Protein AF-A0AAU1WTR4-F1 (afdb_monomer)

pLDDT: mean 78.78, std 19.71, range [22.56, 98.06]

Solvent-accessible surface area (backbone atoms only — not comparable to full-atom values): 45059 Å² total; per-residue (Å²): 136,81,74,84,66,48,56,64,45,71,62,31,53,51,43,58,46,64,65,34,77,82,55,58,58,69,59,56,50,51,45,41,43,74,64,73,50,58,78,36,94,65,96,75,75,68,93,69,55,74,41,37,46,53,50,47,22,39,60,71,53,52,49,40,70,42,69,65,50,37,52,46,54,50,52,35,48,28,53,51,51,52,48,49,28,50,55,29,41,74,73,75,42,93,34,65,58,68,71,61,53,48,55,31,33,57,36,30,45,76,46,46,21,40,60,48,96,85,48,44,77,42,74,46,86,79,85,79,79,86,81,77,85,84,48,82,75,55,81,75,36,68,63,61,45,63,66,51,47,51,51,49,52,49,52,39,54,76,67,65,56,61,61,36,44,78,48,49,66,67,65,42,44,58,76,79,41,68,38,83,78,35,71,31,96,46,91,92,35,83,15,31,49,58,35,47,46,43,33,60,71,73,64,59,78,58,63,99,61,47,68,59,73,38,71,93,66,24,49,61,83,42,34,39,50,58,35,45,52,51,58,26,47,37,34,20,59,91,26,25,79,50,62,67,53,29,48,55,52,40,52,54,50,20,71,52,42,43,78,44,44,26,46,45,42,73,73,49,65,58,99,84,41,59,30,44,38,69,37,55,56,52,82,79,56,50,76,71,49,83,77,87,72,82,94,70,90,72,78,63,95,68,66,71,52,60,64,51,50,56,40,66,67,72,55,71,88,83,83,80,83,86,79,86,92,79,87,82,82,90,81,87,85,84,90,86,88,84,82,82,90,76,76,93,79,85,71,77,70,74,57,66,77,49,47,63,48,40,76,68,51,77,51,52,74,86,50,45,52,64,53,97,59,56,80,47,89,69,84,81,44,39,38,21,49,24,32,35,64,91,77,68,44,68,26,28,36,40,33,57,78,74,92,73,85,77,60,61,62,26,57,43,39,37,57,55,52,36,74,80,36,47,78,40,82,21,36,61,39,72,43,35,51,28,59,88,84,39,34,39,28,29,75,55,59,81,43,35,40,62,81,42,31,79,59,33,54,40,69,67,54,34,48,54,45,50,50,28,50,36,57,41,47,46,51,33,47,59,72,46,102,60,19,45,44,50,47,47,45,42,44,84,33,29,30,34,47,97,92,38,47,19,49,42,75,46,46,69,46,50,79,44,90,90,77,78,94,72,99,77,74,95,64,76,54,53,46,88,30,27,37,35,74,57,25,67,77,42,58,88,72,67,51,62,29,35,39,41,17,5,52,16,38,43,53,23,32,33,56,55,74,50,83,56,46,77,92,54,89,68,68,34,69,94,56,51,64,27,58,50,31,49,36,27,52,37,87,55,59,84,67,21,43,67,44,53,64,49,46,50,50,50,46,48,54,44,73,71,42,85,85,68,51,70,36,59,51,44,46,56,35,47,59,49,30,68,72,76,53,68,64,40,37,42,54,33,49,50,55,49,36,71,43,57,84,43,56,54,30,42,64,65,39,54,53,69,53,58,34,70,60,47,41,62,37,32,76,75,34,64,76,44,34,56,47,40,41,52,30,50,39,57,50,67,76,41,81,90,56,86,79,46,73,71,46,55,53,42,45,36,48,34,28,48,45,26,20,54,46,21,53,76,70,68,39,61,68,62,22,41,52,25,38,35,31,26,32,53,42,41,45,76,64,69,53,71,71,58,45,59,56,50,55,58,52,53,46,69,36,55,70,70,55,27,50,43,50,16,50,30,27,52,78,26,30,70,31,15,40,78,50,50,86,46,66,85,40,86,62,41,35,69,56,40,44,50,19,25,52,52,20,50,56,74,71,60,131

Structure (mmCIF, N/CA/C/O backbone):
data_AF-A0AAU1WTR4-F1
#
_entry.id   AF-A0AAU1WTR4-F1
#
loop_
_atom_site.group_PDB
_atom_site.id
_atom_site.type_symbol
_atom_site.label_atom_id
_atom_site.label_alt_id
_atom_site.label_comp_id
_atom_site.label_asym_id
_atom_site.label_entity_id
_atom_site.label_seq_id
_atom_site.pdbx_PDB_ins_code
_atom_site.Cartn_x
_atom_site.Cartn_y
_atom_site.Cartn_z
_atom_site.occupancy
_atom_site.B_iso_or_equiv
_atom_site.auth_seq_id
_atom_site.auth_comp_id
_atom_site.auth_asym_id
_atom_site.auth_atom_id
_atom_site.pdbx_PDB_model_num
ATOM 1 N N . MET A 1 1 ? -10.008 62.491 5.059 1.00 37.91 1 MET A N 1
ATOM 2 C CA . MET A 1 1 ? -10.797 61.600 5.933 1.00 37.91 1 MET A CA 1
ATOM 3 C C . MET A 1 1 ? -11.943 61.028 5.116 1.00 37.91 1 MET A C 1
ATOM 5 O O . MET A 1 1 ? -13.003 61.637 5.052 1.00 37.91 1 MET A O 1
ATOM 9 N N . ALA A 1 2 ? -11.693 59.932 4.400 1.00 38.12 2 ALA A N 1
ATOM 10 C CA . ALA A 1 2 ? -12.765 59.130 3.823 1.00 38.12 2 ALA A CA 1
ATOM 11 C C . ALA A 1 2 ? -13.223 58.192 4.944 1.00 38.12 2 ALA A C 1
ATOM 13 O O . ALA A 1 2 ? -12.414 57.419 5.438 1.00 38.12 2 ALA A O 1
ATOM 14 N N . ALA A 1 3 ? -14.451 58.353 5.432 1.00 42.75 3 ALA A N 1
ATOM 15 C CA . ALA A 1 3 ? -15.030 57.395 6.367 1.00 42.75 3 ALA A CA 1
ATOM 16 C C . ALA A 1 3 ? -15.203 56.055 5.637 1.00 42.75 3 ALA A C 1
ATOM 18 O O . ALA A 1 3 ? -15.705 56.072 4.507 1.00 42.75 3 ALA A O 1
ATOM 19 N N . ASP A 1 4 ? -14.787 54.947 6.259 1.00 56.88 4 ASP A N 1
ATOM 20 C CA . ASP A 1 4 ? -14.949 53.595 5.716 1.00 56.88 4 ASP A CA 1
ATOM 21 C C . ASP A 1 4 ? -16.409 53.381 5.319 1.00 56.88 4 ASP A C 1
ATOM 23 O O . ASP A 1 4 ? -17.328 53.392 6.146 1.00 56.88 4 ASP A O 1
ATOM 27 N N . ARG A 1 5 ? -16.647 53.302 4.008 1.00 75.12 5 ARG A N 1
ATOM 28 C CA . ARG A 1 5 ? -17.990 53.092 3.480 1.00 75.12 5 ARG A CA 1
ATOM 29 C C . ARG A 1 5 ? -18.346 51.620 3.670 1.00 75.12 5 ARG A C 1
ATOM 31 O O . ARG A 1 5 ? -17.533 50.769 3.324 1.00 75.12 5 ARG A O 1
ATOM 38 N N . PRO A 1 6 ? -19.554 51.311 4.168 1.00 81.56 6 PRO A N 1
ATOM 39 C CA . PRO A 1 6 ? -19.993 49.931 4.294 1.00 81.56 6 PRO A CA 1
ATOM 40 C C . PRO A 1 6 ? -20.043 49.257 2.917 1.00 81.56 6 PRO A C 1
ATOM 42 O O . PRO A 1 6 ? -20.557 49.850 1.968 1.00 81.56 6 PRO A O 1
ATOM 45 N N . ILE A 1 7 ? -19.540 48.023 2.847 1.00 85.31 7 ILE A N 1
ATOM 46 C CA . ILE A 1 7 ? -19.459 47.166 1.657 1.00 85.31 7 ILE A CA 1
ATOM 47 C C . ILE A 1 7 ? -20.855 46.921 1.074 1.00 85.31 7 ILE A C 1
ATOM 49 O O . ILE A 1 7 ? -21.028 46.957 -0.137 1.00 85.31 7 ILE A O 1
ATOM 53 N N . VAL A 1 8 ? -21.864 46.729 1.934 1.00 88.25 8 VAL A N 1
ATOM 54 C CA . VAL A 1 8 ? -23.275 46.634 1.528 1.00 88.25 8 VAL A CA 1
ATOM 55 C C . VAL A 1 8 ? -24.018 47.907 1.924 1.00 88.25 8 VAL A C 1
ATOM 57 O O . VAL A 1 8 ? -24.086 48.315 3.097 1.00 88.25 8 VAL A O 1
ATOM 60 N N . SER A 1 9 ? -24.623 48.549 0.930 1.00 87.44 9 SER A N 1
ATOM 61 C CA . SER A 1 9 ? -25.320 49.812 1.098 1.00 87.44 9 SER A CA 1
ATOM 62 C C . SER A 1 9 ? -26.527 49.676 2.018 1.00 87.44 9 SER A C 1
ATOM 64 O O . SER A 1 9 ? -27.171 48.636 2.173 1.00 87.44 9 SER A O 1
ATOM 66 N N . ARG A 1 10 ? -26.902 50.803 2.625 1.00 86.12 10 ARG A N 1
ATOM 67 C CA . ARG A 1 10 ? -28.145 50.900 3.398 1.00 86.12 10 ARG A CA 1
ATOM 68 C C . ARG A 1 10 ? -29.385 50.627 2.533 1.00 86.12 10 ARG A C 1
ATOM 70 O O . ARG A 1 10 ? -30.416 50.239 3.073 1.00 86.12 10 ARG A O 1
ATOM 77 N N . ALA A 1 11 ? -29.301 50.834 1.216 1.00 84.88 11 ALA A N 1
ATOM 78 C CA . ALA A 1 11 ? -30.392 50.547 0.290 1.00 84.88 11 ALA A CA 1
ATOM 79 C C . ALA A 1 11 ? -30.659 49.036 0.200 1.00 84.88 11 ALA A C 1
ATOM 81 O O . ALA A 1 11 ? -31.792 48.621 0.439 1.00 84.88 11 ALA A O 1
ATOM 82 N N . ALA A 1 12 ? -29.616 48.224 -0.015 1.00 88.38 12 ALA A N 1
ATOM 83 C CA . ALA A 1 12 ? -29.733 46.765 -0.059 1.00 88.38 12 ALA A CA 1
ATOM 84 C C . ALA A 1 12 ? -30.271 46.197 1.267 1.00 88.38 12 ALA A C 1
ATOM 86 O O . ALA A 1 12 ? -31.209 45.400 1.283 1.00 88.38 12 ALA A O 1
ATOM 87 N N . ARG A 1 13 ? -29.768 46.699 2.402 1.00 93.12 13 ARG A N 1
ATOM 88 C CA . ARG A 1 13 ? -30.227 46.282 3.740 1.00 93.12 13 ARG A CA 1
ATOM 89 C C . ARG A 1 13 ? -31.691 46.629 4.001 1.00 93.12 13 ARG A C 1
ATOM 91 O O . ARG A 1 13 ? -32.446 45.813 4.524 1.00 93.12 13 ARG A O 1
ATOM 98 N N . ASN A 1 14 ? -32.130 47.816 3.583 1.00 88.62 14 ASN A N 1
ATOM 99 C CA . ASN A 1 14 ? -33.529 48.224 3.714 1.00 88.62 14 ASN A CA 1
ATOM 100 C C . ASN A 1 14 ? -34.478 47.397 2.837 1.00 88.62 14 ASN A C 1
ATOM 102 O O . ASN A 1 14 ? -35.618 47.168 3.251 1.00 88.62 14 ASN A O 1
ATOM 106 N N . ALA A 1 15 ? -34.032 46.965 1.655 1.00 88.06 15 ALA A N 1
ATOM 107 C CA . ALA A 1 15 ? -34.824 46.108 0.781 1.00 88.06 15 ALA A CA 1
ATOM 108 C C . ALA A 1 15 ? -35.112 44.760 1.462 1.00 88.06 15 ALA A C 1
ATOM 110 O O . ALA A 1 15 ? -36.280 44.419 1.646 1.00 88.06 15 ALA A O 1
ATOM 111 N N . VAL A 1 16 ? -34.081 44.086 1.990 1.00 90.19 16 VAL A N 1
ATOM 112 C CA . VAL A 1 16 ? -34.245 42.836 2.762 1.00 90.19 16 VAL A CA 1
ATOM 113 C C . VAL A 1 16 ? -35.099 43.059 4.014 1.00 90.19 16 VAL A C 1
ATOM 115 O O . VAL A 1 16 ? -36.027 42.297 4.286 1.00 90.19 16 VAL A O 1
ATOM 118 N N . ARG A 1 17 ? -34.861 44.153 4.750 1.00 90.31 17 ARG A N 1
ATOM 119 C CA . ARG A 1 17 ? -35.626 44.497 5.958 1.00 90.31 17 ARG A CA 1
ATOM 120 C C . ARG A 1 17 ? -37.135 44.580 5.704 1.00 90.31 17 ARG A C 1
ATOM 122 O O . ARG A 1 17 ? -37.916 44.151 6.551 1.00 90.31 17 ARG A O 1
ATOM 129 N N . ARG A 1 18 ? -37.581 45.148 4.577 1.00 87.12 18 ARG A N 1
ATOM 130 C CA . ARG A 1 18 ? -39.023 45.283 4.277 1.00 87.12 18 ARG A CA 1
ATOM 131 C C . ARG A 1 18 ? -39.702 43.926 4.074 1.00 87.12 18 ARG A C 1
ATOM 133 O O . ARG A 1 18 ? -40.816 43.735 4.571 1.00 87.12 18 ARG A O 1
ATOM 140 N N . MET A 1 19 ? -38.985 42.977 3.476 1.00 86.94 19 MET A N 1
ATOM 141 C CA . MET A 1 19 ? -39.467 41.624 3.188 1.00 86.94 19 MET A CA 1
ATOM 142 C C . MET A 1 19 ? -39.654 40.762 4.455 1.00 86.94 19 MET A C 1
ATOM 144 O O . MET A 1 19 ? -40.380 39.771 4.433 1.00 86.94 19 MET A O 1
ATOM 148 N N . MET A 1 20 ? -39.084 41.158 5.605 1.00 82.06 20 MET A N 1
ATOM 149 C CA . MET A 1 20 ? -39.171 40.407 6.876 1.00 82.06 20 MET A CA 1
ATOM 150 C C . MET A 1 20 ? -40.585 40.317 7.463 1.00 82.06 20 MET A C 1
ATOM 152 O O . MET A 1 20 ? -40.826 39.583 8.422 1.00 82.06 20 MET A O 1
ATOM 156 N N . SER A 1 21 ? -41.538 41.068 6.912 1.00 70.12 21 SER A N 1
ATOM 157 C CA . SER A 1 21 ? -42.906 41.179 7.423 1.00 70.12 21 SER A CA 1
ATOM 158 C C . SER A 1 21 ? -43.645 39.832 7.492 1.00 70.12 21 SER A C 1
ATOM 160 O O . SER A 1 21 ? -44.506 39.674 8.362 1.00 70.12 21 SER A O 1
ATOM 162 N N . ASN A 1 22 ? -43.251 38.858 6.660 1.00 67.94 22 ASN A N 1
ATOM 163 C CA . ASN A 1 22 ? -43.903 37.552 6.501 1.00 67.94 22 ASN A CA 1
ATOM 164 C C . ASN A 1 22 ? -43.164 36.367 7.161 1.00 67.94 22 ASN A C 1
ATOM 166 O O . ASN A 1 22 ? -43.604 35.231 7.014 1.00 67.94 22 ASN A O 1
ATOM 170 N N . LEU A 1 23 ? -42.079 36.600 7.914 1.00 77.94 23 LEU A N 1
ATOM 171 C CA . LEU A 1 23 ? -41.337 35.537 8.617 1.00 77.94 23 LEU A CA 1
ATOM 172 C C . LEU A 1 23 ? -41.706 35.423 10.101 1.00 77.94 23 LEU A C 1
ATOM 174 O O . LEU A 1 23 ? -42.087 36.395 10.755 1.00 77.94 23 LEU A O 1
ATOM 178 N N . TYR A 1 24 ? -41.553 34.233 10.681 1.00 80.88 24 TYR A N 1
ATOM 179 C CA . TYR A 1 24 ? -41.590 34.085 12.137 1.00 80.88 24 TYR A CA 1
ATOM 180 C C . TYR A 1 24 ? -40.327 34.688 12.762 1.00 80.88 24 TYR A C 1
ATOM 182 O O . TYR A 1 24 ? -39.235 34.512 12.233 1.00 80.88 24 TYR A O 1
ATOM 190 N N . ILE A 1 25 ? -40.470 35.359 13.910 1.00 83.69 25 ILE A N 1
ATOM 191 C CA . ILE A 1 25 ? -39.339 35.964 14.641 1.00 83.69 25 ILE A CA 1
ATOM 192 C C . ILE A 1 25 ? -38.270 34.907 14.957 1.00 83.69 25 ILE A C 1
ATOM 194 O O . ILE A 1 25 ? -37.100 35.147 14.695 1.00 83.69 25 ILE A O 1
ATOM 198 N N . ALA A 1 26 ? -38.686 33.710 15.385 1.00 79.06 26 ALA A N 1
ATOM 199 C CA . ALA A 1 26 ? -37.774 32.603 15.677 1.00 79.06 26 ALA A CA 1
ATOM 200 C C . ALA A 1 26 ? -36.923 32.169 14.470 1.00 79.06 26 ALA A C 1
ATOM 202 O O . ALA A 1 26 ? -35.784 31.768 14.653 1.00 79.06 26 ALA A O 1
ATOM 203 N N . ALA A 1 27 ? -37.447 32.280 13.243 1.00 81.69 27 ALA A N 1
ATOM 204 C CA . ALA A 1 27 ? -36.674 31.961 12.042 1.00 81.69 27 ALA A CA 1
ATOM 205 C C . ALA A 1 27 ? -35.625 33.043 11.746 1.00 81.69 27 ALA A C 1
ATOM 207 O O . ALA A 1 27 ? -34.535 32.738 11.280 1.00 81.69 27 ALA A O 1
ATOM 208 N N . ILE A 1 28 ? -35.940 34.312 12.036 1.00 86.44 28 ILE A N 1
ATOM 209 C CA . ILE A 1 28 ? -34.961 35.400 11.933 1.00 86.44 28 ILE A CA 1
ATOM 210 C C . ILE A 1 28 ? -33.827 35.148 12.937 1.00 86.44 28 ILE A C 1
ATOM 212 O O . ILE A 1 28 ? -32.667 35.215 12.548 1.00 86.44 28 ILE A O 1
ATOM 216 N N . ASP A 1 29 ? -34.155 34.789 14.180 1.00 86.12 29 ASP A N 1
ATOM 217 C CA . ASP A 1 29 ? -33.159 34.470 15.214 1.00 86.12 29 ASP A CA 1
ATOM 218 C C . ASP A 1 29 ? -32.263 33.300 14.813 1.00 86.12 29 ASP A C 1
ATOM 220 O O . ASP A 1 29 ? -31.044 33.442 14.779 1.00 86.12 29 ASP A O 1
ATOM 224 N N . GLU A 1 30 ? -32.875 32.179 14.425 1.00 88.81 30 GLU A N 1
ATOM 225 C CA . GLU A 1 30 ? -32.176 30.956 14.029 1.00 88.81 30 GLU A CA 1
ATOM 226 C C . GLU A 1 30 ? -31.133 31.221 12.936 1.00 88.81 30 GLU A C 1
ATOM 228 O O . GLU A 1 30 ? -29.993 30.772 13.043 1.00 88.81 30 GLU A O 1
ATOM 233 N N . TYR A 1 31 ? -31.490 31.979 11.894 1.00 90.62 31 TYR A N 1
ATOM 234 C CA . TYR A 1 31 ? -30.582 32.195 10.768 1.00 90.62 31 TYR A CA 1
ATOM 235 C C . TYR A 1 31 ? -29.439 33.147 11.105 1.00 90.62 31 TYR A C 1
ATOM 237 O O . TYR A 1 31 ? -28.299 32.877 10.726 1.00 90.62 31 TYR A O 1
ATOM 245 N N . TRP A 1 32 ? -29.699 34.222 11.849 1.00 92.88 32 TRP A N 1
ATOM 246 C CA . TRP A 1 32 ? -28.628 35.118 12.284 1.00 92.88 32 TRP A CA 1
ATOM 247 C C . TRP A 1 32 ? -27.688 34.443 13.297 1.00 92.88 32 TRP A C 1
ATOM 249 O O . TRP A 1 32 ? -26.470 34.597 13.191 1.00 92.88 32 TRP A O 1
ATOM 259 N N . GLU A 1 33 ? -28.220 33.643 14.223 1.00 91.12 33 GLU A N 1
ATOM 260 C CA . GLU A 1 33 ? -27.426 32.896 15.207 1.00 91.12 33 GLU A CA 1
ATOM 261 C C . GLU A 1 33 ? -26.630 31.749 14.573 1.00 91.12 33 GLU A C 1
ATOM 263 O O . GLU A 1 33 ? -25.499 31.498 14.988 1.00 91.12 33 GLU A O 1
ATOM 268 N N . SER A 1 34 ? -27.158 31.098 13.527 1.00 86.31 34 SER A N 1
ATOM 269 C CA . SER A 1 34 ? -26.430 30.055 12.783 1.00 86.31 34 SER A CA 1
ATOM 270 C C . SER A 1 34 ? -25.150 30.577 12.125 1.00 86.31 34 SER A C 1
ATOM 272 O O . SER A 1 34 ? -24.164 29.855 12.009 1.00 86.31 34 SER A O 1
ATOM 274 N N . GLU A 1 35 ? -25.141 31.861 11.768 1.00 90.69 35 GLU A N 1
ATOM 275 C CA . GLU A 1 35 ? -23.970 32.569 11.256 1.00 90.69 35 GLU A CA 1
ATOM 276 C C . GLU A 1 35 ? -23.238 33.329 12.367 1.00 90.69 35 GLU A C 1
ATOM 278 O O . GLU A 1 35 ? -22.439 34.210 12.067 1.00 90.69 35 GLU A O 1
ATOM 283 N N . ASN A 1 36 ? -23.478 32.986 13.639 1.00 88.69 36 ASN A N 1
ATOM 284 C CA . ASN A 1 36 ? -22.815 33.488 14.845 1.00 88.69 36 ASN A CA 1
ATOM 285 C C . ASN A 1 36 ? -22.940 35.015 15.061 1.00 88.69 36 ASN A C 1
ATOM 287 O O . ASN A 1 36 ? -21.990 35.671 15.498 1.00 88.69 36 ASN A O 1
ATOM 291 N N . PHE A 1 37 ? -24.097 35.599 14.726 1.00 90.50 37 PHE A N 1
ATOM 292 C CA . PHE A 1 37 ? -24.459 36.968 15.110 1.00 90.50 37 PHE A CA 1
ATOM 293 C C . PHE A 1 37 ? -25.341 36.979 16.361 1.00 90.50 37 PHE A C 1
ATOM 295 O O . PHE A 1 37 ? -26.203 36.123 16.539 1.00 90.50 37 PHE A O 1
ATOM 302 N N . ALA A 1 38 ? -25.160 37.992 17.209 1.00 87.94 38 ALA A N 1
ATOM 303 C CA . ALA A 1 38 ? -25.958 38.205 18.414 1.00 87.94 38 ALA A CA 1
ATOM 304 C C . ALA A 1 38 ? -26.733 39.524 18.317 1.00 87.94 38 ALA A C 1
ATOM 306 O O . ALA A 1 38 ? -26.234 40.511 17.774 1.00 87.94 38 ALA A O 1
ATOM 307 N N . ARG A 1 39 ? -27.949 39.565 18.875 1.00 87.62 39 ARG A N 1
ATOM 308 C CA . ARG A 1 39 ? -28.759 40.791 18.894 1.00 87.62 39 ARG A CA 1
ATOM 309 C C . ARG A 1 39 ? -28.028 41.908 19.637 1.00 87.62 39 ARG A C 1
ATOM 311 O O . ARG A 1 39 ? -27.531 41.708 20.745 1.00 87.62 39 ARG A O 1
ATOM 318 N N . ARG A 1 40 ? -28.035 43.109 19.063 1.00 87.25 40 ARG A N 1
ATOM 319 C CA . ARG A 1 40 ? -27.521 44.323 19.701 1.00 87.25 40 ARG A CA 1
ATOM 320 C C . ARG A 1 40 ? -28.671 45.217 20.151 1.00 87.25 40 ARG A C 1
ATOM 322 O O . ARG A 1 40 ? -29.614 45.444 19.396 1.00 87.25 40 ARG A O 1
ATOM 329 N N . GLU A 1 41 ? -28.584 45.757 21.365 1.00 79.94 41 GLU A N 1
ATOM 330 C CA . GLU A 1 41 ? -29.553 46.749 21.838 1.00 79.94 41 GLU A CA 1
ATOM 331 C C . GLU A 1 41 ? -29.481 48.031 20.997 1.00 79.94 41 GLU A C 1
ATOM 333 O O . GLU A 1 41 ? -28.409 48.605 20.790 1.00 79.94 41 GLU A O 1
ATOM 338 N N . ILE A 1 42 ? -30.641 48.494 20.523 1.00 79.19 42 ILE A N 1
ATOM 339 C CA . ILE A 1 42 ? -30.780 49.736 19.758 1.00 79.19 42 ILE A CA 1
ATOM 340 C C . ILE A 1 42 ? -31.575 50.725 20.601 1.00 79.19 42 ILE A C 1
ATOM 342 O O . ILE A 1 42 ? -32.735 50.492 20.927 1.00 79.19 42 ILE A O 1
ATOM 346 N N . THR A 1 43 ? -30.962 51.862 20.919 1.00 70.69 43 THR A N 1
ATOM 347 C CA . THR A 1 43 ? -31.549 52.900 21.783 1.00 70.69 43 THR A CA 1
ATOM 348 C C . THR A 1 43 ? -32.710 53.656 21.132 1.00 70.69 43 THR A C 1
ATOM 350 O O . THR A 1 43 ? -33.552 54.214 21.827 1.00 70.69 43 THR A O 1
ATOM 353 N N . THR A 1 44 ? -32.776 53.670 19.798 1.00 72.75 44 THR A N 1
ATOM 354 C CA . THR A 1 44 ? -33.860 54.278 19.008 1.00 72.75 44 THR A CA 1
ATOM 355 C C . THR A 1 44 ? -34.294 53.329 17.884 1.00 72.75 44 THR A C 1
ATOM 357 O O . THR A 1 44 ? -33.765 53.394 16.772 1.00 72.75 44 THR A O 1
ATOM 360 N N . PRO A 1 45 ? -35.228 52.399 18.153 1.00 70.44 45 PRO A N 1
ATOM 361 C CA . PRO A 1 45 ? -35.680 51.451 17.144 1.00 70.44 45 PRO A CA 1
ATOM 362 C C . PRO A 1 45 ? -36.390 52.167 15.989 1.00 70.44 45 PRO A C 1
ATOM 364 O O . PRO A 1 45 ? -37.159 53.112 16.181 1.00 70.44 45 PRO A O 1
ATOM 367 N N . ARG A 1 46 ? -36.130 51.710 14.760 1.00 78.75 46 ARG A N 1
ATOM 368 C CA . ARG A 1 46 ? -36.764 52.251 13.550 1.00 78.75 46 ARG A CA 1
ATOM 369 C C . ARG A 1 46 ? -38.257 51.906 13.558 1.00 78.75 46 ARG A C 1
ATOM 371 O O . ARG A 1 46 ? -38.641 50.816 13.979 1.00 78.75 46 ARG A O 1
ATOM 378 N N . HIS A 1 47 ? -39.107 52.796 13.036 1.00 73.31 47 HIS A N 1
ATOM 379 C CA . HIS A 1 47 ? -40.530 52.483 12.859 1.00 73.31 47 HIS A CA 1
ATOM 380 C C . HIS A 1 47 ? -40.707 51.220 11.991 1.00 73.31 47 HIS A C 1
ATOM 382 O O . HIS A 1 47 ? -40.105 51.087 10.923 1.00 73.31 47 HIS A O 1
ATOM 388 N N . GLY A 1 48 ? -41.501 50.267 12.484 1.00 73.38 48 GLY A N 1
ATOM 389 C CA . GLY A 1 48 ? -41.710 48.953 11.874 1.00 73.38 48 GLY A CA 1
ATOM 390 C C . GLY A 1 48 ? -42.294 47.947 12.869 1.00 73.38 48 GLY A C 1
ATOM 391 O O . GLY A 1 48 ? -42.303 48.199 14.075 1.00 73.38 48 GLY A O 1
ATOM 392 N N . GLY A 1 49 ? -42.796 46.816 12.367 1.00 80.19 49 GLY A N 1
ATOM 393 C CA . GLY A 1 49 ? -43.324 45.727 13.202 1.00 80.19 49 GLY A CA 1
ATOM 394 C C . GLY A 1 49 ? -42.224 44.928 13.918 1.00 80.19 49 GLY A C 1
ATOM 395 O O . GLY A 1 49 ? -41.051 45.022 13.559 1.00 80.19 49 GLY A O 1
ATOM 396 N N . ALA A 1 50 ? -42.603 44.088 14.889 1.00 81.19 50 ALA A N 1
ATOM 397 C CA . ALA A 1 50 ? -41.667 43.341 15.747 1.00 81.19 50 ALA A CA 1
ATOM 398 C C . ALA A 1 50 ? -40.609 42.516 14.978 1.00 81.19 50 ALA A C 1
ATOM 400 O O . ALA A 1 50 ? -39.467 42.401 15.414 1.00 81.19 50 ALA A O 1
ATOM 401 N N . ARG A 1 51 ? -40.956 41.993 13.795 1.00 85.31 51 ARG A N 1
ATOM 402 C CA . ARG A 1 51 ? -40.039 41.248 12.908 1.00 85.31 51 ARG A CA 1
ATOM 403 C C . ARG A 1 51 ? -38.940 42.132 12.323 1.00 85.31 51 ARG A C 1
ATOM 405 O O . ARG A 1 51 ? -37.771 41.773 12.358 1.00 85.31 51 ARG A O 1
ATOM 412 N N . GLN A 1 52 ? -39.317 43.310 11.829 1.00 87.75 52 GLN A N 1
ATOM 413 C CA . GLN A 1 52 ? -38.367 44.278 11.282 1.00 87.75 52 GLN A CA 1
ATOM 414 C C . GLN A 1 52 ? -37.470 44.845 12.383 1.00 87.75 52 GLN A C 1
ATOM 416 O O . GLN A 1 52 ? -36.286 45.038 12.150 1.00 87.75 52 GLN A O 1
ATOM 421 N N . GLN A 1 53 ? -38.012 45.043 13.589 1.00 86.62 53 GLN A N 1
ATOM 422 C CA . GLN A 1 53 ? -37.219 45.444 14.753 1.00 86.62 53 GLN A CA 1
ATOM 423 C C . GLN A 1 53 ? -36.234 44.347 15.179 1.00 86.62 53 GLN A C 1
ATOM 425 O O . GLN A 1 53 ? -35.095 44.653 15.509 1.00 86.62 53 GLN A O 1
ATOM 430 N N . THR A 1 54 ? -36.635 43.072 15.118 1.00 87.88 54 THR A N 1
ATOM 431 C CA . THR A 1 54 ? -35.724 41.944 15.383 1.00 87.88 54 THR A CA 1
ATOM 432 C C . THR A 1 54 ? -34.580 41.925 14.368 1.00 87.88 54 THR A C 1
ATOM 434 O O . THR A 1 54 ? -33.416 41.884 14.757 1.00 87.88 54 THR A O 1
ATOM 437 N N . PHE A 1 55 ? -34.892 42.061 13.076 1.00 91.19 55 PHE A N 1
ATOM 438 C CA . PHE A 1 55 ? -33.878 42.204 12.031 1.00 91.19 55 PHE A CA 1
ATOM 439 C C . PHE A 1 55 ? -32.954 43.403 12.289 1.00 91.19 55 PHE A C 1
ATOM 441 O O . PHE A 1 55 ? -31.741 43.251 12.199 1.00 91.19 55 PHE A O 1
ATOM 448 N N . ASP A 1 56 ? -33.504 44.560 12.679 1.00 89.38 56 ASP A N 1
ATOM 449 C CA . ASP A 1 56 ? -32.714 45.757 12.989 1.00 89.38 56 ASP A CA 1
ATOM 450 C C . ASP A 1 56 ? -31.670 45.462 14.086 1.00 89.38 56 ASP A C 1
ATOM 452 O O . ASP A 1 56 ? -30.516 45.868 13.945 1.00 89.38 56 ASP A O 1
ATOM 456 N N . THR A 1 57 ? -32.031 44.714 15.144 1.00 90.75 57 THR A N 1
ATOM 457 C CA . THR A 1 57 ? -31.095 44.372 16.239 1.00 90.75 57 THR A CA 1
ATOM 458 C C . THR A 1 57 ? -29.909 43.522 15.792 1.00 90.75 57 THR A C 1
ATOM 460 O O . THR A 1 57 ? -28.805 43.720 16.301 1.00 90.75 57 THR A O 1
ATOM 463 N N . TYR A 1 58 ? -30.098 42.619 14.827 1.00 92.75 58 TYR A N 1
ATOM 464 C CA . TYR A 1 58 ? -28.990 41.871 14.232 1.00 92.75 58 TYR A CA 1
ATOM 465 C C . TYR A 1 58 ? -28.230 42.712 13.204 1.00 92.75 58 TYR A C 1
ATOM 467 O O . TYR A 1 58 ? -27.002 42.716 13.233 1.00 92.75 58 TYR A O 1
ATOM 475 N N . GLU A 1 59 ? -28.914 43.507 12.371 1.00 91.06 59 GLU A N 1
ATOM 476 C CA . GLU A 1 59 ? -28.275 44.399 11.389 1.00 91.06 59 GLU A CA 1
ATOM 477 C C . GLU A 1 59 ? -27.290 45.372 12.066 1.00 91.06 59 GLU A C 1
ATOM 479 O O . GLU A 1 59 ? -26.225 45.665 11.519 1.00 91.06 59 GLU A O 1
ATOM 484 N N . ALA A 1 60 ? -27.619 45.843 13.275 1.00 88.19 60 ALA A N 1
ATOM 485 C CA . ALA A 1 60 ? -26.774 46.724 14.084 1.00 88.19 60 ALA A CA 1
ATOM 486 C C . ALA A 1 60 ? -25.544 46.032 14.715 1.00 88.19 60 ALA A C 1
ATOM 488 O O . ALA A 1 60 ? -24.629 46.715 15.194 1.00 88.19 60 ALA A O 1
ATOM 489 N N . SER A 1 61 ? -25.531 44.696 14.759 1.00 89.94 61 SER A N 1
ATOM 490 C CA . SER A 1 61 ? -24.396 43.888 15.230 1.00 89.94 61 SER A CA 1
ATOM 491 C C . SER A 1 61 ? -23.348 43.634 14.141 1.00 89.94 61 SER A C 1
ATOM 493 O O . SER A 1 61 ? -22.197 43.350 14.461 1.00 89.94 61 SER A O 1
ATOM 495 N N . VAL A 1 62 ? -23.728 43.779 12.867 1.00 91.25 62 VAL A N 1
ATOM 496 C CA . VAL A 1 62 ? -22.844 43.523 11.728 1.00 91.25 62 VAL A CA 1
ATOM 497 C C . VAL A 1 62 ? -21.902 44.704 11.515 1.00 91.25 62 VAL A C 1
ATOM 499 O O . VAL A 1 62 ? -22.336 45.852 11.375 1.00 91.25 62 VAL A O 1
ATOM 502 N N . ASP A 1 63 ? -20.608 44.405 11.423 1.00 90.88 63 ASP A N 1
ATOM 503 C CA . ASP A 1 63 ? -19.628 45.353 10.900 1.00 90.88 63 ASP A CA 1
ATOM 504 C C . ASP A 1 63 ? -19.633 45.297 9.370 1.00 90.88 63 ASP A C 1
ATOM 506 O O . ASP A 1 63 ? -19.040 44.418 8.753 1.00 90.88 63 ASP A O 1
ATOM 510 N N . TRP A 1 64 ? -20.337 46.243 8.754 1.00 89.88 64 TRP A N 1
ATOM 511 C CA . TRP A 1 64 ? -20.483 46.311 7.300 1.00 89.88 64 TRP A CA 1
ATOM 512 C C . TRP A 1 64 ? -19.236 46.824 6.574 1.00 89.88 64 TRP A C 1
ATOM 514 O O . TRP A 1 64 ? -19.264 46.924 5.350 1.00 89.88 64 TRP A O 1
ATOM 524 N N . THR A 1 65 ? -18.183 47.214 7.291 1.00 86.00 65 THR A N 1
ATOM 525 C CA . THR A 1 65 ? -16.889 47.582 6.693 1.00 86.00 65 THR A CA 1
ATOM 526 C C . THR A 1 65 ? -15.922 46.404 6.647 1.00 86.00 65 THR A C 1
ATOM 528 O O . THR A 1 65 ? -15.014 46.398 5.821 1.00 86.00 65 THR A O 1
ATOM 531 N N . ASP A 1 66 ? -16.172 45.374 7.458 1.00 87.94 66 ASP A N 1
ATOM 532 C CA . ASP A 1 66 ? -15.413 44.133 7.456 1.00 87.94 66 ASP A CA 1
ATOM 533 C C . ASP A 1 66 ? -15.953 43.146 6.408 1.00 87.94 66 ASP A C 1
ATOM 535 O O . ASP A 1 66 ? -17.161 42.891 6.295 1.00 87.94 66 ASP A O 1
ATOM 539 N N . GLN A 1 67 ? -15.040 42.594 5.609 1.00 78.56 67 GLN A N 1
ATOM 540 C CA . GLN A 1 67 ? -15.378 41.747 4.468 1.00 78.56 67 GLN A CA 1
ATOM 541 C C . GLN A 1 67 ? -15.944 40.390 4.903 1.00 78.56 67 GLN A C 1
ATOM 543 O O . GLN A 1 67 ? -16.866 39.874 4.264 1.00 78.56 67 GLN A O 1
ATOM 548 N N . GLU A 1 68 ? -15.451 39.822 6.003 1.00 81.81 68 GLU A N 1
ATOM 549 C CA . GLU A 1 68 ? -15.898 38.523 6.504 1.00 81.81 68 GLU A CA 1
ATOM 550 C C . GLU A 1 68 ? -17.264 38.629 7.198 1.00 81.81 68 GLU A C 1
ATOM 552 O O . GLU A 1 68 ? -18.172 37.836 6.916 1.00 81.81 68 GLU A O 1
ATOM 557 N N . HIS A 1 69 ? -17.456 39.650 8.036 1.00 88.62 69 HIS A N 1
ATOM 558 C CA . HIS A 1 69 ? -18.734 39.970 8.671 1.00 88.62 69 HIS A CA 1
ATOM 559 C C . HIS A 1 69 ? -19.812 40.268 7.630 1.00 88.62 69 HIS A C 1
ATOM 561 O O . HIS A 1 69 ? -20.927 39.749 7.724 1.00 88.62 69 HIS A O 1
ATOM 567 N N . THR A 1 70 ? -19.472 41.027 6.589 1.00 87.00 70 THR A N 1
ATOM 568 C CA . THR A 1 70 ? -20.395 41.290 5.484 1.00 87.00 70 THR A CA 1
ATOM 569 C C . THR A 1 70 ? -20.742 40.004 4.727 1.00 87.00 70 THR A C 1
ATOM 571 O O . THR A 1 70 ? -21.917 39.763 4.447 1.00 87.00 70 THR A O 1
ATOM 574 N N . ARG A 1 71 ? -19.765 39.123 4.452 1.00 85.06 71 ARG A N 1
ATOM 575 C CA . ARG A 1 71 ? -20.009 37.839 3.765 1.00 85.06 71 ARG A CA 1
ATOM 576 C C . ARG A 1 71 ? -20.943 36.925 4.561 1.00 85.06 71 ARG A C 1
ATOM 578 O O . ARG A 1 71 ? -21.829 36.305 3.976 1.00 85.06 71 ARG A O 1
ATOM 585 N N . ARG A 1 72 ? -20.766 36.848 5.884 1.00 91.50 72 ARG A N 1
ATOM 586 C CA . ARG A 1 72 ? -21.661 36.107 6.792 1.00 91.50 72 ARG A CA 1
ATOM 587 C C . ARG A 1 72 ? -23.078 36.680 6.762 1.00 91.50 72 ARG A C 1
ATOM 589 O O . ARG A 1 72 ? -24.032 35.936 6.561 1.00 91.50 72 ARG A O 1
ATOM 596 N N . ALA A 1 73 ? -23.224 38.001 6.864 1.00 90.62 73 ALA A N 1
ATOM 597 C CA . ALA A 1 73 ? -24.533 38.653 6.811 1.00 90.62 73 ALA A CA 1
ATOM 598 C C . ALA A 1 73 ? -25.250 38.451 5.458 1.00 90.62 73 ALA A C 1
ATOM 600 O O . ALA A 1 73 ? -26.463 38.240 5.428 1.00 90.62 73 ALA A O 1
ATOM 601 N N . LEU A 1 74 ? -24.516 38.438 4.338 1.00 92.00 74 LEU A N 1
ATOM 602 C CA . LEU A 1 74 ? -25.081 38.138 3.017 1.00 92.00 74 LEU A CA 1
ATOM 603 C C . LEU A 1 74 ? -25.596 36.691 2.908 1.00 92.00 74 LEU A C 1
ATOM 605 O O . LEU A 1 74 ? -26.657 36.486 2.322 1.00 92.00 74 LEU A O 1
ATOM 609 N N . ARG A 1 75 ? -24.946 35.697 3.535 1.00 91.25 75 ARG A N 1
ATOM 610 C CA . ARG A 1 75 ? -25.487 34.319 3.613 1.00 91.25 75 ARG A CA 1
ATOM 611 C C . ARG A 1 75 ? -26.786 34.238 4.408 1.00 91.25 75 ARG A C 1
ATOM 613 O O . ARG A 1 75 ? -27.701 33.499 4.029 1.00 91.25 75 ARG A O 1
ATOM 620 N N . VAL A 1 76 ? -26.905 35.033 5.473 1.00 92.25 76 VAL A N 1
ATOM 621 C CA . VAL A 1 76 ? -28.179 35.165 6.193 1.00 92.25 76 VAL A CA 1
ATOM 622 C C . VAL A 1 76 ? -29.249 35.746 5.265 1.00 92.25 76 VAL A C 1
ATOM 624 O O . VAL A 1 76 ? -30.366 35.232 5.231 1.00 92.25 76 VAL A O 1
ATOM 627 N N . PHE A 1 77 ? -28.917 36.757 4.452 1.00 93.94 77 PHE A N 1
ATOM 628 C CA . PHE A 1 77 ? -29.856 37.327 3.477 1.00 93.94 77 PHE A CA 1
ATOM 629 C C . PHE A 1 77 ? -30.309 36.288 2.442 1.00 93.94 77 PHE A C 1
ATOM 631 O O . PHE A 1 77 ? -31.511 36.168 2.213 1.00 93.94 77 PHE A O 1
ATOM 638 N N . GLU A 1 78 ? -29.402 35.486 1.878 1.00 93.25 78 GLU A N 1
ATOM 639 C CA . GLU A 1 78 ? -29.761 34.391 0.959 1.00 93.25 78 GLU A CA 1
ATOM 640 C C . GLU A 1 78 ? -30.730 33.391 1.600 1.00 93.25 78 GLU A C 1
ATOM 642 O O . GLU A 1 78 ? -31.734 32.994 1.002 1.00 93.25 78 GLU A O 1
ATOM 647 N N . THR A 1 79 ? -30.441 32.997 2.841 1.00 91.38 79 THR A N 1
ATOM 648 C CA . THR A 1 79 ? -31.247 32.025 3.587 1.00 91.38 79 THR A CA 1
ATOM 649 C C . THR A 1 79 ? -32.645 32.577 3.866 1.00 91.38 79 THR A C 1
ATOM 651 O O . THR A 1 79 ? -33.644 31.889 3.634 1.00 91.38 79 THR A O 1
ATOM 654 N N . LEU A 1 80 ? -32.732 33.847 4.272 1.00 90.25 80 LEU A N 1
ATOM 655 C CA . LEU A 1 80 ? -33.993 34.555 4.487 1.00 90.25 80 LEU A CA 1
ATOM 656 C C . LEU A 1 80 ? -34.818 34.669 3.197 1.00 90.25 80 LEU A C 1
ATOM 658 O O . LEU A 1 80 ? -36.012 34.373 3.217 1.00 90.25 80 LEU A O 1
ATOM 662 N N . LEU A 1 81 ? -34.199 35.045 2.073 1.00 90.94 81 LEU A N 1
ATOM 663 C CA . LEU A 1 81 ? -34.876 35.181 0.776 1.00 90.94 81 LEU A CA 1
ATOM 664 C C . LEU A 1 81 ? -35.413 33.834 0.280 1.00 90.94 81 LEU A C 1
ATOM 666 O O . LEU A 1 81 ? -36.581 33.725 -0.083 1.00 90.94 81 LEU A O 1
ATOM 670 N N . ARG A 1 82 ? -34.606 32.771 0.343 1.00 90.44 82 ARG A N 1
ATOM 671 C CA . ARG A 1 82 ? -35.041 31.415 -0.037 1.00 90.44 82 ARG A CA 1
ATOM 672 C C . ARG A 1 82 ? -36.161 30.895 0.855 1.00 90.44 82 ARG A C 1
ATOM 674 O O . ARG A 1 82 ? -37.019 30.134 0.400 1.00 90.44 82 ARG A O 1
ATOM 681 N N . ARG A 1 83 ? -36.159 31.265 2.137 1.00 88.44 83 ARG A N 1
ATOM 682 C CA . ARG A 1 83 ? -37.242 30.912 3.056 1.00 88.44 83 ARG A CA 1
ATOM 683 C C . ARG A 1 83 ? -38.526 31.661 2.710 1.00 88.44 83 ARG A C 1
ATOM 685 O O . ARG A 1 83 ? -39.572 31.023 2.622 1.00 88.44 83 ARG A O 1
ATOM 692 N N . LEU A 1 84 ? -38.434 32.966 2.473 1.00 86.25 84 LEU A N 1
ATOM 693 C CA . LEU A 1 84 ? -39.555 33.810 2.061 1.00 86.25 84 LEU A CA 1
ATOM 694 C C . LEU A 1 84 ? -40.186 33.334 0.752 1.00 86.25 84 LEU A C 1
ATOM 696 O O . LEU A 1 84 ? -41.405 33.205 0.682 1.00 86.25 84 LEU A O 1
ATOM 700 N N . ASP A 1 85 ? -39.370 33.019 -0.253 1.00 85.56 85 ASP A N 1
ATOM 701 C CA . ASP A 1 85 ? -39.854 32.538 -1.548 1.00 85.56 85 ASP A CA 1
ATOM 702 C C . ASP A 1 85 ? -40.598 31.202 -1.410 1.00 85.56 85 ASP A C 1
ATOM 704 O O . ASP A 1 85 ? -41.713 31.038 -1.907 1.00 85.56 85 ASP A O 1
ATOM 708 N N . ARG A 1 86 ? -40.035 30.268 -0.635 1.00 85.25 86 ARG A N 1
ATOM 709 C CA . ARG A 1 86 ? -40.657 28.968 -0.353 1.00 85.25 86 ARG A CA 1
ATOM 710 C C . ARG A 1 86 ? -41.966 29.101 0.419 1.00 85.25 86 ARG A C 1
ATOM 712 O O . ARG A 1 86 ? -42.948 28.447 0.068 1.00 85.25 86 ARG A O 1
ATOM 719 N N . ASP A 1 87 ? -41.981 29.916 1.472 1.00 80.31 87 ASP A N 1
ATOM 720 C CA . ASP A 1 87 ? -43.176 30.118 2.289 1.00 80.31 87 ASP A CA 1
ATOM 721 C C . ASP A 1 87 ? -44.262 30.847 1.485 1.00 80.31 87 ASP A C 1
ATOM 723 O O . ASP A 1 87 ? -45.425 30.461 1.574 1.00 80.31 87 ASP A O 1
ATOM 727 N N . SER A 1 88 ? -43.906 31.808 0.628 1.00 79.81 88 SER A N 1
ATOM 728 C CA . SER A 1 88 ? -44.843 32.462 -0.296 1.00 79.81 88 SER A CA 1
ATOM 729 C C . SER A 1 88 ? -45.484 31.456 -1.265 1.00 79.81 88 SER A C 1
ATOM 731 O O . SER A 1 88 ? -46.713 31.346 -1.327 1.00 79.81 88 SER A O 1
ATOM 733 N N . ARG A 1 89 ? -44.669 30.618 -1.928 1.00 79.31 89 ARG A N 1
ATOM 734 C CA . ARG A 1 89 ? -45.151 29.560 -2.840 1.00 79.31 89 ARG A CA 1
ATOM 735 C C . ARG A 1 89 ? -46.047 28.538 -2.148 1.00 79.31 89 ARG A C 1
ATOM 737 O O . ARG A 1 89 ? -47.041 28.094 -2.718 1.00 79.31 89 ARG A O 1
ATOM 744 N N . LYS A 1 90 ? -45.743 28.192 -0.895 1.00 75.69 90 LYS A N 1
ATOM 745 C CA . LYS A 1 90 ? -46.548 27.254 -0.100 1.00 75.69 90 LYS A CA 1
ATOM 746 C C . LYS A 1 90 ? -47.953 27.784 0.209 1.00 75.69 90 LYS A C 1
ATOM 748 O O . LYS A 1 90 ? -48.874 26.986 0.357 1.00 75.69 90 LYS A O 1
ATOM 753 N N . HIS A 1 91 ? -48.129 29.103 0.286 1.00 69.12 91 HIS A N 1
ATOM 754 C CA . HIS A 1 91 ? -49.426 29.742 0.536 1.00 69.12 91 HIS A CA 1
ATOM 755 C C . HIS A 1 91 ? -50.148 30.171 -0.757 1.00 69.12 91 HIS A C 1
ATOM 757 O O . HIS A 1 91 ? -51.115 30.926 -0.693 1.00 69.12 91 HIS A O 1
ATOM 763 N N . GLY A 1 92 ? -49.717 29.664 -1.920 1.00 56.84 92 GLY A N 1
ATOM 764 C CA . GLY A 1 92 ? -50.387 29.873 -3.209 1.00 56.84 92 GLY A CA 1
ATOM 765 C C . GLY A 1 92 ? -50.047 31.189 -3.915 1.00 56.84 92 GLY A C 1
ATOM 766 O O . GLY A 1 92 ? -50.712 31.528 -4.892 1.00 56.84 92 GLY A O 1
ATOM 767 N N . ALA A 1 93 ? -49.038 31.927 -3.442 1.00 69.81 93 ALA A N 1
ATOM 768 C CA . ALA A 1 93 ? -48.511 33.120 -4.105 1.00 69.81 93 ALA A CA 1
ATOM 769 C C . ALA A 1 93 ? -47.307 32.776 -5.008 1.00 69.81 93 ALA A C 1
ATOM 771 O O . ALA A 1 93 ? -46.670 31.737 -4.849 1.00 69.81 93 ALA A O 1
ATOM 772 N N . ASN A 1 94 ? -46.966 33.651 -5.958 1.00 67.06 94 ASN A N 1
ATOM 773 C CA . ASN A 1 94 ? -45.924 33.402 -6.969 1.00 67.06 94 ASN A CA 1
ATOM 774 C C . ASN A 1 94 ? -44.478 33.646 -6.475 1.00 67.06 94 ASN A C 1
ATOM 776 O O . ASN A 1 94 ? -43.602 33.949 -7.281 1.00 67.06 94 ASN A O 1
ATOM 780 N N . GLY A 1 95 ? -44.210 33.492 -5.173 1.00 77.62 95 GLY A N 1
ATOM 781 C CA . GLY A 1 95 ? -42.893 33.767 -4.585 1.00 77.62 95 GLY A CA 1
ATOM 782 C C . GLY A 1 95 ? -42.760 35.192 -4.043 1.00 77.62 95 GLY A C 1
ATOM 783 O O . GLY A 1 95 ? -43.757 35.800 -3.647 1.00 77.62 95 GLY A O 1
ATOM 784 N N . ILE A 1 96 ? -41.532 35.705 -3.951 1.00 83.12 96 ILE A N 1
ATOM 785 C CA . ILE A 1 96 ? -41.281 37.117 -3.596 1.00 83.12 96 ILE A CA 1
ATOM 786 C C . ILE A 1 96 ? -41.767 38.018 -4.742 1.00 83.12 96 ILE A C 1
ATOM 788 O O . ILE A 1 96 ? -41.556 37.694 -5.910 1.00 83.12 96 ILE A O 1
ATOM 792 N N . GLU A 1 97 ? -42.400 39.151 -4.421 1.00 83.44 97 GLU A N 1
ATOM 793 C CA . GLU A 1 97 ? -42.894 40.096 -5.428 1.00 83.44 97 GLU A CA 1
ATOM 794 C C . GLU A 1 97 ? -41.755 40.555 -6.365 1.00 83.44 97 GLU A C 1
ATOM 796 O O . GLU A 1 97 ? -40.735 41.059 -5.879 1.00 83.44 97 GLU A O 1
ATOM 801 N N . PRO A 1 98 ? -41.904 40.439 -7.703 1.00 82.88 98 PRO A N 1
ATOM 802 C CA . PRO A 1 98 ? -40.825 40.733 -8.651 1.00 82.88 98 PRO A CA 1
ATOM 803 C C . PRO A 1 98 ? -40.242 42.144 -8.514 1.00 82.88 98 PRO A C 1
ATOM 805 O O . PRO A 1 98 ? -39.044 42.339 -8.694 1.00 82.88 98 PRO A O 1
ATOM 808 N N . ALA A 1 99 ? -41.078 43.123 -8.154 1.00 82.25 99 ALA A N 1
ATOM 809 C CA . ALA A 1 99 ? -40.649 44.502 -7.944 1.00 82.25 99 ALA A CA 1
ATOM 810 C C . ALA A 1 99 ? -39.731 44.661 -6.717 1.00 82.25 99 ALA A C 1
ATOM 812 O O . ALA A 1 99 ? -38.778 45.436 -6.767 1.00 82.25 99 ALA A O 1
ATOM 813 N N . GLU A 1 100 ? -39.983 43.921 -5.631 1.00 84.50 100 GLU A N 1
ATOM 814 C CA . GLU A 1 100 ? -39.128 43.961 -4.437 1.00 84.50 100 GLU A CA 1
ATOM 815 C C . GLU A 1 100 ? -37.785 43.262 -4.696 1.00 84.50 100 GLU A C 1
ATOM 817 O O . GLU A 1 100 ? -36.742 43.704 -4.208 1.00 84.50 100 GLU A O 1
ATOM 822 N N . LEU A 1 101 ? -37.805 42.183 -5.488 1.00 87.00 101 LEU A N 1
ATOM 823 C CA . LEU A 1 101 ? -36.605 41.438 -5.853 1.00 87.00 101 LEU A CA 1
ATOM 824 C C . LEU A 1 101 ? -35.698 42.236 -6.799 1.00 87.00 101 LEU A C 1
ATOM 826 O O . LEU A 1 101 ? -34.481 42.238 -6.612 1.00 87.00 101 LEU A O 1
ATOM 830 N N . GLU A 1 102 ? -36.275 42.946 -7.771 1.00 86.62 102 GLU A N 1
ATOM 831 C CA . GLU A 1 102 ? -35.508 43.790 -8.691 1.00 86.62 102 GLU A CA 1
ATOM 832 C C . GLU A 1 102 ? -34.886 44.993 -7.965 1.00 86.62 102 GLU A C 1
ATOM 834 O O . GLU A 1 102 ? -33.711 45.286 -8.168 1.00 86.62 102 GLU A O 1
ATOM 839 N N . GLU A 1 103 ? -35.602 45.620 -7.022 1.00 88.69 103 GLU A N 1
ATOM 840 C CA . GLU A 1 103 ? -35.037 46.701 -6.199 1.00 88.69 103 GLU A CA 1
ATOM 841 C C . GLU A 1 103 ? -33.824 46.222 -5.379 1.00 88.69 103 GLU A C 1
ATOM 843 O O . GLU A 1 103 ? -32.803 46.915 -5.289 1.00 88.69 103 GLU A O 1
ATOM 848 N N . LEU A 1 104 ? -33.904 45.020 -4.795 1.00 92.25 104 LEU A N 1
ATOM 849 C CA . LEU A 1 104 ? -32.776 44.416 -4.086 1.00 92.25 104 LEU A CA 1
ATOM 850 C C . LEU A 1 104 ? -31.614 44.106 -5.039 1.00 92.25 104 LEU A C 1
ATOM 852 O O . LEU A 1 104 ? -30.457 44.354 -4.697 1.00 92.25 104 LEU A O 1
ATOM 856 N N . ARG A 1 105 ? -31.911 43.596 -6.236 1.00 89.38 105 ARG A N 1
ATOM 857 C CA . ARG A 1 105 ? -30.916 43.250 -7.255 1.00 89.38 105 ARG A CA 1
ATOM 858 C C . ARG A 1 105 ? -30.158 44.478 -7.751 1.00 89.38 105 ARG A C 1
ATOM 860 O O . ARG A 1 105 ? -28.934 44.437 -7.831 1.00 89.38 105 ARG A O 1
ATOM 867 N N . GLU A 1 106 ? -30.846 45.589 -7.993 1.00 86.94 106 GLU A N 1
ATOM 868 C CA . GLU A 1 106 ? -30.222 46.868 -8.351 1.00 86.94 106 GLU A CA 1
ATOM 869 C C . GLU A 1 106 ? -29.369 47.451 -7.217 1.00 86.94 106 GLU A C 1
ATOM 871 O O . GLU A 1 106 ? -28.334 48.081 -7.461 1.00 86.94 106 GLU A O 1
ATOM 876 N N . ALA A 1 107 ? -29.803 47.290 -5.963 1.00 87.00 107 ALA A N 1
ATOM 877 C CA . ALA A 1 107 ? -29.034 47.741 -4.810 1.00 87.00 107 ALA A CA 1
ATOM 878 C C . ALA A 1 107 ? -27.749 46.917 -4.637 1.00 87.00 107 ALA A C 1
ATOM 880 O O . ALA A 1 107 ? -26.674 47.500 -4.536 1.00 87.00 107 ALA A O 1
ATOM 881 N N . LEU A 1 108 ? -27.846 45.585 -4.693 1.00 87.44 108 LEU A N 1
ATOM 882 C CA . LEU A 1 108 ? -26.692 44.689 -4.598 1.00 87.44 108 LEU A CA 1
ATOM 883 C C . LEU A 1 108 ? -25.724 44.877 -5.768 1.00 87.44 108 LEU A C 1
ATOM 885 O O . LEU A 1 108 ? -24.518 44.921 -5.545 1.00 87.44 108 LEU A O 1
ATOM 889 N N . ASN A 1 109 ? -26.223 45.080 -6.992 1.00 84.44 109 ASN A N 1
ATOM 890 C CA . ASN A 1 109 ? -25.361 45.270 -8.162 1.00 84.44 109 ASN A CA 1
ATOM 891 C C . ASN A 1 109 ? -24.507 46.540 -8.042 1.00 84.44 109 ASN A C 1
ATOM 893 O O . ASN A 1 109 ? -23.325 46.537 -8.380 1.00 84.44 109 ASN A O 1
ATOM 897 N N . ARG A 1 110 ? -25.070 47.617 -7.476 1.00 81.88 110 ARG A N 1
ATOM 898 C CA . ARG A 1 110 ? -24.307 48.836 -7.150 1.00 81.88 110 ARG A CA 1
ATOM 899 C C . ARG A 1 110 ? -23.265 48.619 -6.056 1.00 81.88 110 ARG A C 1
ATOM 901 O O . ARG A 1 110 ? -22.253 49.314 -6.055 1.00 81.88 110 ARG A O 1
ATOM 908 N N . ASP A 1 111 ? -23.511 47.661 -5.172 1.00 83.12 111 ASP A N 1
ATOM 909 C CA . ASP A 1 111 ? -22.600 47.261 -4.100 1.00 83.12 111 ASP A CA 1
ATOM 910 C C . ASP A 1 111 ? -21.558 46.229 -4.575 1.00 83.12 111 ASP A C 1
ATOM 912 O O . ASP A 1 111 ? -20.753 45.752 -3.780 1.00 83.12 111 ASP A O 1
ATOM 916 N N . GLY A 1 112 ? -21.547 45.890 -5.871 1.00 79.88 112 GLY A N 1
ATOM 917 C CA . GLY A 1 112 ? -20.618 44.918 -6.444 1.00 79.88 112 GLY A CA 1
ATOM 918 C C . GLY A 1 112 ? -21.030 43.466 -6.210 1.00 79.88 112 GLY A C 1
ATOM 919 O O . GLY A 1 112 ? -20.164 42.598 -6.178 1.00 79.88 112 GLY A O 1
ATOM 920 N N . TYR A 1 113 ? -22.328 43.190 -6.057 1.00 86.38 113 TYR A N 1
ATOM 921 C CA . TYR A 1 113 ? -22.888 41.848 -5.892 1.00 86.38 113 TYR A CA 1
ATOM 922 C C . TYR A 1 113 ? -24.051 41.579 -6.856 1.00 86.38 113 TYR A C 1
ATOM 924 O O . TYR A 1 113 ? -24.916 42.414 -7.081 1.00 86.38 113 TYR A O 1
ATOM 932 N N . LEU A 1 114 ? -24.136 40.370 -7.392 1.00 85.81 114 LEU A N 1
ATOM 933 C CA . LEU A 1 114 ? -25.233 39.906 -8.228 1.00 85.81 114 LEU A CA 1
ATOM 934 C C . LEU A 1 114 ? -26.149 38.984 -7.426 1.00 85.81 114 LEU A C 1
ATOM 936 O O . LEU A 1 114 ? -25.692 37.991 -6.864 1.00 85.81 114 LEU A O 1
ATOM 940 N N . LEU A 1 115 ? -27.448 39.288 -7.429 1.00 88.94 115 LEU A N 1
ATOM 941 C CA . LEU A 1 115 ? -28.492 38.357 -7.003 1.00 88.94 115 LEU A CA 1
ATOM 942 C C . LEU A 1 115 ? -28.945 37.537 -8.218 1.00 88.94 115 LEU A C 1
ATOM 944 O O . LEU A 1 115 ? -29.461 38.100 -9.193 1.00 88.94 115 LEU A O 1
ATOM 948 N N . ASN A 1 116 ? -28.698 36.228 -8.185 1.00 82.94 116 ASN A N 1
ATOM 949 C CA . ASN A 1 116 ? -29.053 35.312 -9.269 1.00 82.94 116 ASN A CA 1
ATOM 950 C C . ASN A 1 116 ? -30.501 34.791 -9.143 1.00 82.94 116 ASN A C 1
ATOM 952 O O . ASN A 1 116 ? -31.204 35.082 -8.174 1.00 82.94 116 ASN A O 1
ATOM 956 N N . GLN A 1 117 ? -30.956 34.026 -10.141 1.00 78.12 117 GLN A N 1
ATOM 957 C CA . GLN A 1 117 ? -32.331 33.505 -10.190 1.00 78.12 117 GLN A CA 1
ATOM 958 C C . GLN A 1 117 ? -32.644 32.517 -9.053 1.00 78.12 117 GLN A C 1
ATOM 960 O O . GLN A 1 117 ? -33.797 32.407 -8.646 1.00 78.12 117 GLN A O 1
ATOM 965 N N . ASP A 1 118 ? -31.621 31.880 -8.477 1.00 82.44 118 ASP A N 1
ATOM 966 C CA . ASP A 1 118 ? -31.743 31.000 -7.313 1.00 82.44 118 ASP A CA 1
ATOM 967 C C . ASP A 1 118 ? -31.660 31.760 -5.977 1.00 82.44 118 ASP A C 1
ATOM 969 O O . ASP A 1 118 ? -31.479 31.148 -4.923 1.00 82.44 118 ASP A O 1
ATOM 973 N N . LEU A 1 119 ? -31.752 33.093 -5.982 1.00 88.69 119 LEU A N 1
ATOM 974 C CA . LEU A 1 119 ? -31.652 33.938 -4.788 1.00 88.69 119 LEU A CA 1
ATOM 975 C C . LEU A 1 119 ? -30.303 33.801 -4.046 1.00 88.69 119 LEU A C 1
ATOM 977 O O . LEU A 1 119 ? -30.259 33.891 -2.817 1.00 88.69 119 LEU A O 1
ATOM 981 N N . ARG A 1 120 ? -29.202 33.551 -4.772 1.00 86.19 120 ARG A N 1
ATOM 982 C CA . ARG A 1 120 ? -27.822 33.646 -4.251 1.00 86.19 120 ARG A CA 1
ATOM 983 C C . ARG A 1 120 ? -27.212 35.002 -4.565 1.00 86.19 120 ARG A C 1
ATOM 985 O O . ARG A 1 120 ? -27.409 35.519 -5.663 1.00 86.19 120 ARG A O 1
ATOM 992 N N . ILE A 1 121 ? -26.456 35.537 -3.613 1.00 87.25 121 ILE A N 1
ATOM 993 C CA . ILE A 1 121 ? -25.738 36.802 -3.690 1.00 87.25 121 ILE A CA 1
ATOM 994 C C . ILE A 1 121 ? -24.251 36.489 -3.878 1.00 87.25 121 ILE A C 1
ATOM 996 O O . ILE A 1 121 ? -23.579 36.021 -2.964 1.00 87.25 121 ILE A O 1
ATOM 1000 N N . GLN A 1 122 ? -23.717 36.786 -5.058 1.00 82.88 122 GLN A N 1
ATOM 1001 C CA . GLN A 1 122 ? -22.313 36.538 -5.407 1.00 82.88 122 GLN A CA 1
ATOM 1002 C C . GLN A 1 122 ? -21.606 37.838 -5.797 1.00 82.88 122 GLN A C 1
ATOM 1004 O O . GLN A 1 122 ? -22.277 38.740 -6.287 1.00 82.88 122 GLN A O 1
ATOM 1009 N N . PRO A 1 123 ? -20.283 37.981 -5.621 1.00 76.75 123 PRO A N 1
ATOM 1010 C CA . PRO A 1 123 ? -19.562 39.153 -6.113 1.00 76.75 123 PRO A CA 1
ATOM 1011 C C . PRO A 1 123 ? -19.775 39.343 -7.622 1.00 76.75 123 PRO A C 1
ATOM 1013 O O . PRO A 1 123 ? -19.753 38.379 -8.390 1.00 76.75 123 PRO A O 1
ATOM 1016 N N . ALA A 1 124 ? -20.003 40.581 -8.051 1.00 66.44 124 ALA A N 1
ATOM 1017 C CA . ALA A 1 124 ? -20.073 40.931 -9.460 1.00 66.44 124 ALA A CA 1
ATOM 1018 C C . ALA A 1 124 ? -18.674 40.769 -10.085 1.00 66.44 124 ALA A C 1
ATOM 1020 O O . ALA A 1 124 ? -17.689 41.191 -9.477 1.00 66.44 124 ALA A O 1
ATOM 1021 N N . PRO A 1 125 ? -18.557 40.162 -11.278 1.00 49.53 125 PRO A N 1
ATOM 1022 C CA . PRO A 1 125 ? -17.266 39.938 -11.913 1.00 49.53 125 PRO A CA 1
ATOM 1023 C C . PRO A 1 125 ? -16.580 41.278 -12.214 1.00 49.53 125 PRO A C 1
ATOM 1025 O O . PRO A 1 125 ? -17.129 42.136 -12.909 1.00 49.53 125 PRO A O 1
ATOM 1028 N N . THR A 1 126 ? -15.382 41.473 -11.664 1.00 39.97 126 THR A N 1
ATOM 1029 C CA . THR A 1 126 ? -14.583 42.688 -11.847 1.00 39.97 126 THR A CA 1
ATOM 1030 C C . THR A 1 126 ? -14.093 42.780 -13.292 1.00 39.97 126 THR A C 1
ATOM 1032 O O . THR A 1 126 ? -13.488 41.845 -13.813 1.00 39.97 126 THR A O 1
ATOM 1035 N N . ALA A 1 127 ? -14.342 43.913 -13.952 1.00 33.50 127 ALA A N 1
ATOM 1036 C CA . ALA A 1 127 ? -13.946 44.130 -15.338 1.00 33.50 127 ALA A CA 1
ATOM 1037 C C . ALA A 1 127 ? -12.410 44.194 -15.516 1.00 33.50 127 ALA A C 1
ATOM 1039 O O . ALA A 1 127 ? -11.762 45.125 -15.047 1.00 33.50 127 ALA A O 1
ATOM 1040 N N . ALA A 1 128 ? -11.902 43.219 -16.275 1.00 31.42 128 ALA A N 1
ATOM 1041 C CA . ALA A 1 128 ? -10.729 43.210 -17.158 1.00 31.42 128 ALA A CA 1
ATOM 1042 C C . ALA A 1 128 ? -9.302 43.449 -16.598 1.00 31.42 128 ALA A C 1
ATOM 1044 O O . ALA A 1 128 ? -8.845 44.565 -16.362 1.00 31.42 128 ALA A O 1
ATOM 1045 N N . SER A 1 129 ? -8.514 42.372 -16.639 1.00 22.56 129 SER A N 1
ATOM 1046 C CA . SER A 1 129 ? -7.225 42.311 -17.354 1.00 22.56 129 SER A CA 1
ATOM 1047 C C . SER A 1 129 ? -7.274 41.085 -18.290 1.00 22.56 129 SER A C 1
ATOM 1049 O O . SER A 1 129 ? -8.101 40.207 -18.057 1.00 22.56 129 SER A O 1
ATOM 1051 N N . PRO A 1 130 ? -6.544 41.086 -19.418 1.00 33.12 130 PRO A N 1
ATOM 1052 C CA . PRO A 1 130 ? -7.054 40.635 -20.714 1.00 33.12 130 PRO A CA 1
ATOM 1053 C C . PRO A 1 130 ? -7.268 39.117 -20.790 1.00 33.12 130 PRO A C 1
ATOM 1055 O O . PRO A 1 130 ? -6.379 38.346 -20.443 1.00 33.12 130 PRO A O 1
ATOM 1058 N N . GLU A 1 131 ? -8.436 38.709 -21.293 1.00 27.58 131 GLU A N 1
ATOM 1059 C CA . GLU A 1 131 ? -8.747 37.314 -21.622 1.00 27.58 131 GLU A CA 1
ATOM 1060 C C . GLU A 1 131 ? -7.822 36.797 -22.742 1.00 27.58 131 GLU A C 1
ATOM 1062 O O . GLU A 1 131 ? -7.709 37.446 -23.791 1.00 27.58 131 GLU A O 1
ATOM 1067 N N . PRO A 1 132 ? -7.193 35.618 -22.585 1.00 28.47 132 PRO A N 1
ATOM 1068 C CA . PRO A 1 132 ? -6.725 34.849 -23.725 1.00 28.47 132 PRO A CA 1
ATOM 1069 C C . PRO A 1 132 ? -7.945 34.295 -24.479 1.00 28.47 132 PRO A C 1
ATOM 1071 O O . PRO A 1 132 ? -8.921 33.844 -23.888 1.00 28.47 132 PRO A O 1
ATOM 1074 N N . GLN A 1 133 ? -7.907 34.375 -25.806 1.00 30.72 133 GLN A N 1
ATOM 1075 C CA . GLN A 1 133 ? -9.014 34.033 -26.699 1.00 30.72 133 GLN A CA 1
ATOM 1076 C C . GLN A 1 133 ? -9.512 32.592 -26.459 1.00 30.72 133 GLN A C 1
ATOM 1078 O O . GLN A 1 133 ? -8.818 31.629 -26.781 1.00 30.72 133 GLN A O 1
ATOM 1083 N N . HIS A 1 134 ? -10.728 32.435 -25.924 1.00 37.44 134 HIS A N 1
ATOM 1084 C CA . HIS A 1 134 ? -11.381 31.134 -25.772 1.00 37.44 134 HIS A CA 1
ATOM 1085 C C . HIS A 1 134 ? -11.684 30.528 -27.149 1.00 37.44 134 HIS A C 1
ATOM 1087 O O . HIS A 1 134 ? -12.611 30.951 -27.842 1.00 37.44 134 HIS A O 1
ATOM 1093 N N . THR A 1 135 ? -10.931 29.504 -27.546 1.00 44.75 135 THR A N 1
ATOM 1094 C CA . THR A 1 135 ? -11.341 28.626 -28.644 1.00 44.75 135 THR A CA 1
ATOM 1095 C C . THR A 1 135 ? -12.266 27.540 -28.098 1.00 44.75 135 THR A C 1
ATOM 1097 O O . THR A 1 135 ? -11.903 26.776 -27.205 1.00 44.75 135 THR A O 1
ATOM 1100 N N . SER A 1 136 ? -13.501 27.494 -28.598 1.00 60.22 136 SER A N 1
ATOM 1101 C CA . SER A 1 136 ? -14.492 26.480 -28.227 1.00 60.22 136 SER A CA 1
ATOM 1102 C C . SER A 1 136 ? -14.030 25.086 -28.668 1.00 60.22 136 SER A C 1
ATOM 1104 O O . SER A 1 136 ? -13.759 24.886 -29.854 1.00 60.22 136 SER A O 1
ATOM 1106 N N . ILE A 1 137 ? -13.973 24.1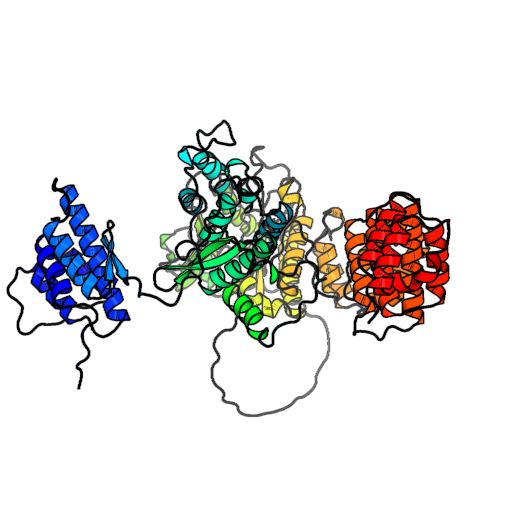27 -27.738 1.00 72.19 137 ILE A N 1
ATOM 1107 C CA . ILE A 1 137 ? -13.679 22.715 -28.027 1.00 72.19 137 ILE A CA 1
ATOM 1108 C C . ILE A 1 137 ? -14.876 22.108 -28.787 1.00 72.19 137 ILE A C 1
ATOM 1110 O O . ILE A 1 137 ? -15.994 22.169 -28.268 1.00 72.19 137 ILE A O 1
ATOM 1114 N N . PRO A 1 138 ? -14.690 21.542 -29.997 1.00 74.19 138 PRO A N 1
ATOM 1115 C CA . PRO A 1 138 ? -15.769 20.876 -30.729 1.00 74.19 138 PRO A CA 1
ATOM 1116 C C . PRO A 1 138 ? -16.357 19.699 -29.940 1.00 74.19 138 PRO A C 1
ATOM 1118 O O . PRO A 1 138 ? -15.626 18.948 -29.296 1.00 74.19 138 PRO A O 1
ATOM 1121 N N . SER A 1 139 ? -17.676 19.502 -30.016 1.00 67.12 139 SER A N 1
ATOM 1122 C CA . SER A 1 139 ? -18.384 18.452 -29.265 1.00 67.12 139 SER A CA 1
ATOM 1123 C C . SER A 1 139 ? -17.984 17.022 -29.647 1.00 67.12 139 SER A C 1
ATOM 1125 O O . SER A 1 139 ? -18.235 16.092 -28.887 1.00 67.12 139 SER A O 1
ATOM 1127 N N . ASP A 1 140 ? -17.379 16.841 -30.819 1.00 72.75 140 ASP A N 1
ATOM 1128 C CA . ASP A 1 140 ? -16.935 15.571 -31.394 1.00 72.75 140 ASP A CA 1
ATOM 1129 C C . ASP A 1 140 ? -15.403 15.421 -31.461 1.00 72.75 140 ASP A C 1
ATOM 1131 O O . ASP A 1 140 ? -14.915 14.441 -32.026 1.00 72.75 140 ASP A O 1
ATOM 1135 N N . ALA A 1 141 ? -14.640 16.350 -30.869 1.00 80.19 141 ALA A N 1
ATOM 1136 C CA . ALA A 1 141 ? -13.178 16.304 -30.860 1.00 80.19 141 ALA A CA 1
ATOM 1137 C C . ALA A 1 141 ? -12.641 15.011 -30.215 1.00 80.19 141 ALA A C 1
ATOM 1139 O O . ALA A 1 141 ? -13.199 14.515 -29.233 1.00 80.19 141 ALA A O 1
ATOM 1140 N N . ARG A 1 142 ? -11.561 14.464 -30.788 1.00 83.38 142 ARG A N 1
ATOM 1141 C CA . ARG A 1 142 ? -10.861 13.240 -30.341 1.00 83.38 142 ARG A CA 1
ATOM 1142 C C . ARG A 1 142 ? -9.342 13.380 -30.480 1.00 83.38 142 ARG A C 1
ATOM 1144 O O . ARG A 1 142 ? -8.651 12.459 -30.909 1.00 83.38 142 ARG A O 1
ATOM 1151 N N . ASP A 1 143 ? -8.857 14.573 -30.185 1.00 84.00 143 ASP A N 1
ATOM 1152 C CA . ASP A 1 143 ? -7.450 14.944 -30.201 1.00 84.00 143 ASP A CA 1
ATOM 1153 C C . ASP A 1 143 ? -6.692 14.307 -29.008 1.00 84.00 143 ASP A C 1
ATOM 1155 O O . ASP A 1 143 ? -5.514 13.980 -29.151 1.00 84.00 143 ASP A O 1
ATOM 1159 N N . ILE A 1 144 ? -7.351 14.043 -27.863 1.00 86.62 144 ILE A N 1
ATOM 1160 C CA . ILE A 1 144 ? -6.727 13.359 -26.711 1.00 86.62 144 ILE A CA 1
ATOM 1161 C C . ILE A 1 144 ? -6.520 11.879 -27.021 1.00 86.62 144 ILE A C 1
ATOM 1163 O O . ILE A 1 144 ? -7.471 11.097 -27.139 1.00 86.62 144 ILE A O 1
ATOM 1167 N N . THR A 1 145 ? -5.254 11.469 -27.081 1.00 85.31 145 THR A N 1
ATOM 1168 C CA . THR A 1 145 ? -4.883 10.114 -27.484 1.00 85.31 145 THR A CA 1
ATOM 1169 C C . THR A 1 145 ? -5.304 9.080 -26.438 1.00 85.31 145 THR A C 1
ATOM 1171 O O . THR A 1 145 ? -5.283 9.326 -25.230 1.00 85.31 145 THR A O 1
ATOM 1174 N N . HIS A 1 146 ? -5.603 7.855 -26.880 1.00 81.12 146 HIS A N 1
ATOM 1175 C CA . HIS A 1 146 ? -5.891 6.741 -25.966 1.00 81.12 146 HIS A CA 1
ATOM 1176 C C . HIS A 1 146 ? -4.723 6.461 -24.992 1.00 81.12 146 HIS A C 1
ATOM 1178 O O . HIS A 1 146 ? -4.939 5.998 -23.874 1.00 81.12 146 HIS A O 1
ATOM 1184 N N . VAL A 1 147 ? -3.476 6.778 -25.372 1.00 76.81 147 VAL A N 1
ATOM 1185 C CA . VAL A 1 147 ? -2.303 6.663 -24.485 1.00 76.81 147 VAL A CA 1
ATOM 1186 C C . VAL A 1 147 ? -2.378 7.672 -23.340 1.00 76.81 147 VAL A C 1
ATOM 1188 O O . VAL A 1 147 ? -2.146 7.294 -22.190 1.00 76.81 147 VAL A O 1
ATOM 1191 N N . THR A 1 148 ? -2.730 8.927 -23.626 1.00 82.00 148 THR A N 1
ATOM 1192 C CA . THR A 1 148 ? -2.927 9.963 -22.602 1.00 82.00 148 THR A CA 1
ATOM 1193 C C . THR A 1 148 ? -4.080 9.603 -21.676 1.00 82.00 148 THR A C 1
ATOM 1195 O O . THR A 1 148 ? -3.900 9.650 -20.463 1.00 82.00 148 THR A O 1
ATOM 1198 N N . ARG A 1 149 ? -5.216 9.135 -22.214 1.00 90.69 149 ARG A N 1
ATOM 1199 C CA . ARG A 1 149 ? -6.368 8.670 -21.415 1.00 90.69 149 ARG A CA 1
ATOM 1200 C C . ARG A 1 149 ? -5.990 7.528 -20.474 1.00 90.69 149 ARG A C 1
ATOM 1202 O O . ARG A 1 149 ? -6.200 7.629 -19.267 1.00 90.69 149 ARG A O 1
ATOM 1209 N N . LYS A 1 150 ? -5.324 6.490 -20.998 1.00 83.19 150 LYS A N 1
ATOM 1210 C CA . LYS A 1 150 ? -4.834 5.354 -20.203 1.00 83.19 150 LYS A CA 1
ATOM 1211 C C . LYS A 1 150 ? -3.880 5.804 -19.094 1.00 83.19 150 LYS A C 1
ATOM 1213 O O . LYS A 1 150 ? -4.043 5.391 -17.950 1.00 83.19 150 LYS A O 1
ATOM 1218 N N . ARG A 1 151 ? -2.896 6.655 -19.407 1.00 78.25 151 ARG A N 1
ATOM 1219 C CA . ARG A 1 151 ? -1.931 7.166 -18.415 1.00 78.25 151 ARG A CA 1
ATOM 1220 C C . ARG A 1 151 ? -2.600 8.032 -17.356 1.00 78.25 151 ARG A C 1
ATOM 1222 O O . ARG A 1 151 ? -2.230 7.924 -16.189 1.00 78.25 151 ARG A O 1
ATOM 1229 N N . LEU A 1 152 ? -3.569 8.851 -17.752 1.00 88.19 152 LEU A N 1
ATOM 1230 C CA . LEU A 1 152 ? -4.330 9.707 -16.855 1.00 88.19 152 LEU A CA 1
ATOM 1231 C C . LEU A 1 152 ? -5.117 8.866 -15.849 1.00 88.19 152 LEU A C 1
ATOM 1233 O O . LEU A 1 152 ? -4.923 9.032 -14.647 1.00 88.19 152 LEU A O 1
ATOM 1237 N N . PHE A 1 153 ? -5.897 7.884 -16.306 1.00 89.56 153 PHE A N 1
ATOM 1238 C CA . PHE A 1 153 ? -6.635 7.000 -15.398 1.00 89.56 153 PHE A CA 1
ATOM 1239 C C . PHE A 1 153 ? -5.713 6.130 -14.543 1.00 89.56 153 PHE A C 1
ATOM 1241 O O . PHE A 1 153 ? -5.978 5.959 -13.358 1.00 89.56 153 PHE A O 1
ATOM 1248 N N . GLN A 1 154 ? -4.582 5.656 -15.077 1.00 77.94 154 GLN A N 1
ATOM 1249 C CA . GLN A 1 154 ? -3.574 4.948 -14.280 1.00 77.94 154 GLN A CA 1
ATOM 1250 C C . GLN A 1 154 ? -2.996 5.817 -13.157 1.00 77.94 154 GLN A C 1
ATOM 1252 O O . GLN A 1 154 ? -2.804 5.316 -12.053 1.00 77.94 154 GLN A O 1
ATOM 1257 N N . HIS A 1 155 ? -2.729 7.103 -13.406 1.00 75.25 155 HIS A N 1
ATOM 1258 C CA . HIS A 1 155 ? -2.224 8.020 -12.377 1.00 75.25 155 HIS A CA 1
ATOM 1259 C C . HIS A 1 155 ? -3.287 8.375 -11.339 1.00 75.25 155 HIS A C 1
ATOM 1261 O O . HIS A 1 155 ? -2.971 8.448 -10.154 1.00 75.25 155 HIS A O 1
ATOM 1267 N N . LEU A 1 156 ? -4.537 8.578 -11.764 1.00 85.00 156 LEU A N 1
ATOM 1268 C CA . LEU A 1 156 ? -5.648 8.807 -10.840 1.00 85.00 156 LEU A CA 1
ATOM 1269 C C . LEU A 1 156 ? -5.895 7.571 -9.959 1.00 85.00 156 LEU A C 1
ATOM 1271 O O . LEU A 1 156 ? -6.057 7.704 -8.749 1.00 85.00 156 LEU A O 1
ATOM 1275 N N . THR A 1 157 ? -5.831 6.373 -10.542 1.00 80.69 157 THR A N 1
ATOM 1276 C CA . THR A 1 157 ? -6.045 5.097 -9.839 1.00 80.69 157 THR A CA 1
ATOM 1277 C C . THR A 1 157 ? -4.884 4.758 -8.903 1.00 80.69 157 THR A C 1
ATOM 1279 O O . THR A 1 157 ? -5.105 4.428 -7.740 1.00 80.69 157 THR A O 1
ATOM 1282 N N . SER A 1 158 ? -3.629 4.899 -9.352 1.00 64.12 158 SER A N 1
ATOM 1283 C CA . SER A 1 158 ? -2.446 4.580 -8.533 1.00 64.12 158 SER A CA 1
ATOM 1284 C C . SER A 1 158 ? -2.304 5.486 -7.312 1.00 64.12 158 SER A C 1
ATOM 1286 O O . SER A 1 158 ? -1.857 5.038 -6.258 1.00 64.12 158 SER A O 1
ATOM 1288 N N . ARG A 1 159 ? -2.737 6.745 -7.431 1.00 73.94 159 ARG A N 1
ATOM 1289 C CA . ARG A 1 159 ? -2.772 7.719 -6.333 1.00 73.94 159 ARG A CA 1
ATOM 1290 C C . ARG A 1 159 ? -4.054 7.641 -5.497 1.00 73.94 159 ARG A C 1
ATOM 1292 O O . ARG A 1 159 ? -4.221 8.458 -4.598 1.00 73.94 159 ARG A O 1
ATOM 1299 N N . LYS A 1 160 ? -4.948 6.683 -5.786 1.00 73.19 160 LYS A N 1
ATOM 1300 C CA . LYS A 1 160 ? -6.266 6.521 -5.146 1.00 73.19 160 LYS A CA 1
ATOM 1301 C C . LYS A 1 160 ? -7.060 7.830 -5.091 1.00 73.19 160 LYS A C 1
ATOM 1303 O O . LYS A 1 160 ? -7.689 8.155 -4.084 1.00 73.19 160 LYS A O 1
ATOM 1308 N N . VAL A 1 161 ? -7.011 8.603 -6.176 1.00 80.88 161 VAL A N 1
ATOM 1309 C CA . VAL A 1 161 ? -7.744 9.865 -6.266 1.00 80.88 161 VAL A CA 1
ATOM 1310 C C . VAL A 1 161 ? -9.234 9.549 -6.251 1.00 80.88 161 VAL A C 1
ATOM 1312 O O . VAL A 1 161 ? -9.763 8.954 -7.189 1.00 80.88 161 VAL A O 1
ATOM 1315 N N . ARG A 1 162 ? -9.925 9.993 -5.199 1.00 82.94 162 ARG A N 1
ATOM 1316 C CA . ARG A 1 162 ? -11.390 9.967 -5.133 1.00 82.94 162 ARG A CA 1
ATOM 1317 C C . ARG A 1 162 ? -11.939 10.945 -6.163 1.00 82.94 162 ARG A C 1
ATOM 1319 O O . ARG A 1 162 ? -12.002 12.141 -5.892 1.00 82.94 162 ARG A O 1
ATOM 1326 N N . TRP A 1 163 ? -12.296 10.465 -7.351 1.00 91.88 163 TRP A N 1
ATOM 1327 C CA . TRP A 1 163 ? -12.753 11.306 -8.466 1.00 91.88 163 TRP A CA 1
ATOM 1328 C C . TRP A 1 163 ? -14.025 12.102 -8.144 1.00 91.88 163 TRP A C 1
ATOM 1330 O O . TRP A 1 163 ? -14.205 13.205 -8.644 1.00 91.88 163 TRP A O 1
ATOM 1340 N N . PHE A 1 164 ? -14.847 11.597 -7.230 1.00 88.69 164 PHE A N 1
ATOM 1341 C CA . PHE A 1 164 ? -16.039 12.265 -6.710 1.00 88.69 164 PHE A CA 1
ATOM 1342 C C . PHE A 1 164 ? -15.776 13.213 -5.522 1.00 88.69 164 PHE A C 1
ATOM 1344 O O . PHE A 1 164 ? -16.720 13.812 -5.010 1.00 88.69 164 PHE A O 1
ATOM 1351 N N . GLY A 1 165 ? -14.521 13.337 -5.068 1.00 88.75 165 GLY A N 1
ATOM 1352 C CA . GLY A 1 165 ? -14.120 14.198 -3.952 1.00 88.75 165 GLY A CA 1
ATOM 1353 C C . GLY A 1 165 ? -14.941 13.963 -2.678 1.00 88.75 165 GLY A C 1
ATOM 1354 O O . GLY A 1 165 ? -15.054 12.830 -2.201 1.00 88.75 165 GLY A O 1
ATOM 1355 N N . ASP A 1 166 ? -15.512 15.040 -2.147 1.00 80.44 166 ASP A N 1
ATOM 1356 C CA . ASP A 1 166 ? -16.341 15.104 -0.941 1.00 80.44 166 ASP A CA 1
ATOM 1357 C C . ASP A 1 166 ? -17.804 14.680 -1.169 1.00 80.44 166 ASP A C 1
ATOM 1359 O O . ASP A 1 166 ? -18.566 14.563 -0.207 1.00 80.44 166 ASP A O 1
ATOM 1363 N N . LEU A 1 167 ? -18.218 14.443 -2.420 1.00 81.44 167 LEU A N 1
ATOM 1364 C CA . LEU A 1 167 ? -19.573 13.992 -2.750 1.00 81.44 167 LEU A CA 1
ATOM 1365 C C . LEU A 1 167 ? -19.715 12.462 -2.651 1.00 81.44 167 LEU A C 1
ATOM 1367 O O . LEU A 1 167 ? -18.780 11.738 -2.326 1.00 81.44 167 LEU A O 1
ATOM 1371 N N . GLU A 1 168 ? -20.912 11.953 -2.937 1.00 79.50 168 GLU A N 1
ATOM 1372 C CA . GLU A 1 168 ? -21.136 10.534 -3.240 1.00 79.50 168 GLU A CA 1
ATOM 1373 C C . GLU A 1 168 ? -21.017 10.300 -4.759 1.00 79.50 168 GLU A C 1
ATOM 1375 O O . GLU A 1 168 ? -21.344 11.196 -5.539 1.00 79.50 168 GLU A O 1
ATOM 1380 N N . GLU A 1 169 ? -20.604 9.104 -5.201 1.00 85.94 169 GLU A N 1
ATOM 1381 C CA . GLU A 1 169 ? -20.407 8.770 -6.629 1.00 85.94 169 GLU A CA 1
ATOM 1382 C C . GLU A 1 169 ? -21.624 9.119 -7.501 1.00 85.94 169 GLU A C 1
ATOM 1384 O O . GLU A 1 169 ? -21.482 9.785 -8.527 1.00 85.94 169 GLU A O 1
ATOM 1389 N N . ILE A 1 170 ? -22.835 8.763 -7.059 1.00 84.62 170 ILE A N 1
ATOM 1390 C CA . ILE A 1 170 ? -24.083 9.093 -7.771 1.00 84.62 170 ILE A CA 1
ATOM 1391 C C . ILE A 1 170 ? -24.314 10.609 -7.819 1.00 84.62 170 ILE A C 1
ATOM 1393 O O . ILE A 1 170 ? -24.715 11.147 -8.852 1.00 84.62 170 ILE A O 1
ATOM 1397 N N . ALA A 1 171 ? -24.048 11.320 -6.720 1.00 79.31 171 ALA A N 1
ATOM 1398 C CA . ALA A 1 171 ? -24.219 12.770 -6.655 1.00 79.31 171 ALA A CA 1
ATOM 1399 C C . ALA A 1 171 ? -23.230 13.504 -7.571 1.00 79.31 171 ALA A C 1
ATOM 1401 O O . ALA A 1 171 ? -23.601 14.502 -8.187 1.00 79.31 171 ALA A O 1
ATOM 1402 N N . PHE A 1 172 ? -22.003 12.996 -7.705 1.00 92.25 172 PHE A N 1
ATOM 1403 C CA . PHE A 1 172 ? -21.035 13.496 -8.675 1.00 92.25 172 PHE A CA 1
ATOM 1404 C C . PHE A 1 172 ? -21.488 13.213 -10.112 1.00 92.25 172 PHE A C 1
ATOM 1406 O O . PHE A 1 172 ? -21.558 14.131 -10.927 1.00 92.25 172 PHE A O 1
ATOM 1413 N N . LEU A 1 173 ? -21.843 11.963 -10.425 1.00 90.06 173 LEU A N 1
ATOM 1414 C CA . LEU A 1 173 ? -22.194 11.555 -11.786 1.00 90.06 173 LEU A CA 1
ATOM 1415 C C . LEU A 1 173 ? -23.461 12.246 -12.303 1.00 90.06 173 LEU A C 1
ATOM 1417 O O . LEU A 1 173 ? -23.493 12.633 -13.468 1.00 90.06 173 LEU A O 1
ATOM 1421 N N . ARG A 1 174 ? -24.452 12.518 -11.443 1.00 87.50 174 ARG A N 1
ATOM 1422 C CA . ARG A 1 174 ? -25.651 13.309 -11.791 1.00 87.50 174 ARG A CA 1
ATOM 1423 C C . ARG A 1 174 ? -25.349 14.734 -12.259 1.00 87.50 174 ARG A C 1
ATOM 1425 O O . ARG A 1 174 ? -26.186 15.347 -12.915 1.00 87.50 174 ARG A O 1
ATOM 1432 N N . ARG A 1 175 ? -24.169 15.280 -11.941 1.00 85.00 175 ARG A N 1
ATOM 1433 C CA . ARG A 1 175 ? -23.739 16.602 -12.435 1.00 85.00 175 ARG A CA 1
ATOM 1434 C C . ARG A 1 175 ? -23.318 16.569 -13.903 1.00 85.00 175 ARG A C 1
ATOM 1436 O O . ARG A 1 175 ? -23.249 17.622 -14.529 1.00 85.00 175 ARG A O 1
ATOM 1443 N N . LEU A 1 176 ? -23.000 15.385 -14.423 1.00 84.56 176 LEU A N 1
ATOM 1444 C CA . LEU A 1 176 ? -22.441 15.178 -15.758 1.00 84.56 176 LEU A CA 1
ATOM 1445 C C . LEU A 1 176 ? -23.364 14.358 -16.666 1.00 84.56 176 LEU A C 1
ATOM 1447 O O . LEU A 1 176 ? -23.373 14.579 -17.874 1.00 84.56 176 LEU A O 1
ATOM 1451 N N . TYR A 1 177 ? -24.142 13.435 -16.097 1.00 86.94 177 TYR A N 1
ATOM 1452 C CA . TYR A 1 177 ? -24.901 12.433 -16.838 1.00 86.94 177 TYR A CA 1
ATOM 1453 C C . TYR A 1 177 ? -26.340 12.301 -16.315 1.00 86.94 177 TYR A C 1
ATOM 1455 O O . TYR A 1 177 ? -26.551 12.268 -15.098 1.00 86.94 177 TYR A O 1
ATOM 1463 N N . PRO A 1 178 ? -27.338 12.151 -17.206 1.00 83.19 178 PRO A N 1
ATOM 1464 C CA . PRO A 1 178 ? -28.702 11.803 -16.822 1.00 83.19 178 PRO A CA 1
ATOM 1465 C C . PRO A 1 178 ? -28.783 10.300 -16.501 1.00 83.19 178 PRO A C 1
ATOM 1467 O O . PRO A 1 178 ? -29.148 9.490 -17.349 1.00 83.19 178 PRO A O 1
ATOM 1470 N N . LEU A 1 179 ? -28.400 9.906 -15.281 1.00 86.25 179 LEU A N 1
ATOM 1471 C CA . LEU A 1 179 ? -28.280 8.487 -14.893 1.00 86.25 179 LEU A CA 1
ATOM 1472 C C . LEU A 1 179 ? -29.586 7.688 -15.015 1.00 86.25 179 LEU A C 1
ATOM 1474 O O . LEU A 1 179 ? -29.541 6.494 -15.293 1.00 86.25 179 LEU A O 1
ATOM 1478 N N . GLU A 1 180 ? -30.729 8.352 -14.853 1.00 81.19 180 GLU A N 1
ATOM 1479 C CA . GLU A 1 180 ? -32.070 7.761 -14.980 1.00 81.19 180 GLU A CA 1
ATOM 1480 C C . GLU A 1 180 ? -32.442 7.436 -16.442 1.00 81.19 180 GLU A C 1
ATOM 1482 O O . GLU A 1 180 ? -33.371 6.674 -16.694 1.00 81.19 180 GLU A O 1
ATOM 1487 N N . GLU A 1 181 ? -31.717 8.000 -17.416 1.00 80.69 181 GLU A N 1
ATOM 1488 C CA . GLU A 1 181 ? -31.926 7.774 -18.854 1.00 80.69 181 GLU A CA 1
ATOM 1489 C C . GLU A 1 181 ? -30.889 6.812 -19.462 1.00 80.69 181 GLU A C 1
ATOM 1491 O O . GLU A 1 181 ? -31.063 6.342 -20.589 1.00 80.69 181 GLU A O 1
ATOM 1496 N N . LEU A 1 182 ? -29.805 6.512 -18.736 1.00 84.12 182 LEU A N 1
ATOM 1497 C CA . LEU A 1 182 ? -28.762 5.588 -19.180 1.00 84.12 182 LEU A CA 1
ATOM 1498 C C . LEU A 1 182 ? -29.153 4.131 -18.886 1.00 84.12 182 LEU A C 1
ATOM 1500 O O . LEU A 1 182 ? -29.680 3.845 -17.811 1.00 84.12 182 LEU A O 1
ATOM 1504 N N . PRO A 1 183 ? -28.864 3.186 -19.799 1.00 80.44 183 PRO A N 1
ATOM 1505 C CA . PRO A 1 183 ? -29.207 1.784 -19.596 1.00 80.44 183 PRO A CA 1
ATOM 1506 C C . PRO A 1 183 ? -28.380 1.150 -18.467 1.00 80.44 183 PRO A C 1
ATOM 1508 O O . PRO A 1 183 ? -27.208 1.479 -18.260 1.00 80.44 183 PRO A O 1
ATOM 1511 N N . SER A 1 184 ? -28.986 0.200 -17.758 1.00 82.94 184 SER A N 1
ATOM 1512 C CA . SER A 1 184 ? -28.276 -0.687 -16.832 1.00 82.94 184 SER A CA 1
ATOM 1513 C C . SER A 1 184 ? -27.384 -1.672 -17.601 1.00 82.94 184 SER A C 1
ATOM 1515 O O . SER A 1 184 ? -27.767 -2.141 -18.674 1.00 82.94 184 SER A O 1
ATOM 1517 N N . SER A 1 185 ? -26.217 -2.010 -17.048 1.00 70.44 185 SER A N 1
ATOM 1518 C CA . SER A 1 185 ? -25.370 -3.114 -17.528 1.00 70.44 185 SER A CA 1
ATOM 1519 C C . SER A 1 185 ? -25.835 -4.477 -16.988 1.00 70.44 185 SER A C 1
ATOM 1521 O O . SER A 1 185 ? -25.379 -5.523 -17.451 1.00 70.44 185 SER A O 1
ATOM 1523 N N . ASP A 1 186 ? -26.761 -4.465 -16.028 1.00 69.00 186 ASP A N 1
ATOM 1524 C CA . ASP A 1 186 ? -27.457 -5.622 -15.479 1.00 69.00 186 ASP A CA 1
ATOM 1525 C C . ASP A 1 186 ? -28.953 -5.538 -15.812 1.00 69.00 186 ASP A C 1
ATOM 1527 O O . ASP A 1 186 ? -29.676 -4.681 -15.298 1.00 69.00 186 ASP A O 1
ATOM 1531 N N . ASP A 1 187 ? -29.432 -6.468 -16.641 1.00 66.88 187 ASP A N 1
ATOM 1532 C CA . ASP A 1 187 ? -30.825 -6.559 -17.106 1.00 66.88 187 ASP A CA 1
ATOM 1533 C C . ASP A 1 187 ? -31.871 -6.625 -15.968 1.00 66.88 187 ASP A C 1
ATOM 1535 O O . ASP A 1 187 ? -33.075 -6.499 -16.210 1.00 66.88 187 ASP A O 1
ATOM 1539 N N . ARG A 1 188 ? -31.448 -6.853 -14.716 1.00 66.94 188 ARG A N 1
ATOM 1540 C CA . ARG A 1 188 ? -32.315 -6.831 -13.527 1.00 66.94 188 ARG A CA 1
ATOM 1541 C C . ARG A 1 188 ? -32.724 -5.420 -13.092 1.00 66.94 188 ARG A C 1
ATOM 1543 O O . ARG A 1 188 ? -33.687 -5.306 -12.331 1.00 66.94 188 ARG A O 1
ATOM 1550 N N . PHE A 1 189 ? -32.028 -4.380 -13.549 1.00 77.25 189 PHE A N 1
ATOM 1551 C CA . PHE A 1 189 ? -32.297 -2.979 -13.215 1.00 77.25 189 PHE A CA 1
ATOM 1552 C C . PHE A 1 189 ? -32.671 -2.173 -14.458 1.00 77.25 189 PHE A C 1
ATOM 1554 O O . PHE A 1 189 ? -32.276 -2.489 -15.577 1.00 77.25 189 PHE A O 1
ATOM 1561 N N . THR A 1 190 ? -33.482 -1.135 -14.262 1.00 73.25 190 THR A N 1
ATOM 1562 C CA . THR A 1 190 ? -34.032 -0.317 -15.353 1.00 73.25 190 THR A CA 1
ATOM 1563 C C . THR A 1 190 ? -33.065 0.731 -15.884 1.00 73.25 190 THR A C 1
ATOM 1565 O O . THR A 1 190 ? -33.120 1.049 -17.069 1.00 73.25 190 THR A O 1
ATOM 1568 N N . ASP A 1 191 ? -32.193 1.256 -15.031 1.00 78.50 191 ASP A N 1
ATOM 1569 C CA . ASP A 1 191 ? -31.362 2.425 -15.307 1.00 78.50 191 ASP A CA 1
ATOM 1570 C C . ASP A 1 191 ? -29.984 2.294 -14.643 1.00 78.50 191 ASP A C 1
ATOM 1572 O O . ASP A 1 191 ? -29.773 1.470 -13.745 1.00 78.50 191 ASP A O 1
ATOM 1576 N N . ALA A 1 192 ? -29.027 3.095 -15.114 1.00 82.62 192 ALA A N 1
ATOM 1577 C CA . ALA A 1 192 ? -27.652 3.070 -14.633 1.00 82.62 192 ALA A CA 1
ATOM 1578 C C . ALA A 1 192 ? -27.540 3.447 -13.150 1.00 82.62 192 ALA A C 1
ATOM 1580 O O . ALA A 1 192 ? -26.644 2.963 -12.466 1.00 82.62 192 ALA A O 1
ATOM 1581 N N . GLU A 1 193 ? -28.438 4.282 -12.622 1.00 83.81 193 GLU A N 1
ATOM 1582 C CA . GLU A 1 193 ? -28.415 4.633 -11.202 1.00 83.81 193 GLU A CA 1
ATOM 1583 C C . GLU A 1 193 ? -28.764 3.439 -10.307 1.00 83.81 193 GLU A C 1
ATOM 1585 O O . GLU A 1 193 ? -28.071 3.199 -9.316 1.00 83.81 193 GLU A O 1
ATOM 1590 N N . GLY A 1 194 ? -29.803 2.675 -10.650 1.00 74.44 194 GLY A N 1
ATOM 1591 C CA . GLY A 1 194 ? -30.180 1.459 -9.929 1.00 74.44 194 GLY A CA 1
ATOM 1592 C C . GLY A 1 194 ? -29.081 0.396 -9.974 1.00 74.44 194 GLY A C 1
ATOM 1593 O O . GLY A 1 194 ? -28.781 -0.222 -8.951 1.00 74.44 194 GLY A O 1
ATOM 1594 N N . ASP A 1 195 ? -28.438 0.260 -11.132 1.00 78.62 195 ASP A N 1
ATOM 1595 C CA . ASP A 1 195 ? -27.283 -0.609 -11.378 1.00 78.62 195 ASP A CA 1
ATOM 1596 C C . ASP A 1 195 ? -26.086 -0.238 -10.479 1.00 78.62 195 ASP A C 1
ATOM 1598 O O . ASP A 1 195 ? -25.628 -1.039 -9.660 1.00 78.62 195 ASP A O 1
ATOM 1602 N N . ILE A 1 196 ? -25.657 1.030 -10.527 1.00 79.31 196 ILE A N 1
ATOM 1603 C CA . ILE A 1 196 ? -24.559 1.569 -9.707 1.00 79.31 196 ILE A CA 1
ATOM 1604 C C . ILE A 1 196 ? -24.899 1.466 -8.220 1.00 79.31 196 ILE A C 1
ATOM 1606 O O . ILE A 1 196 ? -24.062 1.059 -7.419 1.00 79.31 196 ILE A O 1
ATOM 1610 N N . THR A 1 197 ? -26.132 1.795 -7.827 1.00 72.38 197 THR A N 1
ATOM 1611 C CA . THR A 1 197 ? -26.584 1.685 -6.433 1.00 72.38 197 THR A CA 1
ATOM 1612 C C . THR A 1 197 ? -26.451 0.250 -5.939 1.00 72.38 197 THR A C 1
ATOM 1614 O O . THR A 1 197 ? -25.941 0.004 -4.842 1.00 72.38 197 THR A O 1
ATOM 1617 N N . GLN A 1 198 ? -26.873 -0.718 -6.753 1.00 67.75 198 GLN A N 1
ATOM 1618 C CA . GLN A 1 198 ? -26.770 -2.115 -6.379 1.00 67.75 198 GLN A CA 1
ATOM 1619 C C . GLN A 1 198 ? -25.312 -2.556 -6.251 1.00 67.75 198 GLN A C 1
ATOM 1621 O O . GLN A 1 198 ? -24.954 -3.156 -5.239 1.00 67.75 198 GLN A O 1
ATOM 1626 N N . HIS A 1 199 ? -24.480 -2.263 -7.241 1.00 65.31 199 HIS A N 1
ATOM 1627 C CA . HIS A 1 199 ? -23.127 -2.801 -7.296 1.00 65.31 199 HIS A CA 1
ATOM 1628 C C . HIS A 1 199 ? -22.135 -2.051 -6.394 1.00 65.31 199 HIS A C 1
ATOM 1630 O O . HIS A 1 199 ? -21.363 -2.671 -5.667 1.00 65.31 199 HIS A O 1
ATOM 1636 N N . ARG A 1 200 ? -22.212 -0.719 -6.314 1.00 73.25 200 ARG A N 1
ATOM 1637 C CA . ARG A 1 200 ? -21.299 0.099 -5.492 1.00 73.25 200 ARG A CA 1
ATOM 1638 C C . ARG A 1 200 ? -21.728 0.268 -4.040 1.00 73.25 200 ARG A C 1
ATOM 1640 O O . ARG A 1 200 ? -20.864 0.382 -3.178 1.00 73.25 200 ARG A O 1
ATOM 1647 N N . TYR A 1 201 ? -23.030 0.269 -3.746 1.00 54.34 201 TYR A N 1
ATOM 1648 C CA . TYR A 1 201 ? -23.525 0.580 -2.395 1.00 54.34 201 TYR A CA 1
ATOM 1649 C C . TYR A 1 201 ? -24.193 -0.602 -1.687 1.00 54.34 201 TYR A C 1
ATOM 1651 O O . TYR A 1 201 ? -24.152 -0.664 -0.459 1.00 54.34 201 TYR A O 1
ATOM 1659 N N . ASN A 1 202 ? -24.799 -1.541 -2.424 1.00 44.53 202 ASN A N 1
ATOM 1660 C CA . ASN A 1 202 ? -25.446 -2.709 -1.814 1.00 44.53 202 ASN A CA 1
ATOM 1661 C C . ASN A 1 202 ? -24.557 -3.965 -1.830 1.00 44.53 202 ASN A C 1
ATOM 1663 O O . ASN A 1 202 ? -24.554 -4.706 -0.846 1.00 44.53 202 ASN A O 1
ATOM 1667 N N . ASN A 1 203 ? -23.821 -4.210 -2.919 1.00 50.06 203 ASN A N 1
ATOM 1668 C CA . ASN A 1 203 ? -23.000 -5.410 -3.111 1.00 50.06 203 ASN A CA 1
ATOM 1669 C C . ASN A 1 203 ? -21.499 -5.169 -2.906 1.00 50.06 203 ASN A C 1
ATOM 1671 O O . ASN A 1 203 ? -20.820 -6.092 -2.465 1.00 50.06 203 ASN A O 1
ATOM 1675 N N . TYR A 1 204 ? -21.010 -3.957 -3.187 1.00 48.69 204 TYR A N 1
ATOM 1676 C CA . TYR A 1 204 ? -19.589 -3.582 -3.164 1.00 48.69 204 TYR A CA 1
ATOM 1677 C C . TYR A 1 204 ? -18.705 -4.450 -4.079 1.00 48.69 204 TYR A C 1
ATOM 1679 O O . TYR A 1 204 ? -17.601 -4.821 -3.703 1.00 48.69 204 TYR A O 1
ATOM 1687 N N . ASP A 1 205 ? -19.200 -4.802 -5.266 1.00 53.03 205 ASP A N 1
ATOM 1688 C CA . ASP A 1 205 ? -18.570 -5.757 -6.194 1.00 53.03 205 ASP A CA 1
ATOM 1689 C C . ASP A 1 205 ? -17.985 -5.108 -7.466 1.00 53.03 205 ASP A C 1
ATOM 1691 O O . ASP A 1 205 ? -17.527 -5.811 -8.366 1.00 53.03 205 ASP A O 1
ATOM 1695 N N . TRP A 1 206 ? -17.974 -3.774 -7.547 1.00 65.88 206 TRP A N 1
ATOM 1696 C CA . TRP A 1 206 ? -17.233 -3.002 -8.557 1.00 65.88 206 TRP A CA 1
ATOM 1697 C C . TRP A 1 206 ? -16.026 -2.324 -7.903 1.00 65.88 206 TRP A C 1
ATOM 1699 O O . TRP A 1 206 ? -16.129 -1.900 -6.759 1.00 65.88 206 TRP A O 1
ATOM 1709 N N . GLU A 1 207 ? -14.906 -2.197 -8.615 1.00 69.94 207 GLU A N 1
ATOM 1710 C CA . GLU A 1 207 ? -13.673 -1.525 -8.154 1.00 69.94 207 GLU A CA 1
ATOM 1711 C C . GLU A 1 207 ? -13.840 0.005 -8.084 1.00 69.94 207 GLU A C 1
ATOM 1713 O O . GLU A 1 207 ? -14.728 0.547 -8.727 1.00 69.94 207 GLU A O 1
ATOM 1718 N N . ASP A 1 208 ? -12.996 0.745 -7.354 1.00 73.88 208 ASP A N 1
ATOM 1719 C CA . ASP A 1 208 ? -13.124 2.217 -7.205 1.00 73.88 208 ASP A CA 1
ATOM 1720 C C . ASP A 1 208 ? -12.867 3.018 -8.503 1.00 73.88 208 ASP A C 1
ATOM 1722 O O . ASP A 1 208 ? -13.230 4.196 -8.610 1.00 73.88 208 ASP A O 1
ATOM 1726 N N . ASP A 1 209 ? -12.251 2.383 -9.500 1.00 81.38 209 ASP A N 1
ATOM 1727 C CA . ASP A 1 209 ? -11.924 2.941 -10.814 1.00 81.38 209 ASP A CA 1
ATOM 1728 C C . ASP A 1 209 ? -12.900 2.503 -11.924 1.00 81.38 209 ASP A C 1
ATOM 1730 O O . ASP A 1 209 ? -12.701 2.847 -13.094 1.00 81.38 209 ASP A O 1
ATOM 1734 N N . TRP A 1 210 ? -13.989 1.809 -11.558 1.00 86.38 210 TRP A N 1
ATOM 1735 C CA . TRP A 1 210 ? -14.988 1.238 -12.471 1.00 86.38 210 TRP A CA 1
ATOM 1736 C C . TRP A 1 210 ? -15.455 2.227 -13.552 1.00 86.38 210 TRP A C 1
ATOM 1738 O O . TRP A 1 210 ? -15.533 1.880 -14.736 1.00 86.38 210 TRP A O 1
ATOM 1748 N N . VAL A 1 211 ? -15.676 3.487 -13.157 1.00 90.19 211 VAL A N 1
ATOM 1749 C CA . VAL A 1 211 ? -16.192 4.567 -14.010 1.00 90.19 211 VAL A CA 1
ATOM 1750 C C . VAL A 1 211 ? -15.294 4.852 -15.218 1.00 90.19 211 VAL A C 1
ATOM 1752 O O . VAL A 1 211 ? -15.788 5.248 -16.271 1.00 90.19 211 VAL A O 1
ATOM 1755 N N . TYR A 1 212 ? -13.979 4.623 -15.114 1.00 89.44 212 TYR A N 1
ATOM 1756 C CA . TYR A 1 212 ? -13.041 4.878 -16.212 1.00 89.44 212 TYR A CA 1
ATOM 1757 C C . TYR A 1 212 ? -13.150 3.843 -17.336 1.00 89.44 212 TYR A C 1
ATOM 1759 O O . TYR A 1 212 ? -12.741 4.118 -18.465 1.00 89.44 212 TYR A O 1
ATOM 1767 N N . THR A 1 213 ? -13.690 2.663 -17.031 1.00 81.81 213 THR A N 1
ATOM 1768 C CA . THR A 1 213 ? -13.826 1.542 -17.974 1.00 81.81 213 THR A CA 1
ATOM 1769 C C . THR A 1 213 ? -15.260 1.305 -18.438 1.00 81.81 213 THR A C 1
ATOM 1771 O O . THR A 1 213 ? -15.469 0.562 -19.392 1.00 81.81 213 THR A O 1
ATOM 1774 N N . ASP A 1 214 ? -16.238 1.951 -17.802 1.00 86.50 214 ASP A N 1
ATOM 1775 C CA . ASP A 1 214 ? -17.648 1.822 -18.148 1.00 86.50 214 ASP A CA 1
ATOM 1776 C C . ASP A 1 214 ? -17.984 2.640 -19.409 1.00 86.50 214 ASP A C 1
ATOM 1778 O O . ASP A 1 214 ? -17.928 3.877 -19.440 1.00 86.50 214 ASP A O 1
ATOM 1782 N N . ASP A 1 215 ? -18.340 1.920 -20.475 1.00 84.44 215 ASP A N 1
ATOM 1783 C CA . ASP A 1 215 ? -18.601 2.487 -21.797 1.00 84.44 215 ASP A CA 1
ATOM 1784 C C . ASP A 1 215 ? -19.780 3.480 -21.813 1.00 84.44 215 ASP A C 1
ATOM 1786 O O . ASP A 1 215 ? -19.817 4.352 -22.686 1.00 84.44 215 ASP A O 1
ATOM 1790 N N . ARG A 1 216 ? -20.710 3.422 -20.842 1.00 87.62 216 ARG A N 1
ATOM 1791 C CA . ARG A 1 216 ? -21.863 4.343 -20.759 1.00 87.62 216 ARG A CA 1
ATOM 1792 C C . ARG A 1 216 ? -21.435 5.790 -20.530 1.00 87.62 216 ARG A C 1
ATOM 1794 O O . ARG A 1 216 ? -22.119 6.706 -20.982 1.00 87.62 216 ARG A O 1
ATOM 1801 N N . PHE A 1 217 ? -20.298 5.996 -19.866 1.00 89.00 217 PHE A N 1
ATOM 1802 C CA . PHE A 1 217 ? -19.746 7.322 -19.568 1.00 89.00 217 PHE A CA 1
ATOM 1803 C C . PHE A 1 217 ? -18.746 7.803 -20.621 1.00 89.00 217 PHE A C 1
ATOM 1805 O O . PHE A 1 217 ? -18.337 8.961 -20.607 1.00 89.00 217 PHE A O 1
ATOM 1812 N N . ALA A 1 218 ? -18.352 6.926 -21.551 1.00 85.69 218 ALA A N 1
ATOM 1813 C CA . ALA A 1 218 ? -17.506 7.240 -22.699 1.00 85.69 218 ALA A CA 1
ATOM 1814 C C . ALA A 1 218 ? -16.187 7.975 -22.347 1.00 85.69 218 ALA A C 1
ATOM 1816 O O . ALA A 1 218 ? -15.630 8.709 -23.165 1.00 85.69 218 ALA A O 1
ATOM 1817 N N . LEU A 1 219 ? -15.643 7.753 -21.145 1.00 89.94 219 LEU A N 1
ATOM 1818 C CA . LEU A 1 219 ? -14.433 8.430 -20.663 1.00 89.94 219 LEU A CA 1
ATOM 1819 C C . LEU A 1 219 ? -13.158 7.931 -21.351 1.00 89.94 219 LEU A C 1
ATOM 1821 O O . LEU A 1 219 ? -12.247 8.717 -21.614 1.00 89.94 219 LEU A O 1
ATOM 1825 N N . ASN A 1 220 ? -13.091 6.642 -21.690 1.00 85.31 220 ASN A N 1
ATOM 1826 C CA . ASN A 1 220 ? -11.914 6.065 -22.340 1.00 85.31 220 ASN A CA 1
ATOM 1827 C C . ASN A 1 220 ? -11.947 6.181 -23.876 1.00 85.31 220 ASN A C 1
ATOM 1829 O O . ASN A 1 220 ? -10.917 6.443 -24.492 1.00 85.31 220 ASN A O 1
ATOM 1833 N N . ASN A 1 221 ? -13.128 6.040 -24.490 1.00 80.31 221 ASN A N 1
ATOM 1834 C CA . ASN A 1 221 ? -13.285 5.924 -25.951 1.00 80.31 221 ASN A CA 1
ATOM 1835 C C . ASN A 1 221 ? -14.203 6.992 -26.592 1.00 80.31 221 ASN A C 1
ATOM 1837 O O . ASN A 1 221 ? -14.430 6.968 -27.806 1.00 80.31 221 ASN A O 1
ATOM 1841 N N . GLY A 1 222 ? -14.765 7.907 -25.797 1.00 82.19 222 GLY A N 1
ATOM 1842 C CA . GLY A 1 222 ? -15.694 8.948 -26.244 1.00 82.19 222 GLY A CA 1
ATOM 1843 C C . GLY A 1 222 ? -15.041 10.289 -26.591 1.00 82.19 222 GLY A C 1
ATOM 1844 O O . GLY A 1 222 ? -13.815 10.408 -26.599 1.00 82.19 222 GLY A O 1
ATOM 1845 N N . PRO A 1 223 ? -15.854 11.319 -26.893 1.00 86.06 223 PRO A N 1
ATOM 1846 C CA . PRO A 1 223 ? -15.361 12.655 -27.228 1.00 86.06 223 PRO A CA 1
ATOM 1847 C C . PRO A 1 223 ? -14.486 13.261 -26.121 1.00 86.06 223 PRO A C 1
ATOM 1849 O O . PRO A 1 223 ? -14.730 13.050 -24.933 1.00 86.06 223 PRO A O 1
ATOM 1852 N N . ASP A 1 224 ? -13.476 14.045 -26.496 1.00 89.12 224 ASP A N 1
ATOM 1853 C CA . ASP A 1 224 ? -12.584 14.757 -25.568 1.00 89.12 224 ASP A CA 1
ATOM 1854 C C . ASP A 1 224 ? -13.356 15.664 -24.622 1.00 89.12 224 ASP A C 1
ATOM 1856 O O . ASP A 1 224 ? -13.029 15.740 -23.443 1.00 89.12 224 ASP A O 1
ATOM 1860 N N . LEU A 1 225 ? -14.418 16.304 -25.117 1.00 85.38 225 LEU A N 1
ATOM 1861 C CA . LEU A 1 225 ? -15.252 17.188 -24.313 1.00 85.38 225 LEU A CA 1
ATOM 1862 C C . LEU A 1 225 ? -15.839 16.471 -23.087 1.00 85.38 225 LEU A C 1
ATOM 1864 O O . LEU A 1 225 ? -15.860 17.054 -22.008 1.00 85.38 225 LEU A O 1
ATOM 1868 N N . VAL A 1 226 ? -16.252 15.207 -23.233 1.00 85.62 226 VAL A N 1
ATOM 1869 C CA . VAL A 1 226 ? -16.816 14.400 -22.135 1.00 85.62 226 VAL A CA 1
ATOM 1870 C C . VAL A 1 226 ? -15.754 14.132 -21.068 1.00 85.62 226 VAL A C 1
ATOM 1872 O O . VAL A 1 226 ? -15.987 14.353 -19.880 1.00 85.62 226 VAL A O 1
ATOM 1875 N N . LEU A 1 227 ? -14.551 13.736 -21.494 1.00 91.19 227 LEU A N 1
ATOM 1876 C CA . LEU A 1 227 ? -13.420 13.526 -20.591 1.00 91.19 227 LEU A CA 1
ATOM 1877 C C . LEU A 1 227 ? -13.017 14.821 -19.878 1.00 91.19 227 LEU A C 1
ATOM 1879 O O . LEU A 1 227 ? -12.862 14.837 -18.662 1.00 91.19 227 LEU A O 1
ATOM 1883 N N . LEU A 1 228 ? -12.861 15.916 -20.616 1.00 90.62 228 LEU A N 1
ATOM 1884 C CA . LEU A 1 228 ? -12.416 17.192 -20.064 1.00 90.62 228 LEU A CA 1
ATOM 1885 C C . LEU A 1 228 ? -13.446 17.780 -19.090 1.00 90.62 228 LEU A C 1
ATOM 1887 O O . LEU A 1 228 ? -13.056 18.324 -18.061 1.00 90.62 228 LEU A O 1
ATOM 1891 N N . GLN A 1 229 ? -14.748 17.611 -19.349 1.00 89.31 229 GLN A N 1
ATOM 1892 C CA . GLN A 1 229 ? -15.809 17.984 -18.406 1.00 89.31 229 GLN A CA 1
ATOM 1893 C C . GLN A 1 229 ? -15.763 17.151 -17.125 1.00 89.31 229 GLN A C 1
ATOM 1895 O O . GLN A 1 229 ? -15.907 17.705 -16.033 1.00 89.31 229 GLN A O 1
ATOM 1900 N N . PHE A 1 230 ? -15.522 15.843 -17.244 1.00 93.69 230 PHE A N 1
ATOM 1901 C CA . PHE A 1 230 ? -15.342 14.969 -16.090 1.00 93.69 230 PHE A CA 1
ATOM 1902 C C . PHE A 1 230 ? -14.151 15.420 -15.231 1.00 93.69 230 PHE A C 1
ATOM 1904 O O . PHE A 1 230 ? -14.308 15.633 -14.029 1.00 93.69 230 PHE A O 1
ATOM 1911 N N . LEU A 1 231 ? -12.994 15.673 -15.851 1.00 94.06 231 LEU A N 1
ATOM 1912 C CA . LEU A 1 231 ? -11.785 16.145 -15.164 1.00 94.06 231 LEU A CA 1
ATOM 1913 C C . LEU A 1 231 ? -11.968 17.533 -14.532 1.00 94.06 231 LEU A C 1
ATOM 1915 O O . LEU A 1 231 ? -11.508 17.761 -13.417 1.00 94.06 231 LEU A O 1
ATOM 1919 N N . SER A 1 232 ? -12.693 18.440 -15.192 1.00 91.50 232 SER A N 1
ATOM 1920 C CA . SER A 1 232 ? -13.090 19.733 -14.620 1.00 91.50 232 SER A CA 1
ATOM 1921 C C . SER A 1 232 ? -13.970 19.588 -13.381 1.00 91.50 232 SER A C 1
ATOM 1923 O O . SER A 1 232 ? -13.760 20.304 -12.405 1.00 91.50 232 SER A O 1
ATOM 1925 N N . GLN A 1 233 ? -14.935 18.661 -13.380 1.00 92.62 233 GLN A N 1
ATOM 1926 C CA . GLN A 1 233 ? -15.765 18.426 -12.196 1.00 92.62 233 GLN A CA 1
ATOM 1927 C C . GLN A 1 233 ? -14.974 17.786 -11.047 1.00 92.62 233 GLN A C 1
ATOM 1929 O O . GLN A 1 233 ? -15.228 18.129 -9.898 1.00 92.62 233 GLN A O 1
ATOM 1934 N N . MET A 1 234 ? -13.986 16.923 -11.320 1.00 94.06 234 MET A N 1
ATOM 1935 C CA . MET A 1 234 ? -13.155 16.2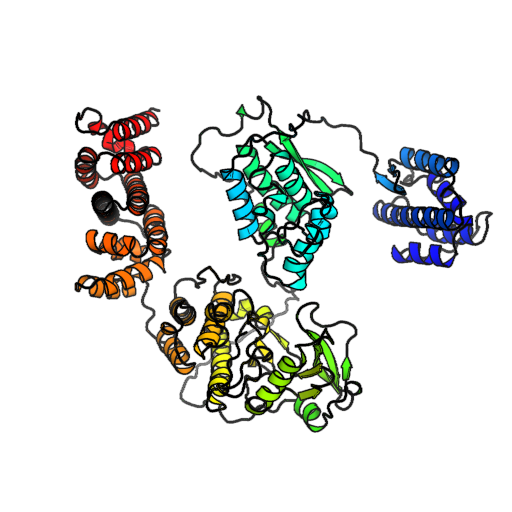84 -10.278 1.00 94.06 234 MET A CA 1
ATOM 1936 C C . MET A 1 234 ? -12.399 17.273 -9.375 1.00 94.06 234 MET A C 1
ATOM 1938 O O . MET A 1 234 ? -12.083 16.950 -8.225 1.00 94.06 234 MET A O 1
ATOM 1942 N N . VAL A 1 235 ? -12.059 18.449 -9.909 1.00 92.25 235 VAL A N 1
ATOM 1943 C CA . VAL A 1 235 ? -11.340 19.524 -9.200 1.00 92.25 235 VAL A CA 1
ATOM 1944 C C . VAL A 1 235 ? -12.237 20.729 -8.912 1.00 92.25 235 VAL A C 1
ATOM 1946 O O . VAL A 1 235 ? -11.754 21.788 -8.522 1.00 92.25 235 VAL A O 1
ATOM 1949 N N . HIS A 1 236 ? -13.546 20.598 -9.136 1.00 90.44 236 HIS A N 1
ATOM 1950 C CA . HIS A 1 236 ? -14.486 21.682 -8.900 1.00 90.44 236 HIS A CA 1
ATOM 1951 C C . HIS A 1 236 ? -14.617 21.953 -7.389 1.00 90.44 236 HIS A C 1
ATOM 1953 O O . HIS A 1 236 ? -14.795 20.993 -6.641 1.00 90.44 236 HIS A O 1
ATOM 1959 N N . PRO A 1 237 ? -14.648 23.218 -6.921 1.00 84.62 237 PRO A N 1
ATOM 1960 C CA . PRO A 1 237 ? -14.673 23.542 -5.484 1.00 84.62 237 PRO A CA 1
ATOM 1961 C C . PRO A 1 237 ? -15.852 22.953 -4.682 1.00 84.62 237 PRO A C 1
ATOM 1963 O O . PRO A 1 237 ? -15.758 22.747 -3.480 1.00 84.62 237 PRO A O 1
ATOM 1966 N N . GLU A 1 238 ? -16.992 22.678 -5.329 1.00 85.31 238 GLU A N 1
ATOM 1967 C CA . GLU A 1 238 ? -18.134 21.982 -4.691 1.00 85.31 238 GLU A CA 1
ATOM 1968 C C . GLU A 1 238 ? -17.954 20.463 -4.578 1.00 85.31 238 GLU A C 1
ATOM 1970 O O . GLU A 1 238 ? -18.650 19.815 -3.802 1.00 85.31 238 GLU A O 1
ATOM 1975 N N . VAL A 1 239 ? -17.088 19.894 -5.415 1.00 87.75 239 VAL A N 1
ATOM 1976 C CA . VAL A 1 239 ? -16.755 18.469 -5.407 1.00 87.75 239 VAL A CA 1
ATOM 1977 C C . VAL A 1 239 ? -15.565 18.228 -4.493 1.00 87.75 239 VAL A C 1
ATOM 1979 O O . VAL A 1 239 ? -15.525 17.216 -3.810 1.00 87.75 239 VAL A O 1
ATOM 1982 N N . ARG A 1 240 ? -14.602 19.147 -4.474 1.00 89.19 240 ARG A N 1
ATOM 1983 C CA . ARG A 1 240 ? -13.354 19.025 -3.734 1.00 89.19 240 ARG A CA 1
ATOM 1984 C C . ARG A 1 240 ? -13.088 20.319 -2.984 1.00 89.19 240 ARG A C 1
ATOM 1986 O O . ARG A 1 240 ? -12.753 21.325 -3.603 1.00 89.19 240 ARG A O 1
ATOM 1993 N N . SER A 1 241 ? -13.274 20.280 -1.668 1.00 80.75 241 SER A N 1
ATOM 1994 C CA . SER A 1 241 ? -13.164 21.462 -0.807 1.00 80.75 241 SER A CA 1
ATOM 1995 C C . SER A 1 241 ? -11.727 21.841 -0.427 1.00 80.75 241 SER A C 1
ATOM 1997 O O . SER A 1 241 ? -11.512 22.949 0.062 1.00 80.75 241 SER A O 1
ATOM 1999 N N . ASP A 1 242 ? -10.748 20.959 -0.658 1.00 79.94 242 ASP A N 1
ATOM 2000 C CA . ASP A 1 242 ? -9.324 21.252 -0.465 1.00 79.94 242 ASP A CA 1
ATOM 2001 C C . ASP A 1 242 ? -8.712 21.881 -1.732 1.00 79.94 242 ASP A C 1
ATOM 2003 O O . ASP A 1 242 ? -8.527 21.232 -2.767 1.00 79.94 242 ASP A O 1
ATOM 2007 N N . ASP A 1 243 ? -8.372 23.167 -1.642 1.00 72.81 243 ASP A N 1
ATOM 2008 C CA . ASP A 1 243 ? -7.830 23.947 -2.759 1.00 72.81 243 ASP A CA 1
ATOM 2009 C C . ASP A 1 243 ? -6.446 23.492 -3.206 1.00 72.81 243 ASP A C 1
ATOM 2011 O O . ASP A 1 243 ? -6.102 23.586 -4.386 1.00 72.81 243 ASP A O 1
ATOM 2015 N N . ALA A 1 244 ? -5.623 23.032 -2.268 1.00 70.12 244 ALA A N 1
ATOM 2016 C CA . ALA A 1 244 ? -4.274 22.597 -2.574 1.00 70.12 244 ALA A CA 1
ATOM 2017 C C . ALA A 1 244 ? -4.313 21.213 -3.241 1.00 70.12 244 ALA A C 1
ATOM 2019 O O . ALA A 1 244 ? -3.556 20.950 -4.177 1.00 70.12 244 ALA A O 1
ATOM 2020 N N . GLU A 1 245 ? -5.269 20.371 -2.851 1.00 78.19 245 GLU A N 1
ATOM 2021 C CA . GLU A 1 245 ? -5.609 19.125 -3.538 1.00 78.19 245 GLU A CA 1
ATOM 2022 C C . GLU A 1 245 ? -6.116 19.372 -4.968 1.00 78.19 245 GLU A C 1
ATOM 2024 O O . GLU A 1 245 ? -5.626 18.755 -5.921 1.00 78.19 245 GLU A O 1
ATOM 2029 N N . ALA A 1 246 ? -7.049 20.316 -5.139 1.00 80.12 246 ALA A N 1
ATOM 2030 C CA . ALA A 1 246 ? -7.574 20.714 -6.443 1.00 80.12 246 ALA A CA 1
ATOM 2031 C C . ALA A 1 246 ? -6.478 21.299 -7.350 1.00 80.12 246 ALA A C 1
ATOM 2033 O O . ALA A 1 246 ? -6.408 20.948 -8.532 1.00 80.12 246 ALA A O 1
ATOM 2034 N N . ALA A 1 247 ? -5.573 22.114 -6.798 1.00 76.94 247 ALA A N 1
ATOM 2035 C CA . ALA A 1 247 ? -4.439 22.675 -7.524 1.00 76.94 247 ALA A CA 1
ATOM 2036 C C . ALA A 1 247 ? -3.470 21.585 -8.013 1.00 76.94 247 ALA A C 1
ATOM 2038 O O . ALA A 1 247 ? -3.170 21.536 -9.206 1.00 76.94 247 ALA A O 1
ATOM 2039 N N . ILE A 1 248 ? -3.054 20.654 -7.145 1.00 77.25 248 ILE A N 1
ATOM 2040 C CA . ILE A 1 248 ? -2.165 19.537 -7.523 1.00 77.25 248 ILE A CA 1
ATOM 2041 C C . ILE A 1 248 ? -2.789 18.689 -8.639 1.00 77.25 248 ILE A C 1
ATOM 2043 O O . ILE A 1 248 ? -2.114 18.307 -9.599 1.00 77.25 248 ILE A O 1
ATOM 2047 N N . LEU A 1 249 ? -4.080 18.372 -8.519 1.00 83.31 249 LEU A N 1
ATOM 2048 C CA . LEU A 1 249 ? -4.785 17.585 -9.528 1.00 83.31 249 LEU A CA 1
ATOM 2049 C C . LEU A 1 249 ? -4.922 18.348 -10.847 1.00 83.31 249 LEU A C 1
ATOM 2051 O O . LEU A 1 249 ? -4.759 17.746 -11.907 1.00 83.31 249 LEU A O 1
ATOM 2055 N N . SER A 1 250 ? -5.155 19.661 -10.800 1.00 85.75 250 SER A N 1
ATOM 2056 C CA . SER A 1 250 ? -5.215 20.491 -12.003 1.00 85.75 250 SER A CA 1
ATOM 2057 C C . SER A 1 250 ? -3.881 20.533 -12.755 1.00 85.75 250 SER A C 1
ATOM 2059 O O . SER A 1 250 ? -3.874 20.395 -13.976 1.00 85.75 250 SER A O 1
ATOM 2061 N N . GLU A 1 251 ? -2.751 20.615 -12.043 1.00 82.31 251 GLU A N 1
ATOM 2062 C CA . GLU A 1 251 ? -1.411 20.580 -12.641 1.00 82.31 251 GLU A CA 1
ATOM 2063 C C . GLU A 1 251 ? -1.101 19.214 -13.262 1.00 82.31 251 GLU A C 1
ATOM 2065 O O . GLU A 1 251 ? -0.546 19.131 -14.361 1.00 82.31 251 GLU A O 1
ATOM 2070 N N . LEU A 1 252 ? -1.499 18.128 -12.588 1.00 85.00 252 LEU A N 1
ATOM 2071 C CA . LEU A 1 252 ? -1.379 16.776 -13.129 1.00 85.00 252 LEU A CA 1
ATOM 2072 C C . LEU A 1 252 ? -2.163 16.645 -14.441 1.00 85.00 252 LEU A C 1
ATOM 2074 O O . LEU A 1 252 ? -1.599 16.190 -15.438 1.00 85.00 252 LEU A O 1
ATOM 2078 N N . VAL A 1 253 ? -3.433 17.064 -14.444 1.00 88.31 253 VAL A N 1
ATOM 2079 C CA . VAL A 1 253 ? -4.303 17.011 -15.626 1.00 88.31 253 VAL A CA 1
ATOM 2080 C C . VAL A 1 253 ? -3.729 17.864 -16.756 1.00 88.31 253 VAL A C 1
ATOM 2082 O O . VAL A 1 253 ? -3.565 17.343 -17.860 1.00 88.31 253 VAL A O 1
ATOM 2085 N N . ASP A 1 254 ? -3.344 19.116 -16.484 1.00 89.25 254 ASP A N 1
ATOM 2086 C CA . ASP A 1 254 ? -2.730 20.015 -17.470 1.00 89.25 254 ASP A CA 1
ATOM 2087 C C . ASP A 1 254 ? -1.484 19.389 -18.101 1.00 89.25 254 ASP A C 1
ATOM 2089 O O . ASP A 1 254 ? -1.380 19.319 -19.323 1.00 89.25 254 ASP A O 1
ATOM 2093 N N . SER A 1 255 ? -0.574 18.836 -17.292 1.00 83.56 255 SER A N 1
ATOM 2094 C CA . SER A 1 255 ? 0.675 18.237 -17.785 1.00 83.56 255 SER A CA 1
ATOM 2095 C C . SER A 1 255 ? 0.465 17.077 -18.772 1.00 83.56 255 SER A C 1
ATOM 2097 O O . SER A 1 255 ? 1.333 16.804 -19.612 1.00 83.56 255 SER A O 1
ATOM 2099 N N . MET A 1 256 ? -0.682 16.396 -18.679 1.00 85.69 256 MET A N 1
ATOM 2100 C CA . MET A 1 256 ? -1.045 15.270 -19.533 1.00 85.69 256 MET A CA 1
ATOM 2101 C C . MET A 1 256 ? -1.775 15.730 -20.793 1.00 85.69 256 MET A C 1
ATOM 2103 O O . MET A 1 256 ? -1.342 15.386 -21.892 1.00 85.69 256 MET A O 1
ATOM 2107 N N . VAL A 1 257 ? -2.835 16.534 -20.656 1.00 86.94 257 VAL A N 1
ATOM 2108 C CA . VAL A 1 257 ? -3.668 16.951 -21.801 1.00 86.94 257 VAL A CA 1
ATOM 2109 C C . VAL A 1 257 ? -2.992 18.014 -22.676 1.00 86.94 257 VAL A C 1
ATOM 2111 O O . VAL A 1 257 ? -3.300 18.118 -23.863 1.00 86.94 257 VAL A O 1
ATOM 2114 N N . ARG A 1 258 ? -1.987 18.725 -22.143 1.00 85.06 258 ARG A N 1
ATOM 2115 C CA . ARG A 1 258 ? -1.154 19.688 -22.889 1.00 85.06 258 ARG A CA 1
ATOM 2116 C C . ARG A 1 258 ? -0.370 19.065 -24.028 1.00 85.06 258 ARG A C 1
ATOM 2118 O O . ARG A 1 258 ? -0.154 19.728 -25.039 1.00 85.06 258 ARG A O 1
ATOM 2125 N N . ARG A 1 259 ? -0.009 17.787 -23.910 1.00 79.94 259 ARG A N 1
ATOM 2126 C CA . ARG A 1 259 ? 0.659 17.029 -24.983 1.00 79.94 259 ARG A CA 1
ATOM 2127 C C . ARG A 1 259 ? -0.259 16.758 -26.172 1.00 79.94 259 ARG A C 1
ATOM 2129 O O . ARG A 1 259 ? 0.230 16.606 -27.284 1.00 79.94 259 ARG A O 1
ATOM 2136 N N . ASP A 1 260 ? -1.565 16.769 -25.928 1.00 84.25 260 ASP A N 1
ATOM 2137 C CA . ASP A 1 260 ? -2.604 16.512 -26.921 1.00 84.25 260 ASP A CA 1
ATOM 2138 C C . ASP A 1 260 ? -3.320 17.809 -27.346 1.00 84.25 260 ASP A C 1
ATOM 2140 O O . ASP A 1 260 ? -4.427 17.782 -27.879 1.00 84.25 260 ASP A O 1
ATOM 2144 N N . GLY A 1 261 ? -2.690 18.968 -27.115 1.00 83.12 261 GLY A N 1
ATOM 2145 C CA . GLY A 1 261 ? -3.166 20.254 -27.628 1.00 83.12 261 GLY A CA 1
ATOM 2146 C C . GLY A 1 261 ? -4.223 20.954 -26.772 1.00 83.12 261 GLY A C 1
ATOM 2147 O O . GLY A 1 261 ? -4.881 21.867 -27.274 1.00 83.12 261 GLY A O 1
ATOM 2148 N N . TYR A 1 262 ? -4.375 20.589 -25.496 1.00 88.12 262 TYR A N 1
ATOM 2149 C CA . TYR A 1 262 ? -5.287 21.260 -24.562 1.00 88.12 262 TYR A CA 1
ATOM 2150 C C . TYR A 1 262 ? -4.550 21.842 -23.360 1.00 88.12 262 TYR A C 1
ATOM 2152 O O . TYR A 1 262 ? -3.720 21.175 -22.768 1.00 88.12 262 TYR A O 1
ATOM 2160 N N . ALA A 1 263 ? -4.891 23.046 -22.924 1.00 86.12 263 ALA A N 1
ATOM 2161 C CA . ALA A 1 263 ? -4.471 23.537 -21.614 1.00 86.12 263 ALA A CA 1
ATOM 2162 C C . ALA A 1 263 ? -5.623 23.409 -20.620 1.00 86.12 263 ALA A C 1
ATOM 2164 O O . ALA A 1 263 ? -6.768 23.702 -20.960 1.00 86.12 263 ALA A O 1
ATOM 2165 N N . PHE A 1 264 ? -5.307 22.982 -19.402 1.00 89.44 264 PHE A N 1
ATOM 2166 C CA . PHE A 1 264 ? -6.232 22.854 -18.287 1.00 89.44 264 PHE A CA 1
ATOM 2167 C C . PHE A 1 264 ? -5.878 23.904 -17.234 1.00 89.44 264 PHE A C 1
ATOM 2169 O O . PHE A 1 264 ? -4.922 23.768 -16.475 1.00 89.44 264 PHE A O 1
ATOM 2176 N N . VAL A 1 265 ? -6.619 25.006 -17.238 1.00 85.06 265 VAL A N 1
ATOM 2177 C CA . VAL A 1 265 ? -6.271 26.227 -16.497 1.00 85.06 265 VAL A CA 1
ATOM 2178 C C . VAL A 1 265 ? -7.489 26.770 -15.753 1.00 85.06 265 VAL A C 1
ATOM 2180 O O . VAL A 1 265 ? -8.618 26.398 -16.079 1.00 85.06 265 VAL A O 1
ATOM 2183 N N . PRO A 1 266 ? -7.308 27.654 -14.758 1.00 82.44 266 PRO A N 1
ATOM 2184 C CA . PRO A 1 266 ? -8.424 28.369 -14.153 1.00 82.44 266 PRO A CA 1
ATOM 2185 C C . PRO A 1 266 ? -9.192 29.165 -15.217 1.00 82.44 266 PRO A C 1
ATOM 2187 O O . PRO A 1 266 ? -8.639 30.070 -15.840 1.00 82.44 266 PRO A O 1
ATOM 2190 N N . VAL A 1 267 ? -10.464 28.829 -15.426 1.00 78.56 267 VAL A N 1
ATOM 2191 C CA . VAL A 1 267 ? -11.362 29.516 -16.375 1.00 78.56 267 VAL A CA 1
ATOM 2192 C C . VAL A 1 267 ? -12.376 30.413 -15.672 1.00 78.56 267 VAL A C 1
ATOM 2194 O O . VAL A 1 267 ? -12.919 31.331 -16.276 1.00 78.56 267 VAL A O 1
ATOM 2197 N N . ALA A 1 268 ? -12.641 30.162 -14.392 1.00 74.06 268 ALA A N 1
ATOM 2198 C CA . ALA A 1 268 ? -13.528 30.970 -13.567 1.00 74.06 268 ALA A CA 1
ATOM 2199 C C . ALA A 1 268 ? -13.103 30.880 -12.097 1.00 74.06 268 ALA A C 1
ATOM 2201 O O . ALA A 1 268 ? -12.178 30.149 -11.755 1.00 74.06 268 ALA A O 1
ATOM 2202 N N . HIS A 1 269 ? -13.777 31.627 -11.224 1.00 71.31 269 HIS A N 1
ATOM 2203 C CA . HIS A 1 269 ? -13.639 31.481 -9.777 1.00 71.31 269 HIS A CA 1
ATOM 2204 C C . HIS A 1 269 ? -15.025 31.443 -9.130 1.00 71.31 269 HIS A C 1
ATOM 2206 O O . HIS A 1 269 ? -15.894 32.242 -9.480 1.00 71.31 269 HIS A O 1
ATOM 2212 N N . ILE A 1 270 ? -15.226 30.549 -8.161 1.00 61.88 270 ILE A N 1
ATOM 2213 C CA . ILE A 1 270 ? -16.432 30.478 -7.329 1.00 61.88 270 ILE A CA 1
ATOM 2214 C C . ILE A 1 270 ? -16.006 30.719 -5.887 1.00 61.88 270 ILE A C 1
ATOM 2216 O O . ILE A 1 270 ? -15.189 29.989 -5.343 1.00 61.88 270 ILE A O 1
ATOM 2220 N N . SER A 1 271 ? -16.549 31.758 -5.249 1.00 51.16 271 SER A N 1
ATOM 2221 C CA . SER A 1 271 ? -16.189 32.132 -3.869 1.00 51.16 271 SER A CA 1
ATOM 2222 C C . SER A 1 271 ? -14.687 32.381 -3.637 1.00 51.16 271 SER A C 1
ATOM 2224 O O . SER A 1 271 ? -14.213 32.236 -2.517 1.00 51.16 271 SER A O 1
ATOM 2226 N N . GLY A 1 272 ? -13.951 32.791 -4.678 1.00 63.84 272 GLY A N 1
ATOM 2227 C CA . GLY A 1 272 ? -12.496 32.991 -4.630 1.00 63.84 272 GLY A CA 1
ATOM 2228 C C . GLY A 1 272 ? -11.675 31.745 -4.970 1.00 63.84 272 GLY A C 1
ATOM 2229 O O . GLY A 1 272 ? -10.471 31.869 -5.167 1.00 63.84 272 GLY A O 1
ATOM 2230 N N . TYR A 1 273 ? -12.317 30.585 -5.121 1.00 66.06 273 TYR A N 1
ATOM 2231 C CA . TYR A 1 273 ? -11.670 29.327 -5.483 1.00 66.06 273 TYR A CA 1
ATOM 2232 C C . TYR A 1 273 ? -11.665 29.128 -7.002 1.00 66.06 273 TYR A C 1
ATOM 2234 O O . TYR A 1 273 ? -12.703 29.356 -7.636 1.00 66.06 273 TYR A O 1
ATOM 2242 N N . PRO A 1 274 ? -10.531 28.739 -7.608 1.00 72.88 274 PRO A N 1
ATOM 2243 C CA . PRO A 1 274 ? -10.427 28.564 -9.050 1.00 72.88 274 PRO A CA 1
ATOM 2244 C C . PRO A 1 274 ? -11.287 27.391 -9.532 1.00 72.88 274 PRO A C 1
ATOM 2246 O O . PRO A 1 274 ? -11.276 26.301 -8.970 1.00 72.88 274 PRO A O 1
ATOM 2249 N N . VAL A 1 275 ? -12.023 27.616 -10.615 1.00 81.69 275 VAL A N 1
ATOM 2250 C CA . VAL A 1 275 ? -12.695 26.572 -11.388 1.00 81.69 275 VAL A CA 1
ATOM 2251 C C . VAL A 1 275 ? -11.857 26.319 -12.625 1.00 81.69 275 VAL A C 1
ATOM 2253 O O . VAL A 1 275 ? -11.641 27.228 -13.429 1.00 81.69 275 VAL A O 1
ATOM 2256 N N . TYR A 1 276 ? -11.394 25.085 -12.775 1.00 86.25 276 TYR A N 1
ATOM 2257 C CA . TYR A 1 276 ? -10.515 24.695 -13.867 1.00 86.25 276 TYR A CA 1
ATOM 2258 C C . TYR A 1 276 ? -11.302 24.186 -15.070 1.00 86.25 276 TYR A C 1
ATOM 2260 O O . TYR A 1 276 ? -12.278 23.443 -14.945 1.00 86.25 276 TYR A O 1
ATOM 2268 N N . GLY A 1 277 ? -10.856 24.579 -16.256 1.00 85.12 277 GLY A N 1
ATOM 2269 C CA . GLY A 1 277 ? -11.457 24.218 -17.528 1.00 85.12 277 GLY A CA 1
ATOM 2270 C C . GLY A 1 277 ? -10.391 23.957 -18.574 1.00 85.12 277 GLY A C 1
ATOM 2271 O O . GLY A 1 277 ? -9.293 24.511 -18.523 1.00 85.12 277 GLY A O 1
ATOM 2272 N N . ALA A 1 278 ? -10.734 23.110 -19.537 1.00 86.62 278 ALA A N 1
ATOM 2273 C CA . ALA A 1 278 ? -9.880 22.856 -20.680 1.00 86.62 278 ALA A CA 1
ATOM 2274 C C . ALA A 1 278 ? -10.165 23.846 -21.815 1.00 86.62 278 ALA A C 1
ATOM 2276 O O . ALA A 1 278 ? -11.325 24.134 -22.116 1.00 86.62 278 ALA A O 1
ATOM 2277 N N . HIS A 1 279 ? -9.123 24.312 -22.497 1.00 83.25 279 HIS A N 1
ATOM 2278 C CA . HIS A 1 279 ? -9.246 25.009 -23.775 1.00 83.25 279 HIS A CA 1
ATOM 2279 C C . HIS A 1 279 ? -8.216 24.488 -24.774 1.00 83.25 279 HIS A C 1
ATOM 2281 O O . HIS A 1 279 ? -7.144 24.012 -24.399 1.00 83.25 279 HIS A O 1
ATOM 2287 N N . ARG A 1 280 ? -8.538 24.575 -26.064 1.00 82.81 280 ARG A N 1
ATOM 2288 C CA . ARG A 1 280 ? -7.644 24.113 -27.128 1.00 82.81 280 ARG A CA 1
ATOM 2289 C C . ARG A 1 280 ? -6.509 25.121 -27.333 1.00 82.81 280 ARG A C 1
ATOM 2291 O O . ARG A 1 280 ? -6.726 26.333 -27.275 1.00 82.81 280 ARG A O 1
ATOM 2298 N N . LEU A 1 281 ? -5.296 24.630 -27.549 1.00 79.44 281 LEU A N 1
ATOM 2299 C CA . LEU A 1 281 ? -4.128 25.448 -27.871 1.00 79.44 281 LEU A CA 1
ATOM 2300 C C . LEU A 1 281 ? -4.164 25.810 -29.363 1.00 79.44 281 LEU A C 1
ATOM 2302 O O . LEU A 1 281 ? -4.425 24.956 -30.211 1.00 79.44 281 LEU A O 1
ATOM 2306 N N . THR A 1 282 ? -3.938 27.084 -29.699 1.00 64.94 282 THR A N 1
ATOM 2307 C CA . THR A 1 282 ? -3.870 27.547 -31.100 1.00 64.94 282 THR A CA 1
ATOM 2308 C C . THR A 1 282 ? -2.420 27.709 -31.554 1.00 64.94 282 THR A C 1
ATOM 2310 O O . THR A 1 282 ? -1.509 27.696 -30.733 1.00 64.94 282 THR A O 1
ATOM 2313 N N . GLY A 1 283 ? -2.189 27.837 -32.866 1.00 47.84 283 GLY A N 1
ATOM 2314 C CA . GLY A 1 283 ? -0.873 27.690 -33.512 1.00 47.84 283 GLY A CA 1
ATOM 2315 C C . GLY A 1 283 ? 0.286 28.565 -33.005 1.00 47.84 283 GLY A C 1
ATOM 2316 O O . GLY A 1 283 ? 1.416 28.274 -33.359 1.00 47.84 283 GLY A O 1
ATOM 2317 N N . ALA A 1 284 ? 0.051 29.586 -32.172 1.00 46.12 284 ALA A N 1
ATOM 2318 C CA . ALA A 1 284 ? 1.124 30.330 -31.498 1.00 46.12 284 ALA A CA 1
ATOM 2319 C C . ALA A 1 284 ? 1.568 29.689 -30.164 1.00 46.12 284 ALA A C 1
ATOM 2321 O O . ALA A 1 284 ? 2.732 29.801 -29.793 1.00 46.12 284 ALA A O 1
ATOM 2322 N N . ASP A 1 285 ? 0.664 28.988 -29.469 1.00 43.34 285 ASP A N 1
ATOM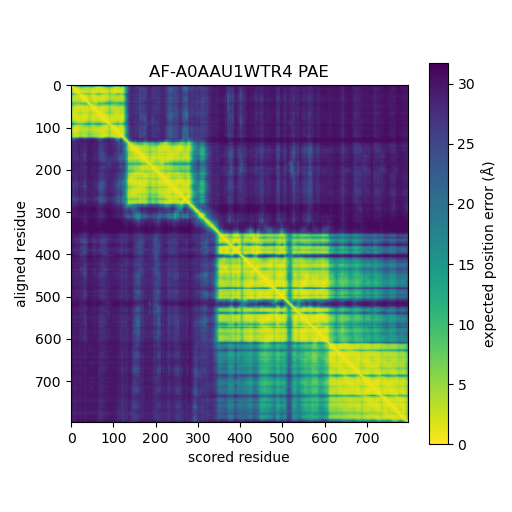 2323 C CA . ASP A 1 285 ? 0.946 28.259 -28.225 1.00 43.34 285 ASP A CA 1
ATOM 2324 C C . ASP A 1 285 ? 1.448 26.831 -28.506 1.00 43.34 285 ASP A C 1
ATOM 2326 O O . ASP A 1 285 ? 2.262 26.295 -27.752 1.00 43.34 285 ASP A O 1
ATOM 2330 N N . ALA A 1 286 ? 1.013 26.229 -29.621 1.00 44.25 286 ALA A N 1
ATOM 2331 C CA . ALA A 1 286 ? 1.454 24.904 -30.068 1.00 44.25 286 ALA A CA 1
ATOM 2332 C C . ALA A 1 286 ? 2.952 24.859 -30.442 1.00 44.25 286 ALA A C 1
ATOM 2334 O O . ALA A 1 286 ? 3.613 23.868 -30.154 1.00 44.25 286 ALA A O 1
ATOM 2335 N N . ASP A 1 287 ? 3.511 25.953 -30.977 1.00 39.28 287 ASP A N 1
ATOM 2336 C CA . ASP A 1 287 ? 4.943 26.077 -31.322 1.00 39.28 287 ASP A CA 1
ATOM 2337 C C . ASP A 1 287 ? 5.867 26.198 -30.089 1.00 39.28 287 ASP A C 1
ATOM 2339 O O . ASP A 1 287 ? 7.091 26.135 -30.212 1.00 39.28 287 ASP A O 1
ATOM 2343 N N . THR A 1 288 ? 5.301 26.349 -28.885 1.00 41.50 288 THR A N 1
ATOM 2344 C CA . THR A 1 288 ? 6.047 26.303 -27.611 1.00 41.50 288 THR A CA 1
ATOM 2345 C C . THR A 1 288 ? 5.853 25.001 -26.838 1.00 41.50 288 THR A C 1
ATOM 2347 O O . THR A 1 288 ? 6.523 24.783 -25.823 1.00 41.50 288 THR A O 1
ATOM 2350 N N . ALA A 1 289 ? 4.977 24.111 -27.313 1.00 36.75 289 ALA A N 1
ATOM 2351 C CA . ALA A 1 289 ? 4.911 22.751 -26.809 1.00 36.75 289 ALA A CA 1
ATOM 2352 C C . ALA A 1 289 ? 6.123 21.979 -27.357 1.00 36.75 289 ALA A C 1
ATOM 2354 O O . ALA A 1 289 ? 6.390 22.047 -28.558 1.00 36.75 289 ALA A O 1
ATOM 2355 N N . PRO A 1 290 ? 6.894 21.266 -26.516 1.00 33.56 290 PRO A N 1
ATOM 2356 C CA . PRO A 1 290 ? 8.061 20.537 -26.983 1.00 33.56 290 PRO A CA 1
ATOM 2357 C C . PRO A 1 290 ? 7.603 19.363 -27.855 1.00 33.56 290 PRO A C 1
ATOM 2359 O O . PRO A 1 290 ? 7.297 18.281 -27.359 1.00 33.56 290 PRO A O 1
ATOM 2362 N N . HIS A 1 291 ? 7.554 19.592 -29.164 1.00 37.38 291 HIS A N 1
ATOM 2363 C CA . HIS A 1 291 ? 7.642 18.540 -30.159 1.00 37.38 291 HIS A CA 1
ATOM 2364 C C . HIS A 1 291 ? 9.114 18.109 -30.213 1.00 37.38 291 HIS A C 1
ATOM 2366 O O . HIS A 1 291 ? 9.990 18.912 -30.517 1.00 37.38 291 HIS A O 1
ATOM 2372 N N . ASP A 1 292 ? 9.369 16.856 -29.839 1.00 34.41 292 ASP A N 1
ATOM 2373 C CA . ASP A 1 292 ? 10.676 16.188 -29.805 1.00 34.41 292 ASP A CA 1
ATOM 2374 C C . ASP A 1 292 ? 11.715 16.739 -28.805 1.00 34.41 292 ASP A C 1
ATOM 2376 O O . ASP A 1 292 ? 12.645 17.465 -29.149 1.00 34.41 292 ASP A O 1
ATOM 2380 N N . ALA A 1 293 ? 11.638 16.283 -27.547 1.00 24.73 293 ALA A N 1
ATOM 2381 C CA . ALA A 1 293 ? 12.808 16.219 -26.666 1.00 24.73 293 ALA A CA 1
ATOM 2382 C C . ALA A 1 293 ? 12.715 15.019 -25.697 1.00 24.73 293 ALA A C 1
ATOM 2384 O O . ALA A 1 293 ? 11.678 14.841 -25.048 1.00 24.73 293 ALA A O 1
ATOM 2385 N N . PRO A 1 294 ? 13.776 14.199 -25.551 1.00 27.38 294 PRO A N 1
ATOM 2386 C CA . PRO A 1 294 ? 13.815 13.137 -24.555 1.00 27.38 294 PRO A CA 1
ATOM 2387 C C . PRO A 1 294 ? 13.818 13.746 -23.151 1.00 27.38 294 PRO A C 1
ATOM 2389 O O . PRO A 1 294 ? 14.425 14.790 -22.909 1.00 27.38 294 PRO A O 1
ATOM 2392 N N . SER A 1 295 ? 13.128 13.068 -22.235 1.00 28.34 295 SER A N 1
ATOM 2393 C CA . SER A 1 295 ? 12.978 13.397 -20.817 1.00 28.34 295 SER A CA 1
ATOM 2394 C C . SER A 1 295 ? 14.274 13.911 -20.169 1.00 28.34 295 SER A C 1
ATOM 2396 O O . SER A 1 295 ? 15.081 13.149 -19.643 1.00 28.34 295 SER A O 1
ATOM 2398 N N . ARG A 1 296 ? 14.440 15.234 -20.143 1.00 25.86 296 ARG A N 1
ATOM 2399 C CA . ARG A 1 296 ? 15.241 15.942 -19.146 1.00 25.86 296 ARG A CA 1
ATOM 2400 C C . ARG A 1 296 ? 14.316 16.902 -18.428 1.00 25.86 296 ARG A C 1
ATOM 2402 O O . ARG A 1 296 ? 14.129 18.044 -18.833 1.00 25.86 296 ARG A O 1
ATOM 2409 N N . TYR A 1 297 ? 13.737 16.405 -17.344 1.00 26.31 297 TYR A N 1
ATOM 2410 C CA . TYR A 1 297 ? 13.246 17.251 -16.273 1.00 26.31 297 TYR A CA 1
ATOM 2411 C C . TYR A 1 297 ? 14.444 18.034 -15.719 1.00 26.31 297 TYR A C 1
ATOM 2413 O O . TYR A 1 297 ? 15.252 17.504 -14.960 1.00 26.31 297 TYR A O 1
ATOM 2421 N N . THR A 1 298 ? 14.613 19.281 -16.152 1.00 24.00 298 THR A N 1
ATOM 2422 C CA . THR A 1 298 ? 15.434 20.253 -15.433 1.00 24.00 298 THR A CA 1
ATOM 2423 C C . THR A 1 298 ? 14.496 21.037 -14.520 1.00 24.00 298 THR A C 1
ATOM 2425 O O . THR A 1 298 ? 13.638 21.777 -15.010 1.00 24.00 298 THR A O 1
ATOM 2428 N N . PRO A 1 299 ? 14.591 20.871 -13.190 1.00 24.94 299 PRO A N 1
ATOM 2429 C CA . PRO A 1 299 ? 13.734 21.612 -12.284 1.00 24.94 299 PRO A CA 1
ATOM 2430 C C . PRO A 1 299 ? 14.059 23.103 -12.405 1.00 24.94 299 PRO A C 1
ATOM 2432 O O . PRO A 1 299 ? 15.218 23.513 -12.302 1.00 24.94 299 PRO A O 1
ATOM 2435 N N . ARG A 1 300 ? 13.027 23.931 -12.610 1.00 24.56 300 ARG A N 1
ATOM 2436 C CA . ARG A 1 300 ? 13.141 25.372 -12.360 1.00 24.56 300 ARG A CA 1
ATOM 2437 C C . ARG A 1 300 ? 13.552 25.570 -10.888 1.00 24.56 300 ARG A C 1
ATOM 2439 O O . ARG A 1 300 ? 13.058 24.838 -10.025 1.00 24.56 300 ARG A O 1
ATOM 2446 N N . PRO A 1 301 ? 14.434 26.535 -10.572 1.00 28.44 301 PRO A N 1
ATOM 2447 C CA . PRO A 1 301 ? 14.801 26.809 -9.190 1.00 28.44 301 PRO A CA 1
ATOM 2448 C C . PRO A 1 301 ? 13.550 27.303 -8.451 1.00 28.44 301 PRO A C 1
ATOM 2450 O O . PRO A 1 301 ? 13.001 28.346 -8.794 1.00 28.44 301 PRO A O 1
ATOM 2453 N N . GLY A 1 302 ? 13.071 26.488 -7.508 1.00 31.48 302 GLY A N 1
ATOM 2454 C CA . GLY A 1 302 ? 11.760 26.617 -6.854 1.00 31.48 302 GLY A CA 1
ATOM 2455 C C . GLY A 1 302 ? 11.050 25.278 -6.586 1.00 31.48 302 GLY A C 1
ATOM 2456 O O . GLY A 1 302 ? 10.024 25.252 -5.918 1.00 31.48 302 GLY A O 1
ATOM 2457 N N . ALA A 1 303 ? 11.613 24.153 -7.045 1.00 30.36 303 ALA A N 1
ATOM 2458 C CA . ALA A 1 303 ? 11.086 22.793 -6.858 1.00 30.36 303 ALA A CA 1
ATOM 2459 C C . ALA A 1 303 ? 10.954 22.304 -5.395 1.00 30.36 303 ALA A C 1
ATOM 2461 O O . ALA A 1 303 ? 10.492 21.190 -5.171 1.00 30.36 303 ALA A O 1
ATOM 2462 N N . SER A 1 304 ? 11.313 23.114 -4.394 1.00 33.84 304 SER A N 1
ATOM 2463 C CA . SER A 1 304 ? 11.104 22.771 -2.985 1.00 33.84 304 SER A CA 1
ATOM 2464 C C . SER A 1 304 ? 9.639 22.840 -2.558 1.00 33.84 304 SER A C 1
ATOM 2466 O O . SER A 1 304 ? 9.286 22.195 -1.582 1.00 33.84 304 SER A O 1
ATOM 2468 N N . ASP A 1 305 ? 8.777 23.594 -3.248 1.00 35.56 305 ASP A N 1
ATOM 2469 C CA . ASP A 1 305 ? 7.405 23.820 -2.769 1.00 35.56 305 ASP A CA 1
ATOM 2470 C C . ASP A 1 305 ? 6.400 22.762 -3.253 1.00 35.56 305 ASP A C 1
ATOM 2472 O O . ASP A 1 305 ? 5.452 22.461 -2.536 1.00 35.56 305 ASP A O 1
ATOM 2476 N N . PHE A 1 306 ? 6.649 22.099 -4.386 1.00 34.34 306 PHE A N 1
ATOM 2477 C CA . PHE A 1 306 ? 5.766 21.055 -4.927 1.00 34.34 306 PHE A CA 1
ATOM 2478 C C . PHE A 1 306 ? 5.756 19.778 -4.064 1.00 34.34 306 PHE A C 1
ATOM 2480 O O . PHE A 1 306 ? 4.692 19.287 -3.691 1.00 34.34 306 PHE A O 1
ATOM 2487 N N . GLU A 1 307 ? 6.931 19.282 -3.655 1.00 36.22 307 GLU A N 1
ATOM 2488 C CA . GLU A 1 307 ? 7.040 18.156 -2.709 1.00 36.22 307 GLU A CA 1
ATOM 2489 C C . GLU A 1 307 ? 6.503 18.519 -1.319 1.00 36.22 307 GLU A C 1
ATOM 2491 O O . GLU A 1 307 ? 5.899 17.684 -0.645 1.00 36.22 307 GLU A O 1
ATOM 2496 N N . ARG A 1 308 ? 6.658 19.779 -0.893 1.00 36.53 308 ARG A N 1
ATOM 2497 C CA . ARG A 1 308 ? 6.152 20.267 0.398 1.00 36.53 308 ARG A CA 1
ATOM 2498 C C . ARG A 1 308 ? 4.627 20.385 0.427 1.00 36.53 308 ARG A C 1
ATOM 2500 O O . ARG A 1 308 ? 4.033 19.998 1.428 1.00 36.53 308 ARG A O 1
ATOM 2507 N N . ILE A 1 309 ? 3.995 20.867 -0.645 1.00 36.19 309 ILE A N 1
ATOM 2508 C CA . ILE A 1 309 ? 2.531 21.006 -0.741 1.00 36.19 309 ILE A CA 1
ATOM 2509 C C . ILE A 1 309 ? 1.874 19.633 -0.950 1.00 36.19 309 ILE A C 1
ATOM 2511 O O . ILE A 1 309 ? 0.906 19.318 -0.264 1.00 36.19 309 ILE A O 1
ATOM 2515 N N . ALA A 1 310 ? 2.455 18.752 -1.775 1.00 34.44 310 ALA A N 1
ATOM 2516 C CA . ALA A 1 310 ? 1.983 17.369 -1.916 1.00 34.44 310 ALA A CA 1
ATOM 2517 C C . ALA A 1 310 ? 2.068 16.573 -0.597 1.00 34.44 310 ALA A C 1
ATOM 2519 O O . ALA A 1 310 ? 1.183 15.773 -0.302 1.00 34.44 310 ALA A O 1
ATOM 2520 N N . THR A 1 311 ? 3.082 16.838 0.235 1.00 37.38 311 THR A N 1
ATOM 2521 C CA . THR A 1 311 ? 3.209 16.253 1.585 1.00 37.38 311 THR A CA 1
ATOM 2522 C C . THR A 1 311 ? 2.232 16.871 2.598 1.00 37.38 311 THR A C 1
ATOM 2524 O O . THR A 1 311 ? 1.836 16.202 3.552 1.00 37.38 311 THR A O 1
ATOM 2527 N N . ALA A 1 312 ? 1.835 18.134 2.414 1.00 35.31 312 ALA A N 1
ATOM 2528 C CA . ALA A 1 312 ? 0.926 18.852 3.310 1.00 35.31 312 ALA A CA 1
ATOM 2529 C C . ALA A 1 312 ? -0.557 18.507 3.082 1.00 35.31 312 ALA A C 1
ATOM 2531 O O . ALA A 1 312 ? -1.305 18.423 4.049 1.00 35.31 312 ALA A O 1
ATOM 2532 N N . VAL A 1 313 ? -0.962 18.274 1.830 1.00 33.53 313 VAL A N 1
ATOM 2533 C CA . VAL A 1 313 ? -2.353 17.958 1.446 1.00 33.53 313 VAL A CA 1
ATOM 2534 C C . VAL A 1 313 ? -2.693 16.489 1.681 1.00 33.53 313 VAL A C 1
ATOM 2536 O O . VAL A 1 313 ? -3.751 16.154 2.200 1.00 33.53 313 VAL A O 1
ATOM 2539 N N . TRP A 1 314 ? -1.762 15.594 1.350 1.00 37.34 314 TRP A N 1
ATOM 2540 C CA . TRP A 1 314 ? -1.971 14.145 1.438 1.00 37.34 314 TRP A CA 1
ATOM 2541 C C . TRP A 1 314 ? -1.340 13.510 2.688 1.00 37.34 314 TRP A C 1
ATOM 2543 O O . TRP A 1 314 ? -1.456 12.304 2.893 1.00 37.34 314 TRP A O 1
ATOM 2553 N N . GLY A 1 315 ? -0.720 14.339 3.538 1.00 27.17 315 GLY A N 1
ATOM 2554 C CA . GLY A 1 315 ? -0.201 14.015 4.865 1.00 27.17 315 GLY A CA 1
ATOM 2555 C C . GLY A 1 315 ? 1.080 13.166 4.905 1.00 27.17 315 GLY A C 1
ATOM 2556 O O . GLY A 1 315 ? 1.154 12.072 4.350 1.00 27.17 315 GLY A O 1
ATOM 2557 N N . ARG A 1 316 ? 2.060 13.604 5.714 1.00 29.39 316 ARG A N 1
ATOM 2558 C CA . ARG A 1 316 ? 2.866 12.680 6.539 1.00 29.39 316 ARG A CA 1
ATOM 2559 C C . ARG A 1 316 ? 2.172 12.466 7.897 1.00 29.39 316 ARG A C 1
ATOM 2561 O O . ARG A 1 316 ? 1.562 13.402 8.414 1.00 29.39 316 ARG A O 1
ATOM 2568 N N . PRO A 1 317 ? 2.287 11.272 8.504 1.00 27.61 317 PRO A N 1
ATOM 2569 C CA . PRO A 1 317 ? 1.666 10.961 9.785 1.00 27.61 317 PRO A CA 1
ATOM 2570 C C . PRO A 1 317 ? 2.402 11.636 10.954 1.00 27.61 317 PRO A C 1
ATOM 2572 O O . PRO A 1 317 ? 3.596 11.433 11.137 1.00 27.61 317 PRO A O 1
ATOM 2575 N N . GLY A 1 318 ? 1.648 12.400 11.751 1.00 28.48 318 GLY A N 1
ATOM 2576 C CA . GLY A 1 318 ? 1.905 12.701 13.164 1.00 28.48 318 GLY A CA 1
ATOM 2577 C C . GLY A 1 318 ? 3.085 13.618 13.508 1.00 28.48 318 GLY A C 1
ATOM 2578 O O . GLY A 1 318 ? 4.178 13.142 13.790 1.00 28.48 318 GLY A O 1
ATOM 2579 N N . ALA A 1 319 ? 2.829 14.921 13.664 1.00 27.08 319 ALA A N 1
ATOM 2580 C CA . ALA A 1 319 ? 3.636 15.792 14.523 1.00 27.08 319 ALA A CA 1
ATOM 2581 C C . ALA A 1 319 ? 2.703 16.546 15.480 1.00 27.08 319 ALA A C 1
ATOM 2583 O O . ALA A 1 319 ? 2.001 17.480 15.095 1.00 27.08 319 ALA A O 1
ATOM 2584 N N . GLY A 1 320 ? 2.661 16.069 16.725 1.00 30.08 320 GLY A N 1
ATOM 2585 C CA . GLY A 1 320 ? 2.042 16.760 17.844 1.00 30.08 320 GLY A CA 1
ATOM 2586 C C . GLY A 1 320 ? 2.901 17.938 18.301 1.00 30.08 320 GLY A C 1
ATOM 2587 O O . GLY A 1 320 ? 4.126 17.888 18.275 1.00 30.08 320 GLY A O 1
ATOM 2588 N N . SER A 1 321 ? 2.200 18.985 18.710 1.00 26.91 321 SER A N 1
ATOM 2589 C CA . SER A 1 321 ? 2.636 20.197 19.404 1.00 26.91 321 SER A CA 1
ATOM 2590 C C . SER A 1 321 ? 3.801 20.029 20.395 1.00 26.91 321 SER A C 1
ATOM 2592 O O . SER A 1 321 ? 3.733 19.196 21.300 1.00 26.91 321 SER A O 1
ATOM 2594 N N . GLU A 1 322 ? 4.803 20.905 20.272 1.00 24.20 322 GLU A N 1
ATOM 2595 C CA . GLU A 1 322 ? 5.837 21.172 21.283 1.00 24.20 322 GLU A CA 1
ATOM 2596 C C . GLU A 1 322 ? 5.233 21.644 22.618 1.00 24.20 322 GLU A C 1
ATOM 2598 O O . GLU A 1 322 ? 4.247 22.392 22.632 1.00 24.20 322 GLU A O 1
ATOM 2603 N N . PRO A 1 323 ? 5.893 21.309 23.741 1.00 27.33 323 PRO A N 1
ATOM 2604 C CA . PRO A 1 323 ? 6.093 22.316 24.772 1.00 27.33 323 PRO A CA 1
ATOM 2605 C C . PRO A 1 323 ? 7.549 22.404 25.260 1.00 27.33 323 PRO A C 1
ATOM 2607 O O . PRO A 1 323 ? 8.194 21.407 25.566 1.00 27.33 323 PRO A O 1
ATOM 2610 N N . ASP A 1 324 ? 7.990 23.658 25.334 1.00 23.72 324 ASP A N 1
ATOM 2611 C CA . ASP A 1 324 ? 8.764 24.338 26.380 1.00 23.72 324 ASP A CA 1
ATOM 2612 C C . ASP A 1 324 ? 10.014 23.680 27.004 1.00 23.72 324 ASP A C 1
ATOM 2614 O O . ASP A 1 324 ? 10.009 22.589 27.575 1.00 23.72 324 ASP A O 1
ATOM 2618 N N . GLN A 1 325 ? 11.102 24.448 26.947 1.00 24.30 325 GLN A N 1
ATOM 2619 C CA . GLN A 1 325 ? 12.447 24.102 27.383 1.00 24.30 325 GLN A CA 1
ATOM 2620 C C . GLN A 1 325 ? 12.671 24.517 28.841 1.00 24.30 325 GLN A C 1
ATOM 2622 O O . GLN A 1 325 ? 12.703 25.704 29.158 1.00 24.30 325 GLN A O 1
ATOM 2627 N N . SER A 1 326 ? 12.991 23.557 29.709 1.00 24.88 326 SER A N 1
ATOM 2628 C CA . SER A 1 326 ? 13.794 23.836 30.906 1.00 24.88 326 SER A CA 1
ATOM 2629 C C . SER A 1 326 ? 14.546 22.591 31.384 1.00 24.88 326 SER A C 1
ATOM 2631 O O . SER A 1 326 ? 13.954 21.681 31.965 1.00 24.88 326 SER A O 1
ATOM 2633 N N . SER A 1 327 ? 15.863 22.576 31.154 1.00 24.42 327 SER A N 1
ATOM 2634 C CA . SER A 1 327 ? 16.841 21.702 31.827 1.00 24.42 327 SER A CA 1
ATOM 2635 C C . SER A 1 327 ? 16.966 22.059 33.321 1.00 24.42 327 SER A C 1
ATOM 2637 O O . SER A 1 327 ? 16.651 23.189 33.705 1.00 24.42 327 SER A O 1
ATOM 2639 N N . PRO A 1 328 ? 17.468 21.138 34.170 1.00 31.73 328 PRO A N 1
ATOM 2640 C CA . PRO A 1 328 ? 18.920 21.118 34.398 1.00 31.73 328 PRO A CA 1
ATOM 2641 C C . PRO A 1 328 ? 19.565 19.721 34.543 1.00 31.73 328 PRO A C 1
ATOM 2643 O O . PRO A 1 328 ? 18.987 18.789 35.091 1.00 31.73 328 PRO A O 1
ATOM 2646 N N . ASP A 1 329 ? 20.810 19.655 34.061 1.00 26.89 329 ASP A N 1
ATOM 2647 C CA . ASP A 1 329 ? 21.991 18.940 34.570 1.00 26.89 329 ASP A CA 1
ATOM 2648 C C . ASP A 1 329 ? 21.892 17.511 35.150 1.00 26.89 329 ASP A C 1
ATOM 2650 O O . ASP A 1 329 ? 21.526 17.291 36.299 1.00 26.89 329 ASP A O 1
ATOM 2654 N N . GLY A 1 330 ? 22.486 16.573 34.399 1.00 25.41 330 GLY A N 1
ATOM 2655 C CA . GLY A 1 330 ? 23.797 16.011 34.756 1.00 25.41 330 GLY A CA 1
ATOM 2656 C C . GLY A 1 330 ? 23.849 14.842 35.748 1.00 25.41 330 GLY A C 1
ATOM 2657 O O . GLY A 1 330 ? 23.804 15.050 36.958 1.00 25.41 330 GLY A O 1
ATOM 2658 N N . ARG A 1 331 ? 24.154 13.635 35.241 1.00 28.11 331 ARG A N 1
ATOM 2659 C CA . ARG A 1 331 ? 25.411 12.893 35.515 1.00 28.11 331 ARG A CA 1
ATOM 2660 C C . ARG A 1 331 ? 25.408 11.489 34.892 1.00 28.11 331 ARG A C 1
ATOM 2662 O O . ARG A 1 331 ? 24.476 10.712 35.058 1.00 28.11 331 ARG A O 1
ATOM 2669 N N . GLU A 1 332 ? 26.510 11.223 34.199 1.00 24.28 332 GLU A N 1
ATOM 2670 C CA . GLU A 1 332 ? 27.003 9.956 33.650 1.00 24.28 332 GLU A CA 1
ATOM 2671 C C . GLU A 1 332 ? 27.110 8.879 34.752 1.00 24.28 332 GLU A C 1
ATOM 2673 O O . GLU A 1 332 ? 27.470 9.183 35.887 1.00 24.28 332 GLU A O 1
ATOM 2678 N N . ALA A 1 333 ? 26.552 7.690 34.514 1.00 23.33 333 ALA A N 1
ATOM 2679 C CA . ALA A 1 333 ? 27.204 6.474 34.002 1.00 23.33 333 ALA A CA 1
ATOM 2680 C C . ALA A 1 333 ? 27.849 5.621 35.104 1.00 23.33 333 ALA A C 1
ATOM 2682 O O . ALA A 1 333 ? 28.816 6.047 35.715 1.00 23.33 333 ALA A O 1
ATOM 2683 N N . GLU A 1 334 ? 27.362 4.385 35.279 1.00 24.89 334 GLU A N 1
ATOM 2684 C CA . GLU A 1 334 ? 28.185 3.254 35.729 1.00 24.89 334 GLU A CA 1
ATOM 2685 C C . GLU A 1 334 ? 27.519 1.896 35.411 1.00 24.89 334 GLU A C 1
ATOM 2687 O O . GLU A 1 334 ? 26.506 1.493 35.975 1.00 24.89 334 GLU A O 1
ATOM 2692 N N . THR A 1 335 ? 28.107 1.247 34.405 1.00 25.39 335 THR A N 1
ATOM 2693 C CA . THR A 1 335 ? 28.357 -0.189 34.185 1.00 25.39 335 THR A CA 1
ATOM 2694 C C . THR A 1 335 ? 27.731 -1.244 35.110 1.00 25.39 335 THR A C 1
ATOM 2696 O O . THR A 1 335 ? 28.049 -1.316 36.294 1.00 25.39 335 THR A O 1
ATOM 2699 N N . GLY A 1 336 ? 27.041 -2.219 34.502 1.00 24.83 336 GLY A N 1
ATOM 2700 C CA . GLY A 1 336 ? 26.822 -3.537 35.109 1.00 24.83 336 GLY A CA 1
ATOM 2701 C C . GLY A 1 336 ? 25.924 -4.479 34.299 1.00 24.83 336 GLY A C 1
ATOM 2702 O O . GLY A 1 336 ? 24.709 -4.431 34.430 1.00 24.83 336 GLY A O 1
ATOM 2703 N N . VAL A 1 337 ? 26.522 -5.378 33.510 1.00 24.86 337 VAL A N 1
ATOM 2704 C CA . VAL A 1 337 ? 25.886 -6.623 33.024 1.00 24.86 337 VAL A CA 1
ATOM 2705 C C . VAL A 1 337 ? 26.380 -7.751 33.935 1.00 24.86 337 VAL A C 1
ATOM 2707 O O . VAL A 1 337 ? 27.594 -7.836 34.147 1.00 24.86 337 VAL A O 1
ATOM 2710 N N . PRO A 1 338 ? 25.491 -8.579 34.525 1.00 30.06 338 PRO A N 1
ATOM 2711 C CA . PRO A 1 338 ? 25.371 -9.954 34.017 1.00 30.06 338 PRO A CA 1
ATOM 2712 C C . PRO A 1 338 ? 23.988 -10.629 34.177 1.00 30.06 338 PRO A C 1
ATOM 2714 O O . PRO A 1 338 ? 23.362 -10.556 35.226 1.00 30.06 338 PRO A O 1
ATOM 2717 N N . GLY A 1 339 ? 23.631 -11.449 33.179 1.00 24.73 339 GLY A N 1
ATOM 2718 C CA . GLY A 1 339 ? 23.226 -12.842 33.425 1.00 24.73 339 GLY A CA 1
ATOM 2719 C C . GLY A 1 339 ? 21.734 -13.206 33.488 1.00 24.73 339 GLY A C 1
ATOM 2720 O O . GLY A 1 339 ? 21.109 -13.060 34.525 1.00 24.73 339 GLY A O 1
ATOM 2721 N N . GLN A 1 340 ? 21.284 -13.850 32.402 1.00 25.03 340 GLN A N 1
ATOM 2722 C CA . GLN A 1 340 ? 20.413 -15.042 32.327 1.00 25.03 340 GLN A CA 1
ATOM 2723 C C . GLN A 1 340 ? 18.960 -15.020 32.849 1.00 25.03 340 GLN A C 1
ATOM 2725 O O . GLN A 1 340 ? 18.675 -14.767 34.011 1.00 25.03 340 GLN A O 1
ATOM 2730 N N . ASP A 1 341 ? 18.078 -15.452 31.937 1.00 32.41 341 ASP A N 1
ATOM 2731 C CA . ASP A 1 341 ? 16.837 -16.207 32.152 1.00 32.41 341 ASP A CA 1
ATOM 2732 C C . ASP A 1 341 ? 15.928 -15.780 33.308 1.00 32.41 341 ASP A C 1
ATOM 2734 O O . ASP A 1 341 ? 15.934 -16.368 34.384 1.00 32.41 341 ASP A O 1
ATOM 2738 N N . THR A 1 342 ? 14.987 -14.885 33.005 1.00 26.41 342 THR A N 1
ATOM 2739 C CA . THR A 1 342 ? 13.599 -15.053 33.458 1.00 26.41 342 THR A CA 1
ATOM 2740 C C . THR A 1 342 ? 12.653 -14.536 32.374 1.00 26.41 342 THR A C 1
ATOM 2742 O O . THR A 1 342 ? 12.553 -13.340 32.116 1.00 26.41 342 THR A O 1
ATOM 2745 N N . ARG A 1 343 ? 11.942 -15.452 31.707 1.00 31.67 343 ARG A N 1
ATOM 2746 C CA . ARG A 1 343 ? 10.724 -15.102 30.964 1.00 31.67 343 ARG A CA 1
ATOM 2747 C C . ARG A 1 343 ? 9.708 -14.574 31.981 1.00 31.67 343 ARG A C 1
ATOM 2749 O O . ARG A 1 343 ? 9.484 -15.267 32.973 1.00 31.67 343 ARG A O 1
ATOM 2756 N N . PRO A 1 344 ? 9.013 -13.450 31.758 1.00 32.31 344 PRO A N 1
ATOM 2757 C CA . PRO A 1 344 ? 7.813 -13.148 32.521 1.00 32.31 344 PRO A CA 1
ATOM 2758 C C . PRO A 1 344 ? 6.618 -13.892 31.899 1.00 32.31 344 PRO A C 1
ATOM 2760 O O . PRO A 1 344 ? 5.663 -13.280 31.430 1.00 32.31 344 PRO A O 1
ATOM 2763 N N . SER A 1 345 ? 6.675 -15.225 31.886 1.00 43.28 345 SER A N 1
ATOM 2764 C CA . SER A 1 345 ? 5.502 -16.089 31.727 1.00 43.28 345 SER A CA 1
ATOM 2765 C C . SER A 1 345 ? 5.229 -16.695 33.100 1.00 43.28 345 SER A C 1
ATOM 2767 O O . SER A 1 345 ? 6.010 -17.548 33.500 1.00 43.28 345 SER A O 1
ATOM 2769 N N . ASP A 1 346 ? 4.243 -16.157 33.836 1.00 37.53 346 ASP A N 1
ATOM 2770 C CA . ASP A 1 346 ? 3.496 -16.825 34.937 1.00 37.53 346 ASP A CA 1
ATOM 2771 C C . ASP A 1 346 ? 2.667 -15.871 35.833 1.00 37.53 346 ASP A C 1
ATOM 2773 O O . ASP A 1 346 ? 2.141 -16.278 36.867 1.00 37.53 346 ASP A O 1
ATOM 2777 N N . LEU A 1 347 ? 2.451 -14.607 35.449 1.00 37.66 347 LEU A N 1
ATOM 2778 C CA . LEU A 1 347 ? 1.447 -13.764 36.114 1.00 37.66 347 LEU A CA 1
ATOM 2779 C C . LEU A 1 347 ? 0.213 -13.609 35.214 1.00 37.66 347 LEU A C 1
ATOM 2781 O O . LEU A 1 347 ? 0.358 -13.048 34.123 1.00 37.66 347 LEU A O 1
ATOM 2785 N N . PRO A 1 348 ? -1.002 -14.031 35.634 1.00 41.66 348 PRO A N 1
ATOM 2786 C CA . PRO A 1 348 ? -2.210 -13.547 34.981 1.00 41.66 348 PRO A CA 1
ATOM 2787 C C . PRO A 1 348 ? -2.199 -12.027 35.134 1.00 41.66 348 PRO A C 1
ATOM 2789 O O . PRO A 1 348 ? -2.105 -11.523 36.255 1.00 41.66 348 PRO A O 1
ATOM 2792 N N . ALA A 1 349 ? -2.216 -11.286 34.024 1.00 46.97 349 ALA A N 1
ATOM 2793 C CA . ALA A 1 349 ? -2.287 -9.836 34.106 1.00 46.97 349 ALA A CA 1
ATOM 2794 C C . ALA A 1 349 ? -3.579 -9.494 34.864 1.00 46.97 349 ALA A C 1
ATOM 2796 O O . ALA A 1 349 ? -4.661 -9.860 34.390 1.00 46.97 349 ALA A O 1
ATOM 2797 N N . PRO A 1 350 ? -3.516 -8.850 36.046 1.00 52.47 350 PRO A N 1
ATOM 2798 C CA . PRO A 1 350 ? -4.728 -8.326 36.637 1.00 52.47 350 PRO A CA 1
ATOM 2799 C C . PRO A 1 350 ? -5.284 -7.360 35.598 1.00 52.47 350 PRO A C 1
ATOM 2801 O O . PRO A 1 350 ? -4.544 -6.523 35.087 1.00 52.47 350 PRO A O 1
ATOM 2804 N N . LEU A 1 351 ? -6.567 -7.487 35.271 1.00 61.28 351 LEU A N 1
ATOM 2805 C CA . LEU A 1 351 ? -7.316 -6.593 34.384 1.00 61.28 351 LEU A CA 1
ATOM 2806 C C . LEU A 1 351 ? -7.373 -5.146 34.927 1.00 61.28 351 LEU A C 1
ATOM 2808 O O . LEU A 1 351 ? -8.340 -4.444 34.670 1.00 61.28 351 LEU A O 1
ATOM 2812 N N . GLY A 1 352 ? -6.413 -4.720 35.753 1.00 72.19 352 GLY A N 1
ATOM 2813 C CA . GLY A 1 352 ? -6.367 -3.455 36.461 1.00 72.19 352 GLY A CA 1
ATOM 2814 C C . GLY A 1 352 ? -7.748 -3.064 37.002 1.00 72.19 352 GLY A C 1
ATOM 2815 O O . GLY A 1 352 ? -8.406 -3.874 37.664 1.00 72.19 352 GLY A O 1
ATOM 2816 N N . PRO A 1 353 ? -8.239 -1.852 36.698 1.00 78.81 353 PRO A N 1
ATOM 2817 C CA . PRO A 1 353 ? -9.573 -1.412 37.103 1.00 78.81 353 PRO A CA 1
ATOM 2818 C C . PRO A 1 353 ? -10.722 -2.192 36.426 1.00 78.81 353 PRO A C 1
ATOM 2820 O O . PRO A 1 353 ? -11.849 -2.190 36.923 1.00 78.81 353 PRO A O 1
ATOM 2823 N N . TYR A 1 354 ? -10.471 -2.888 35.317 1.00 88.31 354 TYR A N 1
ATOM 2824 C CA . TYR A 1 354 ? -11.477 -3.615 34.538 1.00 88.31 354 TYR A CA 1
ATOM 2825 C C . TYR A 1 354 ? -11.931 -4.934 35.181 1.00 88.31 354 TYR A C 1
ATOM 2827 O O . TYR A 1 354 ? -13.054 -5.368 34.920 1.00 88.31 354 TYR A O 1
ATOM 2835 N N . ALA A 1 355 ? -11.139 -5.531 36.083 1.00 84.31 355 ALA A N 1
ATOM 2836 C CA . ALA A 1 355 ? -11.563 -6.704 36.863 1.00 84.31 355 ALA A CA 1
ATOM 2837 C C . ALA A 1 355 ? -12.850 -6.421 37.661 1.00 84.31 355 ALA A C 1
ATOM 2839 O O . ALA A 1 355 ? -13.740 -7.267 37.762 1.00 84.31 355 ALA A O 1
ATOM 2840 N N . ALA A 1 356 ? -12.975 -5.197 38.186 1.00 86.12 356 ALA A N 1
ATOM 2841 C CA . ALA A 1 356 ? -14.157 -4.760 38.917 1.00 86.12 356 ALA A CA 1
ATOM 2842 C C . ALA A 1 356 ? -15.396 -4.675 38.015 1.00 86.12 356 ALA A C 1
ATOM 2844 O O . ALA A 1 356 ? -16.493 -4.977 38.474 1.00 86.12 356 ALA A O 1
ATOM 2845 N N . VAL A 1 357 ? -15.230 -4.284 36.744 1.00 88.56 357 VAL A N 1
ATOM 2846 C CA . VAL A 1 357 ? -16.323 -4.254 35.757 1.00 88.56 357 VAL A CA 1
ATOM 2847 C C . VAL A 1 357 ? -16.791 -5.677 35.472 1.00 88.56 357 VAL A C 1
ATOM 2849 O O . VAL A 1 357 ? -17.973 -5.968 35.623 1.00 88.56 357 VAL A O 1
ATOM 2852 N N . GLN A 1 358 ? -15.861 -6.581 35.156 1.00 86.50 358 GLN A N 1
ATOM 2853 C CA . GLN A 1 358 ? -16.177 -7.974 34.834 1.00 86.50 358 GLN A CA 1
ATOM 2854 C C . GLN A 1 358 ? -16.871 -8.708 35.994 1.00 86.50 358 GLN A C 1
ATOM 2856 O O . GLN A 1 358 ? -17.802 -9.476 35.771 1.00 86.50 358 GLN A O 1
ATOM 2861 N N . GLY A 1 359 ? -16.470 -8.442 37.243 1.00 85.62 359 GLY A N 1
ATOM 2862 C CA . GLY A 1 359 ? -17.048 -9.087 38.428 1.00 85.62 359 GLY A CA 1
ATOM 2863 C C . GLY A 1 359 ? -18.499 -8.697 38.740 1.00 85.62 359 GLY A C 1
ATOM 2864 O O . GLY A 1 359 ? -19.179 -9.420 39.469 1.00 85.62 359 GLY A O 1
ATOM 2865 N N . VAL A 1 360 ? -18.987 -7.570 38.211 1.00 88.31 360 VAL A N 1
ATOM 2866 C CA . VAL A 1 360 ? -20.365 -7.094 38.443 1.00 88.31 360 VAL A CA 1
ATOM 2867 C C . VAL A 1 360 ? -21.177 -6.919 37.161 1.00 88.31 360 VAL A C 1
ATOM 2869 O O . VAL A 1 360 ? -22.336 -6.511 37.250 1.00 88.31 360 VAL A O 1
ATOM 2872 N N . ALA A 1 361 ? -20.589 -7.226 36.004 1.00 86.06 361 ALA A N 1
ATOM 2873 C CA . ALA A 1 361 ? -21.216 -7.205 34.690 1.00 86.06 361 ALA A CA 1
ATOM 2874 C C . ALA A 1 361 ? -22.476 -8.087 34.654 1.00 86.06 361 ALA A C 1
ATOM 2876 O O . ALA A 1 361 ? -22.503 -9.196 35.190 1.00 86.06 361 ALA A O 1
ATOM 2877 N N . ARG A 1 362 ? -23.551 -7.581 34.037 1.00 86.75 362 ARG A N 1
ATOM 2878 C CA . ARG A 1 362 ? -24.868 -8.254 33.985 1.00 86.75 362 ARG A CA 1
ATOM 2879 C C . ARG A 1 362 ? -25.469 -8.300 32.582 1.00 86.75 362 ARG A C 1
ATOM 2881 O O . ARG A 1 362 ? -26.633 -8.680 32.451 1.00 86.75 362 ARG A O 1
ATOM 2888 N N . GLY A 1 363 ? -24.746 -7.857 31.552 1.00 87.19 363 GLY A N 1
ATOM 2889 C CA . GLY A 1 363 ? -25.275 -7.759 30.193 1.00 87.19 363 GLY A CA 1
ATOM 2890 C C . GLY A 1 363 ? -26.371 -6.698 30.039 1.00 87.19 363 GLY A C 1
ATOM 2891 O O . GLY A 1 363 ? -27.248 -6.846 29.185 1.00 87.19 363 GLY A O 1
ATOM 2892 N N . GLN A 1 364 ? -26.371 -5.642 30.868 1.00 90.12 364 GLN A N 1
ATOM 2893 C CA . GLN A 1 364 ? -27.399 -4.590 30.853 1.00 90.12 364 GLN A CA 1
ATOM 2894 C C . GLN A 1 364 ? -26.840 -3.264 30.324 1.00 90.12 364 GLN A C 1
ATOM 2896 O O . GLN A 1 364 ? -26.067 -2.579 30.988 1.00 90.12 364 GLN A O 1
ATOM 2901 N N . ARG A 1 365 ? -27.323 -2.814 29.158 1.00 90.94 365 ARG A N 1
ATOM 2902 C CA . ARG A 1 365 ? -26.855 -1.576 28.503 1.00 90.94 365 ARG A CA 1
ATOM 2903 C C . ARG A 1 365 ? -26.980 -0.326 29.383 1.00 90.94 365 ARG A C 1
ATOM 2905 O O . ARG A 1 365 ? -26.194 0.612 29.256 1.00 90.94 365 ARG A O 1
ATOM 2912 N N . LYS A 1 366 ? -27.982 -0.279 30.268 1.00 92.31 366 LYS A N 1
ATOM 2913 C CA . LYS A 1 366 ? -28.224 0.861 31.173 1.00 92.31 366 LYS A CA 1
ATOM 2914 C C . LYS A 1 366 ? -27.114 1.063 32.210 1.00 92.31 366 LYS A C 1
ATOM 2916 O O . LYS A 1 366 ? -27.041 2.162 32.764 1.00 92.31 366 LYS A O 1
ATOM 2921 N N . ASP A 1 367 ? -26.267 0.061 32.439 1.00 93.00 367 ASP A N 1
ATOM 2922 C CA . ASP A 1 367 ? -25.147 0.127 33.384 1.00 93.00 367 ASP A CA 1
ATOM 2923 C C . ASP A 1 367 ? -23.964 0.931 32.811 1.00 93.00 367 ASP A C 1
ATOM 2925 O O . ASP A 1 367 ? -23.054 1.305 33.546 1.00 93.00 367 ASP A O 1
ATOM 2929 N N . TYR A 1 368 ? -24.029 1.298 31.524 1.00 95.56 368 TYR A N 1
ATOM 2930 C CA . TYR A 1 368 ? -23.007 2.064 30.815 1.00 95.56 368 TYR A CA 1
ATOM 2931 C C . TYR A 1 368 ? -23.540 3.431 30.366 1.00 95.56 368 TYR A C 1
ATOM 2933 O O . TYR A 1 368 ? -24.542 3.547 29.642 1.00 95.56 368 TYR A O 1
ATOM 2941 N N . ALA A 1 369 ? -22.864 4.490 30.810 1.00 94.88 369 ALA A N 1
ATOM 2942 C CA . ALA A 1 369 ? -23.058 5.850 30.322 1.00 94.88 369 ALA A CA 1
ATOM 2943 C C . ALA A 1 369 ? -22.125 6.076 29.126 1.00 94.88 369 ALA A C 1
ATOM 2945 O O . ALA A 1 369 ? -20.917 6.105 29.309 1.00 94.88 369 ALA A O 1
ATOM 2946 N N . LEU A 1 370 ? -22.681 6.164 27.916 1.00 93.56 370 LEU A N 1
ATOM 2947 C CA . LEU A 1 370 ? -21.914 6.351 26.678 1.00 93.56 370 LEU A CA 1
ATOM 2948 C C . LEU A 1 370 ? -21.707 7.842 26.414 1.00 93.56 370 LEU A C 1
ATOM 2950 O O . LEU A 1 370 ? -22.632 8.628 26.635 1.00 93.56 370 LEU A O 1
ATOM 2954 N N . GLU A 1 371 ? -20.543 8.190 25.878 1.00 91.25 371 GLU A N 1
ATOM 2955 C CA . GLU A 1 371 ? -20.280 9.517 25.330 1.00 91.25 371 GLU A CA 1
ATOM 2956 C C . GLU A 1 371 ? -21.217 9.851 24.161 1.00 91.25 371 GLU A C 1
ATOM 2958 O O . GLU A 1 371 ? -21.789 8.971 23.506 1.00 91.25 371 GLU A O 1
ATOM 2963 N N . ARG A 1 372 ? -21.400 11.154 23.902 1.00 83.12 372 ARG A N 1
ATOM 2964 C CA . ARG A 1 372 ? -22.378 11.640 22.909 1.00 83.12 372 ARG A CA 1
ATOM 2965 C C . ARG A 1 372 ? -22.053 11.181 21.486 1.00 83.12 372 ARG A C 1
ATOM 2967 O O . ARG A 1 372 ? -22.970 10.927 20.707 1.00 83.12 372 ARG A O 1
ATOM 2974 N N . LEU A 1 373 ? -20.769 11.120 21.146 1.00 83.00 373 LEU A N 1
ATOM 2975 C CA . LEU A 1 373 ? -20.274 10.762 19.821 1.00 83.00 373 LEU A CA 1
ATOM 2976 C C . LEU A 1 373 ? -19.430 9.482 19.905 1.00 83.00 373 LEU A C 1
ATOM 2978 O O . LEU A 1 373 ? -18.747 9.272 20.909 1.00 83.00 373 LEU A O 1
ATOM 2982 N N . PRO A 1 374 ? -19.474 8.613 18.881 1.00 84.44 374 PRO A N 1
ATOM 2983 C CA . PRO A 1 374 ? -18.589 7.458 18.815 1.00 84.44 374 PRO A CA 1
ATOM 2984 C C . PRO A 1 374 ? -17.140 7.901 18.562 1.00 84.44 374 PRO A C 1
ATOM 2986 O O . PRO A 1 374 ? -16.896 8.923 17.925 1.00 84.44 374 PRO A O 1
ATOM 2989 N N . MET A 1 375 ? -16.181 7.093 19.016 1.00 77.12 375 MET A N 1
ATOM 2990 C CA . MET A 1 375 ? -14.740 7.317 18.825 1.00 77.12 375 MET A CA 1
ATOM 2991 C C . MET A 1 375 ? -14.318 7.201 17.354 1.00 77.12 375 MET A C 1
ATOM 2993 O O . MET A 1 375 ? -13.303 7.758 16.953 1.00 77.12 375 MET A O 1
ATOM 2997 N N . LYS A 1 376 ? -15.090 6.463 16.547 1.00 61.59 376 LYS A N 1
ATOM 2998 C CA . LYS A 1 376 ? -14.883 6.302 15.103 1.00 61.59 376 LYS A CA 1
ATOM 2999 C C . LYS A 1 376 ? -16.247 6.248 14.410 1.00 61.59 376 LYS A C 1
ATOM 3001 O O . LYS A 1 376 ? -17.171 5.598 14.908 1.00 61.59 376 LYS A O 1
ATOM 3006 N N . VAL A 1 377 ? -16.382 6.949 13.284 1.00 48.81 377 VAL A N 1
ATOM 3007 C CA . VAL A 1 377 ? -17.600 6.982 12.459 1.00 48.81 377 VAL A CA 1
ATOM 3008 C C . VAL A 1 377 ? -17.328 6.175 11.186 1.00 48.81 377 VAL A C 1
ATOM 3010 O O . VAL A 1 377 ? -16.403 6.502 10.452 1.00 48.81 377 VAL A O 1
ATOM 3013 N N . GLY A 1 378 ? -18.100 5.108 10.948 1.00 46.81 378 GLY A N 1
ATOM 3014 C CA . GLY A 1 378 ? -17.936 4.193 9.805 1.00 46.81 378 GLY A CA 1
ATOM 3015 C C . GLY A 1 378 ? -17.586 2.750 10.209 1.00 46.81 378 GLY A C 1
ATOM 3016 O O . GLY A 1 378 ? -17.151 2.499 11.331 1.00 46.81 378 GLY A O 1
ATOM 3017 N N . GLY A 1 379 ? -17.805 1.788 9.305 1.00 53.69 379 GLY A N 1
ATOM 3018 C CA . GLY A 1 379 ? -17.556 0.354 9.531 1.00 53.69 379 GLY A CA 1
ATOM 3019 C C . GLY A 1 379 ? -18.794 -0.450 9.959 1.00 53.69 379 GLY A C 1
ATOM 3020 O O . GLY A 1 379 ? -19.921 0.008 9.837 1.00 53.69 379 GLY A O 1
ATOM 3021 N N . GLN A 1 380 ? -18.601 -1.682 10.448 1.00 61.34 380 GLN A N 1
ATOM 3022 C CA . GLN A 1 380 ? -19.696 -2.612 10.800 1.00 61.34 380 GLN A CA 1
ATOM 3023 C C . GLN A 1 380 ? -20.261 -2.402 12.224 1.00 61.34 380 GLN A C 1
ATOM 3025 O O . GLN A 1 380 ? -21.301 -2.967 12.588 1.00 61.34 380 GLN A O 1
ATOM 3030 N N . ALA A 1 381 ? -19.576 -1.604 13.048 1.00 71.44 381 ALA A N 1
ATOM 3031 C CA . ALA A 1 381 ? -19.934 -1.302 14.430 1.00 71.44 381 ALA A CA 1
ATOM 3032 C C . ALA A 1 381 ? -19.455 0.105 14.824 1.00 71.44 381 ALA A C 1
ATOM 3034 O O . ALA A 1 381 ? -18.450 0.592 14.322 1.00 71.44 381 ALA A O 1
ATOM 3035 N N . GLN A 1 382 ? -20.163 0.733 15.757 1.00 84.56 382 GLN A N 1
ATOM 3036 C CA . GLN A 1 382 ? -19.765 1.962 16.434 1.00 84.56 382 GLN A CA 1
ATOM 3037 C C . GLN A 1 382 ? -19.096 1.622 17.760 1.00 84.56 382 GLN A C 1
ATOM 3039 O O . GLN A 1 382 ? -19.658 0.869 18.559 1.00 84.56 382 GLN A O 1
ATOM 3044 N N . VAL A 1 383 ? -17.939 2.218 18.024 1.00 87.69 383 VAL A N 1
ATOM 3045 C CA . VAL A 1 383 ? -17.279 2.139 19.329 1.00 87.69 383 VAL A CA 1
ATOM 3046 C C . VAL A 1 383 ? -17.458 3.471 20.036 1.00 87.69 383 VAL A C 1
ATOM 3048 O O . VAL A 1 383 ? -17.140 4.519 19.482 1.00 87.69 383 VAL A O 1
ATOM 3051 N N . PHE A 1 384 ? -17.995 3.430 21.247 1.00 91.88 384 PHE A N 1
ATOM 3052 C CA . PHE A 1 384 ? -18.156 4.587 22.114 1.00 91.88 384 PHE A CA 1
ATOM 3053 C C . PHE A 1 384 ? -17.198 4.463 23.281 1.00 91.88 384 PHE A C 1
ATOM 3055 O O . PHE A 1 384 ? -17.053 3.382 23.852 1.00 91.88 384 PHE A O 1
ATOM 3062 N N . GLU A 1 385 ? -16.622 5.579 23.696 1.00 94.31 385 GLU A N 1
ATOM 3063 C CA . GLU A 1 385 ? -16.149 5.659 25.063 1.00 94.31 385 GLU A CA 1
ATOM 3064 C C . GLU A 1 385 ? -17.367 5.633 25.998 1.00 94.31 385 GLU A C 1
ATOM 3066 O O . GLU A 1 385 ? -18.406 6.242 25.720 1.00 94.31 385 GLU A O 1
ATOM 3071 N N . ALA A 1 386 ? -17.276 4.875 27.085 1.00 94.81 386 ALA A N 1
ATOM 3072 C CA . ALA A 1 386 ? -18.336 4.772 28.068 1.00 94.81 386 ALA A CA 1
ATOM 3073 C C . ALA A 1 386 ? -17.777 4.686 29.486 1.00 94.81 386 ALA A C 1
ATOM 3075 O O . ALA A 1 386 ? -16.668 4.218 29.707 1.00 94.81 386 ALA A O 1
ATOM 3076 N N . THR A 1 387 ? -18.581 5.073 30.469 1.00 95.94 387 THR A N 1
ATOM 3077 C CA . THR A 1 387 ? -18.291 4.865 31.889 1.00 95.94 387 THR A CA 1
ATOM 3078 C C . THR A 1 387 ? -19.227 3.801 32.449 1.00 95.94 387 THR A C 1
ATOM 3080 O O . THR A 1 387 ? -20.454 3.928 32.359 1.00 95.94 387 THR A O 1
ATOM 3083 N N . HIS A 1 388 ? -18.663 2.752 33.046 1.00 95.94 388 HIS A N 1
ATOM 3084 C CA . HIS A 1 388 ? -19.430 1.754 33.783 1.00 95.94 388 HIS A CA 1
ATOM 3085 C C . HIS A 1 388 ? -19.880 2.339 35.129 1.00 95.94 388 HIS A C 1
ATOM 3087 O O . HIS A 1 388 ? -19.067 2.628 36.006 1.00 95.94 388 HIS A O 1
ATOM 3093 N N . LYS A 1 389 ? -21.190 2.537 35.302 1.00 94.69 389 LYS A N 1
ATOM 3094 C CA . LYS A 1 389 ? -21.761 3.368 36.376 1.00 94.69 389 LYS A CA 1
ATOM 3095 C C . LYS A 1 389 ? -21.460 2.860 37.782 1.00 94.69 389 LYS A C 1
ATOM 3097 O O . LYS A 1 389 ? -21.284 3.671 38.683 1.00 94.69 389 LYS A O 1
ATOM 3102 N N . ALA A 1 390 ? -21.423 1.542 37.980 1.00 92.25 390 ALA A N 1
ATOM 3103 C CA . ALA A 1 390 ? -21.223 0.964 39.308 1.00 92.25 390 ALA A CA 1
ATOM 3104 C C . ALA A 1 390 ? -19.773 1.090 39.800 1.00 92.25 390 ALA A C 1
ATOM 3106 O O . ALA A 1 390 ? -19.551 1.195 41.002 1.00 92.25 390 ALA A O 1
ATOM 3107 N N . THR A 1 391 ? -18.795 1.080 38.889 1.00 92.69 391 THR A N 1
ATOM 3108 C CA . THR A 1 391 ? -17.364 1.116 39.242 1.00 92.69 391 THR A CA 1
ATOM 3109 C C . THR A 1 391 ? -16.687 2.444 38.908 1.00 92.69 391 THR A C 1
ATOM 3111 O O . THR A 1 391 ? -15.581 2.686 39.376 1.00 92.69 391 THR A O 1
ATOM 3114 N N . GLY A 1 392 ? -17.312 3.298 38.090 1.00 92.56 392 GLY A N 1
ATOM 3115 C CA . GLY A 1 392 ? -16.723 4.544 37.588 1.00 92.56 392 GLY A CA 1
ATOM 3116 C C . GLY A 1 392 ? -15.621 4.344 36.539 1.00 92.56 392 GLY A C 1
ATOM 3117 O O . GLY A 1 392 ? -14.966 5.306 36.151 1.00 92.56 392 GLY A O 1
ATOM 3118 N N . VAL A 1 393 ? -15.396 3.112 36.078 1.00 94.12 393 VAL A N 1
ATOM 3119 C CA . VAL A 1 393 ? -14.307 2.775 35.149 1.00 94.12 393 VAL A CA 1
ATOM 3120 C C . VAL A 1 393 ? -14.702 3.134 33.717 1.00 94.12 393 VAL A C 1
ATOM 3122 O O . VAL A 1 393 ? -15.788 2.765 33.260 1.00 94.12 393 VAL A O 1
ATOM 3125 N N . ARG A 1 394 ? -13.810 3.835 33.007 1.00 94.62 394 ARG A N 1
ATOM 3126 C CA . ARG A 1 394 ? -13.940 4.124 31.570 1.00 94.62 394 ARG A CA 1
ATOM 3127 C C . ARG A 1 394 ? -13.649 2.865 30.759 1.00 94.62 394 ARG A C 1
ATOM 3129 O O . ARG A 1 394 ? -12.692 2.162 31.055 1.00 94.62 394 ARG A O 1
ATOM 3136 N N . VAL A 1 395 ? -14.462 2.581 29.753 1.00 94.75 395 VAL A N 1
ATOM 3137 C CA . VAL A 1 395 ? -14.434 1.375 28.915 1.00 94.75 395 VAL A CA 1
ATOM 3138 C C . VAL A 1 395 ? -14.762 1.733 27.465 1.00 94.75 395 VAL A C 1
ATOM 3140 O O . VAL A 1 395 ? -15.339 2.785 27.194 1.00 94.75 395 VAL A O 1
ATOM 3143 N N . ALA A 1 396 ? -14.435 0.843 26.532 1.00 94.19 396 ALA A N 1
ATOM 3144 C CA . ALA A 1 396 ? -14.904 0.922 25.156 1.00 94.19 396 ALA A CA 1
ATOM 3145 C C . ALA A 1 396 ? -16.177 0.075 24.988 1.00 94.19 396 ALA A C 1
ATOM 3147 O O . ALA A 1 396 ? -16.201 -1.114 25.308 1.00 94.19 396 ALA A O 1
ATOM 3148 N N . PHE A 1 397 ? -17.241 0.685 24.472 1.00 93.00 397 PHE A N 1
ATOM 3149 C CA . PHE A 1 397 ? -18.536 0.060 24.218 1.00 93.00 397 PHE A CA 1
ATOM 3150 C C . PHE A 1 397 ? -18.750 -0.088 22.708 1.00 93.00 397 PHE A C 1
ATOM 3152 O O . PHE A 1 397 ? -19.018 0.893 22.012 1.00 93.00 397 PHE A O 1
ATOM 3159 N N . LYS A 1 398 ? -18.651 -1.314 22.187 1.00 89.81 398 LYS A N 1
ATOM 3160 C CA . LYS A 1 398 ? -18.851 -1.630 20.764 1.00 89.81 398 LYS A CA 1
ATOM 3161 C C . LYS A 1 398 ? -20.302 -2.036 20.532 1.00 89.81 398 LYS A C 1
ATOM 3163 O O . LYS A 1 398 ? -20.774 -3.036 21.070 1.00 89.81 398 LYS A O 1
ATOM 3168 N N . ARG A 1 399 ? -21.015 -1.272 19.706 1.00 86.62 399 ARG A N 1
ATOM 3169 C CA . ARG A 1 399 ? -22.419 -1.489 19.332 1.00 86.62 399 ARG A CA 1
ATOM 3170 C C . ARG A 1 399 ? -22.570 -1.602 17.824 1.00 86.62 399 ARG A C 1
ATOM 3172 O O . ARG A 1 399 ? -21.893 -0.933 17.060 1.00 86.62 399 ARG A O 1
ATOM 3179 N N . ARG A 1 400 ? -23.512 -2.417 17.384 1.00 77.62 400 ARG A N 1
ATOM 3180 C CA . ARG A 1 400 ? -23.761 -2.712 15.969 1.00 77.62 400 ARG A CA 1
ATOM 3181 C C . ARG A 1 400 ? -24.621 -1.632 15.316 1.00 77.62 400 ARG A C 1
ATOM 3183 O O . ARG A 1 400 ? -25.424 -0.996 15.995 1.00 77.62 400 ARG A O 1
ATOM 3190 N N . LEU A 1 401 ? -24.458 -1.448 14.006 1.00 66.50 401 LEU A N 1
ATOM 3191 C CA . LEU A 1 401 ? -25.186 -0.434 13.230 1.00 66.50 401 LEU A CA 1
ATOM 3192 C C . LEU A 1 401 ? -26.540 -0.917 12.665 1.00 66.50 401 LEU A C 1
ATOM 3194 O O . LEU A 1 401 ? -27.405 -0.086 12.413 1.00 66.50 401 LEU A O 1
ATOM 3198 N N . SER A 1 402 ? -26.762 -2.231 12.499 1.00 57.22 402 SER A N 1
ATOM 3199 C CA . SER A 1 402 ? -27.947 -2.792 11.814 1.00 57.22 402 SER A CA 1
ATOM 3200 C C . SER A 1 402 ? -28.670 -3.895 12.608 1.00 57.22 402 SER A C 1
ATOM 3202 O O . SER A 1 402 ? -28.031 -4.748 13.229 1.00 57.22 402 SER A O 1
ATOM 3204 N N . TRP A 1 403 ? -30.011 -3.889 12.515 1.00 42.91 403 TRP A N 1
ATOM 3205 C CA . TRP A 1 403 ? -30.948 -4.914 13.012 1.00 42.91 403 TRP A CA 1
ATOM 3206 C C . TRP A 1 403 ? -31.357 -5.962 11.952 1.00 42.91 403 TRP A C 1
ATOM 3208 O O . TRP A 1 403 ? -32.104 -6.879 12.283 1.00 42.91 403 TRP A O 1
ATOM 3218 N N . ARG A 1 404 ? -30.908 -5.856 10.689 1.00 40.47 404 ARG A N 1
ATOM 3219 C CA . ARG A 1 404 ? -31.280 -6.797 9.610 1.00 40.47 404 ARG A CA 1
ATOM 3220 C C . ARG A 1 404 ? -30.168 -7.825 9.334 1.00 40.47 404 ARG A C 1
ATOM 3222 O O . ARG A 1 404 ? -29.052 -7.455 8.991 1.00 40.47 404 ARG A O 1
ATOM 3229 N N . ASP A 1 405 ? -30.526 -9.087 9.592 1.00 45.97 405 ASP A N 1
ATOM 3230 C CA . ASP A 1 405 ? -30.050 -10.413 9.144 1.00 45.97 405 ASP A CA 1
ATOM 3231 C C . ASP A 1 405 ? -28.605 -10.618 8.632 1.00 45.97 405 ASP A C 1
ATOM 3233 O O . ASP A 1 405 ? -28.147 -9.955 7.715 1.00 45.97 405 ASP A O 1
ATOM 3237 N N . THR A 1 406 ? -27.913 -11.617 9.223 1.00 47.53 406 THR A N 1
ATOM 3238 C CA . THR A 1 406 ? -26.450 -11.947 9.278 1.00 47.53 406 THR A CA 1
ATOM 3239 C C . THR A 1 406 ? -25.596 -11.445 10.458 1.00 47.53 406 THR A C 1
ATOM 3241 O O . THR A 1 406 ? -24.586 -12.093 10.763 1.00 47.53 406 THR A O 1
ATOM 3244 N N . PRO A 1 407 ? -25.949 -10.391 11.216 1.00 50.53 407 PRO A N 1
ATOM 3245 C CA . PRO A 1 407 ? -24.966 -9.788 12.094 1.00 50.53 407 PRO A CA 1
ATOM 3246 C C . PRO A 1 407 ? -24.846 -10.572 13.442 1.00 50.53 407 PRO A C 1
ATOM 3248 O O . PRO A 1 407 ? -23.739 -10.672 13.967 1.00 50.53 407 PRO A O 1
ATOM 3251 N N . THR A 1 408 ? -25.872 -11.244 13.981 1.00 56.41 408 THR A N 1
ATOM 3252 C CA . THR A 1 408 ? -25.789 -11.956 15.289 1.00 56.41 408 THR A CA 1
ATOM 3253 C C . THR A 1 408 ? -24.664 -13.000 15.372 1.00 56.41 408 THR A C 1
ATOM 3255 O O . THR A 1 408 ? -24.064 -13.182 16.430 1.00 56.41 408 THR A O 1
ATOM 3258 N N . ALA A 1 409 ? -24.326 -13.652 14.254 1.00 63.88 409 ALA A N 1
ATOM 3259 C CA . ALA A 1 409 ? -23.281 -14.672 14.209 1.00 63.88 409 ALA A CA 1
ATOM 3260 C C . ALA A 1 409 ? -21.869 -14.115 14.480 1.00 63.88 409 ALA A C 1
ATOM 3262 O O . ALA A 1 409 ? -21.081 -14.800 15.118 1.00 63.88 409 ALA A O 1
ATOM 3263 N N . ARG A 1 410 ? -21.548 -12.882 14.051 1.00 65.75 410 ARG A N 1
ATOM 3264 C CA . ARG A 1 410 ? -20.206 -12.280 14.235 1.00 65.75 410 ARG A CA 1
ATOM 3265 C C . ARG A 1 410 ? -19.940 -11.874 15.685 1.00 65.75 410 ARG A C 1
ATOM 3267 O O . ARG A 1 410 ? -18.928 -12.252 16.255 1.00 65.75 410 ARG A O 1
ATOM 3274 N N . MET A 1 411 ? -20.901 -11.196 16.315 1.00 73.00 411 MET A N 1
ATOM 3275 C CA . MET A 1 411 ? -20.813 -10.834 17.740 1.00 73.00 411 MET A CA 1
ATOM 3276 C C . MET A 1 411 ? -20.811 -12.076 18.635 1.00 73.00 411 MET A C 1
ATOM 3278 O O . MET A 1 411 ? -20.083 -12.140 19.619 1.00 73.00 411 MET A O 1
ATOM 3282 N N . ARG A 1 412 ? -21.600 -13.096 18.270 1.00 75.12 412 ARG A N 1
ATOM 3283 C CA . ARG A 1 412 ? -21.572 -14.382 18.967 1.00 75.12 412 ARG A CA 1
ATOM 3284 C C . ARG A 1 412 ? -20.195 -15.056 18.855 1.00 75.12 412 ARG A C 1
ATOM 3286 O O . ARG A 1 412 ? -19.758 -15.618 19.847 1.00 75.12 412 ARG A O 1
ATOM 3293 N N . ARG A 1 413 ? -19.498 -14.954 17.714 1.00 75.50 413 ARG A N 1
ATOM 3294 C CA . ARG A 1 413 ? -18.120 -15.462 17.566 1.00 75.50 413 ARG A CA 1
ATOM 3295 C C . ARG A 1 413 ? -17.128 -14.728 18.461 1.00 75.50 413 ARG A C 1
ATOM 3297 O O . ARG A 1 413 ? -16.362 -15.402 19.127 1.00 75.50 413 ARG A O 1
ATOM 3304 N N . GLU A 1 414 ? -17.173 -13.395 18.534 1.00 80.12 414 GLU A N 1
ATOM 3305 C CA . GLU A 1 414 ? -16.298 -12.635 19.452 1.00 80.12 414 GLU A CA 1
ATOM 3306 C C . GLU A 1 414 ? -16.476 -13.097 20.909 1.00 80.12 414 GLU A C 1
ATOM 3308 O O . GLU A 1 414 ? -15.503 -13.252 21.639 1.00 80.12 414 GLU A O 1
ATOM 3313 N N . ILE A 1 415 ? -17.713 -13.394 21.317 1.00 80.56 415 ILE A N 1
ATOM 3314 C CA . ILE A 1 415 ? -18.011 -13.907 22.661 1.00 80.56 415 ILE A CA 1
ATOM 3315 C C . ILE A 1 415 ? -17.564 -15.368 22.836 1.00 80.56 415 ILE A C 1
ATOM 3317 O O . ILE A 1 415 ? -17.097 -15.723 23.912 1.00 80.56 415 ILE A O 1
ATOM 3321 N N . GLU A 1 416 ? -17.706 -16.218 21.813 1.00 82.56 416 GLU A N 1
ATOM 3322 C CA . GLU A 1 416 ? -17.234 -17.614 21.838 1.00 82.56 416 GLU A CA 1
ATOM 3323 C C . GLU A 1 416 ? -15.710 -17.682 21.949 1.00 82.56 416 GLU A C 1
ATOM 3325 O O . GLU A 1 416 ? -15.198 -18.357 22.833 1.00 82.56 416 GLU A O 1
ATOM 3330 N N . VAL A 1 417 ? -14.989 -16.917 21.127 1.00 85.12 417 VAL A N 1
ATOM 3331 C CA . VAL A 1 417 ? -13.523 -16.819 21.181 1.00 85.12 417 VAL A CA 1
ATOM 3332 C C . VAL A 1 417 ? -13.057 -16.314 22.547 1.00 85.12 417 VAL A C 1
ATOM 3334 O O . VAL A 1 417 ? -12.077 -16.817 23.096 1.00 85.12 417 VAL A O 1
ATOM 3337 N N . ALA A 1 418 ? -13.786 -15.365 23.143 1.00 86.06 418 ALA A N 1
ATOM 3338 C CA . ALA A 1 418 ? -13.475 -14.875 24.480 1.00 86.06 418 ALA A CA 1
ATOM 3339 C C . ALA A 1 418 ? -13.508 -15.982 25.547 1.00 86.06 418 ALA A C 1
ATOM 3341 O O . ALA A 1 418 ? -12.825 -15.837 26.553 1.00 86.06 418 ALA A O 1
ATOM 3342 N N . GLN A 1 419 ? -14.248 -17.084 25.361 1.00 83.25 419 GLN A N 1
ATOM 3343 C CA . GLN A 1 419 ? -14.254 -18.195 26.325 1.00 83.25 419 GLN A CA 1
ATOM 3344 C C . GLN A 1 419 ? -12.891 -18.885 26.417 1.00 83.25 419 GLN A C 1
ATOM 3346 O O . GLN A 1 419 ? -12.489 -19.272 27.513 1.00 83.25 419 GLN A O 1
ATOM 3351 N N . ASP A 1 420 ? -12.180 -18.986 25.294 1.00 84.44 420 ASP A N 1
ATOM 3352 C CA . ASP A 1 420 ? -10.863 -19.618 25.228 1.00 84.44 420 ASP A CA 1
ATOM 3353 C C . ASP A 1 420 ? -9.729 -18.613 25.496 1.00 84.44 420 ASP A C 1
ATOM 3355 O O . ASP A 1 420 ? -8.705 -18.973 26.074 1.00 84.44 420 ASP A O 1
ATOM 3359 N N . LEU A 1 421 ? -9.899 -17.345 25.090 1.00 89.25 421 LEU A N 1
ATOM 3360 C CA . LEU A 1 421 ? -8.800 -16.370 25.045 1.00 89.25 421 LEU A CA 1
ATOM 3361 C C . LEU A 1 421 ? -8.849 -15.257 26.106 1.00 89.25 421 LEU A C 1
ATOM 3363 O O . LEU A 1 421 ? -7.860 -14.538 26.229 1.00 89.25 421 LEU A O 1
ATOM 3367 N N . ASN A 1 422 ? -9.918 -15.089 26.904 1.00 88.12 422 ASN A N 1
ATOM 3368 C CA . ASN A 1 422 ? -10.030 -13.930 27.821 1.00 88.12 422 ASN A CA 1
ATOM 3369 C C . ASN A 1 422 ? -8.867 -13.795 28.817 1.00 88.12 422 ASN A C 1
ATOM 3371 O O . ASN A 1 422 ? -8.563 -12.687 29.256 1.00 88.12 422 ASN A O 1
ATOM 3375 N N . SER A 1 423 ? -8.257 -14.913 29.216 1.00 86.69 423 SER A N 1
ATOM 3376 C CA . SER A 1 423 ? -7.123 -14.933 30.145 1.00 86.69 423 SER A CA 1
ATOM 3377 C C . SER A 1 423 ? -5.777 -14.665 29.472 1.00 86.69 423 SER A C 1
ATOM 3379 O O . SER A 1 423 ? -4.773 -14.523 30.170 1.00 86.69 423 SER A O 1
ATOM 3381 N N . HIS A 1 424 ? -5.724 -14.621 28.139 1.00 91.19 424 HIS A N 1
ATOM 3382 C CA . HIS A 1 424 ? -4.480 -14.447 27.404 1.00 91.19 424 HIS A CA 1
ATOM 3383 C C . HIS A 1 424 ? -4.001 -12.983 27.468 1.00 91.19 424 HIS A C 1
ATOM 3385 O O . HIS A 1 424 ? -4.776 -12.069 27.170 1.00 91.19 424 HIS A O 1
ATOM 3391 N N . PRO A 1 425 ? -2.722 -12.715 27.805 1.00 90.75 425 PRO A N 1
ATOM 3392 C CA . PRO A 1 425 ? -2.219 -11.351 27.997 1.00 90.75 425 PRO A CA 1
ATOM 3393 C C . PRO A 1 425 ? -2.298 -10.480 26.736 1.00 90.75 425 PRO A C 1
ATOM 3395 O O . PRO A 1 425 ? -2.515 -9.274 26.843 1.00 90.75 425 PRO A O 1
ATOM 3398 N N . ASN A 1 426 ? -2.155 -11.082 25.553 1.00 94.75 426 ASN A N 1
ATOM 3399 C CA . ASN A 1 426 ? -2.206 -10.391 24.260 1.00 94.75 426 ASN A CA 1
ATOM 3400 C C . ASN A 1 426 ? -3.574 -10.489 23.559 1.00 94.75 426 ASN A C 1
ATOM 3402 O O . ASN A 1 426 ? -3.678 -10.193 22.374 1.00 94.75 426 ASN A O 1
ATOM 3406 N N . TYR A 1 427 ? -4.631 -10.887 24.271 1.00 94.00 427 TYR A N 1
ATOM 3407 C CA . TYR A 1 427 ? -6.014 -10.818 23.789 1.00 94.00 427 TYR A CA 1
ATOM 3408 C C . TYR A 1 427 ? -6.713 -9.581 24.369 1.00 94.00 427 TYR A C 1
ATOM 3410 O O . TYR A 1 427 ? -6.484 -9.221 25.527 1.00 94.00 427 TYR A O 1
ATOM 3418 N N . VAL A 1 428 ? -7.558 -8.906 23.583 1.00 92.94 428 VAL A N 1
ATOM 3419 C CA . VAL A 1 428 ? -8.409 -7.813 24.086 1.00 92.94 428 VAL A CA 1
ATOM 3420 C C . VAL A 1 428 ? -9.624 -8.421 24.798 1.00 92.94 428 VAL A C 1
ATOM 3422 O O . VAL A 1 428 ? -10.506 -8.958 24.128 1.00 92.94 428 VAL A O 1
ATOM 3425 N N . PRO A 1 429 ? -9.708 -8.349 26.139 1.00 90.62 429 PRO A N 1
ATOM 3426 C CA . PRO A 1 429 ? -10.703 -9.100 26.886 1.00 90.62 429 PRO A CA 1
ATOM 3427 C C . PRO A 1 429 ? -12.111 -8.522 26.718 1.00 90.62 429 PRO A C 1
ATOM 3429 O O . PRO A 1 429 ? -12.308 -7.305 26.666 1.00 90.62 429 PRO A O 1
ATOM 3432 N N . VAL A 1 430 ? -13.105 -9.408 26.714 1.00 92.00 430 VAL A N 1
ATOM 3433 C CA . VAL A 1 430 ? -14.523 -9.043 26.790 1.00 92.00 430 VAL A CA 1
ATOM 3434 C C . VAL A 1 430 ? -14.913 -8.951 28.264 1.00 92.00 430 VAL A C 1
ATOM 3436 O O . VAL A 1 430 ? -14.838 -9.938 29.001 1.00 92.00 430 VAL A O 1
ATOM 3439 N N . LEU A 1 431 ? -15.311 -7.751 28.691 1.00 91.88 431 LEU A N 1
ATOM 3440 C CA . LEU A 1 431 ? -15.668 -7.436 30.079 1.00 91.88 431 LEU A CA 1
ATOM 3441 C C . LEU A 1 431 ? -17.150 -7.687 30.365 1.00 91.88 431 LEU A C 1
ATOM 3443 O O . LEU A 1 431 ? -17.502 -8.170 31.436 1.00 91.88 431 LEU A O 1
ATOM 3447 N N . ASP A 1 432 ? -18.008 -7.342 29.408 1.00 92.19 432 ASP A N 1
ATOM 3448 C CA . ASP A 1 432 ? -19.457 -7.537 29.451 1.00 92.19 432 ASP A CA 1
ATOM 3449 C C . ASP A 1 432 ? -19.978 -7.611 28.015 1.00 92.19 432 ASP A C 1
ATOM 3451 O O . ASP A 1 432 ? -19.373 -7.052 27.098 1.00 92.19 432 ASP A O 1
ATOM 3455 N N . ALA A 1 433 ? -21.096 -8.286 27.792 1.00 90.56 433 ALA A N 1
ATOM 3456 C CA . ALA A 1 433 ? -21.692 -8.369 26.469 1.00 90.56 433 ALA A CA 1
ATOM 3457 C C . ALA A 1 433 ? -23.174 -8.710 26.535 1.00 90.56 433 ALA A C 1
ATOM 3459 O O . ALA A 1 433 ? -23.647 -9.406 27.433 1.00 90.56 433 ALA A O 1
ATOM 3460 N N . ASN A 1 434 ? -23.900 -8.291 25.504 1.00 87.50 434 ASN A N 1
ATOM 3461 C CA . ASN A 1 434 ? -25.236 -8.783 25.231 1.00 87.50 434 ASN A CA 1
ATOM 3462 C C . ASN A 1 434 ? -25.343 -9.128 23.737 1.00 87.50 434 ASN A C 1
ATOM 3464 O O . ASN A 1 434 ? -25.558 -8.242 22.903 1.00 87.50 434 ASN A O 1
ATOM 3468 N N . PRO A 1 435 ? -25.199 -10.413 23.365 1.00 78.81 435 PRO A N 1
ATOM 3469 C CA . PRO A 1 435 ? -25.259 -10.824 21.964 1.00 78.81 435 PRO A CA 1
ATOM 3470 C C . PRO A 1 435 ? -26.638 -10.611 21.336 1.00 78.81 435 PRO A C 1
ATOM 3472 O O . PRO A 1 435 ? -26.721 -10.456 20.119 1.00 78.81 435 PRO A O 1
ATOM 3475 N N . VAL A 1 436 ? -27.705 -10.614 22.145 1.00 78.31 436 VAL A N 1
ATOM 3476 C CA . VAL A 1 436 ? -29.088 -10.429 21.679 1.00 78.31 436 VAL A CA 1
ATOM 3477 C C . VAL A 1 436 ? -29.333 -8.967 21.318 1.00 78.31 436 VAL A C 1
ATOM 3479 O O . VAL A 1 436 ? -29.852 -8.681 20.245 1.00 78.31 436 VAL A O 1
ATOM 3482 N N . GLU A 1 437 ? -28.904 -8.041 22.177 1.00 78.69 437 GLU A N 1
ATOM 3483 C CA . GLU A 1 437 ? -28.976 -6.595 21.917 1.00 78.69 437 GLU A CA 1
ATOM 3484 C C . GLU A 1 437 ? -27.845 -6.084 21.011 1.00 78.69 437 GLU A C 1
ATOM 3486 O O . GLU A 1 437 ? -27.847 -4.926 20.592 1.00 78.69 437 GLU A O 1
ATOM 3491 N N . GLY A 1 438 ? -26.873 -6.937 20.692 1.00 81.50 438 GLY A N 1
ATOM 3492 C CA . GLY A 1 438 ? -25.837 -6.646 19.719 1.00 81.50 438 GLY A CA 1
ATOM 3493 C C . GLY A 1 438 ? -24.790 -5.640 20.201 1.00 81.50 438 GLY A C 1
ATOM 3494 O O . GLY A 1 438 ? -24.452 -4.705 19.467 1.00 81.50 438 GLY A O 1
ATOM 3495 N N . TRP A 1 439 ? -24.242 -5.838 21.396 1.00 87.81 439 TRP A N 1
ATOM 3496 C CA . TRP A 1 439 ? -23.126 -5.033 21.891 1.00 87.81 439 TRP A CA 1
ATOM 3497 C C . TRP A 1 439 ? -22.178 -5.824 22.796 1.00 87.81 439 TRP A C 1
ATOM 3499 O O . TRP A 1 439 ? -22.565 -6.835 23.386 1.00 87.81 439 TRP A O 1
ATOM 3509 N N . LEU A 1 440 ? -20.942 -5.337 22.910 1.00 91.25 440 LEU A N 1
ATOM 3510 C CA . LEU A 1 440 ? -19.951 -5.799 23.880 1.00 91.25 440 LEU A CA 1
ATOM 3511 C C . LEU A 1 440 ? -19.162 -4.633 24.480 1.00 91.25 440 LEU A C 1
ATOM 3513 O O . LEU A 1 440 ? -19.146 -3.526 23.935 1.00 91.25 440 LEU A O 1
ATOM 3517 N N . VAL A 1 441 ? -18.503 -4.903 25.600 1.00 93.12 441 VAL A N 1
ATOM 3518 C CA . VAL A 1 441 ? -17.665 -3.970 26.350 1.00 93.12 441 VAL A CA 1
ATOM 3519 C C . VAL A 1 441 ? -16.270 -4.556 26.504 1.00 93.12 441 VAL A C 1
ATOM 3521 O O . VAL A 1 441 ? -16.113 -5.725 26.857 1.00 93.12 441 VAL A O 1
ATOM 3524 N N . MET A 1 442 ? -15.261 -3.725 26.271 1.00 93.56 442 MET A N 1
ATOM 3525 C CA . MET A 1 442 ? -13.844 -4.072 26.367 1.00 93.56 442 MET A CA 1
ATOM 3526 C C . MET A 1 442 ? -13.055 -2.928 27.025 1.00 93.56 442 MET A C 1
ATOM 3528 O O . MET A 1 442 ? -13.588 -1.820 27.168 1.00 93.56 442 MET A O 1
ATOM 3532 N N . PRO A 1 443 ? -11.802 -3.158 27.455 1.00 93.38 443 PRO A N 1
ATOM 3533 C CA . PRO A 1 443 ? -10.943 -2.091 27.951 1.00 93.38 443 PRO A CA 1
ATOM 3534 C C . PRO A 1 443 ? -10.814 -0.937 26.957 1.00 93.38 443 PRO A C 1
ATOM 3536 O O . PRO A 1 443 ? -10.798 -1.146 25.743 1.00 93.38 443 PRO A O 1
ATOM 3539 N N . LEU A 1 444 ? -10.702 0.285 27.472 1.00 92.38 444 LEU A N 1
ATOM 3540 C CA . LEU A 1 444 ? -10.431 1.447 26.635 1.00 92.38 444 LEU A CA 1
ATOM 3541 C C . LEU A 1 444 ? -8.942 1.449 26.260 1.00 92.38 444 LEU A C 1
ATOM 3543 O O . LEU A 1 444 ? -8.082 1.564 27.136 1.00 92.38 444 LEU A O 1
ATOM 3547 N N . ALA A 1 445 ? -8.643 1.284 24.970 1.00 91.38 445 ALA A N 1
ATOM 3548 C CA . ALA A 1 445 ? -7.275 1.299 24.454 1.00 91.38 445 ALA A CA 1
ATOM 3549 C C . ALA A 1 445 ? -6.620 2.671 24.624 1.00 91.38 445 ALA A C 1
ATOM 3551 O O . ALA A 1 445 ? -7.276 3.700 24.480 1.00 91.38 445 ALA A O 1
ATOM 3552 N N . GLN A 1 446 ? -5.314 2.677 24.902 1.00 91.94 446 GLN A N 1
ATOM 3553 C CA . GLN A 1 446 ? -4.532 3.916 24.913 1.00 91.94 446 GLN A CA 1
ATOM 3554 C C . GLN A 1 446 ? -4.338 4.433 23.487 1.00 91.94 446 GLN A C 1
ATOM 3556 O O . GLN A 1 446 ? -4.385 5.634 23.251 1.00 91.94 446 GLN A O 1
ATOM 3561 N N . CYS A 1 447 ? -4.104 3.507 22.557 1.00 91.56 447 CYS A N 1
ATOM 3562 C CA . CYS A 1 447 ? -3.951 3.753 21.129 1.00 91.56 447 CYS A CA 1
ATOM 3563 C C . CYS A 1 447 ? -3.987 2.419 20.365 1.00 91.56 447 CYS A C 1
ATOM 3565 O O . CYS A 1 447 ? -3.995 1.340 20.968 1.00 91.56 447 CYS A O 1
ATOM 3567 N N . THR A 1 448 ? -4.015 2.500 19.044 1.00 93.88 448 THR A N 1
ATOM 3568 C CA . THR A 1 448 ? -3.876 1.381 18.106 1.00 93.88 448 THR A CA 1
ATOM 3569 C C . THR A 1 448 ? -2.443 1.298 17.570 1.00 93.88 448 THR A C 1
ATOM 3571 O O . THR A 1 448 ? -1.636 2.206 17.777 1.00 93.88 448 THR A O 1
ATOM 3574 N N . ALA A 1 449 ? -2.111 0.229 16.841 1.00 94.38 449 ALA A N 1
ATOM 3575 C CA . ALA A 1 449 ? -0.848 0.169 16.110 1.00 94.38 449 ALA A CA 1
ATOM 3576 C C . ALA A 1 449 ? -0.750 1.283 15.051 1.00 94.38 449 ALA A C 1
ATOM 3578 O O . ALA A 1 449 ? 0.346 1.798 14.843 1.00 94.38 449 ALA A O 1
ATOM 3579 N N . GLU A 1 450 ? -1.874 1.709 14.448 1.00 92.12 450 GLU A N 1
ATOM 3580 C CA . GLU A 1 450 ? -1.929 2.831 13.486 1.00 92.12 450 GLU A CA 1
ATOM 3581 C C . GLU A 1 450 ? -1.347 4.114 14.087 1.00 92.12 450 GLU A C 1
ATOM 3583 O O . GLU A 1 450 ? -0.508 4.766 13.467 1.00 92.12 450 GLU A O 1
ATOM 3588 N N . ASP A 1 451 ? -1.722 4.416 15.329 1.00 91.81 451 ASP A N 1
ATOM 3589 C CA . ASP A 1 451 ? -1.315 5.634 16.037 1.00 91.81 451 ASP A CA 1
ATOM 3590 C C . ASP A 1 451 ? 0.177 5.644 16.418 1.00 91.81 451 ASP A C 1
ATOM 3592 O O . ASP A 1 451 ? 0.745 6.700 16.691 1.00 91.81 451 ASP A O 1
ATOM 3596 N N . ARG A 1 452 ? 0.824 4.470 16.457 1.00 93.12 452 ARG A N 1
ATOM 3597 C CA . ARG A 1 452 ? 2.230 4.291 16.865 1.00 93.12 452 ARG A CA 1
ATOM 3598 C C . ARG A 1 452 ? 3.140 3.820 15.739 1.00 93.12 452 ARG A C 1
ATOM 3600 O O . ARG A 1 452 ? 4.260 3.387 15.997 1.00 93.12 452 ARG A O 1
ATOM 3607 N N . ARG A 1 453 ? 2.702 3.927 14.486 1.00 93.44 453 ARG A N 1
ATOM 3608 C CA . ARG A 1 453 ? 3.458 3.430 13.330 1.00 93.44 453 ARG A CA 1
ATOM 3609 C C . ARG A 1 453 ? 4.917 3.883 13.300 1.00 93.44 453 ARG A C 1
ATOM 3611 O O . ARG A 1 453 ? 5.787 3.076 13.003 1.00 93.44 453 ARG A O 1
ATOM 3618 N N . GLU A 1 454 ? 5.184 5.151 13.610 1.00 90.69 454 GLU A N 1
ATOM 3619 C CA . GLU A 1 454 ? 6.552 5.681 13.567 1.00 90.69 454 GLU A CA 1
ATOM 3620 C C . GLU A 1 454 ? 7.474 4.976 14.572 1.00 90.69 454 GLU A C 1
ATOM 3622 O O . GLU A 1 454 ? 8.623 4.695 14.257 1.00 90.69 454 GLU A O 1
ATOM 3627 N N . GLN A 1 455 ? 6.947 4.604 15.742 1.00 91.81 455 GLN A N 1
ATOM 3628 C CA . GLN A 1 455 ? 7.677 3.837 16.757 1.00 91.81 455 GLN A CA 1
ATOM 3629 C C . GLN A 1 455 ? 7.920 2.397 16.287 1.00 91.81 455 GLN A C 1
ATOM 3631 O O . GLN A 1 455 ? 8.972 1.830 16.548 1.00 91.81 455 GLN A O 1
ATOM 3636 N N . LEU A 1 456 ? 6.981 1.826 15.526 1.00 93.88 456 LEU A N 1
ATOM 3637 C CA . LEU A 1 456 ? 7.079 0.472 14.971 1.00 93.88 456 LEU A CA 1
ATOM 3638 C C . LEU A 1 456 ? 8.100 0.333 13.827 1.00 93.88 456 LEU A C 1
ATOM 3640 O O . LEU A 1 456 ? 8.261 -0.763 13.295 1.00 93.88 456 LEU A O 1
ATOM 3644 N N . LYS A 1 457 ? 8.797 1.406 13.435 1.00 90.06 457 LYS A N 1
ATOM 3645 C CA . LYS A 1 457 ? 9.988 1.299 12.577 1.00 90.06 457 LYS A CA 1
ATOM 3646 C C . LYS A 1 457 ? 11.203 0.780 13.345 1.00 90.06 457 LYS A C 1
ATOM 3648 O O . LYS A 1 457 ? 12.097 0.188 12.741 1.00 90.06 457 LYS A O 1
ATOM 3653 N N . GLU A 1 458 ? 11.230 0.982 14.661 1.00 90.31 458 GLU A N 1
ATOM 3654 C CA . GLU A 1 458 ? 12.282 0.455 15.521 1.00 90.31 458 GLU A CA 1
ATOM 3655 C C . GLU A 1 458 ? 12.163 -1.066 15.631 1.00 90.31 458 GLU A C 1
ATOM 3657 O O . GLU A 1 458 ? 11.094 -1.619 15.898 1.00 90.31 458 GLU A O 1
ATOM 3662 N N . THR A 1 459 ? 13.285 -1.765 15.440 1.00 88.12 459 THR A N 1
ATOM 3663 C CA . THR A 1 459 ? 13.297 -3.237 15.363 1.00 88.12 459 THR A CA 1
ATOM 3664 C C . THR A 1 459 ? 12.790 -3.890 16.648 1.00 88.12 459 THR A C 1
ATOM 3666 O O . THR A 1 459 ? 12.099 -4.904 16.575 1.00 88.12 459 THR A O 1
ATOM 3669 N N . THR A 1 460 ? 13.098 -3.319 17.813 1.00 91.69 460 THR A N 1
ATOM 3670 C CA . THR A 1 460 ? 12.642 -3.841 19.109 1.00 91.69 460 THR A CA 1
ATOM 3671 C C . THR A 1 460 ? 11.135 -3.678 19.285 1.00 91.69 460 THR A C 1
ATOM 3673 O O . THR A 1 460 ? 10.460 -4.649 19.606 1.00 91.69 460 THR A O 1
ATOM 3676 N N . GLU A 1 461 ? 10.590 -2.498 18.984 1.00 94.56 461 GLU A N 1
ATOM 3677 C CA . GLU A 1 461 ? 9.152 -2.212 19.102 1.00 94.56 461 GLU A CA 1
ATOM 3678 C C . GLU A 1 461 ? 8.322 -3.065 18.133 1.00 94.56 461 GLU A C 1
ATOM 3680 O O . GLU A 1 461 ? 7.270 -3.599 18.497 1.00 94.56 461 GLU A O 1
ATOM 3685 N N . LEU A 1 462 ? 8.810 -3.243 16.899 1.00 96.38 462 LEU A N 1
ATOM 3686 C CA . LEU A 1 462 ? 8.161 -4.118 15.928 1.00 96.38 462 LEU A CA 1
ATOM 3687 C C . LEU A 1 462 ? 8.210 -5.582 16.363 1.00 96.38 462 LEU A C 1
ATOM 3689 O O . LEU A 1 462 ? 7.201 -6.280 16.264 1.00 96.38 462 LEU A O 1
ATOM 3693 N N . ALA A 1 463 ? 9.361 -6.052 16.849 1.00 95.19 463 ALA A N 1
ATOM 3694 C CA . ALA A 1 463 ? 9.494 -7.413 17.354 1.00 95.19 463 ALA A CA 1
ATOM 3695 C C . ALA A 1 463 ? 8.563 -7.663 18.548 1.00 95.19 463 ALA A C 1
ATOM 3697 O O . ALA A 1 463 ? 7.917 -8.709 18.590 1.00 95.19 463 ALA A O 1
ATOM 3698 N N . ASP A 1 464 ? 8.429 -6.707 19.469 1.00 95.88 464 ASP A N 1
ATOM 3699 C CA . ASP A 1 464 ? 7.518 -6.798 20.613 1.00 95.88 464 ASP A CA 1
ATOM 3700 C C . ASP A 1 464 ? 6.050 -6.883 20.175 1.00 95.88 464 ASP A C 1
ATOM 3702 O O . ASP A 1 464 ? 5.297 -7.722 20.679 1.00 95.88 464 ASP A O 1
ATOM 3706 N N . LEU A 1 465 ? 5.640 -6.067 19.195 1.00 97.75 465 LEU A N 1
ATOM 3707 C CA . LEU A 1 465 ? 4.304 -6.156 18.602 1.00 97.75 465 LEU A CA 1
ATOM 3708 C C . LEU A 1 465 ? 4.083 -7.516 17.941 1.00 97.75 465 LEU A C 1
ATOM 3710 O O . LEU A 1 465 ? 3.075 -8.167 18.207 1.00 97.75 465 LEU A O 1
ATOM 3714 N N . VAL A 1 466 ? 5.006 -7.958 17.086 1.00 97.94 466 VAL A N 1
ATOM 3715 C CA . VAL A 1 466 ? 4.849 -9.211 16.340 1.00 97.94 466 VAL A CA 1
ATOM 3716 C C . VAL A 1 466 ? 4.819 -10.405 17.291 1.00 97.94 466 VAL A C 1
ATOM 3718 O O . VAL A 1 466 ? 3.921 -11.232 17.170 1.00 97.94 466 VAL A O 1
ATOM 3721 N N . ASN A 1 467 ? 5.709 -10.469 18.284 1.00 97.38 467 ASN A N 1
ATOM 3722 C CA . ASN A 1 467 ? 5.701 -11.531 19.293 1.00 97.38 467 ASN A CA 1
ATOM 3723 C C . ASN A 1 467 ? 4.375 -11.576 20.064 1.00 97.38 467 ASN A C 1
ATOM 3725 O O . ASN A 1 467 ? 3.808 -12.653 20.221 1.00 97.38 467 ASN A O 1
ATOM 3729 N N . ALA A 1 468 ? 3.822 -10.421 20.448 1.00 96.88 468 ALA A N 1
ATOM 3730 C CA . ALA A 1 468 ? 2.510 -10.351 21.089 1.00 96.88 468 ALA A CA 1
ATOM 3731 C C . ALA A 1 468 ? 1.381 -10.926 20.214 1.00 96.88 468 ALA A C 1
ATOM 3733 O O . ALA A 1 468 ? 0.485 -11.601 20.727 1.00 96.88 468 ALA A O 1
ATOM 3734 N N . LEU A 1 469 ? 1.414 -10.681 18.898 1.00 98.06 469 LEU A N 1
ATOM 3735 C CA . LEU A 1 469 ? 0.460 -11.285 17.961 1.00 98.06 469 LEU A CA 1
ATOM 3736 C C . LEU A 1 469 ? 0.664 -12.795 17.846 1.00 98.06 469 LEU A C 1
ATOM 3738 O O . LEU A 1 469 ? -0.312 -13.541 17.866 1.00 98.06 469 LEU A O 1
ATOM 3742 N N . LEU A 1 470 ? 1.913 -13.252 17.739 1.00 97.56 470 LEU A N 1
ATOM 3743 C CA . LEU A 1 470 ? 2.226 -14.676 17.633 1.00 97.56 470 LEU A CA 1
ATOM 3744 C C . LEU A 1 470 ? 1.805 -15.446 18.887 1.00 97.56 470 LEU A C 1
ATOM 3746 O O . LEU A 1 470 ? 1.260 -16.533 18.737 1.00 97.56 470 LEU A O 1
ATOM 3750 N N . ASP A 1 471 ? 1.975 -14.876 20.083 1.00 95.88 471 ASP A N 1
ATOM 3751 C CA . ASP A 1 471 ? 1.567 -15.503 21.347 1.00 95.88 471 ASP A CA 1
ATOM 3752 C C . ASP A 1 471 ? 0.047 -15.766 21.385 1.00 95.88 471 ASP A C 1
ATOM 3754 O O . ASP A 1 471 ? -0.393 -16.883 21.658 1.00 95.88 471 ASP A O 1
ATOM 3758 N N . VAL A 1 472 ? -0.785 -14.766 21.054 1.00 95.44 472 VAL A N 1
ATOM 3759 C CA . VAL A 1 472 ? -2.252 -14.949 21.064 1.00 95.44 472 VAL A CA 1
ATOM 3760 C C . VAL A 1 472 ? -2.741 -15.825 19.912 1.00 95.44 472 VAL A C 1
ATOM 3762 O O . VAL A 1 472 ? -3.653 -16.631 20.105 1.00 95.44 472 VAL A O 1
ATOM 3765 N N . LEU A 1 473 ? -2.139 -15.698 18.725 1.00 95.62 473 LEU A N 1
ATOM 3766 C CA . LEU A 1 473 ? -2.487 -16.523 17.570 1.00 95.62 473 LEU A CA 1
ATOM 3767 C C . LEU A 1 473 ? -2.112 -17.989 17.798 1.00 95.62 473 LEU A C 1
ATOM 3769 O O . LEU A 1 473 ? -2.881 -18.861 17.420 1.00 95.62 473 LEU A O 1
ATOM 3773 N N . GLU A 1 474 ? -1.000 -18.273 18.478 1.00 94.31 474 GLU A N 1
ATOM 3774 C CA . GLU A 1 474 ? -0.594 -19.636 18.827 1.00 94.31 474 GLU A CA 1
ATOM 3775 C C . GLU A 1 474 ? -1.648 -20.337 19.689 1.00 94.31 474 GLU A C 1
ATOM 3777 O O . GLU A 1 474 ? -2.041 -21.467 19.397 1.00 94.31 474 GLU A O 1
ATOM 3782 N N . VAL A 1 475 ? -2.159 -19.662 20.722 1.00 92.31 475 VAL A N 1
ATOM 3783 C CA . VAL A 1 475 ? -3.234 -20.218 21.556 1.00 92.31 475 VAL A CA 1
ATOM 3784 C C . VAL A 1 475 ? -4.532 -20.334 20.760 1.00 92.31 475 VAL A C 1
ATOM 3786 O O . VAL A 1 475 ? -5.201 -21.363 20.833 1.00 92.31 475 VAL A O 1
ATOM 3789 N N . ALA A 1 476 ? -4.872 -19.328 19.951 1.00 91.38 476 ALA A N 1
ATOM 3790 C CA . ALA A 1 476 ? -6.072 -19.345 19.119 1.00 91.38 476 ALA A CA 1
ATOM 3791 C C . ALA A 1 476 ? -6.066 -20.513 18.118 1.00 91.38 476 ALA A C 1
ATOM 3793 O O . ALA A 1 476 ? -7.035 -21.272 18.055 1.00 91.38 476 ALA A O 1
ATOM 3794 N N . HIS A 1 477 ? -4.963 -20.716 17.392 1.00 91.56 477 HIS A N 1
ATOM 3795 C CA . HIS A 1 477 ? -4.788 -21.798 16.416 1.00 91.56 477 HIS A CA 1
ATOM 3796 C C . HIS A 1 477 ? -4.850 -23.191 17.061 1.00 91.56 477 HIS A C 1
ATOM 3798 O O . HIS A 1 477 ? -5.210 -24.144 16.376 1.00 91.56 477 HIS A O 1
ATOM 3804 N N . ASN A 1 478 ? -4.573 -23.304 18.366 1.00 86.31 478 ASN A N 1
ATOM 3805 C CA . ASN A 1 478 ? -4.516 -24.572 19.100 1.00 86.31 478 ASN A CA 1
ATOM 3806 C C . ASN A 1 478 ? -5.671 -24.805 20.099 1.00 86.31 478 ASN A C 1
ATOM 3808 O O . ASN A 1 478 ? -5.714 -25.863 20.725 1.00 86.31 478 ASN A O 1
ATOM 3812 N N . ALA A 1 479 ? -6.600 -23.856 20.274 1.00 78.56 479 ALA A N 1
ATOM 3813 C CA . ALA A 1 479 ? -7.608 -23.895 21.344 1.00 78.56 479 ALA A CA 1
ATOM 3814 C C . ALA A 1 479 ? -8.510 -25.152 21.324 1.00 78.56 479 ALA A C 1
ATOM 3816 O O . ALA A 1 479 ? -8.919 -25.630 22.379 1.00 78.56 479 ALA A O 1
ATOM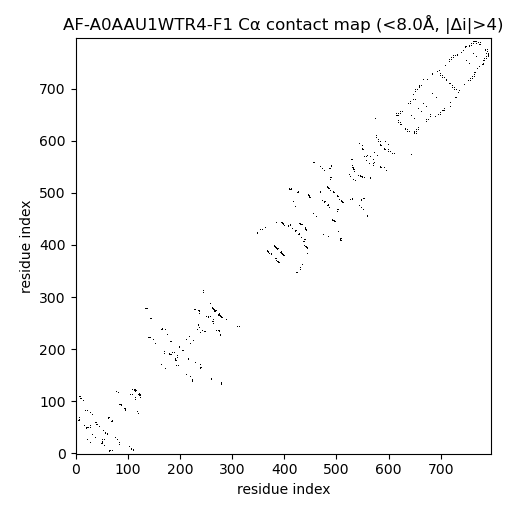 3817 N N . HIS A 1 480 ? -8.795 -25.709 20.137 1.00 67.00 480 HIS A N 1
ATOM 3818 C CA . HIS A 1 480 ? -9.597 -26.927 19.918 1.00 67.00 480 HIS A CA 1
ATOM 3819 C C . HIS A 1 480 ? -9.094 -27.678 18.671 1.00 67.00 480 HIS A C 1
ATOM 3821 O O . HIS A 1 480 ? -8.265 -27.145 17.942 1.00 67.00 480 HIS A O 1
ATOM 3827 N N . ALA A 1 481 ? -9.617 -28.880 18.377 1.00 54.34 481 ALA A N 1
ATOM 3828 C CA . ALA A 1 481 ? -9.125 -29.781 17.312 1.00 54.34 481 ALA A CA 1
ATOM 3829 C C . ALA A 1 481 ? -8.974 -29.168 15.897 1.00 54.34 481 ALA A C 1
ATOM 3831 O O . ALA A 1 481 ? -8.273 -29.743 15.071 1.00 54.34 481 ALA A O 1
ATOM 3832 N N . ASP A 1 482 ? -9.595 -28.016 15.628 1.00 60.03 482 ASP A N 1
ATOM 3833 C CA . ASP A 1 482 ? -9.495 -27.284 14.358 1.00 60.03 482 ASP A CA 1
ATOM 3834 C C . ASP A 1 482 ? -9.120 -25.784 14.514 1.00 60.03 482 ASP A C 1
ATOM 3836 O O . ASP A 1 482 ? -9.067 -25.077 13.507 1.00 60.03 482 ASP A O 1
ATOM 3840 N N . GLY A 1 483 ? -8.873 -25.291 15.740 1.00 77.25 483 GLY A N 1
ATOM 3841 C CA . GLY A 1 483 ? -8.403 -23.922 16.025 1.00 77.25 483 GLY A CA 1
ATOM 3842 C C . GLY A 1 483 ? -9.321 -22.751 15.623 1.00 77.25 483 GLY A C 1
ATOM 3843 O O . GLY A 1 483 ? -10.331 -22.904 14.935 1.00 77.25 483 GLY A O 1
ATOM 3844 N N . TRP A 1 484 ? -8.951 -21.540 16.047 1.00 87.56 484 TRP A N 1
ATOM 3845 C CA . TRP A 1 484 ? -9.549 -20.264 15.641 1.00 87.56 484 TRP A CA 1
ATOM 3846 C C . TRP A 1 484 ? -8.604 -19.503 14.712 1.00 87.56 484 TRP A C 1
ATOM 3848 O O . TRP A 1 484 ? -7.490 -19.190 15.107 1.00 87.56 484 TRP A O 1
ATOM 3858 N N . ILE A 1 485 ? -9.059 -19.145 13.508 1.00 89.38 485 ILE A N 1
ATOM 3859 C CA . ILE A 1 485 ? -8.285 -18.331 12.549 1.00 89.38 485 ILE A CA 1
ATOM 3860 C C . ILE A 1 485 ? -8.884 -16.925 12.508 1.00 89.38 485 ILE A C 1
ATOM 3862 O O . ILE A 1 485 ? -10.089 -16.796 12.261 1.00 89.38 485 ILE A O 1
ATOM 3866 N N . HIS A 1 486 ? -8.066 -15.894 12.726 1.00 91.31 486 HIS A N 1
ATOM 3867 C CA . HIS A 1 486 ? -8.513 -14.509 12.889 1.00 91.31 486 HIS A CA 1
ATOM 3868 C C . HIS A 1 486 ? -9.046 -13.888 11.593 1.00 91.31 486 HIS A C 1
ATOM 3870 O O . HIS A 1 486 ? -10.123 -13.289 11.602 1.00 91.31 486 HIS A O 1
ATOM 3876 N N . ARG A 1 487 ? -8.312 -14.033 10.480 1.00 89.38 487 ARG A N 1
ATOM 3877 C CA . ARG A 1 487 ? -8.654 -13.589 9.107 1.00 89.38 487 ARG A CA 1
ATOM 3878 C C . ARG A 1 487 ? -8.738 -12.080 8.873 1.00 89.38 487 ARG A C 1
ATOM 3880 O O . ARG A 1 487 ? -9.048 -11.659 7.765 1.00 89.38 487 ARG A O 1
ATOM 3887 N N . ASP A 1 488 ? -8.468 -11.276 9.893 1.00 89.62 488 ASP A N 1
ATOM 3888 C CA . ASP A 1 488 ? -8.539 -9.812 9.816 1.00 89.62 488 ASP A CA 1
ATOM 3889 C C . ASP A 1 488 ? -7.461 -9.155 10.688 1.00 89.62 488 ASP A C 1
ATOM 3891 O O . ASP A 1 488 ? -7.712 -8.218 11.447 1.00 89.62 488 ASP A O 1
ATOM 3895 N N . VAL A 1 489 ? -6.244 -9.703 10.629 1.00 94.12 489 VAL A N 1
ATOM 3896 C CA . VAL A 1 489 ? -5.079 -9.123 11.306 1.00 94.12 489 VAL A CA 1
ATOM 3897 C C . VAL A 1 489 ? -4.662 -7.861 10.551 1.00 94.12 489 VAL A C 1
ATOM 3899 O O . VAL A 1 489 ? -4.172 -7.939 9.426 1.00 94.12 489 VAL A O 1
ATOM 3902 N N . LYS A 1 490 ? -4.863 -6.696 11.172 1.00 93.31 490 LYS A N 1
ATOM 3903 C CA . LYS A 1 490 ? -4.534 -5.372 10.622 1.00 93.31 490 LYS A CA 1
ATOM 3904 C C . LYS A 1 490 ? -4.210 -4.369 11.737 1.00 93.31 490 LYS A C 1
ATOM 3906 O O . LYS A 1 490 ? -4.650 -4.580 12.869 1.00 93.31 490 LYS A O 1
ATOM 3911 N N . PRO A 1 491 ? -3.528 -3.249 11.436 1.00 94.38 491 PRO A N 1
ATOM 3912 C CA . PRO A 1 491 ? -3.102 -2.273 12.440 1.00 94.38 491 PRO A CA 1
ATOM 3913 C C . PRO A 1 491 ? -4.228 -1.736 13.337 1.00 94.38 491 PRO A C 1
ATOM 3915 O O . PRO A 1 491 ? -4.053 -1.658 14.551 1.00 94.38 491 PRO A O 1
ATOM 3918 N N . SER A 1 492 ? -5.414 -1.453 12.784 1.00 90.50 492 SER A N 1
ATOM 3919 C CA . SER A 1 492 ? -6.555 -0.938 13.561 1.00 90.50 492 SER A CA 1
ATOM 3920 C C . SER A 1 492 ? -7.104 -1.918 14.608 1.00 90.50 492 SER A C 1
ATOM 3922 O O . SER A 1 492 ? -7.824 -1.503 15.514 1.00 90.50 492 SER A O 1
ATOM 3924 N N . ASN A 1 493 ? -6.807 -3.214 14.467 1.00 94.12 493 ASN A N 1
ATOM 3925 C CA . ASN A 1 493 ? -7.271 -4.280 15.361 1.00 94.12 493 ASN A CA 1
ATOM 3926 C C . ASN A 1 493 ? -6.229 -4.630 16.437 1.00 94.12 493 ASN A C 1
ATOM 3928 O O . ASN A 1 493 ? -6.489 -5.456 17.312 1.00 94.12 493 ASN A O 1
ATOM 3932 N N . ILE A 1 494 ? -5.051 -4.005 16.387 1.00 96.75 494 ILE A N 1
ATOM 3933 C CA . ILE A 1 494 ? -3.948 -4.231 17.317 1.00 96.75 494 ILE A CA 1
ATOM 3934 C C . ILE A 1 494 ? -3.923 -3.054 18.288 1.00 96.75 494 ILE A C 1
ATOM 3936 O O . ILE A 1 494 ? -3.629 -1.922 17.909 1.00 96.75 494 ILE A O 1
ATOM 3940 N N . LEU A 1 495 ? -4.286 -3.311 19.540 1.00 95.38 495 LEU A N 1
ATOM 3941 C CA . LEU A 1 495 ? -4.501 -2.290 20.560 1.00 95.38 495 LEU A CA 1
ATOM 3942 C C . LEU A 1 495 ? -3.356 -2.284 21.569 1.00 95.38 495 LEU A C 1
ATOM 3944 O O . LEU A 1 495 ? -2.912 -3.339 22.021 1.00 95.38 495 LEU A O 1
ATOM 3948 N N . TYR A 1 496 ? -2.918 -1.095 21.972 1.00 94.00 496 TYR A N 1
ATOM 3949 C CA . TYR A 1 496 ? -1.972 -0.926 23.067 1.00 94.00 496 TYR A CA 1
ATOM 3950 C C . TYR A 1 496 ? -2.729 -0.686 24.377 1.00 94.00 496 TYR A C 1
ATOM 3952 O O . TYR A 1 496 ? -3.456 0.303 24.540 1.00 94.00 496 TYR A O 1
ATOM 3960 N N . LEU A 1 497 ? -2.581 -1.623 25.311 1.00 90.38 497 LEU A N 1
ATOM 3961 C CA . LEU A 1 497 ? -3.308 -1.678 26.575 1.00 90.38 497 LEU A CA 1
ATOM 3962 C C . LEU A 1 497 ? -2.343 -2.014 27.709 1.00 90.38 497 LEU A C 1
ATOM 3964 O O . LEU A 1 497 ? -1.747 -3.091 27.720 1.00 90.38 497 LEU A O 1
ATOM 3968 N N . GLU A 1 498 ? -2.234 -1.113 28.688 1.00 85.75 498 GLU A N 1
ATOM 3969 C CA . GLU A 1 498 ? -1.449 -1.331 29.915 1.00 85.75 498 GLU A CA 1
ATOM 3970 C C . GLU A 1 498 ? 0.010 -1.738 29.626 1.00 85.75 498 GLU A C 1
ATOM 3972 O O . GLU A 1 498 ? 0.557 -2.649 30.246 1.00 85.75 498 GLU A O 1
ATOM 3977 N N . GLY A 1 499 ? 0.634 -1.076 28.646 1.00 87.00 499 GLY A N 1
ATOM 3978 C CA . GLY A 1 499 ? 2.029 -1.323 28.278 1.00 87.00 499 GLY A CA 1
ATOM 3979 C C . GLY A 1 499 ? 2.256 -2.533 27.365 1.00 87.00 499 GLY A C 1
ATOM 3980 O O . GLY A 1 499 ? 3.403 -2.926 27.180 1.00 87.00 499 GLY A O 1
ATOM 3981 N N . ARG A 1 500 ? 1.200 -3.159 26.821 1.00 91.62 500 ARG A N 1
ATOM 3982 C CA . ARG A 1 500 ? 1.318 -4.349 25.960 1.00 91.62 500 ARG A CA 1
ATOM 3983 C C . ARG A 1 500 ? 0.420 -4.272 24.733 1.00 91.62 500 ARG A C 1
ATOM 3985 O O . ARG A 1 500 ? -0.697 -3.758 24.799 1.00 91.62 500 ARG A O 1
ATOM 3992 N N . TRP A 1 501 ? 0.888 -4.866 23.640 1.00 96.69 501 TRP A N 1
ATOM 3993 C CA . TRP A 1 501 ? 0.097 -5.091 22.434 1.00 96.69 501 TRP A CA 1
ATOM 3994 C C . TRP A 1 501 ? -0.891 -6.241 22.629 1.00 96.69 501 TRP A C 1
ATOM 3996 O O . TRP A 1 501 ? -0.532 -7.301 23.151 1.00 96.69 501 TRP A O 1
ATOM 4006 N N . ARG A 1 502 ? -2.142 -6.028 22.216 1.00 96.25 502 ARG A N 1
ATOM 4007 C CA . ARG A 1 502 ? -3.220 -7.017 22.279 1.00 96.25 502 ARG A CA 1
ATOM 4008 C C . ARG A 1 502 ? -4.024 -7.031 20.981 1.00 96.25 502 ARG A C 1
ATOM 4010 O O . ARG A 1 502 ? -4.324 -5.974 20.433 1.00 96.25 502 ARG A O 1
ATOM 4017 N N . LEU A 1 503 ? -4.407 -8.214 20.516 1.00 96.06 503 LEU A N 1
ATOM 4018 C CA . LEU A 1 503 ? -5.201 -8.406 19.303 1.00 96.06 503 LEU A CA 1
ATOM 4019 C C . LEU A 1 503 ? -6.702 -8.445 19.628 1.00 96.06 503 LEU A C 1
ATOM 4021 O O . LEU A 1 503 ? -7.150 -9.232 20.471 1.00 96.06 503 LEU A O 1
ATOM 4025 N N . GLY A 1 504 ? -7.473 -7.585 18.966 1.00 91.62 504 GLY A N 1
ATOM 4026 C CA . GLY A 1 504 ? -8.927 -7.484 19.089 1.00 91.62 504 GLY A CA 1
ATOM 4027 C C . GLY A 1 504 ? -9.663 -7.712 17.765 1.00 91.62 504 GLY A C 1
ATOM 4028 O O . GLY A 1 504 ? -9.055 -7.967 16.739 1.00 91.62 504 GLY A O 1
ATOM 4029 N N . ASP A 1 505 ? -10.990 -7.571 17.807 1.00 85.50 505 ASP A N 1
ATOM 4030 C CA . ASP A 1 505 ? -11.910 -7.705 16.660 1.00 85.50 505 ASP A CA 1
ATOM 4031 C C . ASP A 1 505 ? -11.961 -9.098 15.995 1.00 85.50 505 ASP A C 1
ATOM 4033 O O . ASP A 1 505 ? -11.719 -9.294 14.806 1.00 85.50 505 ASP A O 1
ATOM 4037 N N . TRP A 1 506 ? -12.392 -10.085 16.781 1.00 83.75 506 TRP A N 1
ATOM 4038 C CA . TRP A 1 506 ? -12.531 -11.496 16.394 1.00 83.75 506 TRP A CA 1
ATOM 4039 C C . TRP A 1 506 ? -13.852 -11.804 15.643 1.00 83.75 506 TRP A C 1
ATOM 4041 O O . TRP A 1 506 ? -14.326 -12.942 15.600 1.00 83.75 506 TRP A O 1
ATOM 4051 N N . GLY A 1 507 ? -14.495 -10.796 15.039 1.00 66.44 507 GLY A N 1
ATOM 4052 C CA . GLY A 1 507 ? -15.826 -10.917 14.421 1.00 66.44 507 GLY A CA 1
ATOM 4053 C C . GLY A 1 507 ? -15.867 -11.723 13.118 1.00 66.44 507 GLY A C 1
ATOM 4054 O O . GLY A 1 507 ? -16.932 -12.215 12.714 1.00 66.44 507 GLY A O 1
ATOM 4055 N N . VAL A 1 508 ? -14.717 -11.895 12.464 1.00 58.50 508 VAL A N 1
ATOM 4056 C CA . VAL A 1 508 ? -14.577 -12.551 11.149 1.00 58.50 508 VAL A CA 1
ATOM 4057 C C . VAL A 1 508 ? -14.003 -13.977 11.252 1.00 58.50 508 VAL A C 1
ATOM 4059 O O . VAL A 1 508 ? -13.746 -14.641 10.250 1.00 58.50 508 VAL A O 1
ATOM 4062 N N . VAL A 1 509 ? -13.887 -14.487 12.477 1.00 64.19 509 VAL A N 1
ATOM 4063 C CA . VAL A 1 509 ? -13.285 -15.783 12.810 1.00 64.19 509 VAL A CA 1
ATOM 4064 C C . VAL A 1 509 ? -14.129 -16.972 12.326 1.00 64.19 509 VAL A C 1
ATOM 4066 O O . VAL A 1 509 ? -15.355 -16.887 12.190 1.00 64.19 509 VAL A O 1
ATOM 4069 N N . ARG A 1 510 ? -13.484 -18.119 12.073 1.00 64.88 510 ARG A N 1
ATOM 4070 C CA . ARG A 1 510 ? -14.134 -19.371 11.641 1.00 64.88 510 ARG A CA 1
ATOM 4071 C C . ARG A 1 510 ? -14.099 -20.452 12.722 1.00 64.88 510 ARG A C 1
ATOM 4073 O O . ARG A 1 510 ? -13.083 -20.628 13.375 1.00 64.88 510 ARG A O 1
ATOM 4080 N N . ARG A 1 511 ? -15.202 -21.210 12.820 1.00 53.53 511 ARG A N 1
ATOM 4081 C CA . ARG A 1 511 ? -15.320 -22.440 13.615 1.00 53.53 511 ARG A CA 1
ATOM 4082 C C . ARG A 1 511 ? -14.602 -23.656 12.982 1.00 53.53 511 ARG A C 1
ATOM 4084 O O . ARG A 1 511 ? -14.444 -23.708 11.756 1.00 53.53 511 ARG A O 1
ATOM 4091 N N . PRO A 1 512 ? -14.289 -24.668 13.806 1.00 43.50 512 PRO A N 1
ATOM 4092 C CA . PRO A 1 512 ? -13.877 -26.015 13.411 1.00 43.50 512 PRO A CA 1
ATOM 4093 C C . PRO A 1 512 ? -14.587 -26.652 12.196 1.00 43.50 512 PRO A C 1
ATOM 4095 O O . PRO A 1 512 ? -15.762 -26.370 11.926 1.00 43.50 512 PRO A O 1
ATOM 4098 N N . ARG A 1 513 ? -13.894 -27.533 11.451 1.00 40.12 513 ARG A N 1
ATOM 4099 C CA . ARG A 1 513 ? -14.472 -28.327 10.348 1.00 40.12 513 ARG A CA 1
ATOM 4100 C C . ARG A 1 513 ? -15.521 -29.290 10.937 1.00 40.12 513 ARG A C 1
ATOM 4102 O O . ARG A 1 513 ? -15.233 -30.082 11.820 1.00 40.12 513 ARG A O 1
ATOM 4109 N N . GLY A 1 514 ? -16.760 -29.233 10.432 1.00 39.16 514 GLY A N 1
ATOM 4110 C CA . GLY A 1 514 ? -17.833 -30.173 10.805 1.00 39.16 514 GLY A CA 1
ATOM 4111 C C . GLY A 1 514 ? -18.987 -29.614 11.653 1.00 39.16 514 GLY A C 1
ATOM 4112 O O . GLY A 1 514 ? -19.895 -30.370 11.985 1.00 39.16 514 GLY A O 1
ATOM 4113 N N . GLN A 1 515 ? -19.013 -28.311 11.968 1.00 40.25 515 GLN A N 1
ATOM 4114 C CA . GLN A 1 515 ? -20.120 -27.666 12.710 1.00 40.25 515 GLN A CA 1
ATOM 4115 C C . GLN A 1 515 ? -20.762 -26.463 11.987 1.00 40.25 515 GLN A C 1
ATOM 4117 O O . GLN A 1 515 ? -21.250 -25.523 12.619 1.00 40.25 515 GLN A O 1
ATOM 4122 N N . THR A 1 516 ? -20.771 -26.454 10.653 1.00 37.34 516 THR A N 1
ATOM 4123 C CA . THR A 1 516 ? -21.380 -25.375 9.860 1.00 37.34 516 THR A CA 1
ATOM 4124 C C . THR A 1 516 ? -22.752 -25.780 9.326 1.00 37.34 516 THR A C 1
ATOM 4126 O O . THR A 1 516 ? -22.851 -26.522 8.357 1.00 37.34 516 THR A O 1
ATOM 4129 N N . THR A 1 517 ? -23.830 -25.237 9.895 1.00 33.06 517 THR A N 1
ATOM 4130 C CA . THR A 1 517 ? -25.104 -25.109 9.173 1.00 33.06 517 THR A CA 1
ATOM 4131 C C . THR A 1 517 ? -25.055 -23.845 8.321 1.00 33.06 517 THR A C 1
ATOM 4133 O O . THR A 1 517 ? -25.267 -22.758 8.857 1.00 33.06 517 THR A O 1
ATOM 4136 N N . SER A 1 518 ? -24.731 -23.995 7.030 1.00 34.28 518 SER A N 1
ATOM 4137 C CA . SER A 1 518 ? -25.218 -23.240 5.850 1.00 34.28 518 SER A CA 1
ATOM 4138 C C . SER A 1 518 ? -24.145 -23.077 4.759 1.00 34.28 518 SER A C 1
ATOM 4140 O O . SER A 1 518 ? -23.170 -22.351 4.920 1.00 34.28 518 SER A O 1
ATOM 4142 N N . ASP A 1 519 ? -24.393 -23.707 3.608 1.00 33.78 519 ASP A N 1
ATOM 4143 C CA . ASP A 1 519 ? -23.587 -23.675 2.375 1.00 33.78 519 ASP A CA 1
ATOM 4144 C C . ASP A 1 519 ? -23.836 -22.419 1.506 1.00 33.78 519 ASP A C 1
ATOM 4146 O O . ASP A 1 519 ? -23.854 -22.498 0.278 1.00 33.78 519 ASP A O 1
ATOM 4150 N N . ARG A 1 520 ? -24.136 -21.252 2.099 1.00 31.58 520 ARG A N 1
ATOM 4151 C CA . ARG A 1 520 ? -24.723 -20.123 1.337 1.00 31.58 520 ARG A CA 1
ATOM 4152 C C . ARG A 1 520 ? -24.118 -18.732 1.528 1.00 31.58 520 ARG A C 1
ATOM 4154 O O . ARG A 1 520 ? -24.710 -17.766 1.060 1.00 31.58 520 ARG A O 1
ATOM 4161 N N . THR A 1 521 ? -22.924 -18.601 2.096 1.00 34.31 521 THR A N 1
ATOM 4162 C CA . THR A 1 521 ? -22.271 -17.286 2.240 1.00 34.31 521 THR A CA 1
ATOM 4163 C C . THR A 1 521 ? -20.889 -17.276 1.587 1.00 34.31 521 THR A C 1
ATOM 4165 O O . THR A 1 521 ? -19.873 -17.383 2.264 1.00 34.31 521 THR A O 1
ATOM 4168 N N . ARG A 1 522 ? -20.851 -17.105 0.256 1.00 32.03 522 ARG A N 1
ATOM 4169 C CA . ARG A 1 522 ? -19.674 -16.606 -0.486 1.00 32.03 522 ARG A CA 1
ATOM 4170 C C . ARG A 1 522 ? -19.518 -15.094 -0.239 1.00 32.03 522 ARG A C 1
ATOM 4172 O O . ARG A 1 522 ? -19.631 -14.301 -1.160 1.00 32.03 522 ARG A O 1
ATOM 4179 N N . ALA A 1 523 ? -19.378 -14.688 1.021 1.00 39.03 523 ALA A N 1
ATOM 4180 C CA . ALA A 1 523 ? -19.015 -13.315 1.355 1.00 39.03 523 ALA A CA 1
ATOM 4181 C C . ALA A 1 523 ? -17.497 -13.273 1.526 1.00 39.03 523 ALA A C 1
ATOM 4183 O O . ALA A 1 523 ? -16.957 -14.064 2.303 1.00 39.03 523 ALA A O 1
ATOM 4184 N N . GLU A 1 524 ? -16.835 -12.387 0.790 1.00 49.81 524 GLU A N 1
ATOM 4185 C CA . GLU A 1 524 ? -15.414 -12.084 0.948 1.00 49.81 524 GLU A CA 1
ATOM 4186 C C . GLU A 1 524 ? -15.122 -11.691 2.408 1.00 49.81 524 GLU A C 1
ATOM 4188 O O . GLU A 1 524 ? -15.944 -11.073 3.096 1.00 49.81 524 GLU A O 1
ATOM 4193 N N . VAL A 1 525 ? -13.993 -12.165 2.939 1.00 52.75 525 VAL A N 1
ATOM 4194 C CA . VAL A 1 525 ? -13.654 -12.102 4.366 1.00 52.75 525 VAL A CA 1
ATOM 4195 C C . VAL A 1 525 ? -12.250 -11.530 4.534 1.00 52.75 525 VAL A C 1
ATOM 4197 O O . VAL A 1 525 ? -11.285 -12.139 4.086 1.00 52.75 525 VAL A O 1
ATOM 4200 N N . GLY A 1 526 ? -12.155 -10.414 5.261 1.00 55.78 526 GLY A N 1
ATOM 4201 C CA . GLY A 1 526 ? -10.903 -9.739 5.613 1.00 55.78 526 GLY A CA 1
ATOM 4202 C C . GLY A 1 526 ? -10.886 -8.280 5.151 1.00 55.78 526 GLY A C 1
ATOM 4203 O O . GLY A 1 526 ? -11.813 -7.831 4.482 1.00 55.78 526 GLY A O 1
ATOM 4204 N N . THR A 1 527 ? -9.865 -7.525 5.555 1.00 72.00 527 THR A N 1
ATOM 4205 C CA . THR A 1 527 ? -9.654 -6.134 5.123 1.00 72.00 527 THR A CA 1
ATOM 4206 C C . THR A 1 527 ? -8.689 -6.066 3.948 1.00 72.00 527 THR A C 1
ATOM 4208 O O . THR A 1 527 ? -7.601 -6.653 4.005 1.00 72.00 527 THR A O 1
ATOM 4211 N N . ASP A 1 528 ? -9.059 -5.298 2.925 1.00 72.62 528 ASP A N 1
ATOM 4212 C CA . ASP A 1 528 ? -8.259 -5.104 1.719 1.00 72.62 528 ASP A CA 1
ATOM 4213 C C . ASP A 1 528 ? -6.829 -4.684 2.038 1.00 72.62 528 ASP A C 1
ATOM 4215 O O . ASP A 1 528 ? -6.554 -3.860 2.914 1.00 72.62 528 ASP A O 1
ATOM 4219 N N . GLY A 1 529 ? -5.890 -5.310 1.334 1.00 80.31 529 GLY A N 1
ATOM 4220 C CA . GLY A 1 529 ? -4.468 -5.075 1.528 1.00 80.31 529 GLY A CA 1
ATOM 4221 C C . GLY A 1 529 ? -3.828 -5.883 2.655 1.00 80.31 529 GLY A C 1
ATOM 4222 O O . GLY A 1 529 ? -2.665 -6.246 2.504 1.00 80.31 529 GLY A O 1
ATOM 4223 N N . PHE A 1 530 ? -4.536 -6.228 3.733 1.00 89.06 530 PHE A N 1
ATOM 4224 C CA . PHE A 1 530 ? -3.983 -7.023 4.845 1.00 89.06 530 PHE A CA 1
ATOM 4225 C C . PHE A 1 530 ? -4.388 -8.498 4.793 1.00 89.06 530 PHE A C 1
ATOM 4227 O O . PHE A 1 530 ? -3.612 -9.366 5.195 1.00 89.06 530 PHE A O 1
ATOM 4234 N N . ALA A 1 531 ? -5.581 -8.787 4.280 1.00 88.94 531 ALA A N 1
ATOM 4235 C CA . ALA A 1 531 ? -6.102 -10.139 4.164 1.00 88.94 531 ALA A CA 1
ATOM 4236 C C . ALA A 1 531 ? -5.317 -10.985 3.149 1.00 88.94 531 ALA A C 1
ATOM 4238 O O . ALA A 1 531 ? -4.891 -10.505 2.095 1.00 88.94 531 ALA A O 1
ATOM 4239 N N . ALA A 1 532 ? -5.142 -12.267 3.472 1.00 89.12 532 ALA A N 1
ATOM 4240 C CA . ALA A 1 532 ? -4.448 -13.209 2.608 1.00 89.12 532 ALA A CA 1
ATOM 4241 C C . ALA A 1 532 ? -5.236 -13.467 1.307 1.00 89.12 532 ALA A C 1
ATOM 4243 O O . ALA A 1 532 ? -6.459 -13.615 1.375 1.00 89.12 532 ALA A O 1
ATOM 4244 N N . PRO A 1 533 ? -4.582 -13.568 0.131 1.00 85.88 533 PRO A N 1
ATOM 4245 C CA . PRO A 1 533 ? -5.273 -13.687 -1.155 1.00 85.88 533 PRO A CA 1
ATOM 4246 C C . PRO A 1 533 ? -6.265 -14.850 -1.245 1.00 85.88 533 PRO A C 1
ATOM 4248 O O . PRO A 1 533 ? -7.325 -14.737 -1.856 1.00 85.88 533 PRO A O 1
ATOM 4251 N N . GLU A 1 534 ? -5.953 -15.969 -0.597 1.00 85.19 534 GLU A N 1
ATOM 4252 C CA . GLU A 1 534 ? -6.816 -17.143 -0.564 1.00 85.19 534 GLU A CA 1
ATOM 4253 C C . GLU A 1 534 ? -8.145 -16.916 0.176 1.00 85.19 534 GLU A C 1
ATOM 4255 O O . GLU A 1 534 ? -9.099 -17.653 -0.072 1.00 85.19 534 GLU A O 1
ATOM 4260 N N . LEU A 1 535 ? -8.249 -15.892 1.037 1.00 81.94 535 LEU A N 1
ATOM 4261 C CA . LEU A 1 535 ? -9.496 -15.552 1.728 1.00 81.94 535 LEU A CA 1
ATOM 4262 C C . LEU A 1 535 ? -10.570 -15.022 0.770 1.00 81.94 535 LEU A C 1
ATOM 4264 O O . LEU A 1 535 ? -11.754 -15.221 1.030 1.00 81.94 535 LEU A O 1
ATOM 4268 N N . PHE A 1 536 ? -10.170 -14.426 -0.353 1.00 74.62 536 PHE A N 1
ATOM 4269 C CA . PHE A 1 536 ? -11.082 -13.913 -1.379 1.00 74.62 536 PHE A CA 1
ATOM 4270 C C . PHE A 1 536 ? -11.511 -15.008 -2.365 1.00 74.62 536 PHE A C 1
ATOM 4272 O O . PHE A 1 536 ? -12.633 -15.015 -2.856 1.00 74.62 536 PHE A O 1
ATOM 4279 N N . ILE A 1 537 ? -10.643 -15.996 -2.609 1.00 71.31 537 ILE A N 1
ATOM 4280 C CA . ILE A 1 537 ? -10.930 -17.115 -3.522 1.00 71.31 537 ILE A CA 1
ATOM 4281 C C . ILE A 1 537 ? -11.764 -18.189 -2.817 1.00 71.31 537 ILE A C 1
ATOM 4283 O O . ILE A 1 537 ? -12.763 -18.681 -3.345 1.00 71.31 537 ILE A O 1
ATOM 4287 N N . ASN A 1 538 ? -11.326 -18.596 -1.625 1.00 66.94 538 ASN A N 1
ATOM 4288 C CA . ASN A 1 538 ? -11.958 -19.655 -0.858 1.00 66.94 538 ASN A CA 1
ATOM 4289 C C . ASN A 1 538 ? -11.728 -19.451 0.646 1.00 66.94 538 ASN A C 1
ATOM 4291 O O . ASN A 1 538 ? -10.956 -20.162 1.296 1.00 66.94 538 ASN A O 1
ATOM 4295 N N . ALA A 1 539 ? -12.489 -18.519 1.228 1.00 62.84 539 ALA A N 1
ATOM 4296 C CA . ALA A 1 539 ? -12.517 -18.269 2.669 1.00 62.84 539 ALA A CA 1
ATOM 4297 C C . ALA A 1 539 ? -12.797 -19.531 3.516 1.00 62.84 539 ALA A C 1
ATOM 4299 O O . ALA A 1 539 ? -12.561 -19.530 4.731 1.00 62.84 539 ALA A O 1
ATOM 4300 N N . HIS A 1 540 ? -13.328 -20.610 2.927 1.00 61.66 540 HIS A N 1
ATOM 4301 C CA . HIS A 1 540 ? -13.617 -21.856 3.634 1.00 61.66 540 HIS A CA 1
ATOM 4302 C C . HIS A 1 540 ? -12.393 -22.765 3.829 1.00 61.66 540 HIS A C 1
ATOM 4304 O O . HIS A 1 540 ? -12.474 -23.663 4.662 1.00 61.66 540 HIS A O 1
ATOM 4310 N N . ASP A 1 541 ? -11.259 -22.518 3.180 1.00 67.81 541 ASP A N 1
ATOM 4311 C CA . ASP A 1 541 ? -10.047 -23.339 3.351 1.00 67.81 541 ASP A CA 1
ATOM 4312 C C . ASP A 1 541 ? -8.869 -22.579 3.971 1.00 67.81 541 ASP A C 1
ATOM 4314 O O . ASP A 1 541 ? -7.739 -23.058 3.948 1.00 67.81 541 ASP A O 1
ATOM 4318 N N . ALA A 1 542 ? -9.133 -21.415 4.577 1.00 76.12 542 ALA A N 1
ATOM 4319 C CA . ALA A 1 542 ? -8.109 -20.663 5.296 1.00 76.12 542 ALA A CA 1
ATOM 4320 C C . ALA A 1 542 ? -7.453 -21.519 6.391 1.00 76.12 542 ALA A C 1
ATOM 4322 O O . ALA A 1 542 ? -8.148 -22.202 7.147 1.00 76.12 542 ALA A O 1
ATOM 4323 N N . THR A 1 543 ? -6.132 -21.421 6.489 1.00 87.94 543 THR A N 1
ATOM 4324 C CA . THR A 1 543 ? -5.269 -22.081 7.478 1.00 87.94 543 THR A CA 1
ATOM 4325 C C . THR A 1 543 ? -4.610 -21.022 8.378 1.00 87.94 543 THR A C 1
ATOM 4327 O O . THR A 1 543 ? -4.718 -19.829 8.076 1.00 87.94 543 THR A O 1
ATOM 4330 N N . PRO A 1 544 ? -3.896 -21.402 9.456 1.00 92.12 544 PRO A N 1
ATOM 4331 C CA . PRO A 1 544 ? -3.053 -20.475 10.224 1.00 92.12 544 PRO A CA 1
ATOM 4332 C C . PRO A 1 544 ? -2.121 -19.595 9.369 1.00 92.12 544 PRO A C 1
ATOM 4334 O O . PRO A 1 544 ? -1.863 -18.441 9.714 1.00 92.12 544 PRO A O 1
ATOM 4337 N N . ALA A 1 545 ? -1.695 -20.088 8.198 1.00 93.69 545 ALA A N 1
ATOM 4338 C CA . ALA A 1 545 ? -0.883 -19.343 7.236 1.00 93.69 545 ALA A CA 1
ATOM 4339 C C . ALA A 1 545 ? -1.565 -18.067 6.686 1.00 93.69 545 ALA A C 1
ATOM 4341 O O . ALA A 1 545 ? -0.880 -17.184 6.162 1.00 93.69 545 ALA A O 1
ATOM 4342 N N . ALA A 1 546 ? -2.893 -17.941 6.805 1.00 93.00 546 ALA A N 1
ATOM 4343 C CA . ALA A 1 546 ? -3.622 -16.721 6.460 1.00 93.00 546 ALA A CA 1
ATOM 4344 C C . ALA A 1 546 ? -3.412 -15.608 7.505 1.00 93.00 546 ALA A C 1
ATOM 4346 O O . ALA A 1 546 ? -3.227 -14.448 7.140 1.00 93.00 546 ALA A O 1
ATOM 4347 N N . ASP A 1 547 ? -3.374 -15.949 8.798 1.00 95.19 547 ASP A N 1
ATOM 4348 C CA . ASP A 1 547 ? -3.079 -14.973 9.857 1.00 95.19 547 ASP A CA 1
ATOM 4349 C C . ASP A 1 547 ? -1.604 -14.560 9.819 1.00 95.19 547 ASP A C 1
ATOM 4351 O O . ASP A 1 547 ? -1.291 -13.381 9.970 1.00 95.19 547 ASP A O 1
ATOM 4355 N N . ILE A 1 548 ? -0.703 -15.506 9.526 1.00 97.25 548 ILE A N 1
ATOM 4356 C CA . ILE A 1 548 ? 0.731 -15.243 9.310 1.00 97.25 548 ILE A CA 1
ATOM 4357 C C . ILE A 1 548 ? 0.940 -14.257 8.156 1.00 97.25 548 ILE A C 1
ATOM 4359 O O . ILE A 1 548 ? 1.767 -13.352 8.269 1.00 97.25 548 ILE A O 1
ATOM 4363 N N . TYR A 1 549 ? 0.158 -14.372 7.079 1.00 96.00 549 TYR A N 1
ATOM 4364 C CA . TYR A 1 549 ? 0.165 -13.376 6.008 1.00 96.00 549 TYR A CA 1
ATOM 4365 C C . TYR A 1 549 ? -0.248 -11.995 6.520 1.00 96.00 549 TYR A C 1
ATOM 4367 O O . TYR A 1 549 ? 0.462 -11.025 6.263 1.00 96.00 549 TYR A O 1
ATOM 4375 N N . GLY A 1 550 ? -1.337 -11.900 7.289 1.00 95.81 550 GLY A N 1
ATOM 4376 C CA . GLY A 1 550 ? -1.778 -10.637 7.891 1.00 95.81 550 GLY A CA 1
ATOM 4377 C C . GLY A 1 550 ? -0.716 -10.006 8.799 1.00 95.81 550 GLY A C 1
ATOM 4378 O O . GLY A 1 550 ? -0.423 -8.818 8.667 1.00 95.81 550 GLY A O 1
ATOM 4379 N N . VAL A 1 551 ? -0.045 -10.805 9.639 1.00 98.06 551 VAL A N 1
ATOM 4380 C CA . VAL A 1 551 ? 1.120 -10.369 10.435 1.00 98.06 551 VAL A CA 1
ATOM 4381 C C . VAL A 1 551 ? 2.250 -9.872 9.522 1.00 98.06 551 VAL A C 1
ATOM 4383 O O . VAL A 1 551 ? 2.806 -8.799 9.751 1.00 98.06 551 VAL A O 1
ATOM 4386 N N . GLY A 1 552 ? 2.541 -10.596 8.437 1.00 97.19 552 GLY A N 1
ATOM 4387 C CA . GLY A 1 552 ? 3.471 -10.188 7.381 1.00 97.19 552 GLY A CA 1
ATOM 4388 C C . GLY A 1 552 ? 3.161 -8.816 6.786 1.00 97.19 552 GLY A C 1
ATOM 4389 O O . GLY A 1 552 ? 4.057 -7.989 6.616 1.00 97.19 552 GLY A O 1
ATOM 4390 N N . ARG A 1 553 ? 1.884 -8.544 6.511 1.00 96.25 553 ARG A N 1
ATOM 4391 C CA . ARG A 1 553 ? 1.423 -7.260 5.967 1.00 96.25 553 ARG A CA 1
ATOM 4392 C C . ARG A 1 553 ? 1.480 -6.136 6.996 1.00 96.25 553 ARG A C 1
ATOM 4394 O O . ARG A 1 553 ? 1.808 -5.017 6.615 1.00 96.25 553 ARG A O 1
ATOM 4401 N N . VAL A 1 554 ? 1.246 -6.420 8.279 1.00 97.25 554 VAL A N 1
ATOM 4402 C CA . VAL A 1 554 ? 1.472 -5.458 9.374 1.00 97.25 554 VAL A CA 1
ATOM 4403 C C . VAL A 1 554 ? 2.954 -5.087 9.474 1.00 97.25 554 VAL A C 1
ATOM 4405 O O . VAL A 1 554 ? 3.269 -3.901 9.530 1.00 97.25 554 VAL A O 1
ATOM 4408 N N . MET A 1 555 ? 3.865 -6.065 9.409 1.00 97.38 555 MET A N 1
ATOM 4409 C CA . MET A 1 555 ? 5.312 -5.803 9.382 1.00 97.38 555 MET A CA 1
ATOM 4410 C C . MET A 1 555 ? 5.711 -4.948 8.171 1.00 97.38 555 MET A C 1
ATOM 4412 O O . MET A 1 555 ? 6.408 -3.946 8.322 1.00 97.38 555 MET A O 1
ATOM 4416 N N . ALA A 1 556 ? 5.226 -5.299 6.974 1.00 95.12 556 ALA A N 1
ATOM 4417 C CA . ALA A 1 556 ? 5.481 -4.532 5.755 1.00 95.12 556 ALA A CA 1
ATOM 4418 C C . ALA A 1 556 ? 4.994 -3.079 5.882 1.00 95.12 556 ALA A C 1
ATOM 4420 O O . ALA A 1 556 ? 5.741 -2.149 5.588 1.00 95.12 556 ALA A O 1
ATOM 4421 N N . TRP A 1 557 ? 3.762 -2.882 6.356 1.00 95.56 557 TRP A N 1
ATOM 4422 C CA . TRP A 1 557 ? 3.143 -1.569 6.557 1.00 95.56 557 TRP A CA 1
ATOM 4423 C C . TRP A 1 557 ? 3.891 -0.699 7.577 1.00 95.56 557 TRP A C 1
ATOM 4425 O O . TRP A 1 557 ? 4.025 0.512 7.371 1.00 95.56 557 TRP A O 1
ATOM 4435 N N . ALA A 1 558 ? 4.362 -1.299 8.674 1.00 95.38 558 ALA A N 1
ATOM 4436 C CA . ALA A 1 558 ? 5.093 -0.589 9.719 1.00 95.38 558 ALA A CA 1
ATOM 4437 C C . ALA A 1 558 ? 6.442 -0.071 9.199 1.00 95.38 558 ALA A C 1
ATOM 4439 O O . ALA A 1 558 ? 6.779 1.093 9.402 1.00 95.38 558 ALA A O 1
ATOM 4440 N N . LEU A 1 559 ? 7.174 -0.917 8.469 1.00 94.56 559 LEU A N 1
ATOM 4441 C CA . LEU A 1 559 ? 8.535 -0.627 8.020 1.00 94.56 559 LEU A CA 1
ATOM 4442 C C . LEU A 1 559 ? 8.605 0.245 6.760 1.00 94.56 559 LEU A C 1
ATOM 4444 O O . LEU A 1 559 ? 9.519 1.054 6.630 1.00 94.56 559 LEU A O 1
ATOM 4448 N N . THR A 1 560 ? 7.679 0.069 5.815 1.00 90.50 560 THR A N 1
ATOM 4449 C CA . THR A 1 560 ? 7.734 0.780 4.520 1.00 90.50 560 THR A CA 1
ATOM 4450 C C . THR A 1 560 ? 7.185 2.188 4.596 1.00 90.50 560 THR A C 1
ATOM 4452 O O . THR A 1 560 ? 7.676 3.078 3.914 1.00 90.50 560 THR A O 1
ATOM 4455 N N . GLY A 1 561 ? 6.173 2.414 5.428 1.00 88.50 561 GLY A N 1
ATOM 4456 C CA . GLY A 1 561 ? 5.436 3.661 5.349 1.00 88.50 561 GLY A CA 1
ATOM 4457 C C . GLY A 1 561 ? 4.248 3.617 4.371 1.00 88.50 561 GLY A C 1
ATOM 4458 O O . GLY A 1 561 ? 3.443 4.553 4.351 1.00 88.50 561 GLY A O 1
ATOM 4459 N N . ASP A 1 562 ? 4.026 2.506 3.672 1.00 86.38 562 ASP A N 1
ATOM 4460 C CA . ASP A 1 562 ? 2.990 2.407 2.644 1.00 86.38 562 ASP A CA 1
ATOM 4461 C C . ASP A 1 562 ? 1.775 1.601 3.106 1.00 86.38 562 ASP A C 1
ATOM 4463 O O . ASP A 1 562 ? 1.849 0.766 4.013 1.00 86.38 562 ASP A O 1
ATOM 4467 N N . ILE A 1 563 ? 0.622 1.872 2.491 1.00 81.75 563 ILE A N 1
ATOM 4468 C CA . ILE A 1 563 ? -0.594 1.083 2.701 1.00 81.75 563 ILE A CA 1
ATOM 4469 C C . ILE A 1 563 ? -0.514 -0.143 1.787 1.00 81.75 563 ILE A C 1
ATOM 4471 O O . ILE A 1 563 ? -0.435 0.023 0.568 1.00 81.75 563 ILE A O 1
ATOM 4475 N N . PRO A 1 564 ? -0.562 -1.372 2.327 1.00 80.44 564 PRO A N 1
ATOM 4476 C CA . PRO A 1 564 ? -0.437 -2.556 1.497 1.00 80.44 564 PRO A CA 1
ATOM 4477 C C . PRO A 1 564 ? -1.606 -2.681 0.502 1.00 80.44 564 PRO A C 1
ATOM 4479 O O . PRO A 1 564 ? -2.764 -2.565 0.885 1.00 80.44 564 PRO A O 1
ATOM 4482 N N . VAL A 1 565 ? -1.317 -2.962 -0.774 1.00 79.44 565 VAL A N 1
ATOM 4483 C CA . VAL A 1 565 ? -2.322 -3.243 -1.825 1.00 79.44 565 VAL A CA 1
ATOM 4484 C C . VAL A 1 565 ? -2.261 -4.721 -2.205 1.00 79.44 565 VAL A C 1
ATOM 4486 O O . VAL A 1 565 ? -1.171 -5.285 -2.285 1.00 79.44 565 VAL A O 1
ATOM 4489 N N . MET A 1 566 ? -3.405 -5.379 -2.402 1.00 68.00 566 MET A N 1
ATOM 4490 C CA . MET A 1 566 ? -3.490 -6.841 -2.553 1.00 68.00 566 MET A CA 1
ATOM 4491 C C . MET A 1 566 ? -2.650 -7.395 -3.720 1.00 68.00 566 MET A C 1
ATOM 4493 O O . MET A 1 566 ? -1.992 -8.427 -3.588 1.00 68.00 566 MET A O 1
ATOM 4497 N N . THR A 1 567 ? -2.635 -6.695 -4.855 1.00 67.44 567 THR A N 1
ATOM 4498 C CA . THR A 1 567 ? -1.920 -7.115 -6.071 1.00 67.44 567 THR A CA 1
ATOM 4499 C C . THR A 1 567 ? -0.415 -6.855 -6.007 1.00 67.44 567 THR A C 1
ATOM 4501 O O . THR A 1 567 ? 0.352 -7.519 -6.713 1.00 67.44 567 THR A O 1
ATOM 4504 N N . GLN A 1 568 ? 0.021 -5.946 -5.131 1.00 69.75 568 GLN A N 1
ATOM 4505 C CA . GLN A 1 568 ? 1.401 -5.483 -5.044 1.00 69.75 568 GLN A CA 1
ATOM 4506 C C . GLN A 1 568 ? 2.158 -6.150 -3.894 1.00 69.75 568 GLN A C 1
ATOM 4508 O O . GLN A 1 568 ? 1.709 -6.234 -2.741 1.00 69.75 568 GLN A O 1
ATOM 4513 N N . ARG A 1 569 ? 3.364 -6.615 -4.219 1.00 80.88 569 ARG A N 1
ATOM 4514 C CA . ARG A 1 569 ? 4.322 -7.092 -3.227 1.00 80.88 569 ARG A CA 1
ATOM 4515 C C . ARG A 1 569 ? 4.901 -5.870 -2.512 1.00 80.88 569 ARG A C 1
ATOM 4517 O O . ARG A 1 569 ? 5.584 -5.068 -3.131 1.00 80.88 569 ARG A O 1
ATOM 4524 N N . LEU A 1 570 ? 4.625 -5.754 -1.214 1.00 87.12 570 LEU A N 1
ATOM 4525 C CA . LEU A 1 570 ? 5.155 -4.694 -0.361 1.00 87.12 570 LEU A CA 1
ATOM 4526 C C . LEU A 1 570 ? 6.251 -5.276 0.530 1.00 87.12 570 LEU A C 1
ATOM 4528 O O . LEU A 1 570 ? 5.983 -6.181 1.321 1.00 87.12 570 LEU A O 1
ATOM 4532 N N . LEU A 1 571 ? 7.473 -4.776 0.381 1.00 89.56 571 LEU A N 1
ATOM 4533 C CA . LEU A 1 571 ? 8.643 -5.248 1.113 1.00 89.56 571 LEU A CA 1
ATOM 4534 C C . LEU A 1 571 ? 9.435 -4.058 1.663 1.00 89.56 571 LEU A C 1
ATOM 4536 O O . LEU A 1 571 ? 9.633 -3.093 0.926 1.00 89.56 571 LEU A O 1
ATOM 4540 N N . PRO A 1 572 ? 9.927 -4.127 2.911 1.00 88.38 572 PRO A N 1
ATOM 4541 C CA . PRO A 1 572 ? 10.783 -3.088 3.479 1.00 88.38 572 PRO A CA 1
ATOM 4542 C C . PRO A 1 572 ? 12.144 -3.041 2.780 1.00 88.38 572 PRO A C 1
ATOM 4544 O O . PRO A 1 572 ? 12.521 -4.006 2.116 1.00 88.38 572 PRO A O 1
ATOM 4547 N N . SER A 1 573 ? 12.894 -1.950 2.945 1.00 79.06 573 SER A N 1
ATOM 4548 C CA . SER A 1 573 ? 14.278 -1.822 2.452 1.00 79.06 573 SER A CA 1
ATOM 4549 C C . SER A 1 573 ? 15.183 -2.974 2.921 1.00 79.06 573 SER A C 1
ATOM 4551 O O . SER A 1 573 ? 14.814 -3.717 3.835 1.00 79.06 573 SER A O 1
ATOM 4553 N N . ALA A 1 574 ? 16.367 -3.122 2.314 1.00 71.31 574 ALA A N 1
ATOM 4554 C CA . ALA A 1 574 ? 17.354 -4.138 2.685 1.00 71.31 574 ALA A CA 1
ATOM 4555 C C . ALA A 1 574 ? 17.503 -4.337 4.208 1.00 71.31 574 ALA A C 1
ATOM 4557 O O . ALA A 1 574 ? 17.524 -3.381 4.987 1.00 71.31 574 ALA A O 1
ATOM 4558 N N . GLY A 1 575 ? 17.623 -5.601 4.621 1.00 78.56 575 GLY A N 1
ATOM 4559 C CA . GLY A 1 575 ? 17.768 -5.996 6.020 1.00 78.56 575 GLY A CA 1
ATOM 4560 C C . GLY A 1 575 ? 16.969 -7.254 6.378 1.00 78.56 575 GLY A C 1
ATOM 4561 O O . GLY A 1 575 ? 16.190 -7.759 5.564 1.00 78.56 575 GLY A O 1
ATOM 4562 N N . PRO A 1 576 ? 17.118 -7.758 7.615 1.00 86.44 576 PRO A N 1
ATOM 4563 C CA . PRO A 1 576 ? 16.549 -9.043 8.029 1.00 86.44 576 PRO A CA 1
ATOM 4564 C C . PRO A 1 576 ? 15.017 -9.079 7.957 1.00 86.44 576 PRO A C 1
ATOM 4566 O O . PRO A 1 576 ? 14.426 -10.099 7.596 1.00 86.44 576 PRO A O 1
ATOM 4569 N N . TRP A 1 577 ? 14.357 -7.946 8.212 1.00 91.75 577 TRP A N 1
ATOM 4570 C CA . TRP A 1 577 ? 12.905 -7.832 8.102 1.00 91.75 577 TRP A CA 1
ATOM 4571 C C . TRP A 1 577 ? 12.376 -8.039 6.683 1.00 91.75 577 TRP A C 1
ATOM 4573 O O . TRP A 1 577 ? 11.267 -8.545 6.527 1.00 91.75 577 TRP A O 1
ATOM 4583 N N . ARG A 1 578 ? 13.149 -7.712 5.640 1.00 89.81 578 ARG A N 1
ATOM 4584 C CA . ARG A 1 578 ? 12.729 -7.920 4.247 1.00 89.81 578 ARG A CA 1
ATOM 4585 C C . ARG A 1 578 ? 12.497 -9.393 3.948 1.00 89.81 578 ARG A C 1
ATOM 4587 O O . ARG A 1 578 ? 11.499 -9.749 3.323 1.00 89.81 578 ARG A O 1
ATOM 4594 N N . GLU A 1 579 ? 13.383 -10.249 4.438 1.00 88.06 579 GLU A N 1
ATOM 4595 C CA . GLU A 1 579 ? 13.285 -11.697 4.263 1.00 88.06 579 GLU A CA 1
ATOM 4596 C C . GLU A 1 579 ? 12.135 -12.297 5.080 1.00 88.06 579 GLU A C 1
ATOM 4598 O O . GLU A 1 579 ? 11.381 -13.126 4.568 1.00 88.06 579 GLU A O 1
ATOM 4603 N N . ILE A 1 580 ? 11.952 -11.828 6.319 1.00 94.81 580 ILE A N 1
ATOM 4604 C CA . ILE A 1 580 ? 10.839 -12.243 7.185 1.00 94.81 580 ILE A CA 1
ATOM 4605 C C . ILE A 1 580 ? 9.497 -11.881 6.531 1.00 94.81 580 ILE A C 1
ATOM 4607 O O . ILE A 1 580 ? 8.622 -12.737 6.379 1.00 94.81 580 ILE A O 1
ATOM 4611 N N . VAL A 1 581 ? 9.343 -10.627 6.091 1.00 96.00 581 VAL A N 1
ATOM 4612 C CA . VAL A 1 581 ? 8.126 -10.137 5.428 1.00 96.00 581 VAL A CA 1
ATOM 4613 C C . VAL A 1 581 ? 7.871 -10.898 4.131 1.00 96.00 581 VAL A C 1
ATOM 4615 O O . VAL A 1 581 ? 6.736 -11.306 3.882 1.00 96.00 581 VAL A O 1
ATOM 4618 N N . ARG A 1 582 ? 8.904 -11.147 3.318 1.00 92.12 582 ARG A N 1
ATOM 4619 C CA . ARG A 1 582 ? 8.792 -11.945 2.089 1.00 92.12 582 ARG A CA 1
ATOM 4620 C C . ARG A 1 582 ? 8.223 -13.330 2.356 1.00 92.12 582 ARG A C 1
ATOM 4622 O O . ARG A 1 582 ? 7.295 -13.740 1.663 1.00 92.12 582 ARG A O 1
ATOM 4629 N N . ALA A 1 583 ? 8.786 -14.045 3.326 1.00 93.75 583 ALA A N 1
ATOM 4630 C CA . ALA A 1 583 ? 8.348 -15.395 3.647 1.00 93.75 583 ALA A CA 1
ATOM 4631 C C . ALA A 1 583 ? 6.904 -15.391 4.169 1.00 93.75 583 ALA A C 1
ATOM 4633 O O . ALA A 1 583 ? 6.071 -16.159 3.692 1.00 93.75 583 ALA A O 1
ATOM 4634 N N . ALA A 1 584 ? 6.577 -14.479 5.089 1.00 96.56 584 ALA A N 1
ATOM 4635 C CA . ALA A 1 584 ? 5.232 -14.362 5.648 1.00 96.56 584 ALA A CA 1
ATOM 4636 C C . ALA A 1 584 ? 4.176 -13.972 4.594 1.00 96.56 584 ALA A C 1
ATOM 4638 O O . ALA A 1 584 ? 3.041 -14.434 4.665 1.00 96.56 584 ALA A O 1
ATOM 4639 N N . THR A 1 585 ? 4.543 -13.165 3.590 1.00 95.12 585 THR A N 1
ATOM 4640 C CA . THR A 1 585 ? 3.622 -12.636 2.563 1.00 95.12 585 THR A CA 1
ATOM 4641 C C . THR A 1 585 ? 3.690 -13.364 1.213 1.00 95.12 585 THR A C 1
ATOM 4643 O O . THR A 1 585 ? 3.212 -12.847 0.198 1.00 95.12 585 THR A O 1
ATOM 4646 N N . ALA A 1 586 ? 4.255 -14.576 1.170 1.00 91.12 586 ALA A N 1
ATOM 4647 C CA . ALA A 1 586 ? 4.312 -15.377 -0.053 1.00 91.12 586 ALA A CA 1
ATOM 4648 C C . ALA A 1 586 ? 2.904 -15.627 -0.636 1.00 91.12 586 ALA A C 1
ATOM 4650 O O . ALA A 1 586 ? 1.945 -15.861 0.100 1.00 91.12 586 ALA A O 1
ATOM 4651 N N . ARG A 1 587 ? 2.754 -15.583 -1.970 1.00 86.19 587 ARG A N 1
ATOM 4652 C CA . ARG A 1 587 ? 1.436 -15.762 -2.615 1.00 86.19 587 ARG A CA 1
ATOM 4653 C C . ARG A 1 587 ? 0.866 -17.161 -2.377 1.00 86.19 587 ARG A C 1
ATOM 4655 O O . ARG A 1 587 ? -0.295 -17.264 -2.000 1.00 86.19 587 ARG A O 1
ATOM 4662 N N . ASP A 1 588 ? 1.674 -18.208 -2.551 1.00 86.56 588 ASP A N 1
ATOM 4663 C CA . ASP A 1 588 ? 1.286 -19.580 -2.201 1.00 86.56 588 ASP A CA 1
ATOM 4664 C C . ASP A 1 588 ? 1.298 -19.747 -0.668 1.00 86.56 588 ASP A C 1
ATOM 4666 O O . ASP A 1 588 ? 2.362 -19.588 -0.058 1.00 86.56 588 ASP A O 1
ATOM 4670 N N . PRO A 1 589 ? 0.163 -20.090 -0.026 1.00 90.75 589 PRO A N 1
ATOM 4671 C CA . PRO A 1 589 ? 0.103 -20.310 1.419 1.00 90.75 589 PRO A CA 1
ATOM 4672 C C . PRO A 1 589 ? 1.084 -21.374 1.926 1.00 90.75 589 PRO A C 1
ATOM 4674 O O . PRO A 1 589 ? 1.528 -21.295 3.068 1.00 90.75 589 PRO A O 1
ATOM 4677 N N . ARG A 1 590 ? 1.459 -22.352 1.090 1.00 90.25 590 ARG A N 1
ATOM 4678 C CA . ARG A 1 590 ? 2.406 -23.427 1.445 1.00 90.25 590 ARG A CA 1
ATOM 4679 C C . ARG A 1 590 ? 3.858 -22.958 1.485 1.00 90.25 590 ARG A C 1
ATOM 4681 O O . ARG A 1 590 ? 4.699 -23.637 2.060 1.00 90.25 590 ARG A O 1
ATOM 4688 N N . SER A 1 591 ? 4.153 -21.818 0.865 1.00 89.38 591 SER A N 1
ATOM 4689 C CA . SER A 1 591 ? 5.481 -21.198 0.879 1.00 89.38 591 SER A CA 1
ATOM 4690 C C . SER A 1 591 ? 5.689 -20.268 2.078 1.00 89.38 591 SER A C 1
ATOM 4692 O O . SER A 1 591 ? 6.779 -19.723 2.234 1.00 89.38 591 SER A O 1
ATOM 4694 N N . ARG A 1 592 ? 4.660 -20.065 2.912 1.00 95.19 592 ARG A N 1
ATOM 4695 C CA . ARG A 1 592 ? 4.734 -19.272 4.146 1.00 95.19 592 ARG A CA 1
ATOM 4696 C C . ARG A 1 592 ? 5.195 -20.144 5.321 1.00 95.19 592 ARG A C 1
ATOM 4698 O O . ARG A 1 592 ? 5.046 -21.366 5.255 1.00 95.19 592 ARG A O 1
ATOM 4705 N N . PRO A 1 593 ? 5.678 -19.554 6.428 1.00 97.06 593 PRO A N 1
ATOM 4706 C CA . PRO A 1 593 ? 5.697 -20.247 7.714 1.00 97.06 593 PRO A CA 1
ATOM 4707 C C . PRO A 1 593 ? 4.307 -20.834 8.004 1.00 97.06 593 PRO A C 1
ATOM 4709 O O . PRO A 1 593 ? 3.302 -20.151 7.797 1.00 97.06 593 PRO A O 1
ATOM 4712 N N . GLN A 1 594 ? 4.234 -22.107 8.397 1.00 94.38 594 GLN A N 1
ATOM 4713 C CA . GLN A 1 594 ? 2.948 -22.801 8.555 1.00 94.38 594 GLN A CA 1
ATOM 4714 C C . GLN A 1 594 ? 2.366 -22.610 9.956 1.00 94.38 594 GLN A C 1
ATOM 4716 O O . GLN A 1 594 ? 1.152 -22.696 10.140 1.00 94.38 594 GLN A O 1
ATOM 4721 N N . THR A 1 595 ? 3.223 -22.319 10.932 1.00 95.19 595 THR A N 1
ATOM 4722 C CA . THR A 1 595 ? 2.858 -22.065 12.325 1.00 95.19 595 THR A CA 1
ATOM 4723 C C . THR A 1 595 ? 3.447 -20.746 12.826 1.00 95.19 595 THR A C 1
ATOM 4725 O O . THR A 1 595 ? 4.407 -20.209 12.267 1.00 95.19 595 THR A O 1
ATOM 4728 N N . THR A 1 596 ? 2.885 -20.214 13.913 1.00 95.62 596 THR A N 1
ATOM 4729 C CA . THR A 1 596 ? 3.459 -19.055 14.613 1.00 95.62 596 THR A CA 1
ATOM 4730 C C . THR A 1 596 ? 4.871 -19.352 15.130 1.00 95.62 596 THR A C 1
ATOM 4732 O O . THR A 1 596 ? 5.719 -18.462 15.119 1.00 95.62 596 THR A O 1
ATOM 4735 N N . ALA A 1 597 ? 5.153 -20.605 15.504 1.00 94.88 597 ALA A N 1
ATOM 4736 C CA . ALA A 1 597 ? 6.482 -21.071 15.889 1.00 94.88 597 ALA A CA 1
ATOM 4737 C C . ALA A 1 597 ? 7.485 -21.011 14.723 1.00 94.88 597 ALA A C 1
ATOM 4739 O O . ALA A 1 597 ? 8.600 -20.533 14.919 1.00 94.88 597 ALA A O 1
ATOM 4740 N N . ASP A 1 598 ? 7.084 -21.402 13.506 1.00 96.00 598 ASP A N 1
ATOM 4741 C CA . ASP A 1 598 ? 7.939 -21.301 12.312 1.00 96.00 598 ASP A CA 1
ATOM 4742 C C . ASP A 1 598 ? 8.317 -19.843 12.019 1.00 96.00 598 ASP A C 1
ATOM 4744 O O . ASP A 1 598 ? 9.475 -19.539 11.729 1.00 96.00 598 ASP A O 1
ATOM 4748 N N . LEU A 1 599 ? 7.349 -18.919 12.116 1.00 97.06 599 LEU A N 1
ATOM 4749 C CA . LEU A 1 599 ? 7.616 -17.493 11.916 1.00 97.06 599 LEU A CA 1
ATOM 4750 C C . LEU A 1 599 ? 8.511 -16.936 13.033 1.00 97.06 599 LEU A C 1
ATOM 4752 O O . LEU A 1 599 ? 9.434 -16.178 12.743 1.00 97.06 599 LEU A O 1
ATOM 4756 N N . ARG A 1 600 ? 8.296 -17.344 14.291 1.00 95.69 600 ARG A N 1
ATOM 4757 C CA . ARG A 1 600 ? 9.147 -16.949 15.425 1.00 95.69 600 ARG A CA 1
ATOM 4758 C C . ARG A 1 600 ? 10.589 -17.424 15.233 1.00 95.69 600 ARG A C 1
ATOM 4760 O O . ARG A 1 600 ? 11.513 -16.642 15.445 1.00 95.69 600 ARG A O 1
ATOM 4767 N N . GLN A 1 601 ? 10.782 -18.664 14.780 1.00 93.88 601 GLN A N 1
ATOM 4768 C CA . GLN A 1 601 ? 12.108 -19.204 14.477 1.00 93.88 601 GLN A CA 1
ATOM 4769 C C . GLN A 1 601 ? 12.775 -18.424 13.340 1.00 93.88 601 GLN A C 1
ATOM 4771 O O . GLN A 1 601 ? 13.921 -18.008 13.478 1.00 93.88 601 GLN A O 1
ATOM 4776 N N . LEU A 1 602 ? 12.045 -18.144 12.254 1.00 93.69 602 LEU A N 1
ATOM 4777 C CA . LEU A 1 602 ? 12.559 -17.335 11.147 1.00 93.69 602 LEU A CA 1
ATOM 4778 C C . LEU A 1 602 ? 12.979 -15.933 11.612 1.00 93.69 602 LEU A C 1
ATOM 4780 O O . LEU A 1 602 ? 14.040 -15.446 11.225 1.00 93.69 602 LEU A O 1
ATOM 4784 N N . MET A 1 603 ? 12.166 -15.286 12.450 1.00 94.31 603 MET A N 1
ATOM 4785 C CA . MET A 1 603 ? 12.511 -13.994 13.042 1.00 94.31 603 MET A CA 1
ATOM 4786 C C . MET A 1 603 ? 13.780 -14.093 13.885 1.00 94.31 603 MET A C 1
ATOM 4788 O O . MET A 1 603 ? 14.670 -13.262 13.736 1.00 94.31 603 MET A O 1
ATOM 4792 N N . GLN A 1 604 ? 13.897 -15.116 14.732 1.00 91.25 604 GLN A N 1
ATOM 4793 C CA . GLN A 1 604 ? 15.081 -15.326 15.557 1.00 91.25 604 GLN A CA 1
ATOM 4794 C C . GLN A 1 604 ? 16.337 -15.511 14.697 1.00 91.25 604 GLN A C 1
ATOM 4796 O O . GLN A 1 604 ? 17.326 -14.805 14.901 1.00 91.25 604 GLN A O 1
ATOM 4801 N N . ASP A 1 605 ? 16.282 -16.388 13.697 1.00 88.88 605 ASP A N 1
ATOM 4802 C CA . ASP A 1 605 ? 17.406 -16.681 12.806 1.00 88.88 605 ASP A CA 1
ATOM 4803 C C . ASP A 1 605 ? 17.878 -15.432 12.051 1.00 88.88 605 ASP A C 1
ATOM 4805 O O . ASP A 1 605 ? 19.079 -15.191 11.920 1.00 88.88 605 ASP A O 1
ATOM 4809 N N . LYS A 1 606 ? 16.939 -14.609 11.567 1.00 88.31 606 LYS A N 1
ATOM 4810 C CA . LYS A 1 606 ? 17.257 -13.426 10.756 1.00 88.31 606 LYS A CA 1
ATOM 4811 C C . LYS A 1 606 ? 17.659 -12.215 11.588 1.00 88.31 606 LYS A C 1
ATOM 4813 O O . LYS A 1 606 ? 18.535 -11.473 11.163 1.00 88.31 606 LYS A O 1
ATOM 4818 N N . LEU A 1 607 ? 17.058 -12.012 12.759 1.00 86.81 607 LEU A N 1
ATOM 4819 C CA . LEU A 1 607 ? 17.359 -10.859 13.614 1.00 86.81 607 LEU A CA 1
ATOM 4820 C C . LEU A 1 607 ? 18.606 -11.060 14.487 1.00 86.81 607 LEU A C 1
ATOM 4822 O O . LEU A 1 607 ? 19.201 -10.075 14.913 1.00 86.81 607 LEU A O 1
ATOM 4826 N N . THR A 1 608 ? 19.004 -12.308 14.763 1.00 82.88 608 THR A N 1
ATOM 4827 C CA . THR A 1 608 ? 20.194 -12.613 15.587 1.00 82.88 608 THR A CA 1
ATOM 4828 C C . THR A 1 608 ? 21.383 -13.150 14.788 1.00 82.88 608 THR A C 1
ATOM 4830 O O . THR A 1 608 ? 22.505 -13.162 15.297 1.00 82.88 608 THR A O 1
ATOM 4833 N N . GLY A 1 609 ? 21.162 -13.586 13.544 1.00 69.44 609 GLY A N 1
ATOM 4834 C CA . GLY A 1 609 ? 22.220 -14.055 12.656 1.00 69.44 609 GLY A CA 1
ATOM 4835 C C . GLY A 1 609 ? 23.164 -12.936 12.188 1.00 69.44 609 GLY A C 1
ATOM 4836 O O . GLY A 1 609 ? 22.832 -11.752 12.278 1.00 69.44 609 GLY A O 1
ATOM 4837 N N . PRO A 1 610 ? 24.355 -13.286 11.664 1.00 64.50 610 PRO A N 1
ATOM 4838 C CA . PRO A 1 610 ? 25.219 -12.310 11.012 1.00 64.50 610 PRO A CA 1
ATOM 4839 C C . PRO A 1 610 ? 24.466 -11.672 9.839 1.00 64.50 610 PRO A C 1
ATOM 4841 O O . PRO A 1 610 ? 23.966 -12.375 8.959 1.00 64.50 610 PRO A O 1
ATOM 4844 N N . VAL A 1 611 ? 24.388 -10.339 9.828 1.00 65.88 611 VAL A N 1
ATOM 4845 C CA . VAL A 1 611 ? 23.772 -9.580 8.735 1.00 65.88 611 VAL A CA 1
ATOM 4846 C C . VAL A 1 611 ? 24.710 -9.645 7.534 1.00 65.88 611 VAL A C 1
ATOM 4848 O O . VAL A 1 611 ? 25.615 -8.828 7.394 1.00 65.88 611 VAL A O 1
ATOM 4851 N N . LEU A 1 612 ? 24.526 -10.664 6.696 1.00 73.38 612 LEU A N 1
ATOM 4852 C CA . LEU A 1 612 ? 25.169 -10.727 5.390 1.00 73.38 612 LEU A CA 1
ATOM 4853 C C . LEU A 1 612 ? 24.545 -9.668 4.484 1.00 73.38 612 LEU A C 1
ATOM 4855 O O . LEU A 1 612 ? 23.317 -9.551 4.414 1.00 73.38 612 LEU A O 1
ATOM 4859 N N . THR A 1 613 ? 25.389 -8.934 3.770 1.00 82.75 613 THR A N 1
ATOM 4860 C CA . THR A 1 613 ? 24.950 -8.019 2.713 1.00 82.75 613 THR A CA 1
ATOM 4861 C C . THR A 1 613 ? 24.206 -8.790 1.615 1.00 82.75 613 THR A C 1
ATOM 4863 O O . THR A 1 613 ? 24.508 -9.971 1.387 1.00 82.75 613 THR A O 1
ATOM 4866 N N . PRO A 1 614 ? 23.254 -8.167 0.894 1.00 87.81 614 PRO A N 1
ATOM 4867 C CA . PRO A 1 614 ? 22.590 -8.833 -0.223 1.00 87.81 614 PRO A CA 1
ATOM 4868 C C . PRO A 1 614 ? 23.584 -9.390 -1.251 1.00 87.81 614 PRO A C 1
ATOM 4870 O O . PRO A 1 614 ? 23.384 -10.495 -1.748 1.00 87.81 614 PRO A O 1
ATOM 4873 N N . ALA A 1 615 ? 24.703 -8.705 -1.501 1.00 89.12 615 ALA A N 1
ATOM 4874 C CA . ALA A 1 615 ? 25.787 -9.217 -2.339 1.00 89.12 615 ALA A CA 1
ATOM 4875 C C . ALA A 1 615 ? 26.414 -10.529 -1.813 1.00 89.12 615 ALA A C 1
ATOM 4877 O O . ALA A 1 615 ? 26.585 -11.476 -2.583 1.00 89.12 615 ALA A O 1
ATOM 4878 N N . GLU A 1 616 ? 26.724 -10.639 -0.516 1.00 89.06 616 GLU A N 1
ATOM 4879 C CA . GLU A 1 616 ? 27.281 -11.867 0.083 1.00 89.06 616 GLU A CA 1
ATOM 4880 C C . GLU A 1 616 ? 26.290 -13.035 0.031 1.00 89.06 616 GLU A C 1
ATOM 4882 O O . GLU A 1 616 ? 26.657 -14.158 -0.328 1.00 89.06 616 GLU A O 1
ATOM 4887 N N . GLN A 1 617 ? 25.018 -12.769 0.337 1.00 87.31 617 GLN A N 1
ATOM 4888 C CA . GLN A 1 617 ? 23.955 -13.767 0.217 1.00 87.31 617 GLN A CA 1
ATOM 4889 C C . GLN A 1 617 ? 23.766 -14.202 -1.242 1.00 87.31 617 GLN A C 1
ATOM 4891 O O . GLN A 1 617 ? 23.707 -15.396 -1.549 1.00 87.31 617 GLN A O 1
ATOM 4896 N N . GLY A 1 618 ? 23.746 -13.233 -2.159 1.00 92.00 618 GLY A N 1
ATOM 4897 C CA . GLY A 1 618 ? 23.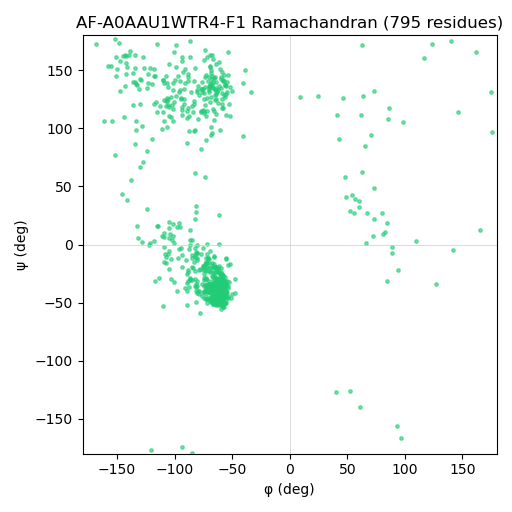678 -13.462 -3.594 1.00 92.00 618 GLY A CA 1
ATOM 4898 C C . GLY A 1 618 ? 24.844 -14.306 -4.094 1.00 92.00 618 GLY A C 1
ATOM 4899 O O . GLY A 1 618 ? 24.640 -15.191 -4.916 1.00 92.00 618 GLY A O 1
ATOM 4900 N N . GLN A 1 619 ? 26.054 -14.115 -3.564 1.00 93.38 619 GLN A N 1
ATOM 4901 C CA . GLN A 1 619 ? 27.224 -14.913 -3.933 1.00 93.38 619 GLN A CA 1
ATOM 4902 C C . GLN A 1 619 ? 27.081 -16.388 -3.514 1.00 93.38 619 GLN A C 1
ATOM 4904 O O . GLN A 1 619 ? 27.496 -17.291 -4.253 1.00 93.38 619 GLN A O 1
ATOM 4909 N N . ALA A 1 620 ? 26.462 -16.657 -2.361 1.00 88.69 620 ALA A N 1
ATOM 4910 C CA . ALA A 1 620 ? 26.142 -18.017 -1.931 1.00 88.69 620 ALA A CA 1
ATOM 4911 C C . ALA A 1 620 ? 25.085 -18.665 -2.846 1.00 88.69 620 ALA A C 1
ATOM 4913 O O . ALA A 1 620 ? 25.271 -19.795 -3.308 1.00 88.69 620 ALA A O 1
ATOM 4914 N N . LEU A 1 621 ? 24.020 -17.930 -3.182 1.00 91.44 621 LEU A N 1
ATOM 4915 C CA . LEU A 1 621 ? 22.976 -18.385 -4.108 1.00 91.44 621 LEU A CA 1
ATOM 4916 C C . LEU A 1 621 ? 23.511 -18.603 -5.530 1.00 91.44 621 LEU A C 1
ATOM 4918 O O . LEU A 1 621 ? 23.199 -19.613 -6.156 1.00 91.44 621 LEU A O 1
ATOM 4922 N N . LEU A 1 622 ? 24.382 -17.720 -6.018 1.00 93.38 622 LEU A N 1
ATOM 4923 C CA . LEU A 1 622 ? 25.056 -17.854 -7.307 1.00 93.38 622 LEU A CA 1
ATOM 4924 C C . LEU A 1 622 ? 25.909 -19.129 -7.361 1.00 93.38 622 LEU A C 1
ATOM 4926 O O . LEU A 1 622 ? 25.922 -19.842 -8.365 1.00 93.38 622 LEU A O 1
ATOM 4930 N N . SER A 1 623 ? 26.599 -19.452 -6.265 1.00 90.25 623 SER A N 1
ATOM 4931 C CA . SER A 1 623 ? 27.385 -20.687 -6.164 1.00 90.25 623 SER A CA 1
ATOM 4932 C C . SER A 1 623 ? 26.496 -21.927 -6.329 1.00 90.25 623 SER A C 1
ATOM 4934 O O . SER A 1 623 ? 26.871 -22.865 -7.033 1.00 90.25 623 SER A O 1
ATOM 4936 N N . ALA A 1 624 ? 25.281 -21.904 -5.770 1.00 87.69 624 ALA A N 1
ATOM 4937 C CA . ALA A 1 624 ? 24.274 -22.939 -5.998 1.00 87.69 624 ALA A CA 1
ATOM 4938 C C . ALA A 1 624 ? 23.691 -22.900 -7.426 1.00 87.69 624 ALA A C 1
ATOM 4940 O O . ALA A 1 624 ? 23.465 -23.956 -8.020 1.00 87.69 624 ALA A O 1
ATOM 4941 N N . ALA A 1 625 ? 23.507 -21.719 -8.024 1.00 88.94 625 ALA A N 1
ATOM 4942 C CA . ALA A 1 625 ? 23.038 -21.536 -9.404 1.00 88.94 625 ALA A CA 1
ATOM 4943 C C . ALA A 1 625 ? 23.987 -22.145 -10.454 1.00 88.94 625 ALA A C 1
ATOM 4945 O O . ALA A 1 625 ? 23.562 -22.554 -11.541 1.00 88.94 625 ALA A O 1
ATOM 4946 N N . HIS A 1 626 ? 25.270 -22.298 -10.124 1.00 85.19 626 HIS A N 1
ATOM 4947 C CA . HIS A 1 626 ? 26.227 -23.001 -10.976 1.00 85.19 626 HIS A CA 1
ATOM 4948 C C . HIS A 1 626 ? 26.044 -24.530 -10.997 1.00 85.19 626 HIS A C 1
ATOM 4950 O O . HIS A 1 626 ? 26.501 -25.169 -11.945 1.00 85.19 626 HIS A O 1
ATOM 4956 N N . SER A 1 627 ? 25.294 -25.118 -10.058 1.00 79.00 627 SER A N 1
ATOM 4957 C CA . SER A 1 627 ? 25.188 -26.577 -9.865 1.00 79.00 627 SER A CA 1
ATOM 4958 C C . SER A 1 627 ? 24.609 -27.391 -11.030 1.00 79.00 627 SER A C 1
ATOM 4960 O O . SER A 1 627 ? 24.848 -28.593 -11.079 1.00 79.00 627 SER A O 1
ATOM 4962 N N . GLY A 1 628 ? 23.867 -26.798 -11.975 1.00 69.12 628 GLY A N 1
ATOM 4963 C CA . GLY A 1 628 ? 23.225 -27.578 -13.049 1.00 69.12 628 GLY A CA 1
ATOM 4964 C C . GLY A 1 628 ? 21.732 -27.343 -13.197 1.00 69.12 628 GLY A C 1
ATOM 4965 O O . GLY A 1 628 ? 21.203 -27.400 -14.304 1.00 69.12 628 GLY A O 1
ATOM 4966 N N . HIS A 1 629 ? 21.067 -27.102 -12.072 1.00 81.31 629 HIS A N 1
ATOM 4967 C CA . HIS A 1 629 ? 19.616 -27.169 -11.961 1.00 81.31 629 HIS A CA 1
ATOM 4968 C C . HIS A 1 629 ? 18.946 -25.803 -12.198 1.00 81.31 629 HIS A C 1
ATOM 4970 O O . HIS A 1 629 ? 19.524 -24.773 -11.848 1.00 81.31 629 HIS A O 1
ATOM 4976 N N . PRO A 1 630 ? 17.721 -25.777 -12.759 1.00 81.31 630 PRO A N 1
ATOM 4977 C CA . PRO A 1 630 ? 17.004 -24.531 -13.032 1.00 81.31 630 PRO A CA 1
ATOM 4978 C C . PRO A 1 630 ? 16.468 -23.846 -11.766 1.00 81.31 630 PRO A C 1
ATOM 4980 O O . PRO A 1 630 ? 16.384 -22.622 -11.745 1.00 81.31 630 PRO A O 1
ATOM 4983 N N . GLU A 1 631 ? 16.129 -24.598 -10.712 1.00 85.25 631 GLU A N 1
ATOM 4984 C CA . GLU A 1 631 ? 15.589 -24.024 -9.469 1.00 85.25 631 GLU A CA 1
ATOM 4985 C C . GLU A 1 631 ? 16.571 -23.066 -8.773 1.00 85.25 631 GLU A C 1
ATOM 4987 O O . GLU A 1 631 ? 16.188 -21.922 -8.546 1.00 85.25 631 GLU A O 1
ATOM 4992 N N . PRO A 1 632 ? 17.847 -23.432 -8.522 1.00 89.94 632 PRO A N 1
ATOM 4993 C CA . PRO A 1 632 ? 18.811 -22.506 -7.926 1.00 89.94 632 PRO A CA 1
ATOM 4994 C C . PRO A 1 632 ? 19.025 -21.212 -8.723 1.00 89.94 632 PRO A C 1
ATOM 4996 O O . PRO A 1 632 ? 19.257 -20.161 -8.131 1.00 89.94 632 PRO A O 1
ATOM 4999 N N . VAL A 1 633 ? 18.927 -21.269 -10.059 1.00 91.19 633 VAL A N 1
ATOM 5000 C CA . VAL A 1 633 ? 19.002 -20.072 -10.914 1.00 91.19 633 VAL A CA 1
ATOM 5001 C C . VAL A 1 633 ? 17.792 -19.171 -10.677 1.00 91.19 633 VAL A C 1
ATOM 5003 O O . VAL A 1 633 ? 17.965 -17.972 -10.492 1.00 91.19 633 VAL A O 1
ATOM 5006 N N . GLN A 1 634 ? 16.582 -19.734 -10.634 1.00 90.25 634 GLN A N 1
ATOM 5007 C CA . GLN A 1 634 ? 15.365 -18.967 -10.350 1.00 90.25 634 GLN A CA 1
ATOM 5008 C C . GLN A 1 634 ? 15.406 -18.360 -8.948 1.00 90.25 634 GLN A C 1
ATOM 5010 O O . GLN A 1 634 ? 15.123 -17.179 -8.794 1.00 90.25 634 GLN A O 1
ATOM 5015 N N . THR A 1 635 ? 15.841 -19.124 -7.940 1.00 89.31 635 THR A N 1
ATOM 5016 C CA . THR A 1 635 ? 16.018 -18.613 -6.574 1.00 89.31 635 THR A CA 1
ATOM 5017 C C . THR A 1 635 ? 16.987 -17.435 -6.535 1.00 89.31 635 THR A C 1
ATOM 5019 O O . THR A 1 635 ? 16.688 -16.429 -5.896 1.00 89.31 635 THR A O 1
ATOM 5022 N N . PHE A 1 636 ? 18.123 -17.535 -7.232 1.00 94.00 636 PHE A N 1
ATOM 5023 C CA . PHE A 1 636 ? 19.091 -16.445 -7.318 1.00 94.00 636 PHE A CA 1
ATOM 5024 C C . PHE A 1 636 ? 18.511 -15.214 -8.027 1.00 94.00 636 PHE A C 1
ATOM 5026 O O . PHE A 1 636 ? 18.579 -14.123 -7.475 1.00 94.00 636 PHE A O 1
ATOM 5033 N N . LEU A 1 637 ? 17.891 -15.379 -9.200 1.00 94.12 637 LEU A N 1
ATOM 5034 C CA . LEU A 1 637 ? 17.318 -14.261 -9.957 1.00 94.12 637 LEU A CA 1
ATOM 5035 C C . LEU A 1 637 ? 16.182 -13.572 -9.196 1.00 94.12 637 LEU A C 1
ATOM 5037 O O . LEU A 1 637 ? 16.180 -12.348 -9.113 1.00 94.12 637 LEU A O 1
ATOM 5041 N N . SER A 1 638 ? 15.266 -14.331 -8.586 1.00 90.31 638 SER A N 1
ATOM 5042 C CA . SER A 1 638 ? 14.227 -13.761 -7.725 1.00 90.31 638 SER A CA 1
ATOM 5043 C C . SER A 1 638 ? 14.853 -12.989 -6.565 1.00 90.31 638 SER A C 1
ATOM 5045 O O . SER A 1 638 ? 14.510 -11.830 -6.372 1.00 90.31 638 SER A O 1
ATOM 5047 N N . PHE A 1 639 ? 15.839 -13.568 -5.866 1.00 91.00 639 PHE A N 1
ATOM 5048 C CA . PHE A 1 639 ? 16.562 -12.874 -4.798 1.00 91.00 639 PHE A CA 1
ATOM 5049 C C . PHE A 1 639 ? 17.242 -11.579 -5.278 1.00 91.00 639 PHE A C 1
ATOM 5051 O O . PHE A 1 639 ? 17.253 -10.589 -4.549 1.00 91.00 639 PHE A O 1
ATOM 5058 N N . THR A 1 640 ? 17.796 -11.548 -6.490 1.00 94.00 640 THR A N 1
ATOM 5059 C CA . THR A 1 640 ? 18.421 -10.338 -7.042 1.00 94.00 640 THR A CA 1
ATOM 5060 C C . THR A 1 640 ? 17.386 -9.283 -7.444 1.00 94.00 640 THR A C 1
ATOM 5062 O O . THR A 1 640 ? 17.551 -8.116 -7.088 1.00 94.00 640 THR A O 1
ATOM 5065 N N . ALA A 1 641 ? 16.277 -9.680 -8.078 1.00 91.12 641 ALA A N 1
ATOM 5066 C CA . ALA A 1 641 ? 15.146 -8.794 -8.398 1.00 91.12 641 ALA A CA 1
ATOM 5067 C C . ALA A 1 641 ? 14.549 -8.168 -7.133 1.00 91.12 641 ALA A C 1
ATOM 5069 O O . ALA A 1 641 ? 14.015 -7.065 -7.121 1.00 91.12 641 ALA A O 1
ATOM 5070 N N . ASP A 1 642 ? 14.680 -8.898 -6.037 1.00 86.44 642 ASP A N 1
ATOM 5071 C CA . ASP A 1 642 ? 14.264 -8.517 -4.716 1.00 86.44 642 ASP A CA 1
ATOM 5072 C C . ASP A 1 642 ? 15.232 -7.581 -3.990 1.00 86.44 642 ASP A C 1
ATOM 5074 O O . ASP A 1 642 ? 14.925 -7.217 -2.865 1.00 86.44 642 ASP A O 1
ATOM 5078 N N . HIS A 1 643 ? 16.362 -7.175 -4.556 1.00 89.25 643 HIS A N 1
ATOM 5079 C CA . HIS A 1 643 ? 17.259 -6.186 -3.940 1.00 89.25 643 HIS A CA 1
ATOM 5080 C C . HIS A 1 643 ? 17.778 -5.196 -4.996 1.00 89.25 643 HIS A C 1
ATOM 5082 O O . HIS A 1 643 ? 18.992 -5.084 -5.177 1.00 89.25 643 HIS A O 1
ATOM 5088 N N . PRO A 1 644 ? 16.884 -4.516 -5.746 1.00 90.38 644 PRO A N 1
ATOM 5089 C CA . PRO A 1 644 ? 17.259 -3.672 -6.885 1.00 90.38 644 PRO A CA 1
ATOM 5090 C C . PRO A 1 644 ? 18.199 -2.521 -6.507 1.00 90.38 644 PRO A C 1
ATOM 5092 O O . PRO A 1 644 ? 18.944 -2.030 -7.349 1.00 90.38 644 PRO A O 1
ATOM 5095 N N . GLU A 1 645 ? 18.199 -2.104 -5.243 1.00 87.44 645 GLU A N 1
ATOM 5096 C CA . GLU A 1 645 ? 19.051 -1.050 -4.706 1.00 87.44 645 GLU A CA 1
ATOM 5097 C C . GLU A 1 645 ? 20.526 -1.452 -4.533 1.00 87.44 645 GLU A C 1
ATOM 5099 O O . GLU A 1 645 ? 21.375 -0.568 -4.426 1.00 87.44 645 GLU A O 1
ATOM 5104 N N . ASP A 1 646 ? 20.847 -2.750 -4.495 1.00 90.31 646 ASP A N 1
ATOM 5105 C CA . ASP A 1 646 ? 22.192 -3.231 -4.158 1.00 90.31 646 ASP A CA 1
ATOM 5106 C C . ASP A 1 646 ? 23.100 -3.303 -5.398 1.00 90.31 646 ASP A C 1
ATOM 5108 O O . ASP A 1 646 ? 23.097 -4.269 -6.164 1.00 90.31 646 ASP A O 1
ATOM 5112 N N . GLN A 1 647 ? 23.921 -2.271 -5.599 1.00 90.50 647 GLN A N 1
ATOM 5113 C CA . GLN A 1 647 ? 24.821 -2.190 -6.753 1.00 90.50 647 GLN A CA 1
ATOM 5114 C C . GLN A 1 647 ? 25.850 -3.336 -6.808 1.00 90.50 647 GLN A C 1
ATOM 5116 O O . GLN A 1 647 ? 26.219 -3.773 -7.903 1.00 90.50 647 GLN A O 1
ATOM 5121 N N . ASP A 1 648 ? 26.318 -3.846 -5.666 1.00 90.62 648 ASP A N 1
ATOM 5122 C CA . ASP A 1 648 ? 27.319 -4.918 -5.617 1.00 90.62 648 ASP A CA 1
ATOM 5123 C C . ASP A 1 648 ? 26.716 -6.273 -5.994 1.00 90.62 648 ASP A C 1
ATOM 5125 O O . ASP A 1 648 ? 27.351 -7.055 -6.708 1.00 90.62 648 ASP A O 1
ATOM 5129 N N . LEU A 1 649 ? 25.467 -6.529 -5.612 1.00 93.88 649 LEU A N 1
ATOM 5130 C CA . LEU A 1 649 ? 24.718 -7.700 -6.043 1.00 93.88 649 LEU A CA 1
ATOM 5131 C C . LEU A 1 649 ? 24.531 -7.711 -7.564 1.00 93.88 649 LEU A C 1
ATOM 5133 O O . LEU A 1 649 ? 24.711 -8.749 -8.193 1.00 93.88 649 LEU A O 1
ATOM 5137 N N . TYR A 1 650 ? 24.238 -6.571 -8.184 1.00 94.88 650 TYR A N 1
ATOM 5138 C CA . TYR A 1 650 ? 24.027 -6.497 -9.632 1.00 94.88 650 TYR A CA 1
ATOM 5139 C C . TYR A 1 650 ? 25.342 -6.503 -10.413 1.00 94.88 650 TYR A C 1
ATOM 5141 O O . TYR A 1 650 ? 25.616 -7.381 -11.236 1.00 94.88 650 TYR A O 1
ATOM 5149 N N . VAL A 1 651 ? 26.199 -5.525 -10.150 1.00 92.06 651 VAL A N 1
ATOM 5150 C CA . VAL A 1 651 ? 27.428 -5.345 -10.919 1.00 92.06 651 VAL A CA 1
ATOM 5151 C C . VAL A 1 651 ? 28.464 -6.386 -10.521 1.00 92.06 651 VAL A C 1
ATOM 5153 O O . VAL A 1 651 ? 29.155 -6.929 -11.384 1.00 92.06 651 VAL A O 1
ATOM 5156 N N . GLY A 1 652 ? 28.583 -6.681 -9.230 1.00 89.56 652 GLY A N 1
ATOM 5157 C CA . GLY A 1 652 ? 29.558 -7.620 -8.692 1.00 89.56 652 GLY A CA 1
ATOM 5158 C C . GLY A 1 652 ? 29.152 -9.077 -8.865 1.00 89.56 652 GLY A C 1
ATOM 5159 O O . GLY A 1 652 ? 30.012 -9.861 -9.250 1.00 89.56 652 GLY A O 1
ATOM 5160 N N . VAL A 1 653 ? 27.886 -9.445 -8.629 1.00 94.75 653 VAL A N 1
ATOM 5161 C CA . VAL A 1 653 ? 27.462 -10.857 -8.519 1.00 94.75 653 VAL A CA 1
ATOM 5162 C C . VAL A 1 653 ? 26.603 -11.331 -9.700 1.00 94.75 653 VAL A C 1
ATOM 5164 O O . VAL A 1 653 ? 26.967 -12.316 -10.337 1.00 94.75 653 VAL A O 1
ATOM 5167 N N . LEU A 1 654 ? 25.513 -10.643 -10.062 1.00 96.00 654 LEU A N 1
ATOM 5168 C CA . LEU A 1 654 ? 24.599 -11.048 -11.147 1.00 96.00 654 LEU A CA 1
ATOM 5169 C C . LEU A 1 654 ? 25.338 -11.255 -12.472 1.00 96.00 654 LEU A C 1
ATOM 5171 O O . LEU A 1 654 ? 25.144 -12.269 -13.138 1.00 96.00 654 LEU A O 1
ATOM 5175 N N . THR A 1 655 ? 26.246 -10.342 -12.819 1.00 94.12 655 THR A N 1
ATOM 5176 C CA . THR A 1 655 ? 27.026 -10.430 -14.067 1.00 94.12 655 THR A CA 1
ATOM 5177 C C . THR A 1 655 ? 28.053 -11.575 -14.097 1.00 94.12 655 THR A C 1
ATOM 5179 O O . THR A 1 655 ? 28.680 -11.803 -15.134 1.00 94.12 655 THR A O 1
ATOM 5182 N N . GLN A 1 656 ? 28.242 -12.310 -12.992 1.00 93.62 656 GLN A N 1
ATOM 5183 C CA . GLN A 1 656 ? 29.019 -13.555 -12.965 1.00 93.62 656 GLN A CA 1
ATOM 5184 C C . GLN A 1 656 ? 28.183 -14.784 -13.361 1.00 93.62 656 GLN A C 1
ATOM 5186 O O . GLN A 1 656 ? 28.760 -15.807 -13.730 1.00 93.62 656 GLN A O 1
ATOM 5191 N N . LEU A 1 657 ? 26.846 -14.710 -13.294 1.00 94.25 657 LEU A N 1
ATOM 5192 C CA . LEU A 1 657 ? 25.976 -15.793 -13.748 1.00 94.25 657 LEU A CA 1
ATOM 5193 C C . LEU A 1 657 ? 26.140 -15.983 -15.259 1.00 94.25 657 LEU A C 1
ATOM 5195 O O . LEU A 1 657 ? 26.117 -15.011 -16.014 1.00 94.25 657 LEU A O 1
ATOM 5199 N N . LEU A 1 658 ? 26.261 -17.236 -15.707 1.00 92.75 658 LEU A N 1
ATOM 5200 C CA . LEU A 1 658 ? 26.334 -17.561 -17.134 1.00 92.75 658 LEU A CA 1
ATOM 5201 C C . LEU A 1 658 ? 25.142 -16.934 -17.890 1.00 92.75 658 LEU A C 1
ATOM 5203 O O . LEU A 1 658 ? 23.999 -17.255 -17.550 1.00 92.75 658 LEU A O 1
ATOM 5207 N N . PRO A 1 659 ? 25.374 -16.070 -18.899 1.00 92.50 659 PRO A N 1
ATOM 5208 C CA . PRO A 1 659 ? 24.311 -15.324 -19.579 1.00 92.50 659 PRO A CA 1
ATOM 5209 C C . PRO A 1 659 ? 23.199 -16.197 -20.158 1.00 92.50 659 PRO A C 1
ATOM 5211 O O . PRO A 1 659 ? 22.037 -15.812 -20.132 1.00 92.50 659 PRO A O 1
ATOM 5214 N N . GLU A 1 660 ? 23.532 -17.393 -20.638 1.00 90.56 660 GLU A N 1
ATOM 5215 C CA . GLU A 1 660 ? 22.569 -18.339 -21.201 1.00 90.56 660 GLU A CA 1
ATOM 5216 C C . GLU A 1 660 ? 21.617 -18.860 -20.112 1.00 90.56 660 GLU A C 1
ATOM 5218 O O . GLU A 1 660 ? 20.406 -18.924 -20.310 1.00 90.56 660 GLU A O 1
ATOM 5223 N N . ARG A 1 661 ? 22.147 -19.142 -18.912 1.00 91.50 661 ARG A N 1
ATOM 5224 C CA . ARG A 1 661 ? 21.329 -19.516 -17.748 1.00 91.50 661 ARG A CA 1
ATOM 5225 C C . ARG A 1 661 ? 20.494 -18.357 -17.236 1.00 91.50 661 ARG A C 1
ATOM 5227 O O . ARG A 1 661 ? 19.348 -18.571 -16.852 1.00 91.50 661 ARG A O 1
ATOM 5234 N N . ALA A 1 662 ? 21.070 -17.157 -17.217 1.00 92.75 662 ALA A N 1
ATOM 5235 C CA . ALA A 1 662 ? 20.345 -15.956 -16.844 1.00 92.75 662 ALA A CA 1
ATOM 5236 C C . ALA A 1 662 ? 19.153 -15.745 -17.782 1.00 92.75 662 ALA A C 1
ATOM 5238 O O . ALA A 1 662 ? 18.026 -15.686 -17.311 1.00 92.75 662 ALA A O 1
ATOM 5239 N N . ALA A 1 663 ? 19.378 -15.748 -19.098 1.00 92.38 663 ALA A N 1
ATOM 5240 C CA . ALA A 1 663 ? 18.326 -15.578 -20.094 1.00 92.38 663 ALA A CA 1
ATOM 5241 C C . ALA A 1 663 ? 17.231 -16.652 -19.971 1.00 92.38 663 ALA A C 1
ATOM 5243 O O . ALA A 1 663 ? 16.048 -16.327 -19.939 1.00 92.38 663 ALA A O 1
ATOM 5244 N N . GLU A 1 664 ? 17.602 -17.928 -19.818 1.00 91.56 664 GLU A N 1
ATOM 5245 C CA . GLU A 1 664 ? 16.640 -19.008 -19.568 1.00 91.56 664 GLU A CA 1
ATOM 5246 C C . GLU A 1 664 ? 15.820 -18.833 -18.281 1.00 91.56 664 GLU A C 1
ATOM 5248 O O . GLU A 1 664 ? 14.667 -19.268 -18.218 1.00 91.56 664 GLU A O 1
ATOM 5253 N N . GLY A 1 665 ? 16.416 -18.270 -17.231 1.00 90.88 665 GLY A N 1
ATOM 5254 C CA . GLY A 1 665 ? 15.729 -17.971 -15.979 1.00 90.88 665 GLY A CA 1
ATOM 5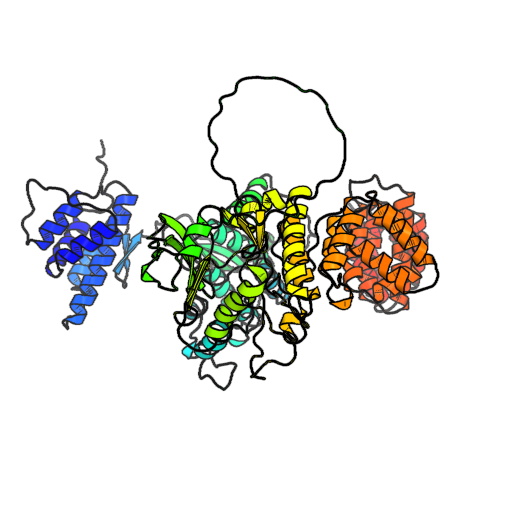255 C C . GLY A 1 665 ? 14.780 -16.781 -16.115 1.00 90.88 665 GLY A C 1
ATOM 5256 O O . GLY A 1 665 ? 13.617 -16.893 -15.742 1.00 90.88 665 GLY A O 1
ATOM 5257 N N . LEU A 1 666 ? 15.249 -15.686 -16.719 1.00 92.06 666 LEU A N 1
ATOM 5258 C CA . LEU A 1 666 ? 14.486 -14.452 -16.940 1.00 92.06 666 LEU A CA 1
ATOM 5259 C C . LEU A 1 666 ? 13.253 -14.692 -17.819 1.00 92.06 666 LEU A C 1
ATOM 5261 O O . LEU A 1 666 ? 12.166 -14.234 -17.492 1.00 92.06 666 LEU A O 1
ATOM 5265 N N . MET A 1 667 ? 13.366 -15.517 -18.865 1.00 90.19 667 MET A N 1
ATOM 5266 C CA . MET A 1 667 ? 12.211 -15.893 -19.697 1.00 90.19 667 MET A CA 1
ATOM 5267 C C . MET A 1 667 ? 11.125 -16.672 -18.934 1.00 90.19 667 MET A C 1
ATOM 5269 O O . MET A 1 667 ? 9.978 -16.717 -19.370 1.00 90.19 667 MET A O 1
ATOM 5273 N N . ARG A 1 668 ? 11.467 -17.315 -17.809 1.00 88.62 668 ARG A N 1
ATOM 5274 C CA . ARG A 1 668 ? 10.498 -18.000 -16.933 1.00 88.62 668 ARG A CA 1
ATOM 5275 C C . ARG A 1 668 ? 9.934 -17.080 -15.847 1.00 88.62 668 ARG A C 1
ATOM 5277 O O . ARG A 1 668 ? 8.954 -17.453 -15.207 1.00 88.62 668 ARG A O 1
ATOM 5284 N N . LEU A 1 669 ? 10.548 -15.916 -15.650 1.00 87.69 669 LEU A N 1
ATOM 5285 C CA . LEU A 1 669 ? 10.271 -14.954 -14.588 1.00 87.69 669 LEU A CA 1
ATOM 5286 C C . LEU A 1 669 ? 10.100 -13.544 -15.193 1.00 87.69 669 LEU A C 1
ATOM 5288 O O . LEU A 1 669 ? 10.947 -12.678 -14.981 1.00 87.69 669 LEU A O 1
ATOM 5292 N N . PRO A 1 670 ? 9.044 -13.301 -15.995 1.00 82.75 670 PRO A N 1
ATOM 5293 C CA . PRO A 1 670 ? 8.912 -12.059 -16.761 1.00 82.75 670 PRO A CA 1
ATOM 5294 C C . PRO A 1 670 ? 8.766 -10.812 -15.878 1.00 82.75 670 PRO A C 1
ATOM 5296 O O . PRO A 1 670 ? 9.291 -9.764 -16.226 1.00 82.75 670 PRO A O 1
ATOM 5299 N N . ALA A 1 671 ? 8.114 -10.922 -14.715 1.00 80.00 671 ALA A N 1
ATOM 5300 C CA . ALA A 1 671 ? 7.984 -9.796 -13.787 1.00 80.00 671 ALA A CA 1
ATOM 5301 C C . ALA A 1 671 ? 9.325 -9.445 -13.121 1.00 80.00 671 ALA A C 1
ATOM 5303 O O . ALA A 1 671 ? 9.643 -8.279 -12.918 1.00 80.00 671 ALA A O 1
ATOM 5304 N N . GLU A 1 672 ? 10.124 -10.455 -12.779 1.00 86.50 672 GLU A N 1
ATOM 5305 C CA . GLU A 1 672 ? 11.465 -10.264 -12.236 1.00 86.50 672 GLU A CA 1
ATOM 5306 C C . GLU A 1 672 ? 12.452 -9.782 -13.306 1.00 86.50 672 GLU A C 1
ATOM 5308 O O . GLU A 1 672 ? 13.397 -9.073 -12.966 1.00 86.50 672 GLU A O 1
ATOM 5313 N N . SER A 1 673 ? 12.239 -10.144 -14.578 1.00 88.88 673 SER A N 1
ATOM 5314 C CA . SER A 1 673 ? 13.074 -9.716 -15.706 1.00 88.88 673 SER A CA 1
ATOM 5315 C C . SER A 1 673 ? 13.144 -8.204 -15.825 1.00 88.88 673 SER A C 1
ATOM 5317 O O . SER A 1 673 ? 14.244 -7.650 -15.784 1.00 88.88 673 SER A O 1
ATOM 5319 N N . GLU A 1 674 ? 11.980 -7.558 -15.891 1.00 87.50 674 GLU A N 1
ATOM 5320 C CA . GLU A 1 674 ? 11.861 -6.107 -16.028 1.00 87.50 674 GLU A CA 1
ATOM 5321 C C . GLU A 1 674 ? 12.628 -5.400 -14.899 1.00 87.50 674 GLU A C 1
ATOM 5323 O O . GLU A 1 674 ? 13.529 -4.598 -15.150 1.00 87.50 674 GLU A O 1
ATOM 5328 N N . VAL A 1 675 ? 12.373 -5.811 -13.650 1.00 89.00 675 VAL A N 1
ATOM 5329 C CA . VAL A 1 675 ? 13.030 -5.257 -12.455 1.00 89.00 675 VAL A CA 1
ATOM 5330 C C . VAL A 1 675 ? 14.548 -5.448 -12.500 1.00 89.00 675 VAL A C 1
ATOM 5332 O O . VAL A 1 675 ? 15.300 -4.525 -12.190 1.00 89.00 675 VAL A O 1
ATOM 5335 N N . LEU A 1 676 ? 15.021 -6.637 -12.887 1.00 94.25 676 LEU A N 1
ATOM 5336 C CA . LEU A 1 676 ? 16.449 -6.954 -12.933 1.00 94.25 676 LEU A CA 1
ATOM 5337 C C . LEU A 1 676 ? 17.187 -6.129 -13.986 1.00 94.25 676 LEU A C 1
ATOM 5339 O O . LEU A 1 676 ? 18.270 -5.597 -13.727 1.00 94.25 676 LEU A O 1
ATOM 5343 N N . VAL A 1 677 ? 16.631 -6.045 -15.192 1.00 92.88 677 VAL A N 1
ATOM 5344 C CA . VAL A 1 677 ? 17.282 -5.339 -16.296 1.00 92.88 677 VAL A CA 1
ATOM 5345 C C . VAL A 1 677 ? 17.254 -3.828 -16.055 1.00 92.88 677 VAL A C 1
ATOM 5347 O O . VAL A 1 677 ? 18.274 -3.162 -16.259 1.00 92.88 677 VAL A O 1
ATOM 5350 N N . GLU A 1 678 ? 16.146 -3.293 -15.537 1.00 91.06 678 GLU A N 1
ATOM 5351 C CA . GLU A 1 678 ? 16.022 -1.882 -15.163 1.00 91.06 678 GLU A CA 1
ATOM 5352 C C . GLU A 1 678 ? 16.984 -1.497 -14.029 1.00 91.06 678 GLU A C 1
ATOM 5354 O O . GLU A 1 678 ? 17.694 -0.487 -14.128 1.00 91.06 678 GLU A O 1
ATOM 5359 N N . ALA A 1 679 ? 17.084 -2.320 -12.980 1.00 92.69 679 ALA A N 1
ATOM 5360 C CA . ALA A 1 679 ? 18.020 -2.090 -11.884 1.00 92.69 679 ALA A CA 1
ATOM 5361 C C . ALA A 1 679 ? 19.478 -2.152 -12.369 1.00 92.69 679 ALA A C 1
ATOM 5363 O O . ALA A 1 679 ? 20.261 -1.241 -12.089 1.00 92.69 679 ALA A O 1
ATOM 5364 N N . LEU A 1 680 ? 19.846 -3.158 -13.176 1.00 94.94 680 LEU A N 1
ATOM 5365 C CA . LEU A 1 680 ? 21.194 -3.251 -13.748 1.00 94.94 680 LEU A CA 1
ATOM 5366 C C . LEU A 1 680 ? 21.534 -2.036 -14.625 1.00 94.94 680 LEU A C 1
ATOM 5368 O O . LEU A 1 680 ? 22.672 -1.566 -14.606 1.00 94.94 680 LEU A O 1
ATOM 5372 N N . SER A 1 681 ? 20.567 -1.528 -15.391 1.00 93.12 681 SER A N 1
ATOM 5373 C CA . SER A 1 681 ? 20.717 -0.319 -16.208 1.00 93.12 681 SER A CA 1
ATOM 5374 C C . SER A 1 681 ? 20.940 0.926 -15.340 1.00 93.12 681 SER A C 1
ATOM 5376 O O . SER A 1 681 ? 21.890 1.680 -15.556 1.00 93.12 681 SER A O 1
ATOM 5378 N N . SER A 1 682 ? 20.132 1.096 -14.290 1.00 91.69 682 SER A N 1
ATOM 5379 C CA . SER A 1 682 ? 20.216 2.227 -13.353 1.00 91.69 682 SER A CA 1
ATOM 5380 C C . SER A 1 682 ? 21.562 2.289 -12.619 1.00 91.69 682 SER A C 1
ATOM 5382 O O . SER A 1 682 ? 22.097 3.371 -12.357 1.00 91.69 682 SER A O 1
ATOM 5384 N N . HIS A 1 683 ? 22.171 1.130 -12.359 1.00 92.12 683 HIS A N 1
ATOM 5385 C CA . HIS A 1 683 ? 23.481 1.019 -11.712 1.00 92.12 683 HIS A CA 1
ATOM 5386 C C . HIS A 1 683 ? 24.668 1.461 -12.578 1.00 92.12 683 HIS A C 1
ATOM 5388 O O . HIS A 1 683 ? 25.761 1.652 -12.036 1.00 92.12 683 HIS A O 1
ATOM 5394 N N . ALA A 1 684 ? 24.479 1.680 -13.885 1.00 87.38 684 ALA A N 1
ATOM 5395 C CA . ALA A 1 684 ? 25.539 2.115 -14.802 1.00 87.38 684 ALA A CA 1
ATOM 5396 C C . ALA A 1 684 ? 26.127 3.494 -14.451 1.00 87.38 684 ALA A C 1
ATOM 5398 O O . ALA A 1 684 ? 27.308 3.745 -14.713 1.00 87.38 684 ALA A O 1
ATOM 5399 N N . ALA A 1 685 ? 25.307 4.367 -13.853 1.00 80.44 685 ALA A N 1
ATOM 5400 C CA . ALA A 1 685 ? 25.660 5.729 -13.441 1.00 80.44 685 ALA A CA 1
ATOM 5401 C C . ALA A 1 685 ? 25.540 5.960 -11.920 1.00 80.44 685 ALA A C 1
ATOM 5403 O O . ALA A 1 685 ? 25.728 7.087 -11.455 1.00 80.44 685 ALA A O 1
ATOM 5404 N N . ALA A 1 686 ? 25.204 4.926 -11.140 1.00 76.38 686 ALA A N 1
ATOM 5405 C CA . ALA A 1 686 ? 24.897 5.088 -9.723 1.00 76.38 686 ALA A CA 1
ATOM 5406 C C . ALA A 1 686 ? 26.149 5.460 -8.894 1.00 76.38 686 ALA A C 1
ATOM 5408 O O . ALA A 1 686 ? 27.212 4.858 -9.072 1.00 76.38 686 ALA A O 1
ATOM 5409 N N . PRO A 1 687 ? 26.038 6.425 -7.956 1.00 64.56 687 PRO A N 1
ATOM 5410 C CA . PRO A 1 687 ? 27.179 6.968 -7.214 1.00 64.56 687 PRO A CA 1
ATOM 5411 C C . PRO A 1 687 ? 27.631 6.116 -6.014 1.00 64.56 687 PRO A C 1
ATOM 5413 O O . PRO A 1 687 ? 28.635 6.455 -5.391 1.00 64.56 687 PRO A O 1
ATOM 5416 N N . GLN A 1 688 ? 26.898 5.053 -5.659 1.00 68.00 688 GLN A N 1
ATOM 5417 C CA . GLN A 1 688 ? 27.083 4.286 -4.414 1.00 68.00 688 GLN A CA 1
ATOM 5418 C C . GLN A 1 688 ? 28.459 3.600 -4.354 1.00 68.00 688 GLN A C 1
ATOM 5420 O O . GLN A 1 688 ? 29.190 3.742 -3.374 1.00 68.00 688 GLN A O 1
ATOM 5425 N N . ARG A 1 689 ? 28.854 2.928 -5.439 1.00 72.94 689 ARG A N 1
ATOM 5426 C CA . ARG A 1 689 ? 30.187 2.377 -5.685 1.00 72.94 689 ARG A CA 1
ATOM 5427 C C . ARG A 1 689 ? 30.738 2.951 -6.981 1.00 72.94 689 ARG A C 1
ATOM 5429 O O . ARG A 1 689 ? 30.082 3.003 -8.019 1.00 72.94 689 ARG A O 1
ATOM 5436 N N . ARG A 1 690 ? 32.028 3.289 -6.954 1.00 77.19 690 ARG A N 1
ATOM 5437 C CA . ARG A 1 690 ? 32.761 3.646 -8.168 1.00 77.19 690 ARG A CA 1
ATOM 5438 C C . ARG A 1 690 ? 32.922 2.419 -9.069 1.00 77.19 690 ARG A C 1
ATOM 5440 O O . ARG A 1 690 ? 33.811 1.592 -8.845 1.00 77.19 690 ARG A O 1
ATOM 5447 N N . ILE A 1 691 ? 32.088 2.346 -10.100 1.00 83.31 691 ILE A N 1
ATOM 5448 C CA . ILE A 1 691 ? 32.199 1.378 -11.191 1.00 83.31 691 ILE A CA 1
ATOM 5449 C C . ILE A 1 691 ? 33.596 1.467 -11.818 1.00 83.31 691 ILE A C 1
ATOM 5451 O O . ILE A 1 691 ? 34.102 2.552 -12.118 1.00 83.31 691 ILE A O 1
ATOM 5455 N N . GLN A 1 692 ? 34.243 0.314 -11.982 1.00 83.94 692 GLN A N 1
ATOM 5456 C CA . GLN A 1 692 ? 35.521 0.204 -12.680 1.00 83.94 692 GLN A CA 1
ATOM 5457 C C . GLN A 1 692 ? 35.291 -0.148 -14.153 1.00 83.94 692 GLN A C 1
ATOM 5459 O O . GLN A 1 692 ? 34.296 -0.778 -14.507 1.00 83.94 692 GLN A O 1
ATOM 5464 N N . TYR A 1 693 ? 36.266 0.142 -15.018 1.00 80.00 693 TYR A N 1
ATOM 5465 C CA . TYR A 1 693 ? 36.202 -0.266 -16.429 1.00 80.00 693 TYR A CA 1
ATOM 5466 C C . TYR A 1 693 ? 35.960 -1.773 -16.605 1.00 80.00 693 TYR A C 1
ATOM 5468 O O . TYR A 1 693 ? 35.211 -2.174 -17.490 1.00 80.00 693 TYR A O 1
ATOM 5476 N N . ALA A 1 694 ? 36.544 -2.615 -15.746 1.00 78.50 694 ALA A N 1
ATOM 5477 C CA . ALA A 1 694 ? 36.333 -4.064 -15.786 1.00 78.50 694 ALA A CA 1
ATOM 5478 C C . ALA A 1 694 ? 34.889 -4.477 -15.440 1.00 78.50 694 ALA A C 1
ATOM 5480 O O . ALA A 1 694 ? 34.397 -5.477 -15.960 1.00 78.50 694 ALA A O 1
ATOM 5481 N N . ASP A 1 695 ? 34.212 -3.707 -14.587 1.00 86.44 695 ASP A N 1
ATOM 5482 C CA . ASP A 1 695 ? 32.820 -3.940 -14.208 1.00 86.44 695 ASP A CA 1
ATOM 5483 C C . ASP A 1 695 ? 31.881 -3.591 -15.363 1.00 86.44 695 ASP A C 1
ATOM 5485 O O . ASP A 1 695 ? 31.098 -4.435 -15.795 1.00 86.44 695 ASP A O 1
ATOM 5489 N N . ALA A 1 696 ? 32.050 -2.399 -15.942 1.00 87.25 696 ALA A N 1
ATOM 5490 C CA . ALA A 1 696 ? 31.307 -1.983 -17.129 1.00 87.25 696 ALA A CA 1
ATOM 5491 C C . ALA A 1 696 ? 31.555 -2.918 -18.325 1.00 87.25 696 ALA A C 1
ATOM 5493 O O . ALA A 1 696 ? 30.620 -3.288 -19.029 1.00 87.25 696 ALA A O 1
ATOM 5494 N N . HIS A 1 697 ? 32.794 -3.391 -18.507 1.00 86.81 697 HIS A N 1
ATOM 5495 C CA . HIS A 1 697 ? 33.137 -4.354 -19.556 1.00 86.81 697 HIS A CA 1
ATOM 5496 C C . HIS A 1 697 ? 32.313 -5.639 -19.437 1.00 86.81 697 HIS A C 1
ATOM 5498 O O . HIS A 1 697 ? 31.750 -6.135 -20.415 1.00 86.81 697 HIS A O 1
ATOM 5504 N N . ARG A 1 698 ? 32.253 -6.181 -18.216 1.00 90.44 698 ARG A N 1
ATOM 5505 C CA . ARG A 1 698 ? 31.532 -7.412 -17.903 1.00 90.44 698 ARG A CA 1
ATOM 5506 C C . ARG A 1 698 ? 30.026 -7.220 -18.057 1.00 90.44 698 ARG A C 1
ATOM 5508 O O . ARG A 1 698 ? 29.400 -8.067 -18.683 1.00 90.44 698 ARG A O 1
ATOM 5515 N N . ALA A 1 699 ? 29.471 -6.113 -17.564 1.00 92.38 699 ALA A N 1
ATOM 5516 C CA . ALA A 1 699 ? 28.048 -5.798 -17.691 1.00 92.38 699 ALA A CA 1
ATOM 5517 C C . ALA A 1 699 ? 27.607 -5.687 -19.161 1.00 92.38 699 ALA A C 1
ATOM 5519 O O . ALA A 1 699 ? 26.651 -6.354 -19.554 1.00 92.38 699 ALA A O 1
ATOM 5520 N N . ILE A 1 700 ? 28.346 -4.941 -19.996 1.00 93.25 700 ILE A N 1
ATOM 5521 C CA . ILE A 1 700 ? 28.037 -4.791 -21.429 1.00 93.25 700 ILE A CA 1
ATOM 5522 C C . ILE A 1 700 ? 28.062 -6.153 -22.136 1.00 93.25 700 ILE A C 1
ATOM 5524 O O . ILE A 1 700 ? 27.132 -6.493 -22.864 1.00 93.25 700 ILE A O 1
ATOM 5528 N N . LEU A 1 701 ? 29.103 -6.966 -21.914 1.00 92.12 701 LEU A N 1
ATOM 5529 C CA . LEU A 1 701 ? 29.207 -8.283 -22.552 1.00 92.12 701 LEU A CA 1
ATOM 5530 C C . LEU A 1 701 ? 28.161 -9.281 -22.044 1.00 92.12 701 LEU A C 1
ATOM 5532 O O . LEU A 1 701 ? 27.703 -10.126 -22.816 1.00 92.12 701 LEU A O 1
ATOM 5536 N N . TRP A 1 702 ? 27.799 -9.200 -20.765 1.00 95.31 702 TRP A N 1
ATOM 5537 C CA . TRP A 1 702 ? 26.745 -10.016 -20.176 1.00 95.31 702 TRP A CA 1
ATOM 5538 C C . TRP A 1 702 ? 25.390 -9.678 -20.812 1.00 95.31 702 TRP A C 1
ATOM 5540 O O . TRP A 1 702 ? 24.743 -10.571 -21.357 1.00 95.31 702 TRP A O 1
ATOM 5550 N N . LEU A 1 703 ? 25.027 -8.391 -20.869 1.00 96.56 703 LEU A N 1
ATOM 5551 C CA . LEU A 1 703 ? 23.794 -7.900 -21.499 1.00 96.56 703 LEU A CA 1
ATOM 5552 C C . LEU A 1 703 ? 23.736 -8.204 -23.002 1.00 96.56 703 LEU A C 1
ATOM 5554 O O . LEU A 1 703 ? 22.690 -8.610 -23.510 1.00 96.56 703 LEU A O 1
ATOM 5558 N N . HIS A 1 704 ? 24.864 -8.090 -23.707 1.00 95.56 704 HIS A N 1
ATOM 5559 C CA . HIS A 1 704 ? 24.976 -8.515 -25.102 1.00 95.56 704 HIS A CA 1
ATOM 5560 C C . HIS A 1 704 ? 24.644 -10.004 -25.268 1.00 95.56 704 HIS A C 1
ATOM 5562 O O . HIS A 1 704 ? 23.879 -10.376 -26.154 1.00 95.56 704 HIS A O 1
ATOM 5568 N N . ARG A 1 705 ? 25.202 -10.878 -24.421 1.00 96.50 705 ARG A N 1
ATOM 5569 C CA . ARG A 1 705 ? 24.957 -12.324 -24.525 1.00 96.50 705 ARG A CA 1
ATOM 5570 C C . ARG A 1 705 ? 23.525 -12.699 -24.155 1.00 96.50 705 ARG A C 1
ATOM 5572 O O . ARG A 1 705 ? 22.952 -13.548 -24.832 1.00 96.50 705 ARG A O 1
ATOM 5579 N N . VAL A 1 706 ? 22.938 -12.045 -23.151 1.00 96.31 706 VAL A N 1
ATOM 5580 C CA . VAL A 1 706 ? 21.509 -12.196 -22.825 1.00 96.31 706 VAL A CA 1
ATOM 5581 C C . VAL A 1 706 ? 20.645 -11.771 -24.016 1.00 96.31 706 VAL A C 1
ATOM 5583 O O . VAL A 1 706 ? 19.796 -12.546 -24.447 1.00 96.31 706 VAL A O 1
ATOM 5586 N N . SER A 1 707 ? 20.928 -10.612 -24.622 1.00 96.44 707 SER A N 1
ATOM 5587 C CA . SER A 1 707 ? 20.244 -10.127 -25.832 1.00 96.44 707 SER A CA 1
ATOM 5588 C C . SER A 1 707 ? 20.368 -11.109 -27.002 1.00 96.44 707 SER A C 1
ATOM 5590 O O . SER A 1 707 ? 19.376 -11.470 -27.632 1.00 96.44 707 SER A O 1
ATOM 5592 N N . ALA A 1 708 ? 21.576 -11.602 -27.285 1.00 95.94 708 ALA A N 1
ATOM 5593 C CA . ALA A 1 708 ? 21.811 -12.556 -28.366 1.00 95.94 708 ALA A CA 1
ATOM 5594 C C . ALA A 1 708 ? 21.050 -13.874 -28.146 1.00 95.94 708 ALA A C 1
ATOM 5596 O O . ALA A 1 708 ? 20.472 -14.421 -29.090 1.00 95.94 708 ALA A O 1
ATOM 5597 N N . PHE A 1 709 ? 21.003 -14.360 -26.901 1.00 95.69 709 PHE A N 1
ATOM 5598 C CA . PHE A 1 709 ? 20.233 -15.545 -26.544 1.00 95.69 709 PHE A CA 1
ATOM 5599 C C . PHE A 1 709 ? 18.729 -15.305 -26.712 1.00 95.69 709 PHE A C 1
ATOM 5601 O O . PHE A 1 709 ? 18.069 -16.089 -27.395 1.00 95.69 709 PHE A O 1
ATOM 5608 N N . ALA A 1 710 ? 18.201 -14.199 -26.179 1.00 94.62 710 ALA A N 1
ATOM 5609 C CA . ALA A 1 710 ? 16.792 -13.820 -26.291 1.00 94.62 710 ALA A CA 1
ATOM 5610 C C . ALA A 1 710 ? 16.347 -13.688 -27.758 1.00 94.62 710 ALA A C 1
ATOM 5612 O O . ALA A 1 710 ? 15.304 -14.224 -28.137 1.00 94.62 710 ALA A O 1
ATOM 5613 N N . ALA A 1 711 ? 17.182 -13.080 -28.610 1.00 95.06 711 ALA A N 1
ATOM 5614 C CA . ALA A 1 711 ? 16.952 -12.997 -30.051 1.00 95.06 711 ALA A CA 1
ATOM 5615 C C . ALA A 1 711 ? 16.887 -14.382 -30.715 1.00 95.06 711 ALA A C 1
ATOM 5617 O O . ALA A 1 711 ? 16.018 -14.621 -31.552 1.00 95.06 711 ALA A O 1
ATOM 5618 N N . SER A 1 712 ? 17.778 -15.305 -30.335 1.00 93.88 712 SER A N 1
ATOM 5619 C CA . SER A 1 712 ? 17.777 -16.675 -30.869 1.00 93.88 712 SER A CA 1
ATOM 5620 C C . SER A 1 712 ? 16.586 -17.511 -30.382 1.00 93.88 712 SER A C 1
ATOM 5622 O O . SER A 1 712 ? 16.090 -18.360 -31.119 1.00 93.88 712 SER A O 1
ATOM 5624 N N . ALA A 1 713 ? 16.105 -17.238 -29.166 1.00 92.44 713 ALA A N 1
ATOM 5625 C CA . ALA A 1 713 ? 14.969 -17.907 -28.541 1.00 92.44 713 ALA A CA 1
ATOM 5626 C C . ALA A 1 713 ? 13.606 -17.302 -28.932 1.00 92.44 713 ALA A C 1
ATOM 5628 O O . ALA A 1 713 ? 12.572 -17.884 -28.613 1.00 92.44 713 ALA A O 1
ATOM 5629 N N . GLY A 1 714 ? 13.583 -16.152 -29.618 1.00 92.81 714 GLY A N 1
ATOM 5630 C CA . GLY A 1 714 ? 12.352 -15.443 -29.985 1.00 92.81 714 GLY A CA 1
ATOM 5631 C C . GLY A 1 714 ? 11.653 -14.744 -28.814 1.00 92.81 714 GLY A C 1
ATOM 5632 O O . GLY A 1 714 ? 10.455 -14.484 -28.890 1.00 92.81 714 GLY A O 1
ATOM 5633 N N . SER A 1 715 ? 12.380 -14.448 -27.733 1.00 93.81 715 SER A N 1
ATOM 5634 C CA . SER A 1 715 ? 11.863 -13.716 -26.573 1.00 93.81 715 SER A CA 1
ATOM 5635 C C . SER A 1 715 ? 12.051 -12.214 -26.778 1.00 93.81 715 SER A C 1
ATOM 5637 O O . SER A 1 715 ? 13.076 -11.650 -26.396 1.00 93.81 715 SER A O 1
ATOM 5639 N N . TRP A 1 716 ? 11.073 -11.577 -27.422 1.00 94.12 716 TRP A N 1
ATOM 5640 C CA . TRP A 1 716 ? 11.173 -10.183 -27.863 1.00 94.12 716 TRP A CA 1
ATOM 5641 C C . TRP A 1 716 ? 11.211 -9.168 -26.717 1.00 94.12 716 TRP A C 1
ATOM 5643 O O . TRP A 1 716 ? 11.995 -8.231 -26.806 1.00 94.12 716 TRP A O 1
ATOM 5653 N N . ASP A 1 717 ? 10.455 -9.390 -25.639 1.00 91.88 717 ASP A N 1
ATOM 5654 C CA . ASP A 1 717 ? 10.415 -8.475 -24.485 1.00 91.88 717 ASP A CA 1
ATOM 5655 C C . ASP A 1 717 ? 11.785 -8.409 -23.789 1.00 91.88 717 ASP A C 1
ATOM 5657 O O . ASP A 1 717 ? 12.397 -7.349 -23.696 1.00 91.88 717 ASP A O 1
ATOM 5661 N N . LEU A 1 718 ? 12.347 -9.575 -23.442 1.00 93.81 718 LEU A N 1
ATOM 5662 C CA . LEU A 1 718 ? 13.694 -9.670 -22.865 1.00 93.81 718 LEU A CA 1
ATOM 5663 C C . LEU A 1 718 ? 14.780 -9.110 -23.802 1.00 93.81 718 LEU A C 1
ATOM 5665 O O . LEU A 1 718 ? 15.760 -8.534 -23.330 1.00 93.81 718 LEU A O 1
ATOM 5669 N N . LEU A 1 719 ? 14.642 -9.291 -25.124 1.00 96.44 719 LEU A N 1
ATOM 5670 C CA . LEU A 1 719 ? 15.571 -8.700 -26.090 1.00 96.44 719 LEU A CA 1
ATOM 5671 C C . LEU A 1 719 ? 15.510 -7.170 -26.051 1.00 96.44 719 LEU A C 1
ATOM 5673 O O . LEU A 1 719 ? 16.565 -6.540 -26.046 1.00 96.44 719 LEU A O 1
ATOM 5677 N N . ASP A 1 720 ? 14.313 -6.582 -26.047 1.00 94.00 720 ASP A N 1
ATOM 5678 C CA . ASP A 1 720 ? 14.148 -5.1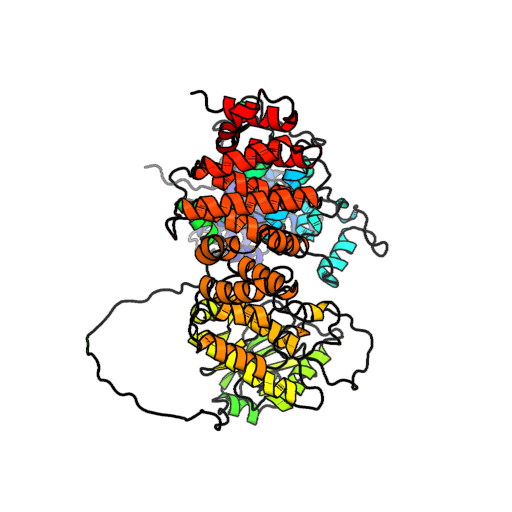27 -26.015 1.00 94.00 720 ASP A CA 1
ATOM 5679 C C . ASP A 1 720 ? 14.743 -4.536 -24.727 1.00 94.00 720 ASP A C 1
ATOM 5681 O O . ASP A 1 720 ? 15.606 -3.657 -24.791 1.00 94.00 720 ASP A O 1
ATOM 5685 N N . GLU A 1 721 ? 14.386 -5.095 -23.567 1.00 93.62 721 GLU A N 1
ATOM 5686 C CA . GLU A 1 721 ? 14.897 -4.672 -22.257 1.00 93.62 721 GLU A CA 1
ATOM 5687 C C . GLU A 1 721 ? 16.430 -4.767 -22.185 1.00 93.62 721 GLU A C 1
ATOM 5689 O O . GLU A 1 721 ? 17.121 -3.787 -21.877 1.00 93.62 721 GLU A O 1
ATOM 5694 N N . ALA A 1 722 ? 16.993 -5.941 -22.498 1.00 95.81 722 ALA A N 1
ATOM 5695 C CA . ALA A 1 722 ? 18.428 -6.184 -22.371 1.00 95.81 722 ALA A CA 1
ATOM 5696 C C . ALA A 1 722 ? 19.250 -5.373 -23.386 1.00 95.81 722 ALA A C 1
ATOM 5698 O O . ALA A 1 722 ? 20.342 -4.903 -23.048 1.00 95.81 722 ALA A O 1
ATOM 5699 N N . ALA A 1 723 ? 18.735 -5.160 -24.604 1.00 96.25 723 ALA A N 1
ATOM 5700 C CA . ALA A 1 723 ? 19.404 -4.347 -25.617 1.00 96.25 723 ALA A CA 1
ATOM 5701 C C . ALA A 1 723 ? 19.450 -2.866 -25.216 1.00 96.25 723 ALA A C 1
ATOM 5703 O O . ALA A 1 723 ? 20.480 -2.215 -25.404 1.00 96.25 723 ALA A O 1
ATOM 5704 N N . ARG A 1 724 ? 18.378 -2.336 -24.615 1.00 95.69 724 ARG A N 1
ATOM 5705 C CA . ARG A 1 724 ? 18.337 -0.964 -24.083 1.00 95.69 724 ARG A CA 1
ATOM 5706 C C . ARG A 1 724 ? 19.326 -0.779 -22.941 1.00 95.69 724 ARG A C 1
ATOM 5708 O O . ARG A 1 724 ? 20.165 0.118 -23.002 1.00 95.69 724 ARG A O 1
ATOM 5715 N N . ALA A 1 725 ? 19.308 -1.678 -21.957 1.00 95.31 725 ALA A N 1
ATOM 5716 C CA . ALA A 1 725 ? 20.278 -1.655 -20.864 1.00 95.31 725 ALA A CA 1
ATOM 5717 C C . ALA A 1 725 ? 21.723 -1.737 -21.389 1.00 95.31 725 ALA A C 1
ATOM 5719 O O . ALA A 1 725 ? 22.592 -0.991 -20.939 1.00 95.31 725 ALA A O 1
ATOM 5720 N N . MET A 1 726 ? 21.989 -2.584 -22.391 1.00 95.75 726 MET A N 1
ATOM 5721 C CA . MET A 1 726 ? 23.306 -2.670 -23.032 1.00 95.75 726 MET A CA 1
ATOM 5722 C C . MET A 1 726 ? 23.740 -1.321 -23.626 1.00 95.75 726 MET A C 1
ATOM 5724 O O . MET A 1 726 ? 24.882 -0.906 -23.423 1.00 95.75 726 MET A O 1
ATOM 5728 N N . CYS A 1 727 ? 22.837 -0.624 -24.325 1.00 93.81 727 CYS A N 1
ATOM 5729 C CA . CYS A 1 727 ? 23.113 0.682 -24.926 1.00 93.81 727 CYS A CA 1
ATOM 5730 C C . CYS A 1 727 ? 23.351 1.775 -23.873 1.00 93.81 727 CYS A C 1
ATOM 5732 O O . CYS A 1 727 ? 24.208 2.635 -24.080 1.00 93.81 727 CYS A O 1
ATOM 5734 N N . VAL A 1 728 ? 22.656 1.739 -22.729 1.00 93.56 728 VAL A N 1
ATOM 5735 C CA . VAL A 1 728 ? 22.916 2.648 -21.595 1.00 93.56 728 VAL A CA 1
ATOM 5736 C C . VAL A 1 728 ? 24.351 2.485 -21.095 1.00 93.56 728 VAL A C 1
ATOM 5738 O O . VAL A 1 728 ? 25.093 3.465 -20.999 1.00 93.56 728 VAL A O 1
ATOM 5741 N N . TRP A 1 729 ? 24.774 1.246 -20.835 1.00 93.25 729 TRP A N 1
ATOM 5742 C CA . TRP A 1 729 ? 26.132 0.966 -20.371 1.00 93.25 729 TRP A CA 1
ATOM 5743 C C . TRP A 1 729 ? 27.204 1.359 -21.402 1.00 93.25 729 TRP A C 1
ATOM 5745 O O . TRP A 1 729 ? 28.220 1.947 -21.023 1.00 93.25 729 TRP A O 1
ATOM 5755 N N . ASP A 1 730 ? 26.986 1.075 -22.691 1.00 90.31 730 ASP A N 1
ATOM 5756 C CA . ASP A 1 730 ? 27.911 1.458 -23.769 1.00 90.31 730 ASP A CA 1
ATOM 5757 C C . ASP A 1 730 ? 28.004 2.984 -23.954 1.00 90.31 730 ASP A C 1
ATOM 5759 O O . ASP A 1 730 ? 29.105 3.505 -24.146 1.00 90.31 730 ASP A O 1
ATOM 5763 N N . SER A 1 731 ? 26.886 3.708 -23.814 1.00 88.56 731 SER A N 1
ATOM 5764 C CA . SER A 1 731 ? 26.847 5.177 -23.907 1.00 88.56 731 SER A CA 1
ATOM 5765 C C . SER A 1 731 ? 27.683 5.853 -22.815 1.00 88.56 731 SER A C 1
ATOM 5767 O O . SER A 1 731 ? 28.339 6.856 -23.075 1.00 88.56 731 SER A O 1
ATOM 5769 N N . ILE A 1 732 ? 27.671 5.314 -21.591 1.00 86.19 732 ILE A N 1
ATOM 5770 C CA . ILE A 1 732 ? 28.354 5.925 -20.437 1.00 86.19 732 ILE A CA 1
ATOM 5771 C C . ILE A 1 732 ? 29.856 5.606 -20.422 1.00 86.19 732 ILE A C 1
ATOM 5773 O O . ILE A 1 732 ? 30.662 6.464 -20.063 1.00 86.19 732 ILE A O 1
ATOM 5777 N N . TRP A 1 733 ? 30.243 4.371 -20.762 1.00 84.19 733 TRP A N 1
ATOM 5778 C CA . TRP A 1 733 ? 31.598 3.861 -20.492 1.00 84.19 733 TRP A CA 1
ATOM 5779 C C . TRP A 1 733 ? 32.521 3.754 -21.709 1.00 84.19 733 TRP A C 1
ATOM 5781 O O . TRP A 1 733 ? 33.706 3.474 -21.526 1.00 84.19 733 TRP A O 1
ATOM 5791 N N . ASP A 1 734 ? 32.001 3.962 -22.919 1.00 76.56 734 ASP A N 1
ATOM 5792 C CA . ASP A 1 734 ? 32.765 4.119 -24.164 1.00 76.56 734 ASP A CA 1
ATOM 5793 C C . ASP A 1 734 ? 33.868 3.049 -24.383 1.00 76.56 734 ASP A C 1
ATOM 5795 O O . ASP A 1 734 ? 35.061 3.348 -24.474 1.00 76.56 734 ASP A O 1
ATOM 5799 N N . GLN A 1 735 ? 33.506 1.755 -24.405 1.00 70.75 735 GLN A N 1
ATOM 5800 C CA . GLN A 1 735 ? 34.500 0.669 -24.419 1.00 70.75 735 GLN A CA 1
ATOM 5801 C C . GLN A 1 735 ? 34.748 0.034 -25.794 1.00 70.75 735 GLN A C 1
ATOM 5803 O O . GLN A 1 735 ? 33.878 -0.608 -26.374 1.00 70.75 735 GLN A O 1
ATOM 5808 N N . TYR A 1 736 ? 36.006 0.057 -26.244 1.00 62.03 736 TYR A N 1
ATOM 5809 C CA . TYR A 1 736 ? 36.423 -0.498 -27.541 1.00 62.03 736 TYR A CA 1
ATOM 5810 C C . TYR A 1 736 ? 36.195 -2.015 -27.711 1.00 62.03 736 TYR A C 1
ATOM 5812 O O . TYR A 1 736 ? 35.691 -2.443 -28.741 1.00 62.03 736 TYR A O 1
ATOM 5820 N N . ARG A 1 737 ? 36.532 -2.860 -26.723 1.00 71.44 737 ARG A N 1
ATOM 5821 C CA . ARG A 1 737 ? 36.431 -4.331 -26.884 1.00 71.44 737 ARG A CA 1
ATOM 5822 C C . ARG A 1 737 ? 34.993 -4.871 -26.958 1.00 71.44 737 ARG A C 1
ATOM 5824 O O . ARG A 1 737 ? 34.745 -5.730 -27.801 1.00 71.44 737 ARG A O 1
ATOM 5831 N N . PRO A 1 738 ? 34.047 -4.441 -26.102 1.00 80.88 738 PRO A N 1
ATOM 5832 C CA . PRO A 1 738 ? 32.649 -4.836 -26.247 1.00 80.88 738 PRO A CA 1
ATOM 5833 C C . PRO A 1 738 ? 32.049 -4.434 -27.596 1.00 80.88 738 PRO A C 1
ATOM 5835 O O . PRO A 1 738 ? 31.275 -5.205 -28.158 1.00 80.88 738 PRO A O 1
ATOM 5838 N N . ARG A 1 739 ? 32.460 -3.292 -28.163 1.00 84.75 739 ARG A N 1
ATOM 5839 C CA . ARG A 1 739 ? 31.980 -2.842 -29.477 1.00 84.75 739 ARG A CA 1
ATOM 5840 C C . ARG A 1 739 ? 32.308 -3.791 -30.599 1.00 84.75 739 ARG A C 1
ATOM 5842 O O . ARG A 1 739 ? 31.428 -4.034 -31.405 1.00 84.75 739 ARG A O 1
ATOM 5849 N N . ASP A 1 740 ? 33.514 -4.345 -30.650 1.00 86.75 740 ASP A N 1
ATOM 5850 C CA . ASP A 1 740 ? 33.877 -5.287 -31.716 1.00 86.75 740 ASP A CA 1
ATOM 5851 C C . ASP A 1 740 ? 32.950 -6.513 -31.712 1.00 86.75 740 ASP A C 1
ATOM 5853 O O . ASP A 1 740 ? 32.508 -6.985 -32.762 1.00 86.75 740 ASP A O 1
ATOM 5857 N N . VAL A 1 741 ? 32.609 -7.000 -30.514 1.00 89.38 741 VAL A N 1
ATOM 5858 C CA . VAL A 1 741 ? 31.697 -8.135 -30.323 1.00 89.38 741 VAL A CA 1
ATOM 5859 C C . VAL A 1 741 ? 30.271 -7.762 -30.730 1.00 89.38 741 VAL A C 1
ATOM 5861 O O . VAL A 1 741 ? 29.652 -8.483 -31.512 1.00 89.38 741 VAL A O 1
ATOM 5864 N N . ILE A 1 742 ? 29.767 -6.622 -30.246 1.00 91.81 742 ILE A N 1
ATOM 5865 C CA . ILE A 1 742 ? 28.417 -6.140 -30.564 1.00 91.81 742 ILE A CA 1
ATOM 5866 C C . ILE A 1 742 ? 28.301 -5.840 -32.062 1.00 91.81 742 ILE A C 1
ATOM 5868 O O . ILE A 1 742 ? 27.339 -6.251 -32.696 1.00 91.81 742 ILE A O 1
ATOM 5872 N N . ALA A 1 743 ? 29.302 -5.201 -32.663 1.00 92.56 743 ALA A N 1
ATOM 5873 C CA . ALA A 1 743 ? 29.337 -4.864 -34.079 1.00 92.56 743 ALA A CA 1
ATOM 5874 C C . ALA A 1 743 ? 29.259 -6.111 -34.968 1.00 92.56 743 ALA A C 1
ATOM 5876 O O . ALA A 1 743 ? 28.510 -6.129 -35.946 1.00 92.56 743 ALA A O 1
ATOM 5877 N N . ALA A 1 744 ? 29.984 -7.175 -34.608 1.00 93.31 744 ALA A N 1
ATOM 5878 C CA . ALA A 1 744 ? 29.880 -8.458 -35.294 1.00 93.31 744 ALA A CA 1
ATOM 5879 C C . ALA A 1 744 ? 28.469 -9.054 -35.169 1.00 93.31 744 ALA A C 1
ATOM 5881 O O . ALA A 1 744 ? 27.928 -9.542 -36.160 1.00 93.31 744 ALA A O 1
ATOM 5882 N N . TRP A 1 745 ? 27.853 -8.975 -33.986 1.00 95.62 745 TRP A N 1
ATOM 5883 C CA . TRP A 1 745 ? 26.489 -9.451 -33.755 1.00 95.62 745 TRP A CA 1
ATOM 5884 C C . TRP A 1 745 ? 25.435 -8.645 -34.525 1.00 95.62 745 TRP A C 1
ATOM 5886 O O . TRP A 1 745 ? 24.571 -9.249 -35.160 1.00 95.62 745 TRP A O 1
ATOM 5896 N N . LEU A 1 746 ? 25.537 -7.312 -34.579 1.00 96.12 746 LEU A N 1
ATOM 5897 C CA . LEU A 1 746 ? 24.616 -6.445 -35.327 1.00 96.12 746 LEU A CA 1
ATOM 5898 C C . LEU A 1 746 ? 24.529 -6.819 -36.816 1.00 96.12 746 LEU A C 1
ATOM 5900 O O . LEU A 1 746 ? 23.455 -6.746 -37.408 1.00 96.12 746 LEU A O 1
ATOM 5904 N N . LEU A 1 747 ? 25.634 -7.276 -37.415 1.00 96.25 747 LEU A N 1
ATOM 5905 C CA . LEU A 1 747 ? 25.671 -7.748 -38.808 1.00 96.25 747 LEU A CA 1
ATOM 5906 C C . LEU A 1 747 ? 24.961 -9.095 -39.026 1.00 96.25 747 LEU A C 1
ATOM 5908 O O . LEU A 1 747 ? 24.760 -9.501 -40.169 1.00 96.25 747 LEU A O 1
ATOM 5912 N N . THR A 1 748 ? 24.597 -9.802 -37.954 1.00 95.44 748 THR A N 1
ATOM 5913 C CA . THR A 1 748 ? 23.849 -11.070 -38.012 1.00 95.44 748 THR A CA 1
ATOM 5914 C C . THR A 1 748 ? 22.345 -10.891 -37.802 1.00 95.44 748 THR A C 1
ATOM 5916 O O . THR A 1 748 ? 21.579 -11.826 -38.045 1.00 95.44 748 THR A O 1
ATOM 5919 N N . LEU A 1 749 ? 21.902 -9.709 -37.363 1.00 95.12 749 LEU A N 1
ATOM 5920 C CA . LEU A 1 749 ? 20.511 -9.453 -37.003 1.00 95.12 749 LEU A CA 1
ATOM 5921 C C . LEU A 1 749 ? 19.629 -9.199 -38.225 1.00 95.12 749 LEU A C 1
ATOM 5923 O O . LEU A 1 749 ? 19.965 -8.427 -39.120 1.00 95.12 749 LEU A O 1
ATOM 5927 N N . HIS A 1 750 ? 18.446 -9.812 -38.215 1.00 92.69 750 HIS A N 1
ATOM 5928 C CA . HIS A 1 750 ? 17.433 -9.682 -39.260 1.00 92.69 750 HIS A CA 1
ATOM 5929 C C . HIS A 1 750 ? 16.024 -9.681 -38.638 1.00 92.69 750 HIS A C 1
ATOM 5931 O O . HIS A 1 750 ? 15.838 -10.107 -37.498 1.00 92.69 750 HIS A O 1
ATOM 5937 N N . GLY A 1 751 ? 15.016 -9.227 -39.390 1.00 93.06 751 GLY A N 1
ATOM 5938 C CA . GLY A 1 751 ? 13.608 -9.302 -38.976 1.00 93.06 751 GLY A CA 1
ATOM 5939 C C . GLY A 1 751 ? 13.300 -8.531 -37.685 1.00 93.06 751 GLY A C 1
ATOM 5940 O O . GLY A 1 751 ? 13.811 -7.432 -37.482 1.00 93.06 751 GLY A O 1
ATOM 5941 N N . ALA A 1 752 ? 12.461 -9.111 -36.819 1.00 92.38 752 ALA A N 1
ATOM 5942 C CA . ALA A 1 752 ? 12.014 -8.485 -35.570 1.00 92.38 752 ALA A CA 1
ATOM 5943 C C . ALA A 1 752 ? 13.175 -8.129 -34.625 1.00 92.38 752 ALA A C 1
ATOM 5945 O O . ALA A 1 752 ? 13.184 -7.043 -34.053 1.00 92.38 752 ALA A O 1
ATOM 5946 N N . ALA A 1 753 ? 14.201 -8.985 -34.537 1.00 94.44 753 ALA A N 1
ATOM 5947 C CA . ALA A 1 753 ? 15.374 -8.721 -33.707 1.00 94.44 753 ALA A CA 1
ATOM 5948 C C . ALA A 1 753 ? 16.129 -7.457 -34.156 1.00 94.44 753 ALA A C 1
ATOM 5950 O O . ALA A 1 753 ? 16.523 -6.641 -33.328 1.00 94.44 753 ALA A O 1
ATOM 5951 N N . ALA A 1 754 ? 16.285 -7.258 -35.471 1.00 95.75 754 ALA A N 1
ATOM 5952 C CA . ALA A 1 754 ? 16.918 -6.054 -36.009 1.00 95.75 754 ALA A CA 1
ATOM 5953 C C . ALA A 1 754 ? 16.091 -4.787 -35.741 1.00 95.75 754 ALA A C 1
ATOM 5955 O O . ALA A 1 754 ? 16.670 -3.723 -35.556 1.00 95.75 754 ALA A O 1
ATOM 5956 N N . VAL A 1 755 ? 14.757 -4.892 -35.711 1.00 96.25 755 VAL A N 1
ATOM 5957 C CA . VAL A 1 755 ? 13.860 -3.764 -35.405 1.00 96.25 755 VAL A CA 1
ATOM 5958 C C . VAL A 1 755 ? 13.994 -3.337 -33.944 1.00 96.25 755 VAL A C 1
ATOM 5960 O O . VAL A 1 755 ? 14.191 -2.152 -33.691 1.00 96.25 755 VAL A O 1
ATOM 5963 N N . LEU A 1 756 ? 13.943 -4.280 -32.999 1.00 95.50 756 LEU A N 1
ATOM 5964 C CA . LEU A 1 756 ? 14.052 -3.971 -31.567 1.00 95.50 756 LEU A CA 1
ATOM 5965 C C . LEU A 1 756 ? 15.422 -3.381 -31.223 1.00 95.50 756 LEU A C 1
ATOM 5967 O O . LEU A 1 756 ? 15.511 -2.321 -30.610 1.00 95.50 756 LEU A O 1
ATOM 5971 N N . VAL A 1 757 ? 16.501 -3.994 -31.717 1.00 96.56 757 VAL A N 1
ATOM 5972 C CA . VAL A 1 757 ? 17.856 -3.474 -31.478 1.00 96.56 757 VAL A CA 1
ATOM 5973 C C . VAL A 1 757 ? 18.068 -2.118 -32.165 1.00 96.56 757 VAL A C 1
ATOM 5975 O O . VAL A 1 757 ? 18.738 -1.250 -31.610 1.00 96.56 757 VAL A O 1
ATOM 5978 N N . ALA A 1 758 ? 17.460 -1.881 -33.334 1.00 95.69 758 ALA A N 1
ATOM 5979 C CA . ALA A 1 758 ? 17.468 -0.556 -33.955 1.00 95.69 758 ALA A CA 1
ATOM 5980 C C . ALA A 1 758 ? 16.718 0.484 -33.114 1.00 95.69 758 ALA A C 1
ATOM 5982 O O . ALA A 1 758 ? 17.201 1.607 -33.006 1.00 95.69 758 ALA A O 1
ATOM 5983 N N . SER A 1 759 ? 15.586 0.119 -32.505 1.00 95.81 759 SER A N 1
ATOM 5984 C CA . SER A 1 759 ? 14.859 1.002 -31.586 1.00 95.81 759 SER A CA 1
ATOM 5985 C C . SER A 1 759 ? 15.715 1.357 -30.372 1.00 95.81 759 SER A C 1
ATOM 5987 O O . SER A 1 759 ? 15.840 2.534 -30.052 1.00 95.81 759 SER A O 1
ATOM 5989 N N . ALA A 1 760 ? 16.372 0.373 -29.751 1.00 94.69 760 ALA A N 1
ATOM 5990 C CA . ALA A 1 760 ? 17.273 0.620 -28.628 1.00 94.69 760 ALA A CA 1
ATOM 5991 C C . ALA A 1 760 ? 18.406 1.595 -29.007 1.00 94.69 760 ALA A C 1
ATOM 5993 O O . ALA A 1 760 ? 18.671 2.550 -28.284 1.00 94.69 760 ALA A O 1
ATOM 5994 N N . LEU A 1 761 ? 19.036 1.421 -30.174 1.00 94.38 761 LEU A N 1
ATOM 5995 C CA . LEU A 1 761 ? 20.076 2.341 -30.653 1.00 94.38 761 LEU A CA 1
ATOM 5996 C C . LEU A 1 761 ? 19.537 3.749 -30.966 1.00 94.38 761 LEU A C 1
ATOM 5998 O O . LEU A 1 761 ? 20.250 4.727 -30.762 1.00 94.38 761 LEU A O 1
ATOM 6002 N N . GLN A 1 762 ? 18.298 3.878 -31.452 1.00 92.94 762 GLN A N 1
ATOM 6003 C CA . GLN A 1 762 ? 17.671 5.187 -31.688 1.00 92.94 762 GLN A CA 1
ATOM 6004 C C . GLN A 1 762 ? 17.447 5.955 -30.386 1.00 92.94 762 GLN A C 1
ATOM 6006 O O . GLN A 1 762 ? 17.715 7.155 -30.336 1.00 92.94 762 GLN A O 1
ATOM 6011 N N . ASP A 1 763 ? 17.020 5.257 -29.335 1.00 91.06 763 ASP A N 1
ATOM 6012 C CA . ASP A 1 763 ? 16.800 5.844 -28.012 1.00 91.06 763 ASP A CA 1
ATOM 6013 C C . ASP A 1 763 ? 18.121 6.185 -27.290 1.00 91.06 763 ASP A C 1
ATOM 6015 O O . ASP A 1 763 ? 18.141 6.985 -26.352 1.00 91.06 763 ASP A O 1
ATOM 6019 N N . HIS A 1 764 ? 19.245 5.631 -27.763 1.00 91.62 764 HIS A N 1
ATOM 6020 C CA . HIS A 1 764 ? 20.587 5.822 -27.209 1.00 91.62 764 HIS A CA 1
ATOM 6021 C C . HIS A 1 764 ? 21.595 6.270 -28.289 1.00 91.62 764 HIS A C 1
ATOM 6023 O O . HIS A 1 764 ? 22.493 5.507 -28.665 1.00 91.62 764 HIS A O 1
ATOM 6029 N N . PRO A 1 765 ? 21.492 7.521 -28.786 1.00 89.38 765 PRO A N 1
ATOM 6030 C CA . PRO A 1 765 ? 22.299 8.008 -29.907 1.00 89.38 765 PRO A CA 1
ATOM 6031 C C . PRO A 1 765 ? 23.808 7.992 -29.627 1.00 89.38 765 PRO A C 1
ATOM 6033 O O . PRO A 1 765 ? 24.585 7.741 -30.547 1.00 89.38 765 PRO A O 1
ATOM 6036 N N . ASP A 1 766 ? 24.223 8.193 -28.372 1.00 89.12 766 ASP A N 1
ATOM 6037 C CA . ASP A 1 766 ? 25.632 8.127 -27.971 1.00 89.12 766 ASP A CA 1
ATOM 6038 C C . ASP A 1 766 ? 26.211 6.719 -28.188 1.00 89.12 766 ASP A C 1
ATOM 6040 O O . ASP A 1 766 ? 27.302 6.587 -28.737 1.00 89.12 766 ASP A O 1
ATOM 6044 N N . SER A 1 767 ? 25.450 5.660 -27.881 1.00 90.69 767 SER A N 1
ATOM 6045 C CA . SER A 1 767 ? 25.829 4.282 -28.227 1.00 90.69 767 SER A CA 1
ATOM 6046 C C . SER A 1 767 ? 25.817 4.048 -29.741 1.00 90.69 767 SER A C 1
ATOM 6048 O O . SER A 1 767 ? 26.741 3.453 -30.295 1.00 90.69 767 SER A O 1
ATOM 6050 N N . ALA A 1 768 ? 24.809 4.564 -30.451 1.00 91.19 768 ALA A N 1
ATOM 6051 C CA . ALA A 1 768 ? 24.683 4.381 -31.897 1.00 91.19 768 ALA A CA 1
ATOM 6052 C C . ALA A 1 768 ? 25.878 4.940 -32.691 1.00 91.19 768 ALA A C 1
ATOM 6054 O O . ALA A 1 768 ? 26.325 4.313 -33.657 1.00 91.19 768 ALA A O 1
ATOM 6055 N N . VAL A 1 769 ? 26.441 6.079 -32.268 1.00 89.06 769 VAL A N 1
ATOM 6056 C CA . VAL A 1 769 ? 27.621 6.707 -32.895 1.00 89.06 769 VAL A CA 1
ATOM 6057 C C . VAL A 1 769 ? 28.825 5.763 -32.920 1.00 89.06 769 VAL A C 1
ATOM 6059 O O . VAL A 1 769 ? 29.607 5.785 -33.878 1.00 89.06 769 VAL A O 1
ATOM 6062 N N . HIS A 1 770 ? 28.963 4.904 -31.909 1.00 89.06 770 HIS A N 1
ATOM 6063 C CA . HIS A 1 770 ? 30.075 3.965 -31.794 1.00 89.06 770 HIS A CA 1
ATOM 6064 C C . HIS A 1 770 ? 30.108 2.918 -32.916 1.00 89.06 770 HIS A C 1
ATOM 6066 O O . HIS A 1 770 ? 31.163 2.349 -33.191 1.00 89.06 770 HIS A O 1
ATOM 6072 N N . PHE A 1 771 ? 28.985 2.698 -33.606 1.00 91.00 771 PHE A N 1
ATOM 6073 C CA . PHE A 1 771 ? 28.842 1.694 -34.663 1.00 91.00 771 PHE A CA 1
ATOM 6074 C C . PHE A 1 771 ? 28.818 2.285 -36.080 1.00 91.00 771 PHE A C 1
ATOM 6076 O O . PHE A 1 771 ? 28.472 1.593 -37.039 1.00 91.00 771 PHE A O 1
ATOM 608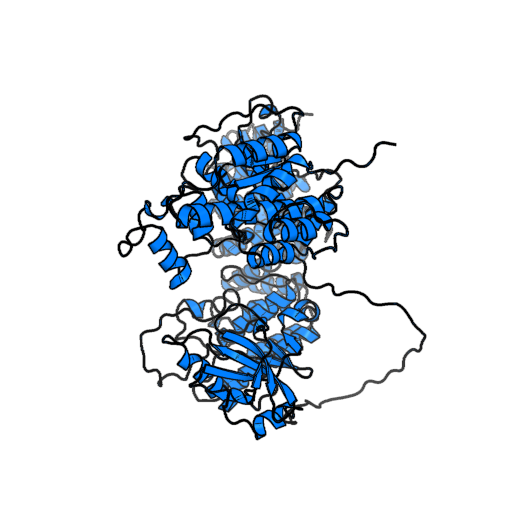3 N N . ARG A 1 772 ? 29.211 3.553 -36.250 1.00 89.31 772 ARG A N 1
ATOM 6084 C CA . ARG A 1 772 ? 29.225 4.255 -37.548 1.00 89.31 772 ARG A CA 1
ATOM 6085 C C . ARG A 1 772 ? 30.022 3.532 -38.642 1.00 89.31 772 ARG A C 1
ATOM 6087 O O . ARG A 1 772 ? 29.626 3.580 -39.804 1.00 89.31 772 ARG A O 1
ATOM 6094 N N . ASP A 1 773 ? 31.074 2.803 -38.277 1.00 89.44 773 ASP A N 1
ATOM 6095 C CA . ASP A 1 773 ? 31.900 2.028 -39.218 1.00 89.44 773 ASP A CA 1
ATOM 6096 C C . ASP A 1 773 ? 31.137 0.858 -39.876 1.00 89.44 773 ASP A C 1
ATOM 6098 O O . ASP A 1 773 ? 31.609 0.247 -40.842 1.00 89.44 773 ASP A O 1
ATOM 6102 N N . LEU A 1 774 ? 29.934 0.538 -39.380 1.00 92.25 774 LEU A N 1
ATOM 6103 C CA . LEU A 1 774 ? 29.050 -0.464 -39.969 1.00 92.25 774 LEU A CA 1
ATOM 6104 C C . LEU A 1 774 ? 28.193 0.069 -41.122 1.00 92.25 774 LEU A C 1
ATOM 6106 O O . LEU A 1 774 ? 27.646 -0.743 -41.869 1.00 92.25 774 LEU A O 1
ATOM 6110 N N . LEU A 1 775 ? 28.065 1.390 -41.303 1.00 91.62 775 LEU A N 1
ATOM 6111 C CA . LEU A 1 775 ? 27.157 1.976 -42.303 1.00 91.62 775 LEU A CA 1
ATOM 6112 C C . LEU A 1 775 ? 27.460 1.501 -43.733 1.00 91.62 775 LEU A C 1
ATOM 6114 O O . LEU A 1 775 ? 26.530 1.246 -44.503 1.00 91.62 775 LEU A O 1
ATOM 6118 N N . ASP A 1 776 ? 28.741 1.282 -44.040 1.00 90.12 776 ASP A N 1
ATOM 6119 C CA . ASP A 1 776 ? 29.218 0.809 -45.344 1.00 90.12 776 ASP A CA 1
ATOM 6120 C C . ASP A 1 776 ? 29.117 -0.719 -45.518 1.00 90.12 776 ASP A C 1
ATOM 6122 O O . ASP A 1 776 ? 29.434 -1.265 -46.579 1.00 90.12 776 ASP A O 1
ATOM 6126 N N . LYS A 1 777 ? 28.690 -1.458 -44.486 1.00 93.38 777 LYS A N 1
ATOM 6127 C CA . LYS A 1 777 ? 28.584 -2.920 -44.538 1.00 93.38 777 LYS A CA 1
ATOM 6128 C C . LYS A 1 777 ? 27.262 -3.332 -45.179 1.00 93.38 777 LYS A C 1
ATOM 6130 O O . LYS A 1 777 ? 26.174 -3.008 -44.701 1.00 93.38 777 LYS A O 1
ATOM 6135 N N . GLN A 1 778 ? 27.358 -4.125 -46.246 1.00 88.50 778 GLN A N 1
ATOM 6136 C CA . GLN A 1 778 ? 26.192 -4.625 -46.979 1.00 88.50 778 GLN A CA 1
ATOM 6137 C C . GLN A 1 778 ? 25.299 -5.541 -46.125 1.00 88.50 778 GLN A C 1
ATOM 6139 O O . GLN A 1 778 ? 24.087 -5.536 -46.310 1.00 88.50 778 GLN A O 1
ATOM 6144 N N . ALA A 1 779 ? 25.890 -6.283 -45.183 1.00 90.56 779 ALA A N 1
ATOM 6145 C CA . ALA A 1 779 ? 25.175 -7.185 -44.277 1.00 90.56 779 ALA A CA 1
ATOM 6146 C C . ALA A 1 779 ? 24.358 -6.462 -43.187 1.00 90.56 779 ALA A C 1
ATOM 6148 O O . ALA A 1 779 ? 23.556 -7.098 -42.515 1.00 90.56 779 ALA A O 1
ATOM 6149 N N . LEU A 1 780 ? 24.538 -5.149 -42.997 1.00 94.94 780 LEU A N 1
ATOM 6150 C CA . LEU A 1 780 ? 23.798 -4.397 -41.986 1.00 94.94 780 LEU A CA 1
ATOM 6151 C C . LEU A 1 780 ? 22.331 -4.212 -42.405 1.00 94.94 780 LEU A C 1
ATOM 6153 O O . LEU A 1 780 ? 22.052 -3.673 -43.482 1.00 94.94 780 LEU A O 1
ATOM 6157 N N . ALA A 1 781 ? 21.402 -4.608 -41.531 1.00 94.31 781 ALA A N 1
ATOM 6158 C CA . ALA A 1 781 ? 19.970 -4.455 -41.770 1.00 94.31 781 ALA A CA 1
ATOM 6159 C C . ALA A 1 781 ? 19.572 -2.972 -41.971 1.00 94.31 781 ALA A C 1
ATOM 6161 O O . ALA A 1 781 ? 20.120 -2.096 -41.292 1.00 94.31 781 ALA A O 1
ATOM 6162 N N . PRO A 1 782 ? 18.597 -2.662 -42.852 1.00 94.62 782 PRO A N 1
ATOM 6163 C CA . PRO A 1 782 ? 18.203 -1.282 -43.149 1.00 94.62 782 PRO A CA 1
ATOM 6164 C C . PRO A 1 782 ? 17.810 -0.464 -41.913 1.00 94.62 782 PRO A C 1
ATOM 6166 O O . PRO A 1 782 ? 18.205 0.690 -41.796 1.00 94.62 782 PRO A O 1
ATOM 6169 N N . GLN A 1 783 ? 17.084 -1.069 -40.969 1.00 94.25 783 GLN A N 1
ATOM 6170 C CA . GLN A 1 783 ? 16.614 -0.410 -39.748 1.00 94.25 783 GLN A CA 1
ATOM 6171 C C . GLN A 1 783 ? 17.779 -0.012 -38.834 1.00 94.25 783 GLN A C 1
ATOM 6173 O O . GLN A 1 783 ? 17.821 1.114 -38.341 1.00 94.25 783 GLN A O 1
ATOM 6178 N N . LEU A 1 784 ? 18.760 -0.907 -38.671 1.00 94.00 784 LEU A N 1
ATOM 6179 C CA . LEU A 1 784 ? 19.987 -0.637 -37.918 1.00 94.00 784 LEU A CA 1
ATOM 6180 C C . LEU A 1 784 ? 20.824 0.451 -38.599 1.00 94.00 784 LEU A C 1
ATOM 6182 O O . LEU A 1 784 ? 21.346 1.336 -37.926 1.00 94.00 784 LEU A O 1
ATOM 6186 N N . ARG A 1 785 ? 20.905 0.441 -39.938 1.00 95.38 785 ARG A N 1
ATOM 6187 C CA . ARG A 1 785 ? 21.590 1.495 -40.703 1.00 95.38 785 ARG A CA 1
ATOM 6188 C C . ARG A 1 785 ? 20.952 2.863 -40.465 1.00 95.38 785 ARG A C 1
ATOM 6190 O O . ARG A 1 785 ? 21.674 3.830 -40.234 1.00 95.38 785 ARG A O 1
ATOM 6197 N N . THR A 1 786 ? 19.622 2.945 -40.485 1.00 93.06 786 THR A N 1
ATOM 6198 C CA . THR A 1 786 ? 18.897 4.182 -40.170 1.00 93.06 786 THR A CA 1
ATOM 6199 C C . THR A 1 786 ? 19.171 4.633 -38.738 1.00 93.06 786 THR A C 1
ATOM 6201 O O . THR A 1 786 ? 19.548 5.782 -38.544 1.00 93.06 786 THR A O 1
ATOM 6204 N N . ALA A 1 787 ? 19.065 3.736 -37.752 1.00 92.94 787 ALA A N 1
ATOM 6205 C CA . ALA A 1 787 ? 19.333 4.049 -36.346 1.00 92.94 787 ALA A CA 1
ATOM 6206 C C . ALA A 1 787 ? 20.743 4.630 -36.125 1.00 92.94 787 ALA A C 1
ATOM 6208 O O . ALA A 1 787 ? 20.891 5.712 -35.556 1.00 92.94 787 ALA A O 1
ATOM 6209 N N . ILE A 1 788 ? 21.770 3.955 -36.654 1.00 93.31 788 ILE A N 1
ATOM 6210 C CA . ILE A 1 788 ? 23.175 4.376 -36.545 1.00 93.31 788 ILE A CA 1
ATOM 6211 C C . ILE A 1 788 ? 23.410 5.712 -37.264 1.00 93.31 788 ILE A C 1
ATOM 6213 O O . ILE A 1 788 ? 24.101 6.586 -36.743 1.00 93.31 788 ILE A O 1
ATOM 6217 N N . SER A 1 789 ? 22.818 5.905 -38.447 1.00 89.88 789 SER A N 1
ATOM 6218 C CA . SER A 1 789 ? 22.949 7.155 -39.204 1.00 89.88 789 SER A CA 1
ATOM 6219 C C . SER A 1 789 ? 22.304 8.340 -38.482 1.00 89.88 789 SER A C 1
ATOM 6221 O O . SER A 1 789 ? 22.867 9.438 -38.495 1.00 89.88 789 SER A O 1
ATOM 6223 N N . THR A 1 790 ? 21.136 8.139 -37.866 1.00 86.50 790 THR A N 1
ATOM 6224 C CA . THR A 1 790 ? 20.440 9.179 -37.101 1.00 86.50 790 THR A CA 1
ATOM 6225 C C . THR A 1 790 ? 21.255 9.574 -35.873 1.00 86.50 790 THR A C 1
ATOM 6227 O O . THR A 1 790 ? 21.541 10.757 -35.713 1.00 86.50 790 THR A O 1
ATOM 6230 N N . GLY A 1 791 ? 21.733 8.602 -35.084 1.00 78.25 791 GLY A N 1
ATOM 6231 C CA . GLY A 1 791 ? 22.594 8.868 -33.923 1.00 78.25 791 GLY A CA 1
ATOM 6232 C C . GLY A 1 791 ? 23.907 9.573 -34.290 1.00 78.25 791 GLY A C 1
ATOM 6233 O O . GLY A 1 791 ? 24.324 10.519 -33.630 1.00 78.25 791 GLY A O 1
ATOM 6234 N N . ALA A 1 792 ? 24.529 9.193 -35.411 1.00 74.25 792 ALA A N 1
ATOM 6235 C CA . ALA A 1 792 ? 25.730 9.862 -35.917 1.00 74.25 792 ALA A CA 1
ATOM 6236 C C . ALA A 1 792 ? 25.492 11.314 -36.379 1.00 74.25 792 ALA A C 1
ATOM 6238 O O . ALA A 1 792 ? 26.449 12.089 -36.470 1.00 74.25 792 ALA A O 1
ATOM 6239 N N . SER A 1 793 ? 24.246 11.675 -36.698 1.00 72.12 793 SER A N 1
ATOM 6240 C CA . SER A 1 793 ? 23.875 13.008 -37.185 1.00 72.12 793 SER A CA 1
ATOM 6241 C C . SER A 1 793 ? 23.557 13.980 -36.047 1.00 72.12 793 SER A C 1
ATOM 6243 O O . SER A 1 793 ? 23.863 15.162 -36.173 1.00 72.12 793 SER A O 1
ATOM 6245 N N . THR A 1 794 ? 23.020 13.494 -34.925 1.00 62.44 794 THR A N 1
ATOM 6246 C CA . THR A 1 794 ? 22.702 14.295 -33.728 1.00 62.44 794 THR A CA 1
ATOM 6247 C C . THR A 1 794 ? 23.931 14.793 -32.953 1.00 62.44 794 THR A C 1
ATOM 6249 O O . THR A 1 794 ? 23.785 15.680 -32.120 1.00 62.44 794 THR A O 1
ATOM 6252 N N . GLN A 1 795 ? 25.139 14.283 -33.239 1.00 54.16 795 GLN A N 1
ATOM 6253 C CA . GLN A 1 795 ? 26.403 14.711 -32.609 1.00 54.16 795 GLN A CA 1
ATOM 6254 C C . GLN A 1 795 ? 27.286 15.656 -33.463 1.00 54.16 795 GLN A C 1
ATOM 6256 O O . GLN A 1 795 ? 28.399 15.987 -33.043 1.00 54.16 795 GLN A O 1
ATOM 6261 N N . ARG A 1 796 ? 26.864 16.111 -34.658 1.00 37.28 796 ARG A N 1
ATOM 6262 C CA . ARG A 1 796 ? 27.581 17.223 -35.330 1.00 37.28 796 ARG A CA 1
ATOM 6263 C C . ARG A 1 796 ? 27.187 18.552 -34.660 1.00 37.28 796 ARG A C 1
ATOM 6265 O O . ARG A 1 796 ? 26.000 18.726 -34.417 1.00 37.28 796 ARG A O 1
ATOM 6272 N N . PRO A 1 797 ? 28.165 19.423 -34.341 1.00 46.09 797 PRO A N 1
ATOM 6273 C CA . PRO A 1 797 ? 28.028 20.498 -33.354 1.00 46.09 797 PRO A CA 1
ATOM 6274 C C . PRO A 1 797 ? 26.962 21.538 -33.682 1.00 46.09 797 PRO A C 1
ATOM 6276 O O . PRO A 1 797 ? 26.759 21.812 -34.890 1.00 46.09 797 PRO A O 1
#

Secondary structure (DSSP, 8-state):
------SS-HHHHHHHHHHGGGS-HHHHHHHHHHTT------SSPPSS-HHHHHHHHHHTTS-TTSHHHHHHHHHHHHHHHHHHHHHHHHTTS-SS-HHHHHHHHHHHHHTTEEE-TTS-EEEPPPP-SPPP--PPPPTT---S-HHHHHHHHHHHHHTT--TTTTS-HHHHHTTT--TTTSPPSSTTSSSHHHHHIIIIIII--S-TTGGGT-GGGTTTTS-HHHHHHHHHHHT-TTT---HHHHHHHHHHHHHHHGGGTEEEEEEEEETTEEEEEEEEPPHHHHTTS-SS--------TTTHHHHHHHHHHS--S----------------------------S-PPP-TTHHHHHHH--S-GGGEEE-SS-SS-SSSEEEEEEEETTTTEEEEEEEES--SSSTHHHHHHHHHHHHHHTT-TTB----EEETTTTEEEEE--SEETGGGTTGGGSHHHHHHHHHHHHHHHHHHHHSSTT--B-S---GGGEEEETTEEEE--GGG-B--TT----S------S-TTTS-THHHHHGGG--HHHHHHHHHHHHHHHHH-S---TTS----SSSHHHHHHHHHT-SSGGGS-SSHHHHHHHHHHHHHS----HHHHHHHHHHHHTTS-HHHHHHHHHHHHT-TT-HIIIIIIGGGS-HHHHHHHHTT-HHHHHHHHHHHHHTTS-SSS---HHHHHHHHHHHHHHHHHHHHHT-HHHHHHHHHHHHHHHHHH--HHHHHHHHHHHTT--HHHHHHHHHHHHH-HHHHHTTGGGTT-TTS-HHHHHHHHHHHHHT--

Mean predicted aligned error: 21.16 Å

Nearest PDB structures (foldseek):
  4krd-assembly1_A  TM=7.900E-01  e=1.810E-09  Saccharomyces cerevisiae S288C
  8p7l-assembly1_J  TM=7.410E-01  e=8.954E-07  Homo sapiens
  7uiq-assembly2_B  TM=6.896E-01  e=1.899E-07  Homo sapiens
  8gds-assembly2_B  TM=7.236E-01  e=3.697E-06  Homo sapiens
  4w7p-assembly3_D  TM=7.098E-01  e=4.040E-06  Homo sapiens

Sequence (797 aa):
MAADRPIVSRAARNAVRRMMSNLYIAAIDEYWESENFARREITTPRHGGARQQTFDTYEASVDWTDQEHTRRALRVFETLLRRLDRDSRKHGANGIEPAELEELREALNRDGYLLNQDLRIQPAPTAASPEPQHTSIPSDARDITHVTRKRLFQHLTSRKVRWFGDLEEIAFLRRLYPLEELPSSDDRFTDAEGDITQHRYNNYDWEDDWVYTDDRFALNNGPDLVLLQFLSQMVHPEVRSDDAEAAILSELVDSMVRRDGYAFVPVAHISGYPVYGAHRLTGADADTAPHDAPSRYTPRPGASDFERIATAVWGRPGAGSEPDQSSPDGREAETGVPGQDTRPSDLPAPLGPYAAVQGVARGQRKDYALERLPMKVGGQAQVFEATHKATGVRVAFKRRLSWRDTPTARMRREIEVAQDLNSHPNYVPVLDANPVEGWLVMPLAQCTAEDRREQLKETTELADLVNALLDVLEVAHNAHADGWIHRDVKPSNILYLEGRWRLGDWGVVRRPRGQTTSDRTRAEVGTDGFAAPELFINAHDATPAADIYGVGRVMAWALTGDIPVMTQRLLPSAGPWREIVRAATARDPRSRPQTTADLRQLMQDKLTGPVLTPAEQGQALLSAAHSGHPEPVQTFLSFTADHPEDQDLYVGVLTQLLPERAAEGLMRLPAESEVLVEALSSHAAAPQRRIQYADAHRAILWLHRVSAFAASAGSWDLLDEAARAMCVWDSIWDQYRPRDVIAAWLLTLHGAAAVLVASALQDHPDSAVHFRDLLDKQALAPQLRTAISTGASTQRP

Radius of gyration: 34.68 Å; Cα contacts (8 Å, |Δi|>4): 1090; chains: 1; bounding box: 87×92×86 Å

Foldseek 3Di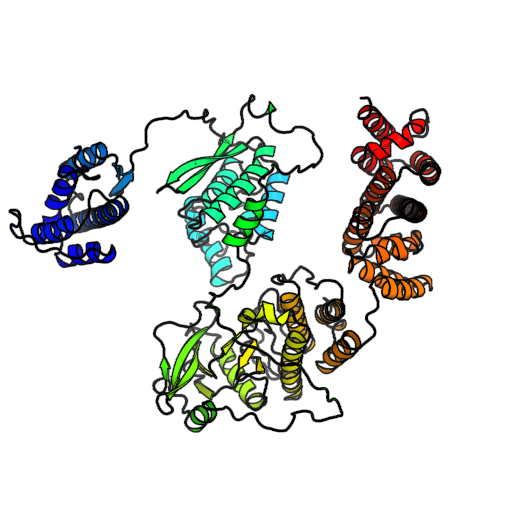:
DPDLDFLADPQLLVLLLVLQPPDDLVLLVVLLVVLPFDFADDPDFDPDDPRSSSSVRRVVRADRSDPSSVVSVLVSSLVSQLVQQVVCVVVVHNGPDPVSVVSSQVSLVVSQWGQDPSRHTHGHDDDDDDDDDFDDDDQQADLQDLVLLVVLLVVCVVVVQQLQAPDDPVVLVVVQDPQQPDQAPDPVDGTNVVNCCCCVPVPVPADSSNLSVDCSQVCNPGHPQSVQVSLLSSLACVRHVDLLVSVLSQVVSQVRCVVSFKGWAFPDDDPNRGRTGIGGHDPVRNVVPDPDDPDDPDDDPPVPVSVVSVCVVVHDDDDDDDDDDDDDDDDDDDDDDDDDDDDPPDDQPDPVLLVVLLVPADQDPVQKAWDPAFPDDDDQWTWTFIARNVSRAIWIKTAGDDPDPDQLQLLVQQVVLLVQPQSPPQAFHFRYHDSVRGMTITHDFPDWLVNCLQVCLDPVNVVQQLVSLQRRLQSQCVVDPRGKAQQAQDRRQWTHDPNHTHGHRSRQIDDDPPPDDDPDDLDQTYDFQQFQPVSNVPVPPDASLRVLLSSLSRLLCSQDVDRGHHVDDRAHADALNRVLSCQSNPNPSVSHQRGSVSSVVSCCCRVVPDTDDLLRVLQVLLVVLVVPDLVSLLVSLVSCLSHLVDLCSQLVRVLVRDLLSNLVNCVVVVVSLLSNLVSSLVSLPDPPDDDDLVSLVSLLVSLLSSLLNCQVVVVLVSNLSSLLSSLSSCLRNVDDPSLVVVLVVQLVDDDSSVQSNLVSLQVRLSSLCSNLVCLPPPSHDPSSNVSSVNSVVVPDD